Protein 8H2B (pdb70)

Nearest PDB structures (foldseek):
  8h2b-assembly1_B  TM=1.003E+00  e=2.930E-88  Zobellia galactanivorans
  8h2b-assembly1_A  TM=1.001E+00  e=1.462E-82  Zobellia galactanivorans
  8h2b-assembly1_D  TM=9.923E-01  e=1.043E-81  Zobellia galactanivorans
  8h2a-assembly1_D  TM=9.866E-01  e=3.647E-68  Formosa agariphila
  8h2a-assembly2_F  TM=9.914E-01  e=7.323E-68  Formosa agariphila

Foldseek 3Di:
DFDWKFFWKQAQPLDIDTGTKTADDAAQQKFKWFWFKFWDDVVLNVVSNPRHMALTGQFTWTFTCQHHNNDDPHGGGFTKGFALLLFPCPDPCNVVLLSNQHCAPFCPNPNVGVQATDQCRIADPRHGHHYVSSWSNRIRMTMGGNSGIATDDDPPDDGNLRRLCHFQLQLLLLCCCVPQVPAAQFAEEEAAQASNRLNVLLNCVVRHHPAYEYEECDVLSQVSSVVSHHPHYDHADPPCQLVLVVQVVQCVVVPRFAGQEYEYDHLDQRNQLSRLSRHGALHEYEYANDHDDDYDDDCCSNPDNYHYYHDGSSSDPPNPVSVVLVVCVVVPSRPSVVQAPEEDASVCVVVQSVCRVVVNGNIYMYGD/DDWKFFWKQAQQQDIDGDIKAFAAAAQQKFKWQWFKFWDDVVLSVVSNNNFIELTGQFTKTFTCHHHNNDDPHDGGFTKGFALLLFPCPDPCNVVLLSNLHCARFCVNPNCDGPQATDQVRIDDPRGRHYYVSSWSRRIRMTMGGPSGIATDDDDPDDRHLRRLCHFLQQLLLLCCCVNQVDAAQFAEEEAAQASNRLNVLLNCVVRHHPAYEYEEQDVVSQVVSVVRHHPHYDHADPPCQLSLVVQVVLCVVVPNFAGQEYEYARLDQRNQLSRLSRHGALHEYEYAHDHPDDYDDPCCSPPDNYHYYHDGSSSDPPNPVSVVLVVCVVVPSRVSVSQAQEEAASVCVVVLVVCNVVVNHNMYMHGD/DDWDFKFFWKQALPLDIDGGTKTADDAAAQKFKWFWFKFWDDPVLNVVSNPRHIALGGQFTKTFTCGHHNNDDPHDGGFTKGFALLLFPCPDPCNVVLLSNQHCQQFCPNNPVGPQATDQVRIDDPHGGHHYVSNWSRRIRMTMGGNSGIATDDDPPDDRHLRRLCRFQQQLLLLCCCVPQVPAAQFAEEEAAQASNRLNVLLNCVVRHHPAYEYEEQDVVSQVSSVVSHHPHYDHQDPVCQLSLVVLVVLCVVVVNFATQEYEYDHLDQRNQLSQLSRHHALHEYEYANDDDDDYDDPVCSNPDNYHYYHDGSSSDPPNPVSVVQVVCVVVPSRPSVSQAFEEAASVCVVVLSCCRVVVVGRMYMYGD/DDWKFFWKQAQPQDIDGDIKAFDDAAAQKFKWQWFKFWDAVVQSVVNNLRHIELGGQFTKTFTCGHHNNDDPHDGGWTKGFALLLFPCPDPCNVVLLSNQHCAAFCVNPVPSHHGPQAGDQVRIGDPNGGHHYPSNWSNRMRMTMGGPSGIATDDDPPDPRQLRRLCHFQLLLLLLCCCVVQVDAAQFEEEEEDQASNRLSVLLNCVVRHHPAYEYEYCDVVSQVVSVVSPHPHYDNQDPVCQLRLVVLVVLCVVVPRFATQEYEYDHLPQRNQLSRLSRHGALHEYEYANDHDDDYDDDCCSVPDNYHYYHDGSSSDPPNPVSVVVVVCVVVPSRPSVVQAFEEDASVCVVVLVVCNVVVNGSMYMYGD

Solvent-accessible surface area: 50690 Å² total; per-residue (Å²): 242,78,37,94,0,69,0,0,0,0,78,24,107,40,45,41,40,53,29,98,0,46,4,34,100,22,119,40,65,1,0,0,0,39,0,66,1,0,0,4,10,75,44,1,96,59,2,16,91,101,58,92,58,1,0,0,0,1,0,0,0,0,35,2,46,78,41,5,99,102,10,174,110,15,131,136,50,12,38,0,0,0,0,11,1,0,11,31,20,108,15,38,3,11,13,62,15,21,3,1,0,0,63,78,13,1,22,46,48,46,63,121,10,91,0,9,3,43,47,105,2,3,48,42,135,63,145,58,4,40,6,2,25,5,0,0,0,0,0,53,52,0,1,0,37,59,34,0,5,3,80,16,142,47,174,158,25,61,39,7,0,1,0,0,0,0,8,0,0,0,12,0,3,0,0,0,20,27,16,11,151,16,48,9,7,9,14,0,0,0,0,9,0,18,24,32,0,2,2,0,0,1,0,0,55,6,4,1,0,1,59,0,0,0,2,18,89,38,88,70,23,12,95,20,0,106,86,2,18,13,53,36,52,11,96,8,89,165,121,9,134,25,8,60,89,2,16,56,78,0,112,136,53,40,71,46,91,15,0,29,26,0,0,0,20,30,47,84,44,76,22,0,10,3,0,0,29,1,8,35,33,24,1,18,0,0,0,14,43,16,5,102,90,100,16,93,4,50,1,152,46,1,26,29,3,15,65,2,8,1,2,13,4,0,38,0,38,1,77,15,2,0,57,62,0,9,43,0,38,110,54,51,38,2,62,0,78,90,1,26,68,102,94,9,145,7,86,76,0,114,92,1,8,74,18,38,84,60,6,136,10,7,9,5,0,0,45,66,116,60,100,0,74,0,0,0,0,94,25,97,36,56,44,61,50,29,101,0,49,0,26,101,17,116,36,64,0,0,6,0,59,0,65,0,0,0,7,11,74,40,0,100,61,1,11,85,104,68,100,34,11,0,0,0,1,0,0,0,0,35,1,50,93,29,6,90,91,13,167,103,14,136,143,48,12,33,1,0,0,0,10,1,0,12,28,21,103,14,35,2,6,9,58,14,11,2,0,0,0,59,77,13,0,25,51,49,33,25,94,130,10,88,0,8,1,34,78,108,0,2,53,37,127,72,123,71,5,42,5,3,29,6,0,0,0,0,0,64,37,0,0,0,35,53,35,0,5,1,97,14,132,41,153,136,25,64,38,7,0,2,0,0,0,0,9,0,0,0,13,0,2,0,0,0,18,28,15,11,138,16,48,9,8,8,15,0,0,0,0,9,0,20,20,32,0,1,2,0,0,0,0,0,62,9,5,2,0,1,57,0,0,0,2,17,78,34,86,74,18,10,90,34,0,100,88,0,8,13,55,38,55,8,96,10,73,173,122,24,134,31,8,65,83,2,8,47,67,0,77,134,57,37,73,61,91,8,0,30,27,0,0,0,17,33,45,88,47,75,21,0,10,4,0,0,17,0,4,29,34,24,1,19,0,0,0,11,42,15,5,108,95,95,17,89,2,39,1,142,46,1,24,31,3,15,60,1,8,0,2,12,4,0,49,0,38,1,80,17,2,0,60,59,0,9,47,0,41,121,51,50,31,3,66,0,82,100,2,27,64,110,101,10,156,8,90,57,0,93,113,2,6,76,20,41,86,66,9,130,12,9,8,7,0,0,57,63,128,148,67,33,99,0,63,0,0,0,0,86,22,104,47,44,38,38,49,33,96,0,41,1,34,68,8,118,36,66,0,0,8,0,77,1,66,1,0,0,6,11,70,40,0,93,56,1,21,91,103,53,81,56,2,0,0,0,1,0,0,1,0,26,1,42,74,39,6,86,97,10,166,114,18,140,136,50,15,36,1,0,0,0,9,1,0,10,28,20,110,14,38,3,10,15,59,14,14,3,1,1,0,65,76,12,1,17,46,44,45,55,78,15,92,0,7,3,44,59,108,0,2,58,28,121,76,128,60,4,43,5,2,24,1,0,0,0,0,0,60,32,0,0,0,31,60,36,0,7,2,103,16,123,40,153,157,26,59,39,7,0,0,0,0,0,0,9,0,0,0,12,0,2,0,0,0,20,29,14,12,142,16,48,8,10,10,16,0,0,0,0,10,0,18,20,32,0,1,1,0,0,1,0,0,51,9,3,2,0,1,60,0,0,0,2,18,87,34,82,66,20,13,102,33,0,100,121,1,15,12,57,30,56,10,98,6,84,155,113,13,134,28,9,61,90,2,7,62,72,0,74,133,47,25,66,64,89,11,0,28,27,0,0,0,19,32,42,85,42,75,22,0,9,2,0,0,19,0,5,38,35,26,0,18,0,0,0,13,44,14,6,96,92,98,18,89,2,38,1,145,45,1,25,29,7,15,63,0,11,0,2,13,4,0,56,0,37,1,77,16,1,0,59,60,0,6,42,0,35,105,56,47,46,2,68,0,70,103,1,28,65,95,90,7,144,8,86,67,0,104,87,1,6,78,14,40,88,69,8,135,11,8,8,6,0,0,47,81,119,68,95,0,63,0,0,0,0,86,13,115,40,51,48,37,48,30,96,0,40,1,28,116,13,117,35,68,1,0,3,0,57,0,59,1,0,0,5,29,98,40,4,92,61,0,12,88,102,60,64,58,1,0,2,0,3,0,0,0,0,27,0,45,86,43,4,94,94,12,164,105,15,130,132,46,10,33,0,0,0,0,15,1,0,9,29,19,104,14,43,3,6,13,60,13,14,2,1,1,0,64,74,14,2,24,50,50,40,18,62,135,41,85,5,91,0,6,2,45,77,119,0,2,62,33,135,72,146,55,4,36,3,3,38,4,0,0,0,0,0,62,37,0,0,0,33,54,40,0,6,4,81,15,135,39,159,149,22,58,44,7,0,1,0,0,0,1,18,5,1,0,17,0,3,0,0,0,19,25,18,11,145,16,48,8,8,9,13,0,0,0,1,10,0,26,20,46,0,1,2,0,0,0,0,0,56,8,5,0,0,1,56,0,0,0,2,19,92,49,80,103,27,10,94,48,0,106,110,2,17,15,51,37,54,9,92,8,79,168,124,28,134,27,9,67,78,1,6,53,66,0,86,140,56,39,72,61,89,9,0,27,28,0,0,0,20,32,77,90,50,73,24,0,8,3,0,0,15,0,5,33,38,27,1,18,0,0,1,14,42,16,6,94,95,93,16,89,5,36,0,129,46,1,23,28,6,16,65,2,14,0,2,13,4,0,51,0,39,2,94,16,2,0,58,58,0,8,41,0,39,120,50,48,39,2,67,0,76,94,2,28,72,87,91,3,145,9,91,51,2,122,79,1,12,82,9,42,84,65,33,142,16,14,11,6,0,0,51,71

Radius of gyration: 33.05 Å; Cα contacts (8 Å, |Δi|>4): 4159; chains: 4; bounding box: 94×93×77 Å

B-factor: mean 33.51, std 11.76, range [7.66, 91.45]

Structure (mmCIF, N/CA/C/O backbone):
data_8H2B
#
_entry.id   8H2B
#
_cell.length_a   90.569
_cell.length_b   92.670
_cell.length_c   154.118
_cell.angle_alpha   90.000
_cell.angle_beta   90.000
_cell.angle_gamma   90.000
#
_symmetry.space_group_name_H-M   'P 21 21 21'
#
loop_
_entity.id
_entity.type
_entity.pdbx_description
1 polymer 'Alcohol dehydrogenase'
2 non-polymer NICOTINAMIDE-ADENINE-DINUCLEOTIDE
3 non-polymer 'ZINC ION'
4 non-polymer 'SODIUM ION'
5 water water
#
loop_
_atom_site.group_PDB
_atom_site.id
_atom_site.type_symbol
_atom_site.label_atom_id
_atom_site.label_alt_id
_atom_site.label_comp_id
_atom_site.label_asym_id
_atom_site.label_entity_id
_atom_site.label_seq_id
_atom_site.pdbx_PDB_ins_code
_atom_site.Cartn_x
_atom_site.Cartn_y
_atom_site.Cartn_z
_atom_site.occupancy
_atom_site.B_iso_or_equiv
_atom_site.auth_seq_id
_atom_site.auth_comp_id
_atom_site.auth_asym_id
_atom_site.auth_atom_id
_atom_site.pdbx_PDB_model_num
ATOM 1 N N . MET A 1 2 ? 64.010 -19.434 112.259 1.00 35.53 1 MET A N 1
ATOM 2 C CA . MET A 1 2 ? 63.479 -19.549 113.604 1.00 39.36 1 MET A CA 1
ATOM 3 C C . MET A 1 2 ? 61.958 -19.527 113.569 1.00 42.20 1 MET A C 1
ATOM 4 O O . MET A 1 2 ? 61.334 -19.013 112.636 1.00 43.51 1 MET A O 1
ATOM 9 N N . SER A 1 3 ? 61.365 -20.088 114.611 1.00 35.49 2 SER A N 1
ATOM 10 C CA . SER A 1 3 ? 59.921 -20.068 114.763 1.00 38.23 2 SER A CA 1
ATOM 11 C C . SER A 1 3 ? 59.500 -18.685 115.267 1.00 33.91 2 SER A C 1
ATOM 12 O O . SER A 1 3 ? 60.124 -18.126 116.176 1.00 35.43 2 SER A O 1
ATOM 15 N N . ILE A 1 4 ? 58.472 -18.106 114.648 1.00 40.10 3 ILE A N 1
ATOM 16 C CA . ILE A 1 4 ? 58.141 -16.706 114.922 1.00 40.46 3 ILE A CA 1
ATOM 17 C C . ILE A 1 4 ? 57.471 -16.597 116.285 1.00 37.56 3 ILE A C 1
ATOM 18 O O . ILE A 1 4 ? 56.445 -17.239 116.541 1.00 35.72 3 ILE A O 1
ATOM 23 N N . GLN A 1 5 ? 58.029 -15.766 117.160 1.00 38.17 4 GLN A N 1
ATOM 24 C CA . GLN A 1 5 ? 57.386 -15.435 118.431 1.00 46.16 4 GLN A CA 1
ATOM 25 C C . GLN A 1 5 ? 56.966 -13.974 118.407 1.00 38.69 4 GLN A C 1
ATOM 26 O O . GLN A 1 5 ? 57.810 -13.077 118.472 1.00 42.21 4 GLN A O 1
ATOM 32 N N . SER A 1 6 ? 55.664 -13.739 118.333 1.00 44.27 5 SER A N 1
ATOM 33 C CA . SER A 1 6 ? 55.120 -12.405 118.126 1.00 34.11 5 SER A CA 1
ATOM 34 C C . SER A 1 6 ? 54.569 -11.875 119.444 1.00 30.70 5 SER A C 1
ATOM 35 O O . SER A 1 6 ? 53.651 -12.471 120.010 1.00 32.81 5 SER A O 1
ATOM 38 N N . LYS A 1 7 ? 55.121 -10.758 119.931 1.00 36.01 6 LYS A N 1
ATOM 39 C CA . LYS A 1 7 ? 54.588 -10.155 121.149 1.00 42.90 6 LYS A CA 1
ATOM 40 C C . LYS A 1 7 ? 53.156 -9.692 120.902 1.00 43.06 6 LYS A C 1
ATOM 41 O O . LYS A 1 7 ? 52.884 -8.959 119.943 1.00 36.54 6 LYS A O 1
ATOM 47 N N . SER A 1 8 ? 52.243 -10.108 121.779 1.00 38.36 7 SER A N 1
ATOM 48 C CA . SER A 1 8 ? 50.819 -9.987 121.509 1.00 44.20 7 SER A CA 1
ATOM 49 C C . SER A 1 8 ? 50.055 -9.552 122.754 1.00 44.11 7 SER A C 1
ATOM 50 O O . SER A 1 8 ? 50.503 -9.731 123.890 1.00 40.96 7 SER A O 1
ATOM 53 N N . ALA A 1 9 ? 48.878 -8.980 122.520 1.00 33.63 8 ALA A N 1
ATOM 54 C CA . ALA A 1 9 ? 47.854 -8.886 123.545 1.00 35.50 8 ALA A CA 1
ATOM 55 C C . ALA A 1 9 ? 46.887 -10.046 123.367 1.00 35.76 8 ALA A C 1
ATOM 56 O O . ALA A 1 9 ? 46.342 -10.252 122.277 1.00 42.28 8 ALA A O 1
ATOM 58 N N . VAL A 1 10 ? 46.696 -10.815 124.429 1.00 34.76 9 VAL A N 1
ATOM 59 C CA . VAL A 1 10 ? 45.786 -11.948 124.440 1.00 33.54 9 VAL A CA 1
ATOM 60 C C . VAL A 1 10 ? 44.731 -11.694 125.504 1.00 37.87 9 VAL A C 1
ATOM 61 O O . VAL A 1 10 ? 45.065 -11.359 126.646 1.00 39.47 9 VAL A O 1
ATOM 65 N N . ALA A 1 11 ? 43.465 -11.835 125.129 1.00 38.76 10 ALA A N 1
ATOM 66 C CA . ALA A 1 11 ? 42.380 -11.882 126.101 1.00 46.23 10 ALA A CA 1
ATOM 67 C C . ALA A 1 11 ? 42.161 -13.332 126.489 1.00 42.01 10 ALA A C 1
ATOM 68 O O . ALA A 1 11 ? 42.000 -14.190 125.618 1.00 45.99 10 ALA A O 1
ATOM 70 N N . LYS A 1 12 ? 42.154 -13.605 127.793 1.00 50.71 11 LYS A N 1
ATOM 71 C CA . LYS A 1 12 ? 42.122 -14.985 128.256 1.00 52.76 11 LYS A CA 1
ATOM 72 C C . LYS A 1 12 ? 40.720 -15.576 128.306 1.00 53.61 11 LYS A C 1
ATOM 73 O O . LYS A 1 12 ? 40.583 -16.805 128.340 1.00 48.13 11 LYS A O 1
ATOM 79 N N . GLY A 1 13 ? 39.680 -14.753 128.283 1.00 52.72 12 GLY A N 1
ATOM 80 C CA . GLY A 1 13 ? 38.334 -15.279 128.379 1.00 59.16 12 GLY A CA 1
ATOM 81 C C . GLY A 1 13 ? 37.789 -15.340 129.784 1.00 60.41 12 GLY A C 1
ATOM 82 O O . GLY A 1 13 ? 36.792 -16.030 130.018 1.00 62.95 12 GLY A O 1
ATOM 83 N N . ASP A 1 14 ? 38.430 -14.659 130.731 1.00 64.62 13 ASP A N 1
ATOM 84 C CA . ASP A 1 14 ? 37.917 -14.491 132.081 1.00 66.65 13 ASP A CA 1
ATOM 85 C C . ASP A 1 14 ? 37.573 -13.044 132.388 1.00 65.76 13 ASP A C 1
ATOM 86 O O . ASP A 1 14 ? 37.118 -12.750 133.497 1.00 69.92 13 ASP A O 1
ATOM 91 N N . GLY A 1 15 ? 37.804 -12.134 131.445 1.00 56.64 14 GLY A N 1
ATOM 92 C CA . GLY A 1 15 ? 37.608 -10.713 131.643 1.00 49.05 14 GLY A CA 1
ATOM 93 C C . GLY A 1 15 ? 38.877 -9.892 131.543 1.00 48.62 14 GLY A C 1
ATOM 94 O O . GLY A 1 15 ? 38.795 -8.665 131.392 1.00 50.31 14 GLY A O 1
ATOM 95 N N . SER A 1 16 ? 40.049 -10.523 131.598 1.00 49.82 15 SER A N 1
ATOM 96 C CA . SER A 1 16 ? 41.332 -9.828 131.619 1.00 52.53 15 SER A CA 1
ATOM 97 C C . SER A 1 16 ? 42.196 -10.184 130.408 1.00 48.47 15 SER A C 1
ATOM 98 O O . SER A 1 16 ? 41.971 -11.184 129.714 1.00 47.22 15 SER A O 1
ATOM 101 N N . PHE A 1 17 ? 43.211 -9.353 130.172 1.00 46.02 16 PHE A N 1
ATOM 102 C CA . PHE A 1 17 ? 44.151 -9.563 129.083 1.00 43.40 16 PHE A CA 1
ATOM 103 C C . PHE A 1 17 ? 45.576 -9.536 129.611 1.00 44.77 16 PHE A C 1
ATOM 104 O O . PHE A 1 17 ? 45.851 -9.062 130.716 1.00 44.38 16 PHE A O 1
ATOM 112 N N . THR A 1 18 ? 46.489 -10.013 128.770 1.00 47.16 17 THR A N 1
ATOM 113 C CA . THR A 1 18 ? 47.900 -10.124 129.101 1.00 46.63 17 THR A CA 1
ATOM 114 C C . THR A 1 18 ? 48.743 -9.754 127.892 1.00 42.47 17 THR A C 1
ATOM 115 O O . THR A 1 18 ? 48.376 -10.049 126.752 1.00 42.35 17 THR A O 1
ATOM 119 N N . ILE A 1 19 ? 49.857 -9.081 128.138 1.00 40.89 18 ILE A N 1
ATOM 120 C CA . ILE A 1 19 ? 50.885 -8.953 127.115 1.00 40.23 18 ILE A CA 1
ATOM 121 C C . ILE A 1 19 ? 51.732 -10.214 127.171 1.00 47.17 18 ILE A C 1
ATOM 122 O O . ILE A 1 19 ? 52.087 -10.686 128.260 1.00 50.17 18 ILE A O 1
ATOM 127 N N . THR A 1 20 ? 52.008 -10.796 126.013 1.00 38.74 19 THR A N 1
ATOM 128 C CA . THR A 1 20 ? 52.542 -12.152 125.953 1.00 42.24 19 THR A CA 1
ATOM 129 C C . THR A 1 20 ? 53.030 -12.427 124.535 1.00 43.41 19 THR A C 1
ATOM 130 O O . THR A 1 20 ? 53.106 -11.518 123.699 1.00 42.68 19 THR A O 1
ATOM 134 N N . HIS A 1 21 ? 53.367 -13.688 124.267 1.00 39.72 20 HIS A N 1
ATOM 135 C CA . HIS A 1 21 ? 53.878 -14.116 122.972 1.00 39.31 20 HIS A CA 1
ATOM 136 C C . HIS A 1 21 ? 53.010 -15.212 122.387 1.00 40.43 20 HIS A C 1
ATOM 137 O O . HIS A 1 21 ? 52.604 -16.145 123.085 1.00 40.42 20 HIS A O 1
ATOM 144 N N . VAL A 1 22 ? 52.732 -15.084 121.097 1.00 40.11 21 VAL A N 1
ATOM 145 C CA . VAL A 1 22 ? 51.992 -16.081 120.345 1.00 40.23 21 VAL A CA 1
ATOM 146 C C . VAL A 1 22 ? 52.920 -16.609 119.267 1.00 37.72 21 VAL A C 1
ATOM 147 O O . VAL A 1 22 ? 53.669 -15.843 118.650 1.00 43.88 21 VAL A O 1
ATOM 151 N N . THR A 1 23 ? 52.882 -17.910 119.056 1.00 35.45 22 THR A N 1
ATOM 152 C CA . THR A 1 23 ? 53.649 -18.538 117.997 1.00 36.27 22 THR A CA 1
ATOM 153 C C . THR A 1 23 ? 52.825 -18.488 116.721 1.00 32.71 22 THR A C 1
ATOM 154 O O . THR A 1 23 ? 51.641 -18.835 116.740 1.00 33.57 22 THR A O 1
ATOM 158 N N . VAL A 1 24 ? 53.446 -18.046 115.627 1.00 34.90 23 VAL A N 1
ATOM 159 C CA . VAL A 1 24 ? 52.766 -17.792 114.357 1.00 37.88 23 VAL A CA 1
ATOM 160 C C . VAL A 1 24 ? 53.456 -18.594 113.259 1.00 31.39 23 VAL A C 1
ATOM 161 O O . VAL A 1 24 ? 54.677 -18.503 113.087 1.00 32.93 23 VAL A O 1
ATOM 165 N N . ALA A 1 25 ? 52.666 -19.343 112.498 1.00 32.88 24 ALA A N 1
ATOM 166 C CA . ALA A 1 25 ? 53.151 -20.177 111.408 1.00 34.50 24 ALA A CA 1
ATOM 167 C C . ALA A 1 25 ? 53.460 -19.369 110.137 1.00 38.85 24 ALA A C 1
ATOM 168 O O . ALA A 1 25 ? 53.165 -18.184 110.009 1.00 35.01 24 ALA A O 1
ATOM 170 N N . GLU A 1 26 ? 54.160 -20.054 109.237 1.00 38.91 25 GLU A N 1
ATOM 171 C CA . GLU A 1 26 ? 54.271 -19.814 107.796 1.00 38.55 25 GLU A CA 1
ATOM 172 C C . GLU A 1 26 ? 52.866 -19.852 107.174 1.00 35.57 25 GLU A C 1
ATOM 173 O O . GLU A 1 26 ? 51.997 -20.583 107.642 1.00 29.74 25 GLU A O 1
ATOM 179 N N . PRO A 1 27 ? 52.578 -19.004 106.178 1.00 30.96 26 PRO A N 1
ATOM 180 C CA . PRO A 1 27 ? 51.228 -19.024 105.583 1.00 28.34 26 PRO A CA 1
ATOM 181 C C . PRO A 1 27 ? 50.989 -20.231 104.682 1.00 29.01 26 PRO A C 1
ATOM 182 O O . PRO A 1 27 ? 51.875 -20.663 103.944 1.00 29.37 26 PRO A O 1
ATOM 186 N N . LYS A 1 28 ? 49.765 -20.759 104.742 1.00 24.91 27 LYS A N 1
ATOM 187 C CA . LYS A 1 28 ? 49.255 -21.681 103.738 1.00 35.87 27 LYS A CA 1
ATOM 188 C C . LYS A 1 28 ? 49.094 -20.948 102.406 1.00 31.52 27 LYS A C 1
ATOM 189 O O . LYS A 1 28 ? 49.385 -19.751 102.280 1.00 30.39 27 LYS A O 1
ATOM 195 N N . ALA A 1 29 ? 48.567 -21.669 101.407 1.00 27.77 28 ALA A N 1
ATOM 196 C CA . ALA A 1 29 ? 48.609 -21.174 100.033 1.00 35.60 28 ALA A CA 1
ATOM 197 C C . ALA A 1 29 ? 47.825 -19.873 99.850 1.00 32.33 28 ALA A C 1
ATOM 198 O O . ALA A 1 29 ? 48.223 -19.023 99.041 1.00 35.20 28 ALA A O 1
ATOM 200 N N . ASP A 1 30 ? 46.720 -19.689 100.578 1.00 29.26 29 ASP A N 1
ATOM 201 C CA . ASP A 1 30 ? 45.879 -18.509 100.419 1.00 31.61 29 ASP A CA 1
ATOM 202 C C . ASP A 1 30 ? 45.983 -17.555 101.608 1.00 35.24 29 ASP A C 1
ATOM 203 O O . ASP A 1 30 ? 45.051 -16.800 101.894 1.00 34.97 29 ASP A O 1
ATOM 208 N N . GLU A 1 31 ? 47.120 -17.552 102.289 1.00 34.24 30 GLU A N 1
ATOM 209 C CA . GLU A 1 31 ? 47.289 -16.762 103.490 1.00 26.17 30 GLU A CA 1
ATOM 210 C C . GLU A 1 31 ? 48.497 -15.858 103.326 1.00 25.65 30 GLU A C 1
ATOM 211 O O . GLU A 1 31 ? 49.323 -16.042 102.428 1.00 27.58 30 GLU A O 1
ATOM 217 N N . LEU A 1 32 ? 48.597 -14.882 104.231 1.00 23.78 31 LEU A N 1
ATOM 218 C CA . LEU A 1 32 ? 49.735 -13.981 104.302 1.00 27.07 31 LEU A CA 1
ATOM 219 C C . LEU A 1 32 ? 50.191 -13.838 105.737 1.00 24.36 31 LEU A C 1
ATOM 220 O O . LEU A 1 32 ? 49.400 -13.927 106.681 1.00 22.53 31 LEU A O 1
ATOM 225 N N . LEU A 1 33 ? 51.465 -13.541 105.875 1.00 24.13 32 LEU A N 1
ATOM 226 C CA . LEU A 1 33 ? 52.027 -13.094 107.130 1.00 28.38 32 LEU A CA 1
ATOM 227 C C . LEU A 1 33 ? 52.231 -11.593 107.016 1.00 29.06 32 LEU A C 1
ATOM 228 O O . LEU A 1 33 ? 52.939 -11.132 106.112 1.00 31.00 32 LEU A O 1
ATOM 233 N N . VAL A 1 34 ? 51.606 -10.830 107.908 1.00 26.90 33 VAL A N 1
ATOM 234 C CA . VAL A 1 34 ? 51.665 -9.369 107.866 1.00 28.19 33 VAL A CA 1
ATOM 235 C C . VAL A 1 34 ? 52.421 -8.863 109.085 1.00 28.48 33 VAL A C 1
ATOM 236 O O . VAL A 1 34 ? 52.086 -9.216 110.224 1.00 27.93 33 VAL A O 1
ATOM 240 N N . LYS A 1 35 ? 53.420 -8.017 108.864 1.00 28.66 34 LYS A N 1
ATOM 241 C CA . LYS A 1 35 ? 53.982 -7.315 110.000 1.00 30.05 34 LYS A CA 1
ATOM 242 C C . LYS A 1 35 ? 53.130 -6.086 110.295 1.00 26.95 34 LYS A C 1
ATOM 243 O O . LYS A 1 35 ? 53.040 -5.179 109.465 1.00 25.11 34 LYS A O 1
ATOM 249 N N . ILE A 1 36 ? 52.537 -6.052 111.488 1.00 25.75 35 ILE A N 1
ATOM 250 C CA . ILE A 1 36 ? 51.711 -4.926 111.924 1.00 30.94 35 ILE A CA 1
ATOM 251 C C . ILE A 1 36 ? 52.614 -3.767 112.313 1.00 31.36 35 ILE A C 1
ATOM 252 O O . ILE A 1 36 ? 53.508 -3.918 113.154 1.00 31.57 35 ILE A O 1
ATOM 257 N N . LYS A 1 37 ? 52.382 -2.606 111.702 1.00 33.96 36 LYS A N 1
ATOM 258 C CA . LYS A 1 37 ? 53.045 -1.370 112.106 1.00 29.03 36 LYS A CA 1
ATOM 259 C C . LYS A 1 37 ? 52.226 -0.573 113.120 1.00 33.84 36 LYS A C 1
ATOM 260 O O . LYS A 1 37 ? 52.795 0.109 113.986 1.00 29.65 36 LYS A O 1
ATOM 266 N N . ALA A 1 38 ? 50.902 -0.625 113.024 1.00 26.51 37 ALA A N 1
ATOM 267 C CA . ALA A 1 38 ? 50.047 0.097 113.952 1.00 29.17 37 ALA A CA 1
ATOM 268 C C . ALA A 1 38 ? 48.721 -0.631 114.038 1.00 28.26 37 ALA A C 1
ATOM 269 O O . ALA A 1 38 ? 48.226 -1.156 113.036 1.00 28.02 37 ALA A O 1
ATOM 271 N N . ALA A 1 39 ? 48.163 -0.671 115.242 1.00 27.27 38 ALA A N 1
ATOM 272 C CA . ALA A 1 39 ? 46.875 -1.295 115.492 1.00 28.83 38 ALA A CA 1
ATOM 273 C C . ALA A 1 39 ? 46.006 -0.279 116.214 1.00 37.57 38 ALA A C 1
ATOM 274 O O . ALA A 1 39 ? 46.409 0.260 117.251 1.00 32.44 38 ALA A O 1
ATOM 276 N N . GLY A 1 40 ? 44.832 0.009 115.651 1.00 32.62 39 GLY A N 1
ATOM 277 C CA . GLY A 1 40 ? 43.891 0.870 116.335 1.00 32.04 39 GLY A CA 1
ATOM 278 C C . GLY A 1 40 ? 43.111 0.133 117.421 1.00 33.90 39 GLY A C 1
ATOM 279 O O . GLY A 1 40 ? 43.056 -1.095 117.470 1.00 40.25 39 GLY A O 1
ATOM 280 N N . LEU A 1 41 ? 42.506 0.911 118.315 1.00 35.91 40 LEU A N 1
ATOM 281 C CA . LEU A 1 41 ? 41.657 0.393 119.378 1.00 35.21 40 LEU A CA 1
ATOM 282 C C . LEU A 1 41 ? 40.227 0.862 119.174 1.00 39.18 40 LEU A C 1
ATOM 283 O O . LEU A 1 41 ? 39.977 2.054 118.955 1.00 40.56 40 LEU A O 1
ATOM 288 N N . CYS A 1 42 ? 39.310 -0.090 119.237 1.00 35.57 41 CYS A N 1
ATOM 289 C CA . CYS A 1 42 ? 37.886 0.105 119.048 1.00 39.10 41 CYS A CA 1
ATOM 290 C C . CYS A 1 42 ? 37.198 -0.231 120.363 1.00 37.99 41 CYS A C 1
ATOM 291 O O . CYS A 1 42 ? 37.739 -0.991 121.171 1.00 41.16 41 CYS A O 1
ATOM 294 N N . HIS A 1 43 ? 36.010 0.343 120.595 1.00 36.92 42 HIS A N 1
ATOM 295 C CA . HIS A 1 43 ? 35.277 -0.012 121.810 1.00 35.96 42 HIS A CA 1
ATOM 296 C C . HIS A 1 43 ? 35.025 -1.514 121.888 1.00 41.27 42 HIS A C 1
ATOM 297 O O . HIS A 1 43 ? 34.983 -2.081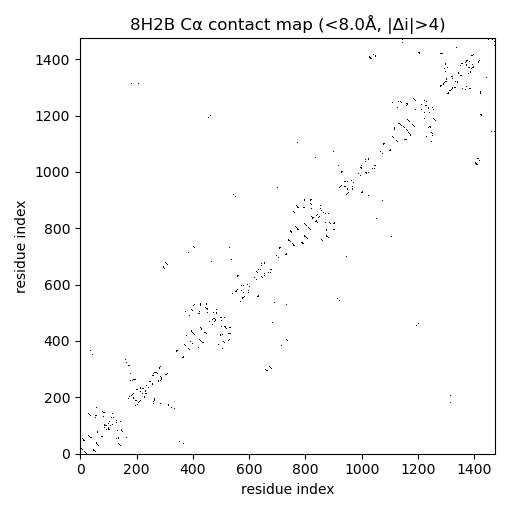 122.987 1.00 38.10 42 HIS A O 1
ATOM 304 N N . THR A 1 44 ? 34.883 -2.177 120.733 1.00 34.78 43 THR A N 1
ATOM 305 C CA . THR A 1 44 ? 34.574 -3.605 120.709 1.00 33.31 43 THR A CA 1
ATOM 306 C C . THR A 1 44 ? 35.729 -4.455 121.237 1.00 36.45 43 THR A C 1
ATOM 307 O O . THR A 1 44 ? 35.499 -5.559 121.743 1.00 35.25 43 THR A O 1
ATOM 311 N N . ASP A 1 45 ? 36.967 -3.964 121.152 1.00 37.16 44 ASP A N 1
ATOM 312 C CA . ASP A 1 45 ? 38.070 -4.693 121.773 1.00 38.78 44 ASP A CA 1
ATOM 313 C C . ASP A 1 45 ? 37.854 -4.818 123.274 1.00 40.36 44 ASP A C 1
ATOM 314 O O . ASP A 1 45 ? 38.140 -5.867 123.866 1.00 41.15 44 ASP A O 1
ATOM 319 N N . TYR A 1 46 ? 37.337 -3.757 123.902 1.00 43.67 45 TYR A N 1
ATOM 320 C CA . TYR A 1 46 ? 36.953 -3.826 125.309 1.00 47.46 45 TYR A CA 1
ATOM 321 C C . TYR A 1 46 ? 35.886 -4.890 125.524 1.00 40.11 45 TYR A C 1
ATOM 322 O O . TYR A 1 46 ? 36.023 -5.748 126.401 1.00 41.80 45 TYR A O 1
ATOM 331 N N . ASP A 1 47 ? 34.823 -4.871 124.713 1.00 37.33 46 ASP A N 1
ATOM 332 C CA . ASP A 1 47 ? 33.803 -5.909 124.852 1.00 39.68 46 ASP A CA 1
ATOM 333 C C . ASP A 1 47 ? 34.376 -7.300 124.613 1.00 39.51 46 ASP A C 1
ATOM 334 O O . ASP A 1 47 ? 33.827 -8.284 125.119 1.00 47.97 46 ASP A O 1
ATOM 339 N N . SER A 1 48 ? 35.457 -7.409 123.827 1.00 37.94 47 SER A N 1
ATOM 340 C CA . SER A 1 48 ? 36.005 -8.716 123.465 1.00 44.09 47 SER A CA 1
ATOM 341 C C . SER A 1 48 ? 36.691 -9.402 124.644 1.00 44.68 47 SER A C 1
ATOM 342 O O . SER A 1 48 ? 36.936 -10.612 124.585 1.00 43.38 47 SER A O 1
ATOM 345 N N . LEU A 1 49 ? 36.994 -8.649 125.707 1.00 44.46 48 LEU A N 1
ATOM 346 C CA . LEU A 1 49 ? 37.520 -9.228 126.936 1.00 42.62 48 LEU A CA 1
ATOM 347 C C . LEU A 1 49 ? 36.510 -10.141 127.617 1.00 48.99 48 LEU A C 1
ATOM 348 O O . LEU A 1 49 ? 36.896 -11.039 128.373 1.00 46.18 48 LEU A O 1
ATOM 353 N N . SER A 1 50 ? 35.219 -9.926 127.377 1.00 48.77 49 SER A N 1
ATOM 354 C CA . SER A 1 50 ? 34.171 -10.684 128.047 1.00 44.89 49 SER A CA 1
ATOM 355 C C . SER A 1 50 ? 33.470 -11.652 127.099 1.00 47.41 49 SER A C 1
ATOM 356 O O . SER A 1 50 ? 32.272 -11.903 127.238 1.00 54.59 49 SER A O 1
ATOM 359 N N . TRP A 1 51 ? 34.206 -12.206 126.131 1.00 48.70 50 TRP A N 1
ATOM 360 C CA . TRP A 1 51 ? 33.657 -13.206 125.221 1.00 47.10 50 TRP A CA 1
ATOM 361 C C . TRP A 1 51 ? 33.763 -14.630 125.748 1.00 43.72 50 TRP A C 1
ATOM 362 O O . TRP A 1 51 ? 33.117 -15.524 125.193 1.00 43.53 50 TRP A O 1
ATOM 373 N N . GLY A 1 52 ? 34.578 -14.871 126.771 1.00 45.19 51 GLY A N 1
ATOM 374 C CA . GLY A 1 52 ? 34.640 -16.196 127.358 1.00 49.18 51 GLY A CA 1
ATOM 375 C C . GLY A 1 52 ? 35.437 -17.217 126.580 1.00 51.39 51 GLY A C 1
ATOM 376 O O . GLY A 1 52 ? 35.203 -18.419 126.736 1.00 46.18 51 GLY A O 1
ATOM 377 N N . LYS A 1 53 ? 36.361 -16.778 125.730 1.00 48.62 52 LYS A N 1
ATOM 378 C CA . LYS A 1 53 ? 37.274 -17.660 125.020 1.00 48.17 52 LYS A CA 1
ATOM 379 C C . LYS A 1 53 ? 38.553 -16.881 124.780 1.00 45.93 52 LYS A C 1
ATOM 380 O O . LYS A 1 53 ? 38.512 -15.651 124.647 1.00 49.53 52 LYS A O 1
ATOM 386 N N . PRO A 1 54 ? 39.700 -17.547 124.765 1.00 43.87 53 PRO A N 1
ATOM 387 C CA . PRO A 1 54 ? 40.956 -16.826 124.517 1.00 46.81 53 PRO A CA 1
ATOM 388 C C . PRO A 1 54 ? 41.073 -16.403 123.057 1.00 38.17 53 PRO A C 1
ATOM 389 O O . PRO A 1 54 ? 40.746 -17.161 122.143 1.00 37.18 53 PRO A O 1
ATOM 393 N N . ILE A 1 55 ? 41.523 -15.166 122.850 1.00 37.03 54 ILE A N 1
ATOM 394 C CA . ILE A 1 55 ? 41.701 -14.607 121.513 1.00 36.79 54 ILE A CA 1
ATOM 395 C C . ILE A 1 55 ? 42.926 -13.707 121.504 1.00 35.01 54 ILE A C 1
ATOM 396 O O . ILE A 1 55 ? 43.218 -13.022 122.491 1.00 37.25 54 ILE A O 1
ATOM 401 N N . VAL A 1 56 ? 43.648 -13.711 120.383 1.00 29.13 55 VAL A N 1
ATOM 402 C CA . VAL A 1 56 ? 44.534 -12.597 120.082 1.00 26.60 55 VAL A CA 1
ATOM 403 C C . VAL A 1 56 ? 43.668 -11.384 119.785 1.00 32.30 55 VAL A C 1
ATOM 404 O O . VAL A 1 56 ? 42.794 -11.440 118.909 1.00 32.44 55 VAL A O 1
ATOM 408 N N . MET A 1 57 ? 43.906 -10.283 120.501 1.00 27.06 56 MET A N 1
ATOM 409 C CA . MET A 1 57 ? 43.043 -9.120 120.380 1.00 34.52 56 MET A CA 1
ATOM 410 C C . MET A 1 57 ? 43.446 -8.226 119.204 1.00 29.46 56 MET A C 1
ATOM 411 O O . MET A 1 57 ? 44.540 -8.321 118.635 1.00 27.30 56 MET A O 1
ATOM 416 N N . GLY A 1 58 ? 42.532 -7.332 118.856 1.00 25.69 57 GLY A N 1
ATOM 417 C CA . GLY A 1 58 ? 42.801 -6.353 117.825 1.00 28.33 57 GLY A CA 1
ATOM 418 C C . GLY A 1 58 ? 42.130 -6.693 116.513 1.00 25.52 57 GLY A C 1
ATOM 419 O O . GLY A 1 58 ? 42.245 -7.813 116.028 1.00 26.24 57 GLY A O 1
ATOM 420 N N . HIS A 1 59 ? 41.433 -5.723 115.922 1.00 29.60 58 HIS A N 1
ATOM 421 C CA . HIS A 1 59 ? 40.832 -5.908 114.609 1.00 22.11 58 HIS A CA 1
ATOM 422 C C . HIS A 1 59 ? 40.913 -4.626 113.797 1.00 24.46 58 HIS A C 1
ATOM 423 O O . HIS A 1 59 ? 40.190 -4.476 112.807 1.00 24.27 58 HIS A O 1
ATOM 430 N N . GLU A 1 60 ? 41.764 -3.696 114.205 1.00 27.36 59 GLU A N 1
ATOM 431 C CA . GLU A 1 60 ? 42.137 -2.550 113.395 1.00 31.59 59 GLU A CA 1
ATOM 432 C C . GLU A 1 60 ? 43.644 -2.613 113.201 1.00 27.62 59 GLU A C 1
ATOM 433 O O . GLU A 1 60 ? 44.382 -2.814 114.169 1.00 24.81 59 GLU A O 1
ATOM 439 N N . GLY A 1 61 ? 44.103 -2.438 111.970 1.00 22.58 60 GLY A N 1
ATOM 440 C CA . GLY A 1 61 ? 45.530 -2.555 111.757 1.00 26.86 60 GLY A CA 1
ATOM 441 C C . GLY A 1 61 ? 46.010 -2.304 110.345 1.00 27.53 60 GLY A C 1
ATOM 442 O O . GLY A 1 61 ? 45.304 -2.539 109.361 1.00 27.77 60 GLY A O 1
ATOM 443 N N . ALA A 1 62 ? 47.233 -1.809 110.254 1.00 26.98 61 ALA A N 1
ATOM 444 C CA . ALA A 1 62 ? 47.890 -1.539 108.990 1.00 30.95 61 ALA A CA 1
ATOM 445 C C . ALA A 1 62 ? 49.328 -2.013 109.108 1.00 30.35 61 ALA A C 1
ATOM 446 O O . ALA A 1 62 ? 49.901 -2.018 110.199 1.00 28.83 61 ALA A O 1
ATOM 448 N N . GLY A 1 63 ? 49.907 -2.413 107.989 1.00 29.70 62 GLY A N 1
ATOM 449 C CA . GLY A 1 63 ? 51.240 -2.972 108.046 1.00 30.75 62 GLY A CA 1
ATOM 450 C C . GLY A 1 63 ? 51.800 -3.278 106.680 1.00 30.37 62 GLY A C 1
ATOM 451 O O . GLY A 1 63 ? 51.391 -2.695 105.674 1.00 28.69 62 GLY A O 1
ATOM 452 N N . VAL A 1 64 ? 52.754 -4.211 106.669 1.00 34.94 63 VAL A N 1
ATOM 453 C CA . VAL A 1 64 ? 53.507 -4.569 105.474 1.00 28.05 63 VAL A CA 1
ATOM 454 C C . VAL A 1 64 ? 53.576 -6.080 105.389 1.00 30.26 63 VAL A C 1
ATOM 455 O O . VAL A 1 64 ? 53.729 -6.767 106.408 1.00 29.67 63 VAL A O 1
ATOM 459 N N . VAL A 1 65 ? 53.445 -6.590 104.167 1.00 26.12 64 VAL A N 1
ATOM 460 C CA . VAL A 1 65 ? 53.479 -8.023 103.936 1.00 32.87 64 VAL A CA 1
ATOM 461 C C . VAL A 1 65 ? 54.843 -8.556 104.351 1.00 32.96 64 VAL A C 1
ATOM 462 O O . VAL A 1 65 ? 55.887 -8.058 103.909 1.00 27.00 64 VAL A O 1
ATOM 466 N N . GLU A 1 66 ? 54.840 -9.537 105.249 1.00 30.73 65 GLU A N 1
ATOM 467 C CA . GLU A 1 66 ? 56.083 -10.196 105.626 1.00 36.86 65 GLU A CA 1
ATOM 468 C C . GLU A 1 66 ? 56.305 -11.423 104.765 1.00 40.07 65 GLU A C 1
ATOM 469 O O . GLU A 1 66 ? 57.408 -11.668 104.260 1.00 38.93 65 GLU A O 1
ATOM 475 N N . LYS A 1 67 ? 55.258 -12.191 104.533 1.00 36.71 66 LYS A N 1
ATOM 476 C CA . LYS A 1 67 ? 55.473 -13.334 103.667 1.00 36.18 66 LYS A CA 1
ATOM 477 C C . LYS A 1 67 ? 54.155 -13.778 103.081 1.00 31.92 66 LYS A C 1
ATOM 478 O O . LYS A 1 67 ? 53.100 -13.540 103.664 1.00 31.44 66 LYS A O 1
ATOM 484 N N . VAL A 1 68 ? 54.240 -14.288 101.868 1.00 34.48 67 VAL A N 1
ATOM 485 C CA . VAL A 1 68 ? 53.087 -14.572 101.030 1.00 33.26 67 VAL A CA 1
ATOM 486 C C . VAL A 1 68 ? 52.938 -16.072 100.864 1.00 31.34 67 VAL A C 1
ATOM 487 O O . VAL A 1 68 ? 53.929 -16.792 100.819 1.00 37.21 67 VAL A O 1
ATOM 491 N N . GLY A 1 69 ? 51.676 -16.553 100.805 1.00 32.44 68 GLY A N 1
ATOM 492 C CA . GLY A 1 69 ? 51.395 -17.949 100.511 1.00 29.40 68 GLY A CA 1
ATOM 493 C C . GLY A 1 69 ? 51.586 -18.314 99.043 1.00 35.37 68 GLY A C 1
ATOM 494 O O . GLY A 1 69 ? 51.627 -17.453 98.160 1.00 38.44 68 GLY A O 1
ATOM 495 N N . SER A 1 70 ? 51.656 -19.634 98.809 1.00 34.75 69 SER A N 1
ATOM 496 C CA . SER A 1 70 ? 52.046 -20.207 97.514 1.00 39.12 69 SER A CA 1
ATOM 497 C C . SER A 1 70 ? 51.187 -19.728 96.353 1.00 37.53 69 SER A C 1
ATOM 498 O O . SER A 1 70 ? 51.673 -19.649 95.221 1.00 36.94 69 SER A O 1
ATOM 501 N N . ASP A 1 71 ? 49.904 -19.481 96.584 1.00 38.20 70 ASP A N 1
ATOM 502 C CA . ASP A 1 71 ? 48.989 -19.141 95.504 1.00 36.13 70 ASP A CA 1
ATOM 503 C C . ASP A 1 71 ? 48.673 -17.651 95.429 1.00 39.33 70 ASP A C 1
ATOM 504 O O . ASP A 1 71 ? 47.842 -17.254 94.611 1.00 40.74 70 ASP A O 1
ATOM 509 N N . ILE A 1 72 ? 49.311 -16.814 96.237 1.00 33.70 71 ILE A N 1
ATOM 510 C CA . ILE A 1 72 ? 49.021 -15.385 96.178 1.00 38.06 71 ILE A CA 1
ATOM 511 C C . ILE A 1 72 ? 49.847 -14.757 95.065 1.00 38.89 71 ILE A C 1
ATOM 512 O O . ILE A 1 72 ? 51.072 -14.911 95.017 1.00 38.62 71 ILE A O 1
ATOM 517 N N . LYS A 1 73 ? 49.176 -14.037 94.179 1.00 41.73 72 LYS A N 1
ATOM 518 C CA . LYS A 1 73 ? 49.773 -13.371 93.029 1.00 47.91 72 LYS A CA 1
ATOM 519 C C . LYS A 1 73 ? 49.868 -11.866 93.168 1.00 46.92 72 LYS A C 1
ATOM 520 O O . LYS A 1 73 ? 50.850 -11.268 92.725 1.00 47.66 72 LYS A O 1
ATOM 526 N N . ASP A 1 74 ? 48.891 -11.252 93.807 1.00 44.15 73 ASP A N 1
ATOM 527 C CA . ASP A 1 74 ? 48.751 -9.806 93.802 1.00 50.53 73 ASP A CA 1
ATOM 528 C C . ASP A 1 74 ? 49.614 -9.108 94.847 1.00 46.59 73 ASP A C 1
ATOM 529 O O . ASP A 1 74 ? 49.652 -7.874 94.877 1.00 46.99 73 ASP A O 1
ATOM 534 N N . LEU A 1 75 ? 50.333 -9.856 95.673 1.00 41.30 74 LEU A N 1
ATOM 535 C CA . LEU A 1 75 ? 50.998 -9.307 96.840 1.00 38.60 74 LEU A CA 1
ATOM 536 C C . LEU A 1 75 ? 52.391 -9.904 96.942 1.00 40.23 74 LEU A C 1
ATOM 537 O O . LEU A 1 75 ? 52.622 -11.042 96.529 1.00 42.00 74 LEU A O 1
ATOM 542 N N . LYS A 1 76 ? 53.316 -9.136 97.507 1.00 37.80 75 LYS A N 1
ATOM 543 C CA . LYS A 1 76 ? 54.674 -9.616 97.707 1.00 37.09 75 LYS A CA 1
ATOM 544 C C . LYS A 1 76 ? 55.229 -8.977 98.968 1.00 37.71 75 LYS A C 1
ATOM 545 O O . LYS A 1 76 ? 54.682 -7.993 99.478 1.00 36.21 75 LYS A O 1
ATOM 551 N N . LYS A 1 77 ? 56.331 -9.542 99.463 1.00 29.88 76 LYS A N 1
ATOM 552 C CA . LYS A 1 77 ? 56.977 -9.007 100.658 1.00 35.27 76 LYS A CA 1
ATOM 553 C C . LYS A 1 77 ? 57.287 -7.523 100.489 1.00 31.92 76 LYS A C 1
ATOM 554 O O . LYS A 1 77 ? 57.717 -7.078 99.421 1.00 34.37 76 LYS A O 1
ATOM 560 N N . GLY A 1 78 ? 57.046 -6.746 101.544 1.00 28.92 77 GLY A N 1
ATOM 561 C CA . GLY A 1 78 ? 57.275 -5.312 101.508 1.00 34.12 77 GLY A CA 1
ATOM 562 C C . GLY A 1 78 ? 56.077 -4.477 101.104 1.00 29.36 77 GLY A C 1
ATOM 563 O O . GLY A 1 78 ? 56.092 -3.264 101.319 1.00 38.74 77 GLY A O 1
ATOM 564 N N . ASP A 1 79 ? 55.042 -5.097 100.535 1.00 29.94 78 ASP A N 1
ATOM 565 C CA . ASP A 1 79 ? 53.814 -4.401 100.152 1.00 31.44 78 ASP A CA 1
ATOM 566 C C . ASP A 1 79 ? 53.085 -3.838 101.372 1.00 35.70 78 ASP A C 1
ATOM 567 O O . ASP A 1 79 ? 52.928 -4.522 102.390 1.00 29.09 78 ASP A O 1
ATOM 572 N N . GLN A 1 80 ? 52.604 -2.594 101.245 1.00 29.72 79 GLN A N 1
ATOM 573 C CA . GLN A 1 80 ? 51.781 -1.965 102.277 1.00 30.47 79 GLN A CA 1
ATOM 574 C C . GLN A 1 80 ? 50.340 -2.470 102.210 1.00 26.57 79 GLN A C 1
ATOM 575 O O . GLN A 1 80 ? 49.764 -2.605 101.125 1.00 26.15 79 GLN A O 1
ATOM 581 N N . VAL A 1 81 ? 49.749 -2.744 103.372 1.00 23.14 80 VAL A N 1
ATOM 582 C CA . VAL A 1 81 ? 48.423 -3.359 103.420 1.00 24.84 80 VAL A CA 1
ATOM 583 C C . VAL A 1 81 ? 47.599 -2.784 104.570 1.00 25.35 80 VAL A C 1
ATOM 584 O O . VAL A 1 81 ? 48.122 -2.491 105.654 1.00 25.06 80 VAL A O 1
ATOM 588 N N . LEU A 1 82 ? 46.302 -2.607 104.304 1.00 23.65 81 LEU A N 1
ATOM 589 C CA . LEU A 1 82 ? 45.268 -2.344 105.302 1.00 25.37 81 LEU A CA 1
ATOM 590 C C . LEU A 1 82 ? 44.489 -3.627 105.555 1.00 26.79 81 LEU A C 1
ATOM 591 O O . LEU A 1 82 ? 44.243 -4.406 104.622 1.00 24.67 81 LEU A O 1
ATOM 596 N N . LEU A 1 83 ? 44.093 -3.851 106.808 1.00 23.36 82 LEU A N 1
ATOM 597 C CA . LEU A 1 83 ? 43.376 -5.070 107.174 1.00 24.54 82 LEU A CA 1
ATOM 598 C C . LEU A 1 83 ? 41.886 -4.772 107.266 1.00 23.25 82 LEU A C 1
ATOM 599 O O . LEU A 1 83 ? 41.494 -3.699 107.718 1.00 24.12 82 LEU A O 1
ATOM 604 N N . ASN A 1 84 ? 41.060 -5.716 106.825 1.00 19.79 83 ASN A N 1
ATOM 605 C CA . ASN A 1 84 ? 39.616 -5.614 106.980 1.00 20.13 83 ASN A CA 1
ATOM 606 C C . ASN A 1 84 ? 39.113 -6.891 107.628 1.00 23.98 83 ASN A C 1
ATOM 607 O O . ASN A 1 84 ? 39.720 -7.956 107.471 1.00 21.81 83 ASN A O 1
ATOM 612 N N . TRP A 1 85 ? 38.006 -6.794 108.361 1.00 20.46 84 TRP A N 1
ATOM 613 C CA . TRP A 1 85 ? 37.469 -7.981 109.016 1.00 21.72 84 TRP A CA 1
ATOM 614 C C . TRP A 1 85 ? 36.234 -8.528 108.326 1.00 24.56 84 TRP A C 1
ATOM 615 O O . TRP A 1 85 ? 35.587 -9.420 108.871 1.00 25.77 84 TRP A O 1
ATOM 626 N N . ALA A 1 86 ? 35.908 -8.046 107.129 1.00 21.93 85 ALA A N 1
ATOM 627 C CA . ALA A 1 86 ? 34.860 -8.708 106.361 1.00 24.45 85 ALA A CA 1
ATOM 628 C C . ALA A 1 86 ? 35.335 -10.068 105.854 1.00 22.10 85 ALA A C 1
ATOM 629 O O . ALA A 1 86 ? 34.576 -11.041 105.894 1.00 22.76 85 ALA A O 1
ATOM 631 N N . THR A 1 87 ? 36.613 -10.165 105.449 1.00 22.04 86 THR A N 1
ATOM 632 C CA . THR A 1 87 ? 37.229 -11.324 104.798 1.00 23.91 86 THR A CA 1
ATOM 633 C C . THR A 1 87 ? 36.219 -12.035 103.902 1.00 25.86 86 THR A C 1
ATOM 634 O O . THR A 1 87 ? 35.944 -13.218 104.109 1.00 25.11 86 THR A O 1
ATOM 638 N N . PRO A 1 88 ? 35.642 -11.353 102.900 1.00 20.75 87 PRO A N 1
ATOM 639 C CA . PRO A 1 88 ? 34.452 -11.897 102.230 1.00 24.44 87 PRO A CA 1
ATOM 640 C C . PRO A 1 88 ? 34.769 -13.030 101.247 1.00 27.76 87 PRO A C 1
ATOM 641 O O . PRO A 1 88 ? 35.853 -13.088 100.663 1.00 22.74 87 PRO A O 1
ATOM 645 N N . CYS A 1 89 ? 33.784 -13.923 101.050 1.00 25.61 88 CYS A N 1
ATOM 646 C CA . CYS A 1 89 ? 33.992 -15.112 100.212 1.00 29.41 88 CYS A CA 1
ATOM 647 C C . CYS A 1 89 ? 33.827 -14.824 98.723 1.00 26.78 88 CYS A C 1
ATOM 648 O O . CYS A 1 89 ? 34.418 -15.533 97.906 1.00 28.73 88 CYS A O 1
ATOM 651 N N . MET A 1 90 ? 33.015 -13.832 98.351 1.00 25.65 89 MET A N 1
ATOM 652 C CA . MET A 1 90 ? 32.860 -13.296 96.987 1.00 24.94 89 MET A CA 1
ATOM 653 C C . MET A 1 90 ? 31.883 -14.144 96.171 1.00 30.36 89 MET A C 1
ATOM 654 O O . MET A 1 90 ? 31.604 -13.785 95.010 1.00 26.76 89 MET A O 1
ATOM 659 N N . HIS A 1 91 ? 31.311 -15.220 96.744 1.00 27.07 90 HIS A N 1
ATOM 660 C CA . HIS A 1 91 ? 30.410 -16.108 96.005 1.00 29.73 90 HIS A CA 1
ATOM 661 C C . HIS A 1 91 ? 29.048 -16.337 96.649 1.00 28.05 90 HIS A C 1
ATOM 662 O O . HIS A 1 91 ? 28.131 -16.770 95.939 1.00 26.24 90 HIS A O 1
ATOM 669 N N . CYS A 1 92 ? 28.872 -16.063 97.943 1.00 23.37 91 CYS A N 1
ATOM 670 C CA . CYS A 1 92 ? 27.597 -16.347 98.581 1.00 24.01 91 CYS A CA 1
ATOM 671 C C . CYS A 1 92 ? 26.553 -15.324 98.135 1.00 21.27 91 CYS A C 1
ATOM 672 O O . CYS A 1 92 ? 26.857 -14.356 97.441 1.00 24.28 91 CYS A O 1
ATOM 675 N N . PHE A 1 93 ? 25.304 -15.562 98.530 1.00 20.55 92 PHE A N 1
ATOM 676 C CA . PHE A 1 93 ? 24.207 -14.673 98.158 1.00 22.61 92 PHE A CA 1
ATOM 677 C C . PHE A 1 93 ? 24.487 -13.225 98.555 1.00 21.57 92 PHE A C 1
ATOM 678 O O . PHE A 1 93 ? 24.330 -12.303 97.749 1.00 22.18 92 PHE A O 1
ATOM 686 N N . GLN A 1 94 ? 24.896 -13.009 99.802 1.00 20.34 93 GLN A N 1
ATOM 687 C CA . GLN A 1 94 ? 25.138 -11.650 100.267 1.00 24.68 93 GLN A CA 1
ATOM 688 C C . GLN A 1 94 ? 26.306 -11.000 99.523 1.00 24.54 93 GLN A C 1
ATOM 689 O O . GLN A 1 94 ? 26.197 -9.843 99.097 1.00 23.09 93 GLN A O 1
ATOM 695 N N . CYS A 1 95 ? 27.410 -11.734 99.305 1.00 19.49 94 CYS A N 1
ATOM 696 C CA . CYS A 1 95 ? 28.506 -11.171 98.509 1.00 24.25 94 CYS A CA 1
ATOM 697 C C . CYS A 1 95 ? 28.039 -10.771 97.112 1.00 24.70 94 CYS A C 1
ATOM 698 O O . CYS A 1 95 ? 28.462 -9.739 96.571 1.00 21.24 94 CYS A O 1
ATOM 701 N N . GLN A 1 96 ? 27.161 -11.568 96.506 1.00 24.77 95 GLN A N 1
ATOM 702 C CA . GLN A 1 96 ? 26.730 -11.233 95.154 1.00 27.14 95 GLN A CA 1
ATOM 703 C C . GLN A 1 96 ? 25.749 -10.074 95.128 1.00 23.72 95 GLN A C 1
ATOM 704 O O . GLN A 1 96 ? 25.571 -9.454 94.076 1.00 28.68 95 GLN A O 1
ATOM 710 N N . GLU A 1 97 ? 25.098 -9.785 96.249 1.00 23.42 96 GLU A N 1
ATOM 711 C CA . GLU A 1 97 ? 24.264 -8.599 96.392 1.00 29.42 96 GLU A CA 1
ATOM 712 C C . GLU A 1 97 ? 25.100 -7.344 96.603 1.00 28.61 96 GLU A C 1
ATOM 713 O O . GLU A 1 97 ? 24.552 -6.233 96.629 1.00 32.45 96 GLU A O 1
ATOM 719 N N . GLY A 1 98 ? 26.411 -7.497 96.737 1.00 23.09 97 GLY A N 1
ATOM 720 C CA . GLY A 1 98 ? 27.276 -6.411 97.117 1.00 26.95 97 GLY A CA 1
ATOM 721 C C . GLY A 1 98 ? 27.439 -6.252 98.611 1.00 28.94 97 GLY A C 1
ATOM 722 O O . GLY A 1 98 ? 28.089 -5.289 99.049 1.00 28.39 97 GLY A O 1
ATOM 723 N N . ASN A 1 99 ? 26.865 -7.154 99.402 1.00 24.78 98 ASN A N 1
ATOM 724 C CA . ASN A 1 99 ? 26.897 -7.060 100.863 1.00 21.28 98 ASN A CA 1
ATOM 725 C C . ASN A 1 99 ? 28.024 -7.917 101.430 1.00 20.26 98 ASN A C 1
ATOM 726 O O . ASN A 1 99 ? 27.811 -8.894 102.154 1.00 21.47 98 ASN A O 1
ATOM 731 N N . GLN A 1 100 ? 29.250 -7.547 101.051 1.00 19.10 99 GLN A N 1
ATOM 732 C CA . GLN A 1 100 ? 30.433 -8.301 101.472 1.00 18.40 99 GLN A CA 1
ATOM 733 C C . GLN A 1 100 ? 30.591 -8.306 102.987 1.00 24.81 99 GLN A C 1
ATOM 734 O O . GLN A 1 100 ? 31.190 -9.228 103.566 1.00 22.36 99 GLN A O 1
ATOM 740 N N . HIS A 1 101 ? 30.072 -7.281 103.639 1.00 21.80 100 HIS A N 1
ATOM 741 C CA . HIS A 1 101 ? 30.200 -7.096 105.074 1.00 22.76 100 HIS A CA 1
ATOM 742 C C . HIS A 1 101 ? 29.290 -8.023 105.870 1.00 19.41 100 HIS A C 1
ATOM 743 O O . HIS A 1 101 ? 29.432 -8.105 107.094 1.00 20.55 100 HIS A O 1
ATOM 750 N N . ILE A 1 102 ? 28.341 -8.698 105.225 1.00 20.04 101 ILE A N 1
ATOM 751 C CA . ILE A 1 102 ? 27.562 -9.726 105.917 1.00 20.57 101 ILE A CA 1
ATOM 752 C C . ILE A 1 102 ? 27.666 -11.054 105.162 1.00 20.28 101 ILE A C 1
ATOM 753 O O . ILE A 1 102 ? 26.680 -11.785 105.010 1.00 20.46 101 ILE A O 1
ATOM 758 N N . CYS A 1 103 ? 28.866 -11.360 104.682 1.00 17.69 102 CYS A N 1
ATOM 759 C CA . CYS A 1 103 ? 29.119 -12.589 103.951 1.00 22.22 102 CYS A CA 1
ATOM 760 C C . CYS A 1 103 ? 28.655 -13.805 104.753 1.00 20.13 102 CYS A C 1
ATOM 761 O O . CYS A 1 103 ? 29.027 -13.973 105.918 1.00 24.52 102 CYS A O 1
ATOM 764 N N . GLU A 1 104 ? 27.808 -14.636 104.139 1.00 22.50 103 GLU A N 1
ATOM 765 C CA . GLU A 1 104 ? 27.183 -15.736 104.876 1.00 23.30 103 GLU A CA 1
ATOM 766 C C . GLU A 1 104 ? 28.170 -16.832 105.257 1.00 23.60 103 GLU A C 1
ATOM 767 O O . GLU A 1 104 ? 27.856 -17.645 106.131 1.00 24.41 103 GLU A O 1
ATOM 773 N N . ASN A 1 105 ? 29.354 -16.868 104.656 1.00 19.33 104 ASN A N 1
ATOM 774 C CA . ASN A 1 105 ? 30.286 -17.959 104.931 1.00 23.67 104 ASN A CA 1
ATOM 775 C C . ASN A 1 105 ? 31.416 -17.550 105.848 1.00 23.97 104 ASN A C 1
ATOM 776 O O . ASN A 1 105 ? 31.799 -18.325 106.725 1.00 25.57 104 ASN A O 1
ATOM 781 N N . ASN A 1 106 ? 31.956 -16.345 105.651 1.00 21.19 105 ASN A N 1
ATOM 782 C CA . ASN A 1 106 ? 33.221 -15.938 106.237 1.00 21.72 105 ASN A CA 1
ATOM 783 C C . ASN A 1 106 ? 33.116 -14.833 107.286 1.00 25.30 105 ASN A C 1
ATOM 784 O O . ASN A 1 106 ? 34.107 -14.577 107.980 1.00 23.73 105 ASN A O 1
ATOM 789 N N . SER A 1 107 ? 31.998 -14.127 107.373 1.00 21.70 106 SER A N 1
ATOM 790 C CA . SER A 1 107 ? 31.910 -13.005 108.312 1.00 24.32 106 SER A CA 1
ATOM 791 C C . SER A 1 107 ? 32.136 -13.464 109.742 1.00 23.51 106 SER A C 1
ATOM 792 O O . SER A 1 107 ? 31.385 -14.319 110.231 1.00 25.04 106 SER A O 1
ATOM 795 N N . PRO A 1 108 ? 33.097 -12.892 110.463 1.00 23.70 107 PRO A N 1
ATOM 796 C CA . PRO A 1 108 ? 33.279 -13.285 111.868 1.00 23.97 107 PRO A CA 1
ATOM 797 C C . PRO A 1 108 ? 32.085 -12.919 112.724 1.00 29.50 107 PRO A C 1
ATOM 798 O O . PRO A 1 108 ? 31.916 -13.485 113.809 1.00 27.66 107 PRO A O 1
ATOM 802 N N . VAL A 1 109 ? 31.257 -11.985 112.270 1.00 29.17 108 VAL A N 1
ATOM 803 C CA . VAL A 1 109 ? 30.073 -11.572 113.014 1.00 30.22 108 VAL A CA 1
ATOM 804 C C . VAL A 1 109 ? 28.874 -12.427 112.656 1.00 28.74 108 VAL A C 1
ATOM 805 O O . VAL A 1 109 ? 28.229 -13.001 113.529 1.00 26.53 108 VAL A O 1
ATOM 809 N N . VAL A 1 110 ? 28.569 -12.524 111.364 1.00 28.16 109 VAL A N 1
ATOM 810 C CA . VAL A 1 110 ? 27.340 -13.168 110.919 1.00 29.69 109 VAL A CA 1
ATOM 811 C C . VAL A 1 110 ? 27.503 -14.677 110.728 1.00 31.14 109 VAL A C 1
ATOM 812 O O . VAL A 1 110 ? 26.525 -15.420 110.861 1.00 37.01 109 VAL A O 1
ATOM 816 N N . ALA A 1 111 ? 28.717 -15.157 110.438 1.00 27.47 110 ALA A N 1
ATOM 817 C CA . ALA A 1 111 ? 28.974 -16.595 110.336 1.00 34.89 110 ALA A CA 1
ATOM 818 C C . ALA A 1 111 ? 29.584 -17.185 111.604 1.00 36.64 110 ALA A C 1
ATOM 819 O O . ALA A 1 111 ? 29.236 -18.303 111.986 1.00 43.96 110 ALA A O 1
ATOM 821 N N . GLY A 1 112 ? 30.485 -16.458 112.264 1.00 34.52 111 GLY A N 1
ATOM 822 C CA . GLY A 1 112 ? 31.028 -16.869 113.548 1.00 44.64 111 GLY A CA 1
ATOM 823 C C . GLY A 1 112 ? 30.213 -16.366 114.731 1.00 42.82 111 GLY A C 1
ATOM 824 O O . GLY A 1 112 ? 30.517 -15.319 115.327 1.00 52.76 111 GLY A O 1
ATOM 825 N N . HIS A 1 116 ? 34.604 -19.970 114.208 1.00 58.57 115 HIS A N 1
ATOM 826 C CA . HIS A 1 116 ? 35.609 -19.328 113.363 1.00 51.51 115 HIS A CA 1
ATOM 827 C C . HIS A 1 116 ? 35.430 -19.811 111.923 1.00 52.54 115 HIS A C 1
ATOM 828 O O . HIS A 1 116 ? 35.160 -20.998 111.688 1.00 49.74 115 HIS A O 1
ATOM 835 N N . THR A 1 117 ? 35.637 -18.921 110.963 1.00 36.05 116 THR A N 1
ATOM 836 C CA . THR A 1 117 ? 35.156 -19.106 109.606 1.00 37.47 116 THR A CA 1
ATOM 837 C C . THR A 1 117 ? 36.309 -19.411 108.661 1.00 34.45 116 THR A C 1
ATOM 838 O O . THR A 1 117 ? 37.479 -19.277 109.029 1.00 34.27 116 THR A O 1
ATOM 842 N N . PRO A 1 118 ? 36.018 -19.761 107.401 1.00 29.29 117 PRO A N 1
ATOM 843 C CA . PRO A 1 118 ? 37.086 -19.795 106.384 1.00 25.68 117 PRO A CA 1
ATOM 844 C C . PRO A 1 118 ? 37.753 -18.447 106.107 1.00 32.52 117 PRO A C 1
ATOM 845 O O . PRO A 1 118 ? 38.756 -18.417 105.380 1.00 29.32 117 PRO A O 1
ATOM 849 N N . GLY A 1 119 ? 37.229 -17.329 106.623 1.00 27.92 118 GLY A N 1
ATOM 850 C CA . GLY A 1 119 ? 37.987 -16.097 106.510 1.00 24.02 118 GLY A CA 1
ATOM 851 C C . GLY A 1 119 ? 39.083 -15.943 107.538 1.00 28.87 118 GLY A C 1
ATOM 852 O O . GLY A 1 119 ? 39.826 -14.950 107.537 1.00 25.12 118 GLY A O 1
ATOM 853 N N . HIS A 1 120 ? 39.184 -16.924 108.432 1.00 29.34 119 HIS A N 1
ATOM 854 C CA . HIS A 1 120 ? 40.200 -16.994 109.468 1.00 28.33 119 HIS A CA 1
ATOM 855 C C . HIS A 1 120 ? 41.349 -17.856 108.960 1.00 29.09 119 HIS A C 1
ATOM 856 O O . HIS A 1 120 ? 41.123 -18.866 108.286 1.00 26.60 119 HIS A O 1
ATOM 863 N N . ALA A 1 121 ? 42.581 -17.449 109.263 1.00 27.17 120 ALA A N 1
ATOM 864 C CA . ALA A 1 121 ? 43.721 -18.263 108.869 1.00 28.97 120 ALA A CA 1
ATOM 865 C C . ALA A 1 121 ? 43.649 -19.622 109.563 1.00 28.88 120 ALA A C 1
ATOM 866 O O . ALA A 1 121 ? 42.876 -19.828 110.508 1.00 27.46 120 ALA A O 1
ATOM 868 N N . HIS A 1 122 ? 44.446 -20.569 109.068 1.00 27.47 121 HIS A N 1
ATOM 869 C CA . HIS A 1 122 ? 44.342 -21.930 109.581 1.00 31.64 121 HIS A CA 1
ATOM 870 C C . HIS A 1 122 ? 44.631 -21.922 111.077 1.00 23.98 121 HIS A C 1
ATOM 871 O O . HIS A 1 122 ? 45.573 -21.271 111.541 1.00 25.84 121 HIS A O 1
ATOM 878 N N . LEU A 1 123 ? 43.785 -22.627 111.825 1.00 22.56 122 LEU A N 1
ATOM 879 C CA . LEU A 1 123 ? 43.595 -22.318 113.238 1.00 35.13 122 LEU A CA 1
ATOM 880 C C . LEU A 1 123 ? 44.865 -22.623 114.033 1.00 36.87 122 LEU A C 1
ATOM 881 O O . LEU A 1 123 ? 45.187 -21.940 114.995 1.00 29.99 122 LEU A O 1
ATOM 886 N N . GLU A 1 124 ? 45.607 -23.650 113.644 1.00 33.15 123 GLU A N 1
ATOM 887 C CA . GLU A 1 124 ? 46.794 -24.130 114.353 1.00 37.08 123 GLU A CA 1
ATOM 888 C C . GLU A 1 124 ? 47.998 -23.250 114.097 1.00 34.68 123 GLU A C 1
ATOM 889 O O . GLU A 1 124 ? 49.035 -23.437 114.743 1.00 26.57 123 GLU A O 1
ATOM 895 N N . GLY A 1 125 ? 47.892 -22.352 113.110 1.00 31.82 124 GLY A N 1
ATOM 896 C CA . GLY A 1 125 ? 48.953 -21.387 112.788 1.00 30.01 124 GLY A CA 1
ATOM 897 C C . GLY A 1 125 ? 49.182 -20.337 113.840 1.00 28.20 124 GLY A C 1
ATOM 898 O O . GLY A 1 125 ? 50.209 -19.660 113.784 1.00 31.94 124 GLY A O 1
ATOM 899 N N . SER A 1 126 ? 48.263 -20.175 114.795 1.00 25.88 125 SER A N 1
ATOM 900 C CA . SER A 1 126 ? 48.438 -19.266 115.925 1.00 29.49 125 SER A CA 1
ATOM 901 C C . SER A 1 126 ? 48.251 -20.064 117.209 1.00 30.83 125 SER A C 1
ATOM 902 O O . SER A 1 126 ? 47.194 -20.669 117.410 1.00 31.93 125 SER A O 1
ATOM 905 N N . GLN A 1 127 ? 49.270 -20.024 118.076 1.00 31.92 126 GLN A N 1
ATOM 906 C CA . GLN A 1 127 ? 49.450 -20.876 119.256 1.00 35.15 126 GLN A CA 1
ATOM 907 C C . GLN A 1 127 ? 49.755 -20.001 120.468 1.00 36.16 126 GLN A C 1
ATOM 908 O O . GLN A 1 127 ? 50.687 -19.190 120.422 1.00 31.00 126 GLN A O 1
ATOM 914 N N . TRP A 1 128 ? 48.998 -20.168 121.553 1.00 39.89 127 TRP A N 1
ATOM 915 C CA . TRP A 1 128 ? 49.313 -19.496 122.820 1.00 41.42 127 TRP A CA 1
ATOM 916 C C . TRP A 1 128 ? 49.221 -20.515 123.945 1.00 42.52 127 TRP A C 1
ATOM 917 O O . TRP A 1 128 ? 48.241 -21.264 124.015 1.00 37.85 127 TRP A O 1
ATOM 928 N N . GLU A 1 129 ? 50.221 -20.533 124.827 1.00 47.89 128 GLU A N 1
ATOM 929 C CA . GLU A 1 129 ? 50.356 -21.615 125.810 1.00 49.93 128 GLU A CA 1
ATOM 930 C C . GLU A 1 129 ? 50.240 -22.977 125.127 1.00 44.94 128 GLU A C 1
ATOM 931 O O . GLU A 1 129 ? 49.530 -23.870 125.598 1.00 46.73 128 GLU A O 1
ATOM 937 N N . GLY A 1 130 ? 50.899 -23.112 123.974 1.00 49.76 129 GLY A N 1
ATOM 938 C CA . GLY A 1 130 ? 50.971 -24.390 123.279 1.00 44.75 129 GLY A CA 1
ATOM 939 C C . GLY A 1 130 ? 49.642 -24.940 122.806 1.00 48.92 129 GLY A C 1
ATOM 940 O O . GLY A 1 130 ? 49.462 -26.159 122.780 1.00 51.92 129 GLY A O 1
ATOM 941 N N . LYS A 1 131 ? 48.693 -24.076 122.454 1.00 47.14 130 LYS A N 1
ATOM 942 C CA . LYS A 1 131 ? 47.375 -24.493 121.986 1.00 45.94 130 LYS A CA 1
ATOM 943 C C . LYS A 1 131 ? 46.879 -23.452 120.991 1.00 41.02 130 LYS A C 1
ATOM 944 O O . LYS A 1 131 ? 47.202 -22.266 121.132 1.00 39.93 130 LYS A O 1
ATOM 950 N N . PRO A 1 132 ? 46.089 -23.852 119.994 1.00 41.56 131 PRO A N 1
ATOM 951 C CA . PRO A 1 132 ? 45.581 -22.876 119.018 1.00 42.79 131 PRO A CA 1
ATOM 952 C C . PRO A 1 132 ? 44.759 -21.802 119.709 1.00 39.83 131 PRO A C 1
ATOM 953 O O . PRO A 1 132 ? 44.001 -22.079 120.638 1.00 44.34 131 PRO A O 1
ATOM 957 N N . ILE A 1 133 ? 44.926 -20.566 119.258 1.00 36.84 132 ILE A N 1
ATOM 958 C CA . ILE A 1 133 ? 44.178 -19.426 119.773 1.00 33.63 132 ILE A CA 1
ATOM 959 C C . ILE A 1 133 ? 43.539 -18.683 118.603 1.00 39.73 132 ILE A C 1
ATOM 960 O O . ILE A 1 133 ? 44.162 -18.506 117.548 1.00 32.44 132 ILE A O 1
ATOM 965 N N . GLU A 1 134 ? 42.291 -18.253 118.788 1.00 39.77 133 GLU A N 1
ATOM 966 C CA . GLU A 1 134 ? 41.581 -17.560 117.729 1.00 30.99 133 GLU A CA 1
ATOM 967 C C . GLU A 1 134 ? 42.072 -16.130 117.607 1.00 31.75 133 GLU A C 1
ATOM 968 O O . GLU A 1 134 ? 42.565 -15.526 118.564 1.00 34.00 133 GLU A O 1
ATOM 974 N N . ARG A 1 135 ? 41.935 -15.594 116.406 1.00 26.84 134 ARG A N 1
ATOM 975 C CA . ARG A 1 135 ? 42.328 -14.232 116.104 1.00 28.75 134 ARG A CA 1
ATOM 976 C C . ARG A 1 135 ? 41.056 -13.397 116.035 1.00 28.34 134 ARG A C 1
ATOM 977 O O . ARG A 1 135 ? 40.131 -13.735 115.287 1.00 27.85 134 ARG A O 1
ATOM 985 N N . SER A 1 136 ? 41.002 -12.343 116.845 1.00 26.27 135 SER A N 1
ATOM 986 C CA . SER A 1 136 ? 39.824 -11.493 116.936 1.00 29.69 135 SER A CA 1
ATOM 987 C C . SER A 1 136 ? 39.412 -10.976 115.560 1.00 29.63 135 SER A C 1
ATOM 988 O O . SER A 1 136 ? 40.214 -10.360 114.848 1.00 26.29 135 SER A O 1
ATOM 991 N N . PHE A 1 137 ? 38.146 -11.209 115.201 1.00 26.44 136 PHE A N 1
ATOM 992 C CA . PHE A 1 137 ? 37.592 -10.747 113.923 1.00 28.10 136 PHE A CA 1
ATOM 993 C C . PHE A 1 137 ? 38.399 -11.253 112.725 1.00 26.74 136 PHE A C 1
ATOM 994 O O . PHE A 1 137 ? 38.500 -10.558 111.708 1.00 26.00 136 PHE A O 1
ATOM 1002 N N . ASN A 1 138 ? 38.979 -12.456 112.840 1.00 24.97 137 ASN A N 1
ATOM 1003 C CA . ASN A 1 138 ? 39.809 -13.107 111.822 1.00 24.45 137 ASN A CA 1
ATOM 1004 C C . ASN A 1 138 ? 41.134 -12.401 111.600 1.00 25.61 137 ASN A C 1
ATOM 1005 O O . ASN A 1 138 ? 41.838 -12.724 110.638 1.00 24.71 137 ASN A O 1
ATOM 1010 N N . LEU A 1 139 ? 41.500 -11.454 112.473 1.00 26.43 138 LEU A N 1
ATOM 1011 C CA . LEU A 1 139 ? 42.686 -10.624 112.283 1.00 22.00 138 LEU A CA 1
ATOM 1012 C C . LEU A 1 139 ? 43.668 -10.760 113.447 1.00 28.54 138 LEU A C 1
ATOM 1013 O O . LEU A 1 139 ? 44.772 -11.285 113.253 1.00 24.38 138 LEU A O 1
ATOM 1018 N N . GLY A 1 140 ? 43.311 -10.307 114.653 1.00 28.24 139 GLY A N 1
ATOM 1019 C CA . GLY A 1 140 ? 44.252 -10.278 115.761 1.00 24.73 139 GLY A CA 1
ATOM 1020 C C . GLY A 1 140 ? 45.407 -9.319 115.544 1.00 30.91 139 GLY A C 1
ATOM 1021 O O . GLY A 1 140 ? 46.566 -9.744 115.492 1.00 29.05 139 GLY A O 1
ATOM 1022 N N . THR A 1 141 ? 45.116 -8.019 115.438 1.00 27.03 140 THR A N 1
ATOM 1023 C CA . THR A 1 141 ? 46.120 -7.040 115.040 1.00 27.31 140 THR A CA 1
ATOM 1024 C C . THR A 1 141 ? 46.976 -6.504 116.190 1.00 29.67 140 THR A C 1
ATOM 1025 O O . THR A 1 141 ? 47.990 -5.848 115.928 1.00 26.89 140 THR A O 1
ATOM 1029 N N . LEU A 1 142 ? 46.603 -6.735 117.447 1.00 28.19 141 LEU A N 1
ATOM 1030 C CA . LEU A 1 142 ? 47.464 -6.352 118.566 1.00 30.08 141 LEU A CA 1
ATOM 1031 C C . LEU A 1 142 ? 48.533 -7.437 118.765 1.00 34.80 141 LEU A C 1
ATOM 1032 O O . LEU A 1 142 ? 48.534 -8.217 119.723 1.00 33.56 141 LEU A O 1
ATOM 1037 N N . SER A 1 143 ? 49.473 -7.461 117.823 1.00 30.85 142 SER A N 1
ATOM 1038 C CA . SER A 1 143 ? 50.453 -8.527 117.692 1.00 33.03 142 SER A CA 1
ATOM 1039 C C . SER A 1 143 ? 51.478 -8.089 116.661 1.00 32.93 142 SER A C 1
ATOM 1040 O O . SER A 1 143 ? 51.120 -7.446 115.673 1.00 28.77 142 SER A O 1
ATOM 1043 N N . GLU A 1 144 ? 52.747 -8.437 116.894 1.00 32.37 143 GLU A N 1
ATOM 1044 C CA . GLU A 1 144 ? 53.805 -8.027 115.970 1.00 27.38 143 GLU A CA 1
ATOM 1045 C C . GLU A 1 144 ? 53.587 -8.587 114.570 1.00 26.96 143 GLU A C 1
ATOM 1046 O O . GLU A 1 144 ? 53.900 -7.927 113.571 1.00 30.70 143 GLU A O 1
ATOM 1052 N N . TYR A 1 145 ? 53.087 -9.817 114.479 1.00 28.38 144 TYR A N 1
ATOM 1053 C CA . TYR A 1 145 ? 52.849 -10.489 113.212 1.00 35.20 144 TYR A CA 1
ATOM 1054 C C . TYR A 1 145 ? 51.460 -11.090 113.272 1.00 33.38 144 TYR A C 1
ATOM 1055 O O . TYR A 1 145 ? 51.089 -11.701 114.277 1.00 38.11 144 TYR A O 1
ATOM 1064 N N . ALA A 1 146 ? 50.695 -10.914 112.206 1.00 30.13 145 ALA A N 1
ATOM 1065 C CA . ALA A 1 146 ? 49.382 -11.522 112.109 1.00 27.79 145 ALA A CA 1
ATOM 1066 C C . ALA A 1 146 ? 49.361 -12.462 110.919 1.00 24.79 145 ALA A C 1
ATOM 1067 O O . ALA A 1 146 ? 49.968 -12.188 109.879 1.00 24.88 145 ALA A O 1
ATOM 1069 N N . LEU A 1 147 ? 48.686 -13.584 111.093 1.00 27.56 146 LEU A N 1
ATOM 1070 C CA . LEU A 1 147 ? 48.448 -14.532 110.018 1.00 26.26 146 LEU A CA 1
ATOM 1071 C C . LEU A 1 147 ? 47.006 -14.351 109.572 1.00 26.91 146 LEU A C 1
ATOM 1072 O O . LEU A 1 147 ? 46.085 -14.452 110.394 1.00 21.13 146 LEU A O 1
ATOM 1077 N N . VAL A 1 148 ? 46.803 -14.053 108.284 1.00 26.94 147 VAL A N 1
ATOM 1078 C CA . VAL A 1 148 ? 45.474 -13.736 107.778 1.00 27.16 147 VAL A CA 1
ATOM 1079 C C . VAL A 1 148 ? 45.283 -14.346 106.394 1.00 24.69 147 VAL A C 1
ATOM 1080 O O . VAL A 1 148 ? 46.247 -14.628 105.681 1.00 23.98 147 VAL A O 1
ATOM 1084 N N . LYS A 1 149 ? 44.012 -14.520 106.007 1.00 23.09 148 LYS A N 1
ATOM 1085 C CA . LYS A 1 149 ? 43.662 -14.913 104.641 1.00 26.14 148 LYS A CA 1
ATOM 1086 C C . LYS A 1 149 ? 43.827 -13.725 103.692 1.00 27.09 148 LYS A C 1
ATOM 1087 O O . LYS A 1 149 ? 43.824 -12.572 104.114 1.00 23.19 148 LYS A O 1
ATOM 1093 N N . GLU A 1 150 ? 43.940 -14.019 102.390 1.00 24.69 149 GLU A N 1
ATOM 1094 C CA . GLU A 1 150 ? 44.181 -12.953 101.420 1.00 26.39 149 GLU A CA 1
ATOM 1095 C C . GLU A 1 150 ? 43.041 -11.944 101.398 1.00 25.00 149 GLU A C 1
ATOM 1096 O O . GLU A 1 150 ? 43.264 -10.745 101.198 1.00 27.27 149 GLU A O 1
ATOM 1102 N N . SER A 1 151 ? 41.814 -12.412 101.591 1.00 17.73 150 SER A N 1
ATOM 1103 C CA . SER A 1 151 ? 40.665 -11.532 101.568 1.00 25.13 150 SER A CA 1
ATOM 1104 C C . SER A 1 151 ? 40.670 -10.543 102.727 1.00 28.04 150 SER A C 1
ATOM 1105 O O . SER A 1 151 ? 39.798 -9.672 102.775 1.00 22.51 150 SER A O 1
ATOM 1108 N N . ALA A 1 152 ? 41.602 -10.674 103.672 1.00 22.40 151 ALA A N 1
ATOM 1109 C CA . ALA A 1 152 ? 41.685 -9.722 104.764 1.00 21.67 151 ALA A CA 1
ATOM 1110 C C . ALA A 1 152 ? 42.492 -8.478 104.424 1.00 21.74 151 ALA A C 1
ATOM 1111 O O . ALA A 1 152 ? 42.511 -7.554 105.228 1.00 25.59 151 ALA A O 1
ATOM 1113 N N . VAL A 1 153 ? 43.165 -8.412 103.278 1.00 25.35 152 VAL A N 1
ATOM 1114 C CA . VAL A 1 153 ? 44.114 -7.331 103.053 1.00 22.23 152 VAL A CA 1
ATOM 1115 C C . VAL A 1 153 ? 43.712 -6.535 101.818 1.00 29.20 152 VAL A C 1
ATOM 1116 O O . VAL A 1 153 ? 43.155 -7.064 100.851 1.00 24.59 152 VAL A O 1
ATOM 1120 N N . VAL A 1 154 ? 43.989 -5.237 101.875 1.00 22.67 153 VAL A N 1
ATOM 1121 C CA . VAL A 1 154 ? 43.835 -4.334 100.749 1.00 21.09 153 VAL A CA 1
ATOM 1122 C C . VAL A 1 154 ? 45.187 -3.673 100.551 1.00 23.80 153 VAL A C 1
ATOM 1123 O O . VAL A 1 154 ? 45.719 -3.050 101.480 1.00 22.61 153 VAL A O 1
ATOM 1127 N N . LYS A 1 155 ? 45.767 -3.864 99.373 1.00 23.90 154 LYS A N 1
ATOM 1128 C CA . LYS A 1 155 ? 47.075 -3.300 99.074 1.00 25.90 154 LYS A CA 1
ATOM 1129 C C . LYS A 1 155 ? 46.948 -1.805 98.839 1.00 23.54 154 LYS A C 1
ATOM 1130 O O . LYS A 1 155 ? 46.037 -1.355 98.138 1.00 30.02 154 LYS A O 1
ATOM 1136 N N . ILE A 1 156 ? 47.841 -1.025 99.442 1.00 24.97 155 ILE A N 1
ATOM 1137 C CA . ILE A 1 156 ? 47.963 0.390 99.126 1.00 26.54 155 ILE A CA 1
ATOM 1138 C C . ILE A 1 156 ? 49.412 0.668 98.747 1.00 34.03 155 ILE A C 1
ATOM 1139 O O . ILE A 1 156 ? 50.281 -0.198 98.836 1.00 36.01 155 ILE A O 1
ATOM 1144 N N . GLU A 1 157 ? 49.666 1.898 98.312 1.00 34.77 156 GLU A N 1
ATOM 1145 C CA . GLU A 1 157 ? 50.982 2.223 97.771 1.00 43.07 156 GLU A CA 1
ATOM 1146 C C . GLU A 1 157 ? 51.181 3.729 97.967 1.00 47.77 156 GLU A C 1
ATOM 1147 O O . GLU A 1 157 ? 50.774 4.532 97.127 1.00 42.34 156 GLU A O 1
ATOM 1153 N N . GLU A 1 158 ? 51.776 4.089 99.106 1.00 46.30 157 GLU A N 1
ATOM 1154 C CA . GLU A 1 158 ? 51.930 5.483 99.500 1.00 46.52 157 GLU A CA 1
ATOM 1155 C C . GLU A 1 158 ? 53.320 5.711 100.074 1.00 47.81 157 GLU A C 1
ATOM 1156 O O . GLU A 1 158 ? 53.759 4.970 100.955 1.00 47.27 157 GLU A O 1
ATOM 1162 N N . GLU A 1 159 ? 54.000 6.746 99.587 1.00 53.83 158 GLU A N 1
ATOM 1163 C CA . GLU A 1 159 ? 55.285 7.138 100.148 1.00 53.63 158 GLU A CA 1
ATOM 1164 C C . GLU A 1 159 ? 55.089 7.853 101.480 1.00 49.38 158 GLU A C 1
ATOM 1165 O O . GLU A 1 159 ? 54.094 8.553 101.694 1.00 48.71 158 GLU A O 1
ATOM 1171 N N . ASN A 1 160 ? 56.054 7.663 102.377 1.00 48.80 159 ASN A N 1
ATOM 1172 C CA . ASN A 1 160 ? 56.037 8.241 103.724 1.00 51.16 159 ASN A CA 1
ATOM 1173 C C . ASN A 1 160 ? 54.663 8.091 104.379 1.00 47.28 159 ASN A C 1
ATOM 1174 O O . ASN A 1 160 ? 54.109 9.030 104.955 1.00 49.12 159 ASN A O 1
ATOM 1179 N N . LEU A 1 161 ? 54.112 6.883 104.281 1.00 47.53 160 LEU A N 1
ATOM 1180 C CA . LEU A 1 161 ? 52.798 6.590 104.849 1.00 42.87 160 LEU A CA 1
ATOM 1181 C C . LEU A 1 161 ? 52.806 6.695 106.373 1.00 43.67 160 LEU A C 1
ATOM 1182 O O . LEU A 1 161 ? 53.698 6.162 107.044 1.00 37.93 160 LEU A O 1
ATOM 1187 N N . ASN A 1 162 ? 51.788 7.364 106.922 1.00 31.38 161 ASN A N 1
ATOM 1188 C CA . ASN A 1 162 ? 51.572 7.397 108.367 1.00 32.36 161 ASN A CA 1
ATOM 1189 C C . ASN A 1 162 ? 50.742 6.163 108.717 1.00 35.29 161 ASN A C 1
ATOM 1190 O O . ASN A 1 162 ? 49.532 6.128 108.482 1.00 32.32 161 ASN A O 1
ATOM 1195 N N . PHE A 1 163 ? 51.396 5.139 109.283 1.00 32.67 162 PHE A N 1
ATOM 1196 C CA . PHE A 1 163 ? 50.717 3.864 109.517 1.00 30.93 162 PHE A CA 1
ATOM 1197 C C . PHE A 1 163 ? 49.722 3.950 110.662 1.00 28.51 162 PHE A C 1
ATOM 1198 O O . PHE A 1 163 ? 48.750 3.184 110.699 1.00 27.41 162 PHE A O 1
ATOM 1206 N N . SER A 1 164 ? 49.957 4.848 111.618 1.00 33.00 163 SER A N 1
ATOM 1207 C CA . SER A 1 164 ? 48.972 5.059 112.673 1.00 36.83 163 SER A CA 1
ATOM 1208 C C . SER A 1 164 ? 47.663 5.579 112.089 1.00 32.49 163 SER A C 1
ATOM 1209 O O . SER A 1 164 ? 46.576 5.113 112.455 1.00 32.03 163 SER A O 1
ATOM 1212 N N . ALA A 1 165 ? 47.759 6.528 111.157 1.00 32.01 164 ALA A N 1
ATOM 1213 C CA . ALA A 1 165 ? 46.578 7.021 110.452 1.00 34.85 164 ALA A CA 1
ATOM 1214 C C . ALA A 1 165 ? 45.891 5.900 109.686 1.00 37.07 164 ALA A C 1
ATOM 1215 O O . ALA A 1 165 ? 44.663 5.753 109.736 1.00 36.51 164 ALA A O 1
ATOM 1217 N N . ALA A 1 166 ? 46.680 5.095 108.970 1.00 31.29 165 ALA A N 1
ATOM 1218 C CA . ALA A 1 166 ? 46.120 4.029 108.148 1.00 32.99 165 ALA A CA 1
ATOM 1219 C C . ALA A 1 166 ? 45.464 2.946 108.986 1.00 29.53 165 ALA A C 1
ATOM 1220 O O . ALA A 1 166 ? 44.593 2.223 108.483 1.00 34.05 165 ALA A O 1
ATOM 1222 N N . SER A 1 167 ? 45.885 2.779 110.245 1.00 27.69 166 SER A N 1
ATOM 1223 C CA . SER A 1 167 ? 45.397 1.627 111.003 1.00 24.86 166 SER A CA 1
ATOM 1224 C C . SER A 1 167 ? 43.921 1.757 111.370 1.00 30.46 166 SER A C 1
ATOM 1225 O O . SER A 1 167 ? 43.228 0.739 111.498 1.00 33.84 166 SER A O 1
ATOM 1228 N N . ILE A 1 168 ? 43.417 2.983 111.558 1.00 27.57 167 ILE A N 1
ATOM 1229 C CA . ILE A 1 168 ? 42.029 3.127 112.000 1.00 30.58 167 ILE A CA 1
ATOM 1230 C C . ILE A 1 168 ? 41.033 3.008 110.856 1.00 25.66 167 ILE A C 1
ATOM 1231 O O . ILE A 1 168 ? 39.826 2.897 111.111 1.00 25.90 167 ILE A O 1
ATOM 1236 N N . ILE A 1 169 ? 41.496 3.002 109.601 1.00 23.33 168 ILE A N 1
ATOM 1237 C CA . ILE A 1 169 ? 40.578 2.748 108.492 1.00 25.21 168 ILE A CA 1
ATOM 1238 C C . ILE A 1 169 ? 39.828 1.441 108.704 1.00 28.96 168 ILE A C 1
ATOM 1239 O O . ILE A 1 169 ? 38.626 1.351 108.412 1.00 28.42 168 ILE A O 1
ATOM 1244 N N . SER A 1 170 ? 40.492 0.453 109.322 1.00 24.91 169 SER A N 1
ATOM 1245 C CA . SER A 1 170 ? 39.981 -0.915 109.436 1.00 24.06 169 SER A CA 1
ATOM 1246 C C . SER A 1 170 ? 38.623 -1.021 110.120 1.00 24.65 169 SER A C 1
ATOM 1247 O O . SER A 1 170 ? 37.891 -1.981 109.870 1.00 28.71 169 SER A O 1
ATOM 1250 N N . CYS A 1 171 ? 38.303 -0.143 111.060 1.00 25.51 170 CYS A N 1
ATOM 1251 C CA . CYS A 1 171 ? 36.987 -0.286 111.675 1.00 26.71 170 CYS A CA 1
ATOM 1252 C C . CYS A 1 171 ? 36.269 1.038 111.911 1.00 27.97 170 CYS A C 1
ATOM 1253 O O . CYS A 1 171 ? 35.213 1.281 111.317 1.00 26.34 170 CYS A O 1
ATOM 1256 N N . GLY A 1 172 ? 36.812 1.880 112.793 1.00 24.36 171 GLY A N 1
ATOM 1257 C CA . GLY A 1 172 ? 36.100 3.096 113.178 1.00 24.41 171 GLY A CA 1
ATOM 1258 C C . GLY A 1 172 ? 35.795 3.999 111.998 1.00 25.78 171 GLY A C 1
ATOM 1259 O O . GLY A 1 172 ? 34.661 4.467 111.826 1.00 25.28 171 GLY A O 1
ATOM 1260 N N . VAL A 1 173 ? 36.800 4.245 111.157 1.00 20.79 172 VAL A N 1
ATOM 1261 C CA . VAL A 1 173 ? 36.591 5.059 109.966 1.00 21.81 172 VAL A CA 1
ATOM 1262 C C . VAL A 1 173 ? 35.595 4.391 109.025 1.00 24.64 172 VAL A C 1
ATOM 1263 O O . VAL A 1 173 ? 34.581 4.989 108.646 1.00 23.41 172 VAL A O 1
ATOM 1267 N N . MET A 1 174 ? 35.883 3.147 108.613 1.00 20.68 173 MET A N 1
ATOM 1268 C CA . MET A 1 174 ? 35.026 2.480 107.636 1.00 20.86 173 MET A CA 1
ATOM 1269 C C . MET A 1 174 ? 33.584 2.401 108.128 1.00 22.17 173 MET A C 1
ATOM 1270 O O . MET A 1 174 ? 32.649 2.618 107.351 1.00 20.57 173 MET A O 1
ATOM 1275 N N . THR A 1 175 ? 33.385 2.112 109.422 1.00 19.49 174 THR A N 1
ATOM 1276 C CA . THR A 1 175 ? 32.033 1.973 109.962 1.00 19.69 174 THR A CA 1
ATOM 1277 C C . THR A 1 175 ? 31.329 3.319 110.008 1.00 22.30 174 THR A C 1
ATOM 1278 O O . THR A 1 175 ? 30.163 3.434 109.618 1.00 23.72 174 THR A O 1
ATOM 1282 N N . GLY A 1 176 ? 32.020 4.350 110.493 1.00 17.27 175 GLY A N 1
ATOM 1283 C CA . GLY A 1 176 ? 31.388 5.651 110.594 1.00 22.79 175 GLY A CA 1
ATOM 1284 C C . GLY A 1 176 ? 31.147 6.242 109.225 1.00 18.12 175 GLY A C 1
ATOM 1285 O O . GLY A 1 176 ? 30.061 6.741 108.932 1.00 19.81 175 GLY A O 1
ATOM 1286 N N . TYR A 1 177 ? 32.153 6.170 108.363 1.00 20.90 176 TYR A N 1
ATOM 1287 C CA . TYR A 1 177 ? 32.012 6.719 107.025 1.00 21.76 176 TYR A CA 1
ATOM 1288 C C . TYR A 1 177 ? 30.983 5.932 106.231 1.00 20.94 176 TYR A C 1
ATOM 1289 O O . TYR A 1 177 ? 30.129 6.519 105.564 1.00 20.09 176 TYR A O 1
ATOM 1298 N N . GLY A 1 178 ? 31.037 4.596 106.296 1.00 20.12 177 GLY A N 1
ATOM 1299 C CA . GLY A 1 178 ? 30.103 3.801 105.518 1.00 15.68 177 GLY A CA 1
ATOM 1300 C C . GLY A 1 178 ? 28.667 3.928 105.988 1.00 18.27 177 GLY A C 1
ATOM 1301 O O . GLY A 1 178 ? 27.741 3.807 105.181 1.00 17.40 177 GLY A O 1
ATOM 1302 N N . SER A 1 179 ? 28.456 4.158 107.293 1.00 17.52 178 SER A N 1
ATOM 1303 C CA . SER A 1 179 ? 27.093 4.354 107.792 1.00 21.07 178 SER A CA 1
ATOM 1304 C C . SER A 1 179 ? 26.465 5.609 107.195 1.00 20.29 178 SER A C 1
ATOM 1305 O O . SER A 1 179 ? 25.254 5.645 106.938 1.00 21.05 178 SER A O 1
ATOM 1308 N N . VAL A 1 180 ? 27.272 6.645 106.977 1.00 18.32 179 VAL A N 1
ATOM 1309 C CA . VAL A 1 180 ? 26.788 7.880 106.366 1.00 20.79 179 VAL A CA 1
ATOM 1310 C C . VAL A 1 180 ? 26.596 7.708 104.864 1.00 17.65 179 VAL A C 1
ATOM 1311 O O . VAL A 1 180 ? 25.551 8.066 104.315 1.00 18.84 179 VAL A O 1
ATOM 1315 N N . VAL A 1 181 ? 27.606 7.179 104.179 1.00 16.76 180 VAL A N 1
ATOM 1316 C CA . VAL A 1 181 ? 27.663 7.245 102.715 1.00 18.73 180 VAL A CA 1
ATOM 1317 C C . VAL A 1 181 ? 27.025 6.022 102.061 1.00 22.03 180 VAL A C 1
ATOM 1318 O O . VAL A 1 181 ? 26.350 6.141 101.032 1.00 20.39 180 VAL A O 1
ATOM 1322 N N . ASN A 1 182 ? 27.214 4.837 102.642 1.00 20.62 181 ASN A N 1
ATOM 1323 C CA . ASN A 1 182 ? 26.715 3.605 102.037 1.00 22.22 181 ASN A CA 1
ATOM 1324 C C . ASN A 1 182 ? 25.315 3.250 102.509 1.00 20.70 181 ASN A C 1
ATOM 1325 O O . ASN A 1 182 ? 24.487 2.815 101.707 1.00 20.51 181 ASN A O 1
ATOM 1330 N N A SER A 1 183 ? 25.037 3.420 103.800 0.48 20.92 182 SER A N 1
ATOM 1331 N N B SER A 1 183 ? 25.034 3.433 103.799 0.52 20.98 182 SER A N 1
ATOM 1332 C CA A SER A 1 183 ? 23.751 3.023 104.359 0.48 23.77 182 SER A CA 1
ATOM 1333 C CA B SER A 1 183 ? 23.758 3.020 104.371 0.52 23.76 182 SER A CA 1
ATOM 1334 C C A SER A 1 183 ? 22.729 4.148 104.247 0.48 24.00 182 SER A C 1
ATOM 1335 C C B SER A 1 183 ? 22.719 4.133 104.275 0.52 24.01 182 SER A C 1
ATOM 1336 O O A SER A 1 183 ? 21.714 4.009 103.556 0.48 23.21 182 SER A O 1
ATOM 1337 O O B SER A 1 183 ? 21.678 3.967 103.630 0.52 23.20 182 SER A O 1
ATOM 1342 N N . ALA A 1 184 ? 22.988 5.266 104.928 1.00 24.78 183 ALA A N 1
ATOM 1343 C CA . ALA A 1 184 ? 22.054 6.382 104.903 1.00 21.91 183 ALA A CA 1
ATOM 1344 C C . ALA A 1 184 ? 22.062 7.081 103.555 1.00 22.17 183 ALA A C 1
ATOM 1345 O O . ALA A 1 184 ? 21.071 7.723 103.199 1.00 24.82 183 ALA A O 1
ATOM 1347 N N . LYS A 1 185 ? 23.171 6.989 102.808 1.00 22.96 184 LYS A N 1
ATOM 1348 C CA . LYS A 1 185 ? 23.314 7.678 101.524 1.00 23.98 184 LYS A CA 1
ATOM 1349 C C . LYS A 1 185 ? 23.017 9.172 101.685 1.00 27.72 184 LYS A C 1
ATOM 1350 O O . LYS A 1 185 ? 22.229 9.774 100.947 1.00 24.54 184 LYS A O 1
ATOM 1356 N N . LEU A 1 186 ? 23.666 9.768 102.682 1.00 24.64 185 LEU A N 1
ATOM 1357 C CA . LEU A 1 186 ? 23.322 11.116 103.099 1.00 23.34 185 LEU A CA 1
ATOM 1358 C C . LEU A 1 186 ? 23.499 12.107 101.949 1.00 24.91 185 LEU A C 1
ATOM 1359 O O . LEU A 1 186 ? 24.541 12.134 101.285 1.00 24.41 185 LEU A O 1
ATOM 1364 N N . ALA A 1 187 ? 22.460 12.910 101.705 1.00 19.42 186 ALA A N 1
ATOM 1365 C CA . ALA A 1 187 ? 22.468 13.870 100.607 1.00 24.41 186 ALA A CA 1
ATOM 1366 C C . ALA A 1 187 ? 23.118 15.188 101.033 1.00 23.78 186 ALA A C 1
ATOM 1367 O O . ALA A 1 187 ? 22.928 15.650 102.163 1.00 22.66 186 ALA A O 1
ATOM 1369 N N . ALA A 1 188 ? 23.899 15.789 100.129 1.00 21.11 187 ALA A N 1
ATOM 1370 C CA . ALA A 1 188 ? 24.461 17.108 100.405 1.00 22.60 187 ALA A CA 1
ATOM 1371 C C . ALA A 1 188 ? 23.350 18.097 100.754 1.00 28.87 187 ALA A C 1
ATOM 1372 O O . ALA A 1 188 ? 22.224 17.991 100.260 1.00 25.73 187 ALA A O 1
ATOM 1374 N N . GLY A 1 189 ? 23.668 19.061 101.630 1.00 22.50 188 GLY A N 1
ATOM 1375 C CA . GLY A 1 189 ? 22.732 20.107 102.000 1.00 21.87 188 GLY A CA 1
ATOM 1376 C C . GLY A 1 189 ? 21.802 19.782 103.156 1.00 25.33 188 GLY A C 1
ATOM 1377 O O . GLY A 1 189 ? 21.088 20.673 103.622 1.00 27.92 188 GLY A O 1
ATOM 1378 N N . SER A 1 190 ? 21.792 18.542 103.633 1.00 22.16 189 SER A N 1
ATOM 1379 C CA . SER A 1 190 ? 20.830 18.061 104.611 1.00 20.42 189 SER A CA 1
ATOM 1380 C C . SER A 1 190 ? 21.316 18.303 106.038 1.00 21.56 189 SER A C 1
ATOM 1381 O O . SER A 1 190 ? 22.442 18.749 106.274 1.00 20.26 189 SER A O 1
ATOM 1384 N N . SER A 1 191 ? 20.460 17.990 107.010 1.00 18.13 190 SER A N 1
ATOM 1385 C CA . SER A 1 191 ? 20.801 18.115 108.420 1.00 25.56 190 SER A CA 1
ATOM 1386 C C . SER A 1 191 ? 21.021 16.733 109.020 1.00 22.44 190 SER A C 1
ATOM 1387 O O . SER A 1 191 ? 20.267 15.792 108.727 1.00 21.93 190 SER A O 1
ATOM 1390 N N . ALA A 1 192 ? 22.039 16.620 109.875 1.00 18.48 191 ALA A N 1
ATOM 1391 C CA . ALA A 1 192 ? 22.414 15.345 110.486 1.00 22.03 191 ALA A CA 1
ATOM 1392 C C . ALA A 1 192 ? 22.674 15.534 111.974 1.00 25.55 191 ALA A C 1
ATOM 1393 O O . ALA A 1 192 ? 23.305 16.512 112.384 1.00 22.87 191 ALA A O 1
ATOM 1395 N N . VAL A 1 193 ? 22.179 14.600 112.775 1.00 19.12 192 VAL A N 1
ATOM 1396 C CA . VAL A 1 193 ? 22.451 14.548 114.207 1.00 17.31 192 VAL A CA 1
ATOM 1397 C C . VAL A 1 193 ? 23.310 13.328 114.488 1.00 20.94 192 VAL A C 1
ATOM 1398 O O . VAL A 1 193 ? 22.990 12.232 114.023 1.00 22.62 192 VAL A O 1
ATOM 1402 N N . ILE A 1 194 ? 24.370 13.494 115.276 1.00 20.58 193 ILE A N 1
ATOM 1403 C CA . ILE A 1 194 ? 25.200 12.365 115.688 1.00 21.81 193 ILE A CA 1
ATOM 1404 C C . ILE A 1 194 ? 25.138 12.228 117.200 1.00 24.34 193 ILE A C 1
ATOM 1405 O O . ILE A 1 194 ? 25.471 13.173 117.934 1.00 21.89 193 ILE A O 1
ATOM 1410 N N . LEU A 1 195 ? 24.718 11.045 117.660 1.00 21.79 194 LEU A N 1
ATOM 1411 C CA . LEU A 1 195 ? 24.573 10.736 119.078 1.00 25.19 194 LEU A CA 1
ATOM 1412 C C . LEU A 1 195 ? 25.747 9.863 119.497 1.00 32.99 194 LEU A C 1
ATOM 1413 O O . LEU A 1 195 ? 25.793 8.674 119.145 1.00 26.90 194 LEU A O 1
ATOM 1418 N N . GLY A 1 196 ? 26.669 10.444 120.276 1.00 20.25 195 GLY A N 1
ATOM 1419 C CA . GLY A 1 196 ? 27.879 9.762 120.692 1.00 22.82 195 GLY A CA 1
ATOM 1420 C C . GLY A 1 196 ? 29.052 10.100 119.795 1.00 27.12 195 GLY A C 1
ATOM 1421 O O . GLY A 1 196 ? 29.112 9.638 118.654 1.00 28.79 195 GLY A O 1
ATOM 1422 N N . CYS A 1 197 ? 29.993 10.900 120.297 1.00 27.42 196 CYS A N 1
ATOM 1423 C CA . CYS A 1 197 ? 31.102 11.395 119.488 1.00 25.42 196 CYS A CA 1
ATOM 1424 C C . CYS A 1 197 ? 32.410 10.712 119.856 1.00 29.61 196 CYS A C 1
ATOM 1425 O O . CYS A 1 197 ? 33.367 11.382 120.251 1.00 26.18 196 CYS A O 1
ATOM 1428 N N . GLY A 1 198 ? 32.455 9.389 119.729 1.00 27.61 197 GLY A N 1
ATOM 1429 C CA . GLY A 1 198 ? 33.625 8.584 120.024 1.00 27.06 197 GLY A CA 1
ATOM 1430 C C . GLY A 1 198 ? 34.335 8.130 118.768 1.00 30.26 197 GLY A C 1
ATOM 1431 O O . GLY A 1 198 ? 34.350 8.835 117.752 1.00 29.16 197 GLY A O 1
ATOM 1432 N N . GLY A 1 199 ? 34.914 6.921 118.826 1.00 26.36 198 GLY A N 1
ATOM 1433 C CA . GLY A 1 199 ? 35.693 6.440 117.696 1.00 25.73 198 GLY A CA 1
ATOM 1434 C C . GLY A 1 199 ? 34.875 6.357 116.420 1.00 31.21 198 GLY A C 1
ATOM 1435 O O . GLY A 1 199 ? 35.334 6.751 115.340 1.00 34.07 198 GLY A O 1
ATOM 1436 N N . VAL A 1 200 ? 33.646 5.860 116.523 1.00 26.82 199 VAL A N 1
ATOM 1437 C CA . VAL A 1 200 ? 32.797 5.784 115.343 1.00 25.44 199 VAL A CA 1
ATOM 1438 C C . VAL A 1 200 ? 32.149 7.133 115.058 1.00 22.29 199 VAL A C 1
ATOM 1439 O O . VAL A 1 200 ? 32.174 7.622 113.922 1.00 21.91 199 VAL A O 1
ATOM 1443 N N . GLY A 1 201 ? 31.583 7.763 116.092 1.00 22.58 200 GLY A N 1
ATOM 1444 C CA . GLY A 1 201 ? 30.815 8.985 115.886 1.00 22.56 200 GLY A CA 1
ATOM 1445 C C . GLY A 1 201 ? 31.612 10.122 115.269 1.00 21.72 200 GLY A C 1
ATOM 1446 O O . GLY A 1 201 ? 31.093 10.874 114.439 1.00 19.81 200 GLY A O 1
ATOM 1447 N N . LEU A 1 202 ? 32.883 10.269 115.660 1.00 21.95 201 LEU A N 1
ATOM 1448 C CA . LEU A 1 202 ? 33.687 11.333 115.062 1.00 24.87 201 LEU A CA 1
ATOM 1449 C C . LEU A 1 202 ? 33.896 11.102 113.570 1.00 24.74 201 LEU A C 1
ATOM 1450 O O . LEU A 1 202 ? 34.078 12.058 112.809 1.00 23.01 201 LEU A O 1
ATOM 1455 N N . ASN A 1 203 ? 33.891 9.842 113.141 1.00 23.26 202 ASN A N 1
ATOM 1456 C CA . ASN A 1 203 ? 33.983 9.544 111.720 1.00 24.21 202 ASN A CA 1
ATOM 1457 C C . ASN A 1 203 ? 32.651 9.742 111.003 1.00 18.74 202 ASN A C 1
ATOM 1458 O O . ASN A 1 203 ? 32.639 10.132 109.837 1.00 23.37 202 ASN A O 1
ATOM 1463 N N . VAL A 1 204 ? 31.529 9.490 111.675 1.00 21.60 203 VAL A N 1
ATOM 1464 C CA . VAL A 1 204 ? 30.232 9.865 111.120 1.00 21.69 203 VAL A CA 1
ATOM 1465 C C . VAL A 1 204 ? 30.203 11.362 110.851 1.00 22.06 203 VAL A C 1
ATOM 1466 O O . VAL A 1 204 ? 29.784 11.823 109.780 1.00 21.04 203 VAL A O 1
ATOM 1470 N N . ILE A 1 205 ? 30.685 12.140 111.823 1.00 20.98 204 ILE A N 1
ATOM 1471 C CA . ILE A 1 205 ? 30.771 13.591 111.678 1.00 17.62 204 ILE A CA 1
ATOM 1472 C C . ILE A 1 205 ? 31.675 13.973 110.509 1.00 21.35 204 ILE A C 1
ATOM 1473 O O . ILE A 1 205 ? 31.288 14.766 109.639 1.00 23.34 204 ILE A O 1
ATOM 1478 N N . ASN A 1 206 ? 32.906 13.456 110.486 1.00 20.00 205 ASN A N 1
ATOM 1479 C CA . ASN A 1 206 ? 33.783 13.701 109.337 1.00 22.18 205 ASN A CA 1
ATOM 1480 C C . ASN A 1 206 ? 33.089 13.362 108.021 1.00 22.53 205 ASN A C 1
ATOM 1481 O O . ASN A 1 206 ? 33.166 14.122 107.046 1.00 21.67 205 ASN A O 1
ATOM 1486 N N . ALA A 1 207 ? 32.405 12.208 107.981 1.00 20.45 206 ALA A N 1
ATOM 1487 C CA . ALA A 1 207 ? 31.749 11.777 106.750 1.00 19.01 206 ALA A CA 1
ATOM 1488 C C . ALA A 1 207 ? 30.545 12.643 106.412 1.00 21.80 206 ALA A C 1
ATOM 1489 O O . ALA A 1 207 ? 30.246 12.845 105.227 1.00 22.77 206 ALA A O 1
ATOM 1491 N N . CYS A 1 208 ? 29.835 13.163 107.421 1.00 20.58 207 CYS A N 1
ATOM 1492 C CA . CYS A 1 208 ? 28.760 14.104 107.118 1.00 23.58 207 CYS A CA 1
ATOM 1493 C C . CYS A 1 208 ? 29.310 15.367 106.483 1.00 23.98 207 CYS A C 1
ATOM 1494 O O . CYS A 1 208 ? 28.677 15.942 105.590 1.00 24.80 207 CYS A O 1
ATOM 1497 N N . GLU A 1 209 ? 30.496 15.802 106.926 1.00 24.51 208 GLU A N 1
ATOM 1498 C CA . GLU A 1 209 ? 31.126 17.009 106.383 1.00 22.03 208 GLU A CA 1
ATOM 1499 C C . GLU A 1 209 ? 31.627 16.776 104.963 1.00 23.09 208 GLU A C 1
ATOM 1500 O O . GLU A 1 209 ? 31.413 17.602 104.072 1.00 22.99 208 GLU A O 1
ATOM 1506 N N . ILE A 1 210 ? 32.256 15.622 104.727 1.00 25.34 209 ILE A N 1
ATOM 1507 C CA . ILE A 1 210 ? 32.673 15.249 103.378 1.00 23.16 209 ILE A CA 1
ATOM 1508 C C . ILE A 1 210 ? 31.475 15.190 102.450 1.00 19.78 209 ILE A C 1
ATOM 1509 O O . ILE A 1 210 ? 31.553 15.590 101.287 1.00 22.06 209 ILE A O 1
ATOM 1514 N N . SER A 1 211 ? 30.355 14.663 102.943 1.00 22.49 210 SER A N 1
ATOM 1515 C CA . SER A 1 211 ? 29.165 14.477 102.120 1.00 23.35 210 SER A CA 1
ATOM 1516 C C . SER A 1 211 ? 28.428 15.779 101.864 1.00 21.88 210 SER A C 1
ATOM 1517 O O . SER A 1 211 ? 27.513 15.805 101.031 1.00 23.52 210 SER A O 1
ATOM 1520 N N . GLY A 1 212 ? 28.786 16.847 102.572 1.00 26.54 211 GLY A N 1
ATOM 1521 C CA . GLY A 1 212 ? 28.188 18.144 102.333 1.00 19.89 211 GLY A CA 1
ATOM 1522 C C . GLY A 1 212 ? 26.936 18.445 103.113 1.00 19.31 211 GLY A C 1
ATOM 1523 O O . GLY A 1 212 ? 26.150 19.291 102.676 1.00 25.97 211 GLY A O 1
ATOM 1524 N N . ALA A 1 213 ? 26.726 17.802 104.258 1.00 17.98 212 ALA A N 1
ATOM 1525 C CA . ALA A 1 213 ? 25.645 18.198 105.146 1.00 21.86 212 ALA A CA 1
ATOM 1526 C C . ALA A 1 213 ? 25.740 19.689 105.473 1.00 21.62 212 ALA A C 1
ATOM 1527 O O . ALA A 1 213 ? 26.826 20.209 105.733 1.00 23.19 212 ALA A O 1
ATOM 1529 N N . GLY A 1 214 ? 24.586 20.365 105.462 1.00 25.31 213 GLY A N 1
ATOM 1530 C CA . GLY A 1 214 ? 24.535 21.781 105.801 1.00 27.82 213 GLY A CA 1
ATOM 1531 C C . GLY A 1 214 ? 24.500 22.064 107.290 1.00 27.76 213 GLY A C 1
ATOM 1532 O O . GLY A 1 214 ? 24.999 23.099 107.730 1.00 26.11 213 GLY A O 1
ATOM 1533 N N . ARG A 1 215 ? 23.918 21.167 108.084 1.00 25.63 214 ARG A N 1
ATOM 1534 C CA . ARG A 1 215 ? 23.942 21.270 109.542 1.00 24.34 214 ARG A CA 1
ATOM 1535 C C . ARG A 1 215 ? 24.360 19.923 110.096 1.00 27.70 214 ARG A C 1
ATOM 1536 O O . ARG A 1 215 ? 23.845 18.884 109.658 1.00 25.36 214 ARG A O 1
ATOM 1544 N N . ILE A 1 216 ? 25.277 19.930 111.059 1.00 24.75 215 ILE A N 1
ATOM 1545 C CA . ILE A 1 216 ? 25.775 18.701 111.677 1.00 22.48 215 ILE A CA 1
ATOM 1546 C C . ILE A 1 216 ? 25.797 18.940 113.178 1.00 23.10 215 ILE A C 1
ATOM 1547 O O . ILE A 1 216 ? 26.637 19.699 113.679 1.00 26.42 215 ILE A O 1
ATOM 1552 N N . ILE A 1 217 ? 24.876 18.308 113.892 1.00 21.33 216 ILE A N 1
ATOM 1553 C CA . ILE A 1 217 ? 24.685 18.505 115.325 1.00 20.67 216 ILE A CA 1
ATOM 1554 C C . ILE A 1 217 ? 25.297 17.335 116.076 1.00 27.47 216 ILE A C 1
ATOM 1555 O O . ILE A 1 217 ? 24.844 16.190 115.928 1.00 23.55 216 ILE A O 1
ATOM 1560 N N . ALA A 1 218 ? 26.298 17.614 116.909 1.00 23.67 217 ALA A N 1
ATOM 1561 C CA . ALA A 1 218 ? 26.997 16.574 117.659 1.00 24.84 217 ALA A CA 1
ATOM 1562 C C . ALA A 1 218 ? 26.516 16.570 119.103 1.00 25.50 217 ALA A C 1
ATOM 1563 O O . ALA A 1 218 ? 26.433 17.624 119.742 1.00 27.14 217 ALA A O 1
ATOM 1565 N N . VAL A 1 219 ? 26.230 15.380 119.615 1.00 21.73 218 VAL A N 1
ATOM 1566 C CA . VAL A 1 219 ? 25.621 15.193 120.923 1.00 23.82 218 VAL A CA 1
ATOM 1567 C C . VAL A 1 219 ? 26.493 14.225 121.706 1.00 26.67 218 VAL A C 1
ATOM 1568 O O . VAL A 1 219 ? 26.780 13.123 121.224 1.00 24.83 218 VAL A O 1
ATOM 1572 N N . ASP A 1 220 ? 26.901 14.617 122.911 1.00 23.46 219 ASP A N 1
ATOM 1573 C CA . ASP A 1 220 ? 27.632 13.696 123.780 1.00 26.12 219 ASP A CA 1
ATOM 1574 C C . ASP A 1 220 ? 27.428 14.090 125.244 1.00 27.86 219 ASP A C 1
ATOM 1575 O O . ASP A 1 220 ? 27.065 15.226 125.562 1.00 23.69 219 ASP A O 1
ATOM 1580 N N . ILE A 1 221 ? 27.686 13.136 126.142 1.00 25.90 220 ILE A N 1
ATOM 1581 C CA . ILE A 1 221 ? 27.667 13.471 127.564 1.00 28.84 220 ILE A CA 1
ATOM 1582 C C . ILE A 1 221 ? 28.977 14.080 128.031 1.00 31.51 220 ILE A C 1
ATOM 1583 O O . ILE A 1 221 ? 29.037 14.600 129.154 1.00 30.89 220 ILE A O 1
ATOM 1588 N N . ASN A 1 222 ? 30.012 14.067 127.187 1.00 30.16 221 ASN A N 1
ATOM 1589 C CA . ASN A 1 222 ? 31.370 14.467 127.558 1.00 31.06 221 ASN A CA 1
ATOM 1590 C C . ASN A 1 222 ? 31.773 15.742 126.822 1.00 32.71 221 ASN A C 1
ATOM 1591 O O . ASN A 1 222 ? 31.845 15.740 125.580 1.00 29.12 221 ASN A O 1
ATOM 1596 N N . PRO A 1 223 ? 32.073 16.840 127.531 1.00 32.19 222 PRO A N 1
ATOM 1597 C CA . PRO A 1 223 ? 32.421 18.082 126.823 1.00 26.49 222 PRO A CA 1
ATOM 1598 C C . PRO A 1 223 ? 33.712 17.992 126.018 1.00 29.20 222 PRO A C 1
ATOM 1599 O O . PRO A 1 223 ? 33.839 18.712 125.018 1.00 27.04 222 PRO A O 1
ATOM 1603 N N . ASN A 1 224 ? 34.668 17.128 126.403 1.00 31.50 223 ASN A N 1
ATOM 1604 C CA . ASN A 1 224 ? 35.869 16.955 125.585 1.00 30.75 223 ASN A CA 1
ATOM 1605 C C . ASN A 1 224 ? 35.534 16.343 124.229 1.00 31.44 223 ASN A C 1
ATOM 1606 O O . ASN A 1 224 ? 36.190 16.647 123.226 1.00 34.86 223 ASN A O 1
ATOM 1611 N N . LYS A 1 225 ? 34.519 15.485 124.174 1.00 28.88 224 LYS A N 1
ATOM 1612 C CA . LYS A 1 225 ? 34.156 14.884 122.898 1.00 27.71 224 LYS A CA 1
ATOM 1613 C C . LYS A 1 225 ? 33.479 15.901 121.992 1.00 29.00 224 LYS A C 1
ATOM 1614 O O . LYS A 1 225 ? 33.665 15.868 120.770 1.00 30.71 224 LYS A O 1
ATOM 1620 N N . LEU A 1 226 ? 32.696 16.819 122.567 1.00 27.21 225 LEU A N 1
ATOM 1621 C CA . LEU A 1 226 ? 32.068 17.847 121.742 1.00 27.81 225 LEU A CA 1
ATOM 1622 C C . LEU A 1 226 ? 33.115 18.717 121.076 1.00 29.59 225 LEU A C 1
ATOM 1623 O O . LEU A 1 226 ? 32.948 19.126 119.920 1.00 28.60 225 LEU A O 1
ATOM 1628 N N . GLU A 1 227 ? 34.218 18.979 121.776 1.00 30.40 226 GLU A N 1
ATOM 1629 C CA . GLU A 1 227 ? 35.255 19.819 121.203 1.00 27.02 226 GLU A CA 1
ATOM 1630 C C . GLU A 1 227 ? 35.981 19.091 120.075 1.00 28.70 226 GLU A C 1
ATOM 1631 O O . GLU A 1 227 ? 36.308 19.696 119.050 1.00 28.97 226 GLU A O 1
ATOM 1637 N N . LEU A 1 228 ? 36.226 17.787 120.234 1.00 31.14 227 LEU A N 1
ATOM 1638 C CA . LEU A 1 228 ? 36.710 16.996 119.104 1.00 29.15 227 LEU A CA 1
ATOM 1639 C C . LEU A 1 228 ? 35.721 17.044 117.946 1.00 27.91 227 LEU A C 1
ATOM 1640 O O . LEU A 1 228 ? 36.109 17.262 116.792 1.00 27.79 227 LEU A O 1
ATOM 1645 N N . ALA A 1 229 ? 34.430 16.873 118.251 1.00 25.53 228 ALA A N 1
ATOM 1646 C CA . ALA A 1 229 ? 33.387 16.923 117.228 1.00 30.74 228 ALA A CA 1
ATOM 1647 C C . ALA A 1 229 ? 33.491 18.181 116.369 1.00 29.69 228 ALA A C 1
ATOM 1648 O O . ALA A 1 229 ? 33.340 18.114 115.142 1.00 26.60 228 ALA A O 1
ATOM 1650 N N . LYS A 1 230 ? 33.764 19.336 116.993 1.00 29.12 229 LYS A N 1
ATOM 1651 C CA . LYS A 1 230 ? 33.925 20.577 116.229 1.00 26.35 229 LYS A CA 1
ATOM 1652 C C . LYS A 1 230 ? 35.130 20.512 115.301 1.00 28.32 229 LYS A C 1
ATOM 1653 O O . LYS A 1 230 ? 35.090 21.051 114.189 1.00 31.64 229 LYS A O 1
ATOM 1659 N N . GLN A 1 231 ? 36.214 19.849 115.731 1.00 29.03 230 GLN A N 1
ATOM 1660 C CA . GLN A 1 231 ? 37.389 19.724 114.868 1.00 29.10 230 GLN A CA 1
ATOM 1661 C C . GLN A 1 231 ? 37.068 18.993 113.570 1.00 34.98 230 GLN A C 1
ATOM 1662 O O . GLN A 1 231 ? 37.701 19.251 112.535 1.00 31.21 230 GLN A O 1
ATOM 1668 N N . PHE A 1 232 ? 36.124 18.052 113.607 1.00 29.41 231 PHE A N 1
ATOM 1669 C CA . PHE A 1 232 ? 35.854 17.204 112.452 1.00 30.56 231 PHE A CA 1
ATOM 1670 C C . PHE A 1 232 ? 34.642 17.647 111.648 1.00 28.32 231 PHE A C 1
ATOM 1671 O O . PHE A 1 232 ? 34.271 16.962 110.689 1.00 30.54 231 PHE A O 1
ATOM 1679 N N . GLY A 1 233 ? 34.029 18.778 111.991 1.00 29.58 232 GLY A N 1
ATOM 1680 C CA . GLY A 1 233 ? 33.011 19.372 111.136 1.00 30.88 232 GLY A CA 1
ATOM 1681 C C . GLY A 1 233 ? 31.653 19.623 111.771 1.00 28.55 232 GLY A C 1
ATOM 1682 O O . GLY A 1 233 ? 30.752 20.097 111.070 1.00 28.30 232 GLY A O 1
ATOM 1683 N N . ALA A 1 234 ? 31.430 19.338 113.055 1.00 23.58 233 ALA A N 1
ATOM 1684 C CA . ALA A 1 234 ? 30.149 19.685 113.658 1.00 24.30 233 ALA A CA 1
ATOM 1685 C C . ALA A 1 234 ? 29.924 21.194 113.592 1.00 28.19 233 ALA A C 1
ATOM 1686 O O . ALA A 1 234 ? 30.817 21.977 113.924 1.00 24.17 233 ALA A O 1
ATOM 1688 N N . THR A 1 235 ? 28.730 21.598 113.143 1.00 21.17 234 THR A N 1
ATOM 1689 C CA . THR A 1 235 ? 28.329 22.998 113.155 1.00 27.22 234 THR A CA 1
ATOM 1690 C C . THR A 1 235 ? 27.638 23.399 114.449 1.00 26.97 234 THR A C 1
ATOM 1691 O O . THR A 1 235 ? 27.589 24.588 114.762 1.00 27.64 234 THR A O 1
ATOM 1695 N N . ASP A 1 236 ? 27.101 22.439 115.196 1.00 25.73 235 ASP A N 1
ATOM 1696 C CA . ASP A 1 236 ? 26.409 22.681 116.457 1.00 28.51 235 ASP A CA 1
ATOM 1697 C C . ASP A 1 236 ? 26.751 21.550 117.411 1.00 28.79 235 ASP A C 1
ATOM 1698 O O . ASP A 1 236 ? 27.063 20.433 116.982 1.00 23.61 235 ASP A O 1
ATOM 1703 N N . VAL A 1 237 ? 26.702 21.837 118.710 1.00 23.47 236 VAL A N 1
ATOM 1704 C CA . VAL A 1 237 ? 26.945 20.801 119.711 1.00 22.88 236 VAL A CA 1
ATOM 1705 C C . VAL A 1 237 ? 25.868 20.898 120.775 1.00 28.01 236 VAL A C 1
ATOM 1706 O O . VAL A 1 237 ? 25.330 21.977 121.041 1.00 36.31 236 VAL A O 1
ATOM 1710 N N . ILE A 1 238 ? 25.526 19.753 121.359 1.00 24.43 237 ILE A N 1
ATOM 1711 C CA . ILE A 1 238 ? 24.570 19.684 122.454 1.00 27.52 237 ILE A CA 1
ATOM 1712 C C . ILE A 1 238 ? 25.125 18.729 123.499 1.00 26.55 237 ILE A C 1
ATOM 1713 O O . ILE A 1 238 ? 25.368 17.551 123.203 1.00 24.58 237 ILE A O 1
ATOM 1718 N N . LEU A 1 239 ? 25.342 19.236 124.710 1.00 24.73 238 LEU A N 1
ATOM 1719 C CA . LEU A 1 239 ? 25.754 18.401 125.832 1.00 26.07 238 LEU A CA 1
ATOM 1720 C C . LEU A 1 239 ? 24.540 17.672 126.380 1.00 30.07 238 LEU A C 1
ATOM 1721 O O . LEU A 1 239 ? 23.603 18.311 126.859 1.00 33.64 238 LEU A O 1
ATOM 1726 N N . ALA A 1 240 ? 24.556 16.346 126.327 1.00 31.17 239 ALA A N 1
ATOM 1727 C CA . ALA A 1 240 ? 23.441 15.583 126.855 1.00 31.30 239 ALA A CA 1
ATOM 1728 C C . ALA A 1 240 ? 23.642 15.297 128.331 1.00 34.64 239 ALA A C 1
ATOM 1729 O O . ALA A 1 240 ? 24.764 15.329 128.850 1.00 32.68 239 ALA A O 1
ATOM 1731 N N . ASP A 1 241 ? 22.523 15.032 129.007 1.00 31.29 240 ASP A N 1
ATOM 1732 C CA . ASP A 1 241 ? 22.529 14.482 130.355 1.00 36.07 240 ASP A CA 1
ATOM 1733 C C . ASP A 1 241 ? 22.422 12.965 130.286 1.00 36.29 240 ASP A C 1
ATOM 1734 O O . ASP A 1 241 ? 21.559 12.428 129.579 1.00 32.48 240 ASP A O 1
ATOM 1739 N N . LYS A 1 242 ? 23.306 12.282 131.020 1.00 33.51 241 LYS A N 1
ATOM 1740 C CA . LYS A 1 242 ? 23.191 10.838 131.211 1.00 42.18 241 LYS A CA 1
ATOM 1741 C C . LYS A 1 242 ? 21.798 10.413 131.653 1.00 42.28 241 LYS A C 1
ATOM 1742 O O . LYS A 1 242 ? 21.335 9.331 131.273 1.00 45.49 241 LYS A O 1
ATOM 1748 N N . THR A 1 243 ? 21.090 11.272 132.385 1.00 37.16 242 THR A N 1
ATOM 1749 C CA . THR A 1 243 ? 19.741 11.000 132.889 1.00 35.43 242 THR A CA 1
ATOM 1750 C C . THR A 1 243 ? 18.610 11.319 131.887 1.00 39.42 242 THR A C 1
ATOM 1751 O O . THR A 1 243 ? 17.416 11.186 132.226 1.00 39.26 242 THR A O 1
ATOM 1755 N N . ASP A 1 244 ? 18.957 11.734 130.669 1.00 40.16 243 ASP A N 1
ATOM 1756 C CA . ASP A 1 244 ? 17.985 12.048 129.618 1.00 34.59 243 ASP A CA 1
ATOM 1757 C C . ASP A 1 244 ? 17.531 10.757 128.946 1.00 34.45 243 ASP A C 1
ATOM 1758 O O . ASP A 1 244 ? 18.183 10.252 128.027 1.00 32.63 243 ASP A O 1
ATOM 1763 N N . VAL A 1 245 ? 16.386 10.233 129.392 1.00 38.44 244 VAL A N 1
ATOM 1764 C CA . VAL A 1 245 ? 15.914 8.938 128.903 1.00 39.61 244 VAL A CA 1
ATOM 1765 C C . VAL A 1 245 ? 15.608 9.012 127.412 1.00 33.03 244 VAL A C 1
ATOM 1766 O O . VAL A 1 245 ? 14.853 9.879 126.953 1.00 30.77 244 VAL A O 1
ATOM 1770 N N . GLY A 1 246 ? 16.196 8.091 126.651 1.00 26.90 245 GLY A N 1
ATOM 1771 C CA . GLY A 1 246 ? 16.030 8.094 125.209 1.00 23.07 245 GLY A CA 1
ATOM 1772 C C . GLY A 1 246 ? 16.472 9.378 124.545 1.00 32.31 245 GLY A C 1
ATOM 1773 O O . GLY A 1 246 ? 16.088 9.629 123.397 1.00 31.38 245 GLY A O 1
ATOM 1774 N N . LEU A 1 247 ? 17.257 10.215 125.250 1.00 29.50 246 LEU A N 1
ATOM 1775 C CA . LEU A 1 247 ? 17.703 11.525 124.750 1.00 28.77 246 LEU A CA 1
ATOM 1776 C C . LEU A 1 247 ? 16.529 12.380 124.269 1.00 26.86 246 LEU A C 1
ATOM 1777 O O . LEU A 1 247 ? 16.664 13.176 123.336 1.00 29.30 246 LEU A O 1
ATOM 1782 N N . ALA A 1 248 ? 15.363 12.218 124.904 1.00 28.13 247 ALA A N 1
ATOM 1783 C CA . ALA A 1 248 ? 14.163 12.924 124.457 1.00 29.43 247 ALA A CA 1
ATOM 1784 C C . ALA A 1 248 ? 14.307 14.437 124.609 1.00 32.22 247 ALA A C 1
ATOM 1785 O O . ALA A 1 248 ? 13.821 15.206 123.763 1.00 31.56 247 ALA A O 1
ATOM 1787 N N . ASN A 1 249 ? 14.970 14.894 125.674 1.00 30.25 248 ASN A N 1
ATOM 1788 C CA . ASN A 1 249 ? 15.248 16.325 125.790 1.00 27.19 248 ASN A CA 1
ATOM 1789 C C . ASN A 1 249 ? 16.136 16.802 124.653 1.00 28.62 248 ASN A C 1
ATOM 1790 O O . ASN A 1 249 ? 15.912 17.879 124.088 1.00 28.76 248 ASN A O 1
ATOM 1795 N N . VAL A 1 250 ? 17.143 16.006 124.292 1.00 28.66 249 VAL A N 1
ATOM 1796 C CA . VAL A 1 250 ? 18.013 16.400 123.190 1.00 29.21 249 VAL A CA 1
ATOM 1797 C C . VAL A 1 250 ? 17.204 16.566 121.914 1.00 24.12 249 VAL A C 1
ATOM 1798 O O . VAL A 1 250 ? 17.430 17.504 121.137 1.00 28.20 249 VAL A O 1
ATOM 1802 N N . ALA A 1 251 ? 16.233 15.667 121.689 1.00 25.64 250 ALA A N 1
ATOM 1803 C CA . ALA A 1 251 ? 15.396 15.737 120.495 1.00 27.19 250 ALA A CA 1
ATOM 1804 C C . ALA A 1 251 ? 14.641 17.064 120.409 1.00 29.60 250 ALA A C 1
ATOM 1805 O O . ALA A 1 251 ? 14.568 17.670 119.331 1.00 28.59 250 ALA A O 1
ATOM 1807 N N . GLU A 1 252 ? 14.088 17.549 121.534 1.00 27.06 251 GLU A N 1
ATOM 1808 C CA . GLU A 1 252 ? 13.398 18.847 121.503 1.00 31.91 251 GLU A CA 1
ATOM 1809 C C . GLU A 1 252 ? 14.368 19.981 121.183 1.00 31.68 251 GLU A C 1
ATOM 1810 O O . GLU A 1 252 ? 14.024 20.914 120.448 1.00 33.08 251 GLU A O 1
ATOM 1812 N N . GLN A 1 253 ? 15.589 19.913 121.722 1.00 27.08 252 GLN A N 1
ATOM 1813 C CA . GLN A 1 253 ? 16.598 20.908 121.394 1.00 27.65 252 GLN A CA 1
ATOM 1814 C C . GLN A 1 253 ? 17.012 20.830 119.926 1.00 31.50 252 GLN A C 1
ATOM 1815 O O . GLN A 1 253 ? 17.288 21.861 119.304 1.00 30.67 252 GLN A O 1
ATOM 1821 N N . VAL A 1 254 ? 17.089 19.625 119.354 1.00 23.22 253 VAL A N 1
ATOM 1822 C CA . VAL A 1 254 ? 17.426 19.519 117.933 1.00 21.73 253 VAL A CA 1
ATOM 1823 C C . VAL A 1 254 ? 16.362 20.215 117.104 1.00 26.17 253 VAL A C 1
ATOM 1824 O O . VAL A 1 254 ? 16.664 20.996 116.193 1.00 30.50 253 VAL A O 1
ATOM 1828 N N . LYS A 1 255 ? 15.095 19.964 117.433 1.00 25.97 254 LYS A N 1
ATOM 1829 C CA . LYS A 1 255 ? 13.994 20.627 116.738 1.00 30.65 254 LYS A CA 1
ATOM 1830 C C . LYS A 1 255 ? 14.106 22.147 116.841 1.00 35.10 254 LYS A C 1
ATOM 1831 O O . LYS A 1 255 ? 13.816 22.870 115.880 1.00 35.29 254 LYS A O 1
ATOM 1837 N N . GLU A 1 256 ? 14.552 22.649 117.991 1.00 30.60 255 GLU A N 1
ATOM 1838 C CA . GLU A 1 256 ? 14.671 24.090 118.170 1.00 37.77 255 GLU A CA 1
ATOM 1839 C C . GLU A 1 256 ? 15.835 24.654 117.365 1.00 30.55 255 GLU A C 1
ATOM 1840 O O . GLU A 1 256 ? 15.690 25.692 116.709 1.00 28.84 255 GLU A O 1
ATOM 1846 N N . VAL A 1 257 ? 16.991 23.976 117.396 1.00 28.78 256 VAL A N 1
ATOM 1847 C CA . VAL A 1 257 ? 18.152 24.403 116.617 1.00 24.78 256 VAL A CA 1
ATOM 1848 C C . VAL A 1 257 ? 17.842 24.412 115.122 1.00 26.20 256 VAL A C 1
ATOM 1849 O O . VAL A 1 257 ? 18.366 25.246 114.373 1.00 32.46 256 VAL A O 1
ATOM 1853 N N . LEU A 1 258 ? 16.988 23.503 114.658 1.00 31.05 257 LEU A N 1
ATOM 1854 C CA . LEU A 1 258 ? 16.696 23.403 113.234 1.00 29.71 257 LEU A CA 1
ATOM 1855 C C . LEU A 1 258 ? 15.507 24.251 112.816 1.00 34.35 257 LEU A C 1
ATOM 1856 O O . LEU A 1 258 ? 15.144 24.238 111.637 1.00 38.42 257 LEU A O 1
ATOM 1861 N N . GLY A 1 259 ? 14.877 24.959 113.753 1.00 36.83 258 GLY A N 1
ATOM 1862 C CA . GLY A 1 259 ? 13.804 25.877 113.415 1.00 37.18 258 GLY A CA 1
ATOM 1863 C C . GLY A 1 259 ? 12.407 25.305 113.446 1.00 37.08 258 GLY A C 1
ATOM 1864 O O . GLY A 1 259 ? 11.517 25.861 112.795 1.00 40.66 258 GLY A O 1
ATOM 1865 N N . GLY A 1 260 ? 12.172 24.219 114.182 1.00 32.03 259 GLY A N 1
ATOM 1866 C CA . GLY A 1 260 ? 10.836 23.666 114.313 1.00 32.99 259 GLY A CA 1
ATOM 1867 C C . GLY A 1 260 ? 10.622 22.302 113.692 1.00 37.46 259 GLY A C 1
ATOM 1868 O O . GLY A 1 260 ? 9.524 21.746 113.833 1.00 42.01 259 GLY A O 1
ATOM 1869 N N . ARG A 1 261 ? 11.622 21.731 113.026 1.00 33.95 260 ARG A N 1
ATOM 1870 C CA . ARG A 1 261 ? 11.495 20.423 112.396 1.00 33.13 260 ARG A CA 1
ATOM 1871 C C . ARG A 1 261 ? 12.703 19.575 112.783 1.00 35.17 260 ARG A C 1
ATOM 1872 O O . ARG A 1 261 ? 13.789 20.105 113.039 1.00 32.99 260 ARG A O 1
ATOM 1880 N N . GLY A 1 262 ? 12.497 18.260 112.860 1.00 25.02 261 GLY A N 1
ATOM 1881 C CA . GLY A 1 262 ? 13.576 17.338 113.165 1.00 22.50 261 GLY A CA 1
ATOM 1882 C C . GLY A 1 262 ? 14.572 17.237 112.025 1.00 20.52 261 GLY A C 1
ATOM 1883 O O . GLY A 1 262 ? 14.354 17.742 110.921 1.00 21.67 261 GLY A O 1
ATOM 1884 N N . ALA A 1 263 ? 15.698 16.580 112.312 1.00 19.82 262 ALA A N 1
ATOM 1885 C CA . ALA A 1 263 ? 16.762 16.429 111.328 1.00 24.22 262 ALA A CA 1
ATOM 1886 C C . ALA A 1 263 ? 16.348 15.483 110.198 1.00 20.39 262 ALA A C 1
ATOM 1887 O O . ALA A 1 263 ? 15.424 14.681 110.331 1.00 19.03 262 ALA A O 1
ATOM 1889 N N . ASP A 1 264 ? 17.055 15.599 109.068 1.00 18.98 263 ASP A N 1
ATOM 1890 C CA . ASP A 1 264 ? 16.864 14.660 107.965 1.00 17.48 263 ASP A CA 1
ATOM 1891 C C . ASP A 1 264 ? 17.445 13.283 108.297 1.00 21.90 263 ASP A C 1
ATOM 1892 O O . ASP A 1 264 ? 16.887 12.252 107.893 1.00 22.62 263 ASP A O 1
ATOM 1897 N N . TYR A 1 265 ? 18.575 13.249 109.012 1.00 18.56 264 TYR A N 1
ATOM 1898 C CA . TYR A 1 265 ? 19.316 12.029 109.338 1.00 17.50 264 TYR A CA 1
ATOM 1899 C C . TYR A 1 265 ? 19.770 12.110 110.790 1.00 24.52 264 TYR A C 1
ATOM 1900 O O . TYR A 1 265 ? 20.075 13.201 111.298 1.00 22.23 264 TYR A O 1
ATOM 1909 N N . ALA A 1 266 ? 19.813 10.956 111.456 1.00 17.07 265 ALA A N 1
ATOM 1910 C CA . ALA A 1 266 ? 20.438 10.835 112.767 1.00 21.72 265 ALA A CA 1
ATOM 1911 C C . ALA A 1 266 ? 21.179 9.502 112.871 1.00 24.45 265 ALA A C 1
ATOM 1912 O O . ALA A 1 266 ? 20.766 8.487 112.292 1.00 17.62 265 ALA A O 1
ATOM 1914 N N . PHE A 1 267 ? 22.293 9.520 113.607 1.00 20.74 266 PHE A N 1
ATOM 1915 C CA . PHE A 1 267 ? 23.172 8.362 113.762 1.00 20.65 266 PHE A CA 1
ATOM 1916 C C . PHE A 1 267 ? 23.428 8.125 115.246 1.00 24.10 266 PHE A C 1
ATOM 1917 O O . PHE A 1 267 ? 23.820 9.055 115.964 1.00 26.74 266 PHE A O 1
ATOM 1925 N N . GLU A 1 268 ? 23.218 6.892 115.706 1.00 24.13 267 GLU A N 1
ATOM 1926 C CA . GLU A 1 268 ? 23.431 6.538 117.108 1.00 29.72 267 GLU A CA 1
ATOM 1927 C C . GLU A 1 268 ? 24.704 5.709 117.229 1.00 29.85 267 GLU A C 1
ATOM 1928 O O . GLU A 1 268 ? 24.839 4.672 116.569 1.00 29.87 267 GLU A O 1
ATOM 1934 N N . CYS A 1 269 ? 25.608 6.157 118.111 1.00 26.86 268 CYS A N 1
ATOM 1935 C CA . CYS A 1 269 ? 26.987 5.692 118.196 1.00 29.13 268 CYS A CA 1
ATOM 1936 C C . CYS A 1 269 ? 27.444 5.599 119.646 1.00 26.81 268 CYS A C 1
ATOM 1937 O O . CYS A 1 269 ? 28.638 5.773 119.920 1.00 25.57 268 CYS A O 1
ATOM 1940 N N . THR A 1 270 ? 26.526 5.393 120.592 1.00 27.23 269 THR A N 1
ATOM 1941 C CA . THR A 1 270 ? 26.839 5.641 122.001 1.00 29.50 269 THR A CA 1
ATOM 1942 C C . THR A 1 270 ? 27.303 4.412 122.771 1.00 32.60 269 THR A C 1
ATOM 1943 O O . THR A 1 270 ? 27.800 4.574 123.893 1.00 31.66 269 THR A O 1
ATOM 1947 N N . ALA A 1 271 ? 27.124 3.203 122.226 1.00 27.24 270 ALA A N 1
ATOM 1948 C CA . ALA A 1 271 ? 27.350 1.944 122.937 1.00 31.38 270 ALA A CA 1
ATOM 1949 C C . ALA A 1 271 ? 26.380 1.739 124.107 1.00 33.24 270 ALA A C 1
ATOM 1950 O O . ALA A 1 271 ? 26.605 0.869 124.954 1.00 30.28 270 ALA A O 1
ATOM 1952 N N . ILE A 1 272 ? 25.286 2.495 124.168 1.00 24.43 271 ILE A N 1
ATOM 1953 C CA . ILE A 1 272 ? 24.323 2.411 125.265 1.00 27.75 271 ILE A CA 1
ATOM 1954 C C . ILE A 1 272 ? 23.083 1.679 124.743 1.00 25.28 271 ILE A C 1
ATOM 1955 O O . ILE A 1 272 ? 22.310 2.278 123.978 1.00 27.74 271 ILE A O 1
ATOM 1960 N N . PRO A 1 273 ? 22.844 0.419 125.135 1.00 30.61 272 PRO A N 1
ATOM 1961 C CA . PRO A 1 273 ? 21.668 -0.299 124.608 1.00 33.34 272 PRO A CA 1
ATOM 1962 C C . PRO A 1 273 ? 20.358 0.443 124.782 1.00 32.82 272 PRO A C 1
ATOM 1963 O O . PRO A 1 273 ? 19.504 0.380 123.888 1.00 33.24 272 PRO A O 1
ATOM 1967 N N . ALA A 1 274 ? 20.168 1.143 125.911 1.00 28.65 273 ALA A N 1
ATOM 1968 C CA . ALA A 1 274 ? 18.910 1.846 126.142 1.00 29.03 273 ALA A CA 1
ATOM 1969 C C . ALA A 1 274 ? 18.670 2.962 125.139 1.00 25.80 273 ALA A C 1
ATOM 1970 O O . ALA A 1 274 ? 17.536 3.440 125.029 1.00 25.35 273 ALA A O 1
ATOM 1972 N N . LEU A 1 275 ? 19.697 3.391 124.404 1.00 30.28 274 LEU A N 1
ATOM 1973 C CA . LEU A 1 275 ? 19.565 4.513 123.477 1.00 29.77 274 LEU A CA 1
ATOM 1974 C C . LEU A 1 275 ? 19.352 4.049 122.034 1.00 28.96 274 LEU A C 1
ATOM 1975 O O . LEU A 1 275 ? 19.540 4.833 121.093 1.00 28.23 274 LEU A O 1
ATOM 1980 N N . GLY A 1 276 ? 18.925 2.803 121.846 1.00 26.51 275 GLY A N 1
ATOM 1981 C CA . GLY A 1 276 ? 18.832 2.256 120.505 1.00 30.18 275 GLY A CA 1
ATOM 1982 C C . GLY A 1 276 ? 17.803 2.935 119.630 1.00 29.66 275 GLY A C 1
ATOM 1983 O O . GLY A 1 276 ? 17.972 3.000 118.407 1.00 28.95 275 GLY A O 1
ATOM 1984 N N . ALA A 1 277 ? 16.732 3.446 120.230 1.00 26.99 276 ALA A N 1
ATOM 1985 C CA . ALA A 1 277 ? 15.682 4.137 119.491 1.00 27.20 276 ALA A CA 1
ATOM 1986 C C . ALA A 1 277 ? 15.864 5.655 119.450 1.00 32.78 276 ALA A C 1
ATOM 1987 O O . ALA A 1 277 ? 15.148 6.332 118.700 1.00 27.78 276 ALA A O 1
ATOM 1989 N N . ALA A 1 278 ? 16.833 6.194 120.191 1.00 25.01 277 ALA A N 1
ATOM 1990 C CA . ALA A 1 278 ? 17.049 7.638 120.221 1.00 28.31 277 ALA A CA 1
ATOM 1991 C C . ALA A 1 278 ? 17.173 8.305 118.849 1.00 25.85 277 ALA A C 1
ATOM 1992 O O . ALA A 1 278 ? 16.676 9.436 118.707 1.00 24.78 277 ALA A O 1
ATOM 1994 N N . PRO A 1 279 ? 17.790 7.711 117.820 1.00 28.28 278 PRO A N 1
ATOM 1995 C CA . PRO A 1 279 ? 17.883 8.446 116.551 1.00 22.06 278 PRO A CA 1
ATOM 1996 C C . PRO A 1 279 ? 16.526 8.676 115.911 1.00 23.99 278 PRO A C 1
ATOM 1997 O O . PRO A 1 279 ? 16.385 9.616 115.117 1.00 22.68 278 PRO A O 1
ATOM 2001 N N . LEU A 1 280 ? 15.510 7.876 116.259 1.00 23.01 279 LEU A N 1
ATOM 2002 C CA . LEU A 1 280 ? 14.174 8.113 115.721 1.00 21.84 279 LEU A CA 1
ATOM 2003 C C . LEU A 1 280 ? 13.572 9.383 116.305 1.00 24.76 279 LEU A C 1
ATOM 2004 O O . LEU A 1 280 ? 12.835 10.109 115.615 1.00 23.97 279 LEU A O 1
ATOM 2009 N N . ALA A 1 281 ? 13.863 9.661 117.581 1.00 21.87 280 ALA A N 1
ATOM 2010 C CA . ALA A 1 281 ? 13.371 10.895 118.192 1.00 26.50 280 ALA A CA 1
ATOM 2011 C C . ALA A 1 281 ? 13.934 12.121 117.495 1.00 18.80 280 ALA A C 1
ATOM 2012 O O . ALA A 1 281 ? 13.247 13.141 117.401 1.00 23.62 280 ALA A O 1
ATOM 2014 N N . MET A 1 282 ? 15.154 12.023 116.943 1.00 24.50 281 MET A N 1
ATOM 2015 C CA . MET A 1 282 ? 15.830 13.190 116.380 1.00 19.92 281 MET A CA 1
ATOM 2016 C C . MET A 1 282 ? 15.312 13.592 115.002 1.00 23.91 281 MET A C 1
ATOM 2017 O O . MET A 1 282 ? 15.485 14.754 114.611 1.00 20.17 281 MET A O 1
ATOM 2022 N N . VAL A 1 283 ? 14.730 12.661 114.218 1.00 17.38 282 VAL A N 1
ATOM 2023 C CA . VAL A 1 283 ? 14.444 12.980 112.820 1.00 19.95 282 VAL A CA 1
ATOM 2024 C C . VAL A 1 283 ? 12.982 13.354 112.605 1.00 18.53 282 VAL A C 1
ATOM 2025 O O . VAL A 1 283 ? 12.071 12.911 113.319 1.00 18.34 282 VAL A O 1
ATOM 2029 N N . ARG A 1 284 ? 12.761 14.182 111.586 1.00 17.74 283 ARG A N 1
ATOM 2030 C CA . ARG A 1 284 ? 11.418 14.464 111.099 1.00 22.15 283 ARG A CA 1
ATOM 2031 C C . ARG A 1 284 ? 10.766 13.181 110.574 1.00 21.65 283 ARG A C 1
ATOM 2032 O O . ARG A 1 284 ? 11.429 12.169 110.356 1.00 22.31 283 ARG A O 1
ATOM 2040 N N . ASN A 1 285 ? 9.450 13.231 110.363 1.00 18.14 284 ASN A N 1
ATOM 2041 C CA . ASN A 1 285 ? 8.789 12.165 109.619 1.00 24.36 284 ASN A CA 1
ATOM 2042 C C . ASN A 1 285 ? 9.475 11.981 108.269 1.00 24.64 284 ASN A C 1
ATOM 2043 O O . ASN A 1 285 ? 9.952 12.943 107.661 1.00 19.76 284 ASN A O 1
ATOM 2048 N N . ALA A 1 286 ? 9.534 10.726 107.819 1.00 22.73 285 ALA A N 1
ATOM 2049 C CA . ALA A 1 286 ? 10.238 10.314 106.603 1.00 24.12 285 ALA A CA 1
ATOM 2050 C C . ALA A 1 286 ? 11.744 10.582 106.660 1.00 21.75 285 ALA A C 1
ATOM 2051 O O . ALA A 1 286 ? 12.417 10.589 105.619 1.00 20.77 285 ALA A O 1
ATOM 2053 N N . GLY A 1 287 ? 12.306 10.825 107.848 1.00 23.14 286 GLY A N 1
ATOM 2054 C CA . GLY A 1 287 ? 13.748 10.944 107.979 1.00 17.92 286 GLY A CA 1
ATOM 2055 C C . GLY A 1 287 ? 14.388 9.569 108.093 1.00 21.92 286 GLY A C 1
ATOM 2056 O O . GLY A 1 287 ? 13.708 8.542 108.062 1.00 20.31 286 GLY A O 1
ATOM 2057 N N . THR A 1 288 ? 15.718 9.556 108.226 1.00 18.84 287 THR A N 1
ATOM 2058 C CA . THR A 1 288 ? 16.501 8.320 108.223 1.00 22.68 287 THR A CA 1
ATOM 2059 C C . THR A 1 288 ? 17.306 8.214 109.511 1.00 23.03 287 THR A C 1
ATOM 2060 O O . THR A 1 288 ? 18.120 9.096 109.819 1.00 18.62 287 THR A O 1
ATOM 2064 N N . ALA A 1 289 ? 17.104 7.118 110.237 1.00 18.16 288 ALA A N 1
ATOM 2065 C CA . ALA A 1 289 ? 17.707 6.899 111.544 1.00 20.38 288 ALA A CA 1
ATOM 2066 C C . ALA A 1 289 ? 18.566 5.646 111.475 1.00 22.63 288 ALA A C 1
ATOM 2067 O O . ALA A 1 289 ? 18.073 4.569 111.131 1.00 20.86 288 ALA A O 1
ATOM 2069 N N . VAL A 1 290 ? 19.849 5.805 111.777 1.00 23.55 289 VAL A N 1
ATOM 2070 C CA . VAL A 1 290 ? 20.857 4.773 111.622 1.00 20.73 289 VAL A CA 1
ATOM 2071 C C . VAL A 1 290 ? 21.454 4.498 112.988 1.00 26.63 289 VAL A C 1
ATOM 2072 O O . VAL A 1 290 ? 22.027 5.393 113.634 1.00 23.32 289 VAL A O 1
ATOM 2076 N N . GLN A 1 291 ? 21.340 3.249 113.398 1.00 19.31 290 GLN A N 1
ATOM 2077 C CA . GLN A 1 291 ? 21.712 2.756 114.719 1.00 25.35 290 GLN A CA 1
ATOM 2078 C C . GLN A 1 291 ? 23.029 2.005 114.464 1.00 23.60 290 GLN A C 1
ATOM 2079 O O . GLN A 1 291 ? 23.019 0.940 113.834 1.00 28.24 290 GLN A O 1
ATOM 2085 N N . VAL A 1 292 ? 24.167 2.572 114.872 1.00 23.25 291 VAL A N 1
ATOM 2086 C CA . VAL A 1 292 ? 25.444 1.961 114.498 1.00 19.66 291 VAL A CA 1
ATOM 2087 C C . VAL A 1 292 ? 25.984 1.021 115.574 1.00 28.81 291 VAL A C 1
ATOM 2088 O O . VAL A 1 292 ? 26.804 0.144 115.262 1.00 35.84 291 VAL A O 1
ATOM 2092 N N . SER A 1 293 ? 25.509 1.135 116.820 1.00 32.81 292 SER A N 1
ATOM 2093 C CA . SER A 1 293 ? 26.153 0.426 117.925 1.00 27.51 292 SER A CA 1
ATOM 2094 C C . SER A 1 293 ? 26.012 -1.084 117.801 1.00 30.79 292 SER A C 1
ATOM 2095 O O . SER A 1 293 ? 26.962 -1.827 118.092 1.00 30.36 292 SER A O 1
ATOM 2098 N N . GLY A 1 294 ? 24.849 -1.561 117.368 1.00 31.74 293 GLY A N 1
ATOM 2099 C CA . GLY A 1 294 ? 24.561 -2.978 117.450 1.00 26.31 293 GLY A CA 1
ATOM 2100 C C . GLY A 1 294 ? 24.199 -3.349 118.875 1.00 32.56 293 GLY A C 1
ATOM 2101 O O . GLY A 1 294 ? 25.028 -3.226 119.782 1.00 38.74 293 GLY A O 1
ATOM 2102 N N . ILE A 1 295 ? 22.958 -3.779 119.089 1.00 35.96 294 ILE A N 1
ATOM 2103 C CA . ILE A 1 295 ? 22.418 -4.037 120.419 1.00 34.88 294 ILE A CA 1
ATOM 2104 C C . ILE A 1 295 ? 21.838 -5.442 120.428 1.00 34.30 294 ILE A C 1
ATOM 2105 O O . ILE A 1 295 ? 21.055 -5.792 119.537 1.00 33.26 294 ILE A O 1
ATOM 2110 N N . GLU A 1 296 ? 22.227 -6.246 121.422 1.00 29.95 295 GLU A N 1
ATOM 2111 C CA . GLU A 1 296 ? 21.786 -7.636 121.548 1.00 39.66 295 GLU A CA 1
ATOM 2112 C C . GLU A 1 296 ? 21.036 -7.859 122.857 1.00 43.90 295 GLU A C 1
ATOM 2113 O O . GLU A 1 296 ? 21.268 -8.838 123.566 1.00 50.45 295 GLU A O 1
ATOM 2119 N N . GLU A 1 297 ? 20.143 -6.941 123.211 1.00 41.97 296 GLU A N 1
ATOM 2120 C CA . GLU A 1 297 ? 19.355 -7.054 124.429 1.00 43.67 296 GLU A CA 1
ATOM 2121 C C . GLU A 1 297 ? 17.908 -6.726 124.119 1.00 38.07 296 GLU A C 1
ATOM 2122 O O . GLU A 1 297 ? 17.600 -6.149 123.076 1.00 36.77 296 GLU A O 1
ATOM 2128 N N . ASP A 1 298 ? 17.026 -7.102 125.042 1.00 34.78 297 ASP A N 1
ATOM 2129 C CA . ASP A 1 298 ? 15.658 -6.601 125.017 1.00 39.63 297 ASP A CA 1
ATOM 2130 C C . ASP A 1 298 ? 15.651 -5.175 125.546 1.00 37.21 297 ASP A C 1
ATOM 2131 O O . ASP A 1 298 ? 16.222 -4.897 126.604 1.00 35.77 297 ASP A O 1
ATOM 2136 N N . ILE A 1 299 ? 15.037 -4.264 124.802 1.00 32.98 298 ILE A N 1
ATOM 2137 C CA . ILE A 1 299 ? 14.843 -2.898 125.262 1.00 33.64 298 ILE A CA 1
ATOM 2138 C C . ILE A 1 299 ? 13.392 -2.518 124.998 1.00 35.17 298 ILE A C 1
ATOM 2139 O O . ILE A 1 299 ? 12.742 -3.048 124.089 1.00 38.77 298 ILE A O 1
ATOM 2144 N N . THR A 1 300 ? 12.869 -1.633 125.837 1.00 27.77 299 THR A N 1
ATOM 2145 C CA . THR A 1 300 ? 11.512 -1.122 125.685 1.00 37.02 299 THR A CA 1
ATOM 2146 C C . THR A 1 300 ? 11.543 0.120 124.803 1.00 33.49 299 THR A C 1
ATOM 2147 O O . THR A 1 300 ? 12.386 1.000 124.995 1.00 35.98 299 THR A O 1
ATOM 2151 N N . ILE A 1 301 ? 10.648 0.180 123.824 1.00 36.76 300 ILE A N 1
ATOM 2152 C CA . ILE A 1 301 ? 10.626 1.267 122.852 1.00 33.90 300 ILE A CA 1
ATOM 2153 C C . ILE A 1 301 ? 9.213 1.816 122.743 1.00 37.14 300 ILE A C 1
ATOM 2154 O O . ILE A 1 301 ? 8.255 1.052 122.566 1.00 35.16 300 ILE A O 1
ATOM 2159 N N . ASP A 1 302 ? 9.086 3.136 122.838 1.00 32.52 301 ASP A N 1
ATOM 2160 C CA . ASP A 1 302 ? 7.839 3.807 122.498 1.00 31.54 301 ASP A CA 1
ATOM 2161 C C . ASP A 1 302 ? 7.657 3.726 120.988 1.00 26.62 301 ASP A C 1
ATOM 2162 O O . ASP A 1 302 ? 8.382 4.378 120.234 1.00 30.71 301 ASP A O 1
ATOM 2167 N N . MET A 1 303 ? 6.690 2.929 120.534 1.00 25.50 302 MET A N 1
ATOM 2168 C CA . MET A 1 303 ? 6.573 2.676 119.100 1.00 27.90 302 MET A CA 1
ATOM 2169 C C . MET A 1 303 ? 6.107 3.906 118.336 1.00 26.67 302 MET A C 1
ATOM 2170 O O . MET A 1 303 ? 6.220 3.939 117.099 1.00 25.45 302 MET A O 1
ATOM 2175 N N . ARG A 1 304 ? 5.569 4.906 119.045 1.00 26.40 303 ARG A N 1
ATOM 2176 C CA . ARG A 1 304 ? 5.267 6.195 118.439 1.00 25.17 303 ARG A CA 1
ATOM 2177 C C . ARG A 1 304 ? 6.489 6.782 117.744 1.00 26.89 303 ARG A C 1
ATOM 2178 O O . ARG A 1 304 ? 6.347 7.563 116.794 1.00 25.69 303 ARG A O 1
ATOM 2186 N N . LEU A 1 305 ? 7.693 6.467 118.236 1.00 19.00 304 LEU A N 1
ATOM 2187 C CA . LEU A 1 305 ? 8.908 7.000 117.625 1.00 19.02 304 LEU A CA 1
ATOM 2188 C C . LEU A 1 305 ? 9.043 6.592 116.165 1.00 23.09 304 LEU A C 1
ATOM 2189 O O . LEU A 1 305 ? 9.668 7.313 115.383 1.00 23.56 304 LEU A O 1
ATOM 2194 N N . PHE A 1 306 ? 8.487 5.439 115.779 1.00 23.78 305 PHE A N 1
ATOM 2195 C CA . PHE A 1 306 ? 8.510 5.043 114.375 1.00 25.20 305 PHE A CA 1
ATOM 2196 C C . PHE A 1 306 ? 7.508 5.812 113.525 1.00 26.74 305 PHE A C 1
ATOM 2197 O O . PHE A 1 306 ? 7.653 5.850 112.297 1.00 27.32 305 PHE A O 1
ATOM 2205 N N . GLU A 1 307 ? 6.531 6.464 114.144 1.00 25.45 306 GLU A N 1
ATOM 2206 C CA . GLU A 1 307 ? 5.411 7.033 113.399 1.00 27.37 306 GLU A CA 1
ATOM 2207 C C . GLU A 1 307 ? 5.810 8.306 112.686 1.00 30.24 306 GLU A C 1
ATOM 2208 O O . GLU A 1 307 ? 5.910 9.366 113.284 1.00 32.52 306 GLU A O 1
ATOM 2214 N N . TRP A 1 308 ? 6.352 8.073 111.504 1.00 33.99 307 TRP A N 1
ATOM 2215 C CA . TRP A 1 308 ? 5.679 8.063 110.213 1.00 26.13 307 TRP A CA 1
ATOM 2216 C C . TRP A 1 308 ? 6.760 8.180 109.163 1.00 29.23 307 TRP A C 1
ATOM 2217 O O . TRP A 1 308 ? 7.459 9.201 109.063 1.00 18.69 307 TRP A O 1
ATOM 2228 N N . ASP A 1 309 ? 6.927 7.063 108.443 1.00 21.58 308 ASP A N 1
ATOM 2229 C CA . ASP A 1 309 ? 7.747 6.918 107.256 1.00 22.23 308 ASP A CA 1
ATOM 2230 C C . ASP A 1 309 ? 9.224 7.027 107.549 1.00 20.43 308 ASP A C 1
ATOM 2231 O O . ASP A 1 309 ? 10.019 7.184 106.618 1.00 24.62 308 ASP A O 1
ATOM 2236 N N . LYS A 1 310 ? 9.621 6.959 108.808 1.00 18.36 309 LYS A N 1
ATOM 2237 C CA . LYS A 1 310 ? 11.033 7.027 109.139 1.00 20.67 309 LYS A CA 1
ATOM 2238 C C . LYS A 1 310 ? 11.701 5.709 108.789 1.00 23.83 309 LYS A C 1
ATOM 2239 O O . LYS A 1 310 ? 11.175 4.641 109.090 1.00 23.95 309 LYS A O 1
ATOM 2245 N N . ILE A 1 311 ? 12.855 5.794 108.142 1.00 25.07 310 ILE A N 1
ATOM 2246 C CA . ILE A 1 311 ? 13.646 4.627 107.797 1.00 19.50 310 ILE A CA 1
ATOM 2247 C C . ILE A 1 311 ? 14.608 4.344 108.942 1.00 23.11 310 ILE A C 1
ATOM 2248 O O . ILE A 1 311 ? 15.406 5.207 109.321 1.00 24.28 310 ILE A O 1
ATOM 2253 N N . TYR A 1 312 ? 14.545 3.136 109.490 1.00 22.27 311 TYR A N 1
ATOM 2254 C CA . TYR A 1 312 ? 15.438 2.728 110.558 1.00 19.90 311 TYR A CA 1
ATOM 2255 C C . TYR A 1 312 ? 16.281 1.545 110.096 1.00 23.23 311 TYR A C 1
ATOM 2256 O O . TYR A 1 312 ? 15.749 0.575 109.556 1.00 21.97 311 TYR A O 1
ATOM 2265 N N . ILE A 1 313 ? 17.593 1.630 110.303 1.00 20.13 312 ILE A N 1
ATOM 2266 C CA . ILE A 1 313 ? 18.519 0.594 109.872 1.00 20.53 312 ILE A CA 1
ATOM 2267 C C . ILE A 1 313 ? 19.656 0.472 110.871 1.00 21.43 312 ILE A C 1
ATOM 2268 O O . ILE A 1 313 ? 20.095 1.456 111.471 1.00 20.88 312 ILE A O 1
ATOM 2273 N N . ASN A 1 314 ? 20.122 -0.763 111.055 1.00 20.82 313 ASN A N 1
ATOM 2274 C CA . ASN A 1 314 ? 21.233 -1.099 111.942 1.00 22.22 313 ASN A CA 1
ATOM 2275 C C . ASN A 1 314 ? 22.279 -1.783 111.068 1.00 24.54 313 ASN A C 1
ATOM 2276 O O . ASN A 1 314 ? 22.294 -3.029 110.933 1.00 19.85 313 ASN A O 1
ATOM 2281 N N . PRO A 1 315 ? 23.145 -1.008 110.421 1.00 23.01 314 PRO A N 1
ATOM 2282 C CA . PRO A 1 315 ? 24.099 -1.595 109.479 1.00 24.10 314 PRO A CA 1
ATOM 2283 C C . PRO A 1 315 ? 25.357 -2.115 110.161 1.00 25.07 314 PRO A C 1
ATOM 2284 O O . PRO A 1 315 ? 25.758 -1.646 111.227 1.00 23.15 314 PRO A O 1
ATOM 2288 N N . LEU A 1 316 ? 25.970 -3.116 109.526 1.00 18.29 315 LEU A N 1
ATOM 2289 C CA . LEU A 1 316 ? 27.231 -3.693 109.970 1.00 20.34 315 LEU A CA 1
ATOM 2290 C C . LEU A 1 316 ? 28.375 -3.128 109.142 1.00 18.45 315 LEU A C 1
ATOM 2291 O O . LEU A 1 316 ? 28.304 -3.103 107.910 1.00 16.80 315 LEU A O 1
ATOM 2296 N N . TYR A 1 317 ? 29.422 -2.671 109.831 1.00 17.96 316 TYR A N 1
ATOM 22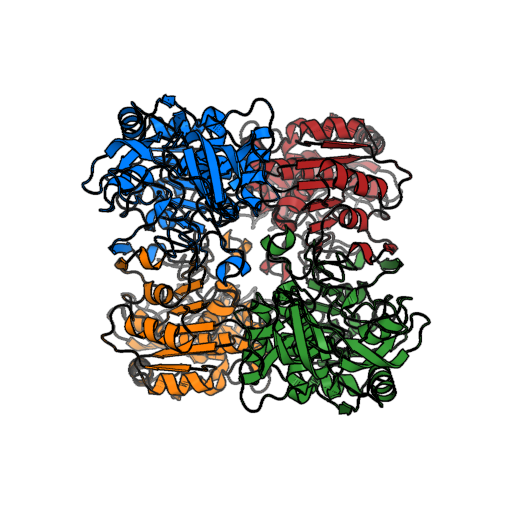97 C CA . TYR A 1 317 ? 30.707 -2.315 109.216 1.00 20.80 316 TYR A CA 1
ATOM 2298 C C . TYR A 1 317 ? 30.554 -1.315 108.069 1.00 20.83 316 TYR A C 1
ATOM 2299 O O . TYR A 1 317 ? 31.346 -1.291 107.119 1.00 23.43 316 TYR A O 1
ATOM 2308 N N . GLY A 1 318 ? 29.538 -0.453 108.160 1.00 21.64 317 GLY A N 1
ATOM 2309 C CA . GLY A 1 318 ? 29.360 0.593 107.146 1.00 19.75 317 GLY A CA 1
ATOM 2310 C C . GLY A 1 318 ? 29.131 0.060 105.750 1.00 22.69 317 GLY A C 1
ATOM 2311 O O . GLY A 1 318 ? 29.459 0.744 104.771 1.00 21.39 317 GLY A O 1
ATOM 2312 N N . LYS A 1 319 ? 28.580 -1.156 105.629 1.00 20.74 318 LYS A N 1
ATOM 2313 C CA . LYS A 1 319 ? 28.368 -1.799 104.320 1.00 23.04 318 LYS A CA 1
ATOM 2314 C C . LYS A 1 319 ? 29.675 -1.943 103.545 1.00 22.00 318 LYS A C 1
ATOM 2315 O O . LYS A 1 319 ? 29.697 -1.845 102.317 1.00 28.98 318 LYS A O 1
ATOM 2321 N N . CYS A 1 320 ? 30.768 -2.169 104.278 1.00 23.90 319 CYS A N 1
ATOM 2322 C CA . CYS A 1 320 ? 32.123 -2.235 103.731 1.00 25.69 319 CYS A CA 1
ATOM 2323 C C . CYS A 1 320 ? 32.254 -3.212 102.567 1.00 26.61 319 CYS A C 1
ATOM 2324 O O . CYS A 1 320 ? 31.973 -4.410 102.707 1.00 22.65 319 CYS A O 1
ATOM 2327 N N . ARG A 1 321 ? 32.749 -2.712 101.434 1.00 24.68 320 ARG A N 1
ATOM 2328 C CA . ARG A 1 321 ? 33.365 -3.572 100.427 1.00 26.44 320 ARG A CA 1
ATOM 2329 C C . ARG A 1 321 ? 34.844 -3.219 100.367 1.00 21.67 320 ARG A C 1
ATOM 2330 O O . ARG A 1 321 ? 35.226 -2.259 99.682 1.00 25.78 320 ARG A O 1
ATOM 2338 N N . PRO A 1 322 ? 35.705 -3.958 101.072 1.00 21.40 321 PRO A N 1
ATOM 2339 C CA . PRO A 1 322 ? 37.072 -3.468 101.338 1.00 23.15 321 PRO A CA 1
ATOM 2340 C C . PRO A 1 322 ? 37.859 -3.031 100.112 1.00 22.13 321 PRO A C 1
ATOM 2341 O O . PRO A 1 322 ? 38.465 -1.967 100.144 1.00 22.63 321 PRO A O 1
ATOM 2345 N N . GLN A 1 323 ? 37.907 -3.841 99.048 1.00 23.22 322 GLN A N 1
ATOM 2346 C CA . GLN A 1 323 ? 38.715 -3.469 97.897 1.00 26.42 322 GLN A CA 1
ATOM 2347 C C . GLN A 1 323 ? 38.143 -2.266 97.159 1.00 21.67 322 GLN A C 1
ATOM 2348 O O . GLN A 1 323 ? 38.861 -1.660 96.354 1.00 25.24 322 GLN A O 1
ATOM 2354 N N . ILE A 1 324 ? 36.873 -1.935 97.388 1.00 18.69 323 ILE A N 1
ATOM 2355 C CA . ILE A 1 324 ? 36.256 -0.746 96.801 1.00 21.60 323 ILE A CA 1
ATOM 2356 C C . ILE A 1 324 ? 36.353 0.441 97.745 1.00 24.26 323 ILE A C 1
ATOM 2357 O O . ILE A 1 324 ? 36.755 1.528 97.343 1.00 26.26 323 ILE A O 1
ATOM 2362 N N . ASP A 1 325 ? 35.972 0.259 99.012 1.00 25.32 324 ASP A N 1
ATOM 2363 C CA . ASP A 1 325 ? 35.835 1.395 99.923 1.00 25.78 324 ASP A CA 1
ATOM 2364 C C . ASP A 1 325 ? 37.184 1.869 100.457 1.00 24.04 324 ASP A C 1
ATOM 2365 O O . ASP A 1 325 ? 37.395 3.074 100.607 1.00 21.52 324 ASP A O 1
ATOM 2370 N N . PHE A 1 326 ? 38.099 0.950 100.772 1.00 20.09 325 PHE A N 1
ATOM 2371 C CA . PHE A 1 326 ? 39.355 1.375 101.384 1.00 23.26 325 PHE A CA 1
ATOM 2372 C C . PHE A 1 326 ? 40.180 2.278 100.476 1.00 22.66 325 PHE A C 1
ATOM 2373 O O . PHE A 1 326 ? 40.700 3.295 100.979 1.00 23.72 325 PHE A O 1
ATOM 2381 N N . PRO A 1 327 ? 40.346 1.993 99.172 1.00 21.32 326 PRO A N 1
ATOM 2382 C CA . PRO A 1 327 ? 41.051 2.966 98.312 1.00 22.37 326 PRO A CA 1
ATOM 2383 C C . PRO A 1 327 ? 40.328 4.291 98.177 1.00 24.41 326 PRO A C 1
ATOM 2384 O O . PRO A 1 327 ? 40.997 5.316 98.013 1.00 23.68 326 PRO A O 1
ATOM 2388 N N . LYS A 1 328 ? 38.991 4.313 98.232 1.00 22.58 327 LYS A N 1
ATOM 2389 C CA . LYS A 1 328 ? 38.293 5.597 98.182 1.00 20.90 327 LYS A CA 1
ATOM 2390 C C . LYS A 1 328 ? 38.579 6.419 99.434 1.00 20.82 327 LYS A C 1
ATOM 2391 O O . LYS A 1 328 ? 38.737 7.642 99.353 1.00 24.86 327 LYS A O 1
ATOM 2397 N N . LEU A 1 329 ? 38.657 5.762 100.594 1.00 20.48 328 LEU A N 1
ATOM 2398 C CA . LEU A 1 329 ? 39.018 6.445 101.832 1.00 19.82 328 LEU A CA 1
ATOM 2399 C C . LEU A 1 329 ? 40.447 6.946 101.768 1.00 22.31 328 LEU A C 1
ATOM 2400 O O . LEU A 1 329 ? 40.733 8.078 102.165 1.00 24.55 328 LEU A O 1
ATOM 2405 N N . MET A 1 330 ? 41.358 6.114 101.260 1.00 22.38 329 MET A N 1
ATOM 2406 C CA . MET A 1 330 ? 42.740 6.541 101.116 1.00 26.26 329 MET A CA 1
ATOM 2407 C C . MET A 1 330 ? 42.842 7.795 100.242 1.00 27.06 329 MET A C 1
ATOM 2408 O O . MET A 1 330 ? 43.608 8.716 100.550 1.00 23.77 329 MET A O 1
ATOM 2413 N N . GLN A 1 331 ? 42.061 7.862 99.164 1.00 20.92 330 GLN A N 1
ATOM 2414 C CA . GLN A 1 331 ? 42.101 9.040 98.305 1.00 22.94 330 GLN A CA 1
ATOM 2415 C C . GLN A 1 331 ? 41.572 10.286 99.033 1.00 28.47 330 GLN A C 1
ATOM 2416 O O . GLN A 1 331 ? 42.161 11.372 98.923 1.00 25.94 330 GLN A O 1
ATOM 2422 N N . LEU A 1 332 ? 40.489 10.148 99.810 1.00 20.02 331 LEU A N 1
ATOM 2423 C CA . LEU A 1 332 ? 39.983 11.276 100.597 1.00 22.93 331 LEU A CA 1
ATOM 2424 C C . LEU A 1 332 ? 40.954 11.692 101.697 1.00 28.26 331 LEU A C 1
ATOM 2425 O O . LEU A 1 332 ? 40.943 12.855 102.124 1.00 28.26 331 LEU A O 1
ATOM 2430 N N . TYR A 1 333 ? 41.774 10.761 102.194 1.00 27.64 332 TYR A N 1
ATOM 2431 C CA . TYR A 1 333 ? 42.746 11.111 103.229 1.00 29.82 332 TYR A CA 1
ATOM 2432 C C . TYR A 1 333 ? 43.866 11.931 102.625 1.00 29.58 332 TYR A C 1
ATOM 2433 O O . TYR A 1 333 ? 44.289 12.967 103.159 1.00 25.96 332 TYR A O 1
ATOM 2442 N N . LYS A 1 334 ? 44.286 11.511 101.455 1.00 25.35 333 LYS A N 1
ATOM 2443 C CA . LYS A 1 334 ? 45.387 12.161 100.781 1.00 32.27 333 LYS A CA 1
ATOM 2444 C C . LYS A 1 334 ? 45.003 13.548 100.300 1.00 34.70 333 LYS A C 1
ATOM 2445 O O . LYS A 1 334 ? 45.826 14.474 100.328 1.00 37.93 333 LYS A O 1
ATOM 2451 N N . LYS A 1 335 ? 43.777 13.665 99.800 1.00 29.52 334 LYS A N 1
ATOM 2452 C CA . LYS A 1 335 ? 43.182 14.921 99.392 1.00 32.15 334 LYS A CA 1
ATOM 2453 C C . LYS A 1 335 ? 43.067 15.894 100.552 1.00 33.23 334 LYS A C 1
ATOM 2454 O O . LYS A 1 335 ? 43.004 17.104 100.327 1.00 33.85 334 LYS A O 1
ATOM 2460 N N . GLY A 1 336 ? 43.007 15.400 101.788 1.00 33.38 335 GLY A N 1
ATOM 2461 C CA . GLY A 1 336 ? 42.862 16.264 102.941 1.00 34.46 335 GLY A CA 1
ATOM 2462 C C . GLY A 1 336 ? 41.477 16.315 103.558 1.00 35.57 335 GLY A C 1
ATOM 2463 O O . GLY A 1 336 ? 41.323 16.939 104.609 1.00 36.81 335 GLY A O 1
ATOM 2464 N N . ASP A 1 337 ? 40.466 15.671 102.954 1.00 33.96 336 ASP A N 1
ATOM 2465 C CA . ASP A 1 337 ? 39.099 15.753 103.482 1.00 32.08 336 ASP A CA 1
ATOM 2466 C C . ASP A 1 337 ? 38.876 14.826 104.670 1.00 28.94 336 ASP A C 1
ATOM 2467 O O . ASP A 1 337 ? 38.165 15.189 105.615 1.00 29.91 336 ASP A O 1
ATOM 2472 N N . LEU A 1 338 ? 39.457 13.630 104.631 1.00 30.21 337 LEU A N 1
ATOM 2473 C CA . LEU A 1 338 ? 39.322 12.631 105.690 1.00 32.55 337 LEU A CA 1
ATOM 2474 C C . LEU A 1 338 ? 40.483 12.779 106.672 1.00 32.46 337 LEU A C 1
ATOM 2475 O O . LEU A 1 338 ? 41.628 12.454 106.343 1.00 32.46 337 LEU A O 1
ATOM 2480 N N . LYS A 1 339 ? 40.185 13.230 107.887 1.00 34.77 338 LYS A N 1
ATOM 2481 C CA . LYS A 1 339 ? 41.201 13.793 108.782 1.00 31.63 338 LYS A CA 1
ATOM 2482 C C . LYS A 1 339 ? 41.792 12.729 109.721 1.00 36.43 338 LYS A C 1
ATOM 2483 O O . LYS A 1 339 ? 41.734 12.829 110.945 1.00 31.84 338 LYS A O 1
ATOM 2489 N N . LEU A 1 340 ? 42.417 11.712 109.117 1.00 30.81 339 LEU A N 1
ATOM 2490 C CA . LEU A 1 340 ? 42.921 10.581 109.896 1.00 31.90 339 LEU A CA 1
ATOM 2491 C C . LEU A 1 340 ? 44.074 10.986 110.810 1.00 30.77 339 LEU A C 1
ATOM 2492 O O . LEU A 1 340 ? 44.196 10.461 111.922 1.00 28.21 339 LEU A O 1
ATOM 2497 N N . ASP A 1 341 ? 44.953 11.880 110.346 1.00 30.72 340 ASP A N 1
ATOM 2498 C CA . ASP A 1 341 ? 46.068 12.332 111.185 1.00 36.20 340 ASP A CA 1
ATOM 2499 C C . ASP A 1 341 ? 45.561 12.943 112.492 1.00 40.11 340 ASP A C 1
ATOM 2500 O O . ASP A 1 341 ? 46.003 12.556 113.585 1.00 32.35 340 ASP A O 1
ATOM 2505 N N . GLU A 1 342 ? 44.616 13.893 112.394 1.00 35.37 341 GLU A N 1
ATOM 2506 C CA . GLU A 1 342 ? 44.070 14.557 113.581 1.00 36.95 341 GLU A CA 1
ATOM 2507 C C . GLU A 1 342 ? 43.345 13.592 114.503 1.00 31.49 341 GLU A C 1
ATOM 2508 O O . GLU A 1 342 ? 43.238 13.846 115.706 1.00 33.64 341 GLU A O 1
ATOM 2514 N N . MET A 1 343 ? 42.824 12.493 113.960 1.00 34.51 342 MET A N 1
ATOM 2515 C CA . MET A 1 343 ? 42.110 11.516 114.771 1.00 31.15 342 MET A CA 1
ATOM 2516 C C . MET A 1 343 ? 43.027 10.735 115.707 1.00 33.99 342 MET A C 1
ATOM 2517 O O . MET A 1 343 ? 42.538 10.146 116.684 1.00 35.44 342 MET A O 1
ATOM 2522 N N . ILE A 1 344 ? 44.330 10.678 115.429 1.00 28.98 343 ILE A N 1
ATOM 2523 C CA . ILE A 1 344 ? 45.221 9.891 116.288 1.00 36.49 343 ILE A CA 1
ATOM 2524 C C . ILE A 1 344 ? 45.634 10.784 117.454 1.00 32.66 343 ILE A C 1
ATOM 2525 O O . ILE A 1 344 ? 46.593 11.549 117.352 1.00 32.36 343 ILE A O 1
ATOM 2530 N N . THR A 1 345 ? 44.922 10.668 118.574 1.00 34.07 344 THR A N 1
ATOM 2531 C CA . THR A 1 345 ? 45.214 11.522 119.720 1.00 44.95 344 THR A CA 1
ATOM 2532 C C . THR A 1 345 ? 46.534 11.145 120.381 1.00 45.69 344 THR A C 1
ATOM 2533 O O . THR A 1 345 ? 47.343 12.023 120.696 1.00 43.13 344 THR A O 1
ATOM 2537 N N . LYS A 1 346 ? 46.773 9.852 120.592 1.00 41.47 345 LYS A N 1
ATOM 2538 C CA . LYS A 1 346 ? 47.993 9.396 121.246 1.00 45.08 345 LYS A CA 1
ATOM 2539 C C . LYS A 1 346 ? 48.403 8.038 120.686 1.00 47.64 345 LYS A C 1
ATOM 2540 O O . LYS A 1 346 ? 47.553 7.170 120.467 1.00 41.70 345 LYS A O 1
ATOM 2546 N N . GLU A 1 347 ? 49.706 7.861 120.463 1.00 43.26 346 GLU A N 1
ATOM 2547 C CA . GLU A 1 347 ? 50.281 6.559 120.154 1.00 40.53 346 GLU A CA 1
ATOM 2548 C C . GLU A 1 347 ? 50.830 5.924 121.427 1.00 45.36 346 GLU A C 1
ATOM 2549 O O . GLU A 1 347 ? 51.388 6.613 122.290 1.00 45.71 346 GLU A O 1
ATOM 2555 N N . TYR A 1 348 ? 50.650 4.613 121.551 1.00 37.86 347 TYR A N 1
ATOM 2556 C CA . TYR A 1 348 ? 51.094 3.881 122.721 1.00 41.32 347 TYR A CA 1
ATOM 2557 C C . TYR A 1 348 ? 51.960 2.710 122.284 1.00 48.35 347 TYR A C 1
ATOM 2558 O O . TYR A 1 348 ? 51.927 2.282 121.124 1.00 45.19 347 TYR A O 1
ATOM 2567 N N . LYS A 1 349 ? 52.728 2.182 123.228 1.00 43.07 348 LYS A N 1
ATOM 2568 C CA . LYS A 1 349 ? 53.378 0.906 122.981 1.00 47.15 348 LYS A CA 1
ATOM 2569 C C . LYS A 1 349 ? 52.549 -0.228 123.562 1.00 39.41 348 LYS A C 1
ATOM 2570 O O . LYS A 1 349 ? 51.733 -0.030 124.461 1.00 42.02 348 LYS A O 1
ATOM 2576 N N . LEU A 1 350 ? 52.759 -1.435 123.018 1.00 35.29 349 LEU A N 1
ATOM 2577 C CA . LEU A 1 350 ? 51.879 -2.549 123.346 1.00 40.85 349 LEU A CA 1
ATOM 2578 C C . LEU A 1 350 ? 51.768 -2.765 124.850 1.00 44.72 349 LEU A C 1
ATOM 2579 O O . LEU A 1 350 ? 50.701 -3.143 125.352 1.00 40.79 349 LEU A O 1
ATOM 2584 N N . ASP A 1 351 ? 52.848 -2.508 125.587 1.00 46.43 350 ASP A N 1
ATOM 2585 C CA . ASP A 1 351 ? 52.809 -2.685 127.034 1.00 50.11 350 ASP A CA 1
ATOM 2586 C C . ASP A 1 351 ? 51.839 -1.713 127.691 1.00 43.30 350 ASP A C 1
ATOM 2587 O O . ASP A 1 351 ? 51.282 -2.019 128.750 1.00 43.83 350 ASP A O 1
ATOM 2592 N N . ASP A 1 352 ? 51.604 -0.554 127.078 1.00 39.18 351 ASP A N 1
ATOM 2593 C CA . ASP A 1 352 ? 50.698 0.437 127.641 1.00 42.99 351 ASP A CA 1
ATOM 2594 C C . ASP A 1 352 ? 49.303 0.350 127.039 1.00 45.13 351 ASP A C 1
ATOM 2595 O O . ASP A 1 352 ? 48.604 1.366 126.947 1.00 50.28 351 ASP A O 1
ATOM 2600 N N . LEU A 1 353 ? 48.896 -0.848 126.615 1.00 44.20 352 LEU A N 1
ATOM 2601 C CA . LEU A 1 353 ? 47.552 -1.036 126.087 1.00 45.55 352 LEU A CA 1
ATOM 2602 C C . LEU A 1 353 ? 46.507 -0.644 127.118 1.00 47.92 352 LEU A C 1
ATOM 2603 O O . LEU A 1 353 ? 45.496 -0.013 126.781 1.00 49.46 352 LEU A O 1
ATOM 2608 N N . GLN A 1 354 ? 46.750 -0.980 128.387 1.00 42.46 353 GLN A N 1
ATOM 2609 C CA . GLN A 1 354 ? 45.798 -0.634 129.439 1.00 49.66 353 GLN A CA 1
ATOM 2610 C C . GLN A 1 354 ? 45.583 0.878 129.531 1.00 42.37 353 GLN A C 1
ATOM 2611 O O . GLN A 1 354 ? 44.441 1.347 129.601 1.00 41.46 353 GLN A O 1
ATOM 2617 N N . GLN A 1 355 ? 46.666 1.660 129.521 1.00 39.96 354 GLN A N 1
ATOM 2618 C CA . GLN A 1 355 ? 46.515 3.116 129.538 1.00 53.13 354 GLN A CA 1
ATOM 2619 C C . GLN A 1 355 ? 45.739 3.613 128.319 1.00 52.49 354 GLN A C 1
ATOM 2620 O O . GLN A 1 355 ? 44.963 4.578 128.414 1.00 47.64 354 GLN A O 1
ATOM 2626 N N . ALA A 1 356 ? 45.929 2.960 127.170 1.00 49.46 355 ALA A N 1
ATOM 2627 C CA . ALA A 1 356 ? 45.210 3.351 125.965 1.00 41.40 355 ALA A CA 1
ATOM 2628 C C . ALA A 1 356 ? 43.730 3.014 126.076 1.00 42.77 355 ALA A C 1
ATOM 2629 O O . ALA A 1 356 ? 42.875 3.804 125.657 1.00 43.01 355 ALA A O 1
ATOM 2631 N N . LEU A 1 357 ? 43.413 1.850 126.653 1.00 40.97 356 LEU A N 1
ATOM 2632 C CA . LEU A 1 357 ? 42.021 1.484 126.891 1.00 44.28 356 LEU A CA 1
ATOM 2633 C C . LEU A 1 357 ? 41.364 2.440 127.871 1.00 44.41 356 LEU A C 1
ATOM 2634 O O . LEU A 1 357 ? 40.217 2.862 127.667 1.00 44.50 356 LEU A O 1
ATOM 2639 N N . ASP A 1 358 ? 42.083 2.787 128.943 1.00 45.07 357 ASP A N 1
ATOM 2640 C CA . ASP A 1 358 ? 41.569 3.730 129.931 1.00 41.84 357 ASP A CA 1
ATOM 2641 C C . ASP A 1 358 ? 41.350 5.109 129.320 1.00 42.40 357 ASP A C 1
ATOM 2642 O O . ASP A 1 358 ? 40.337 5.760 129.595 1.00 44.18 357 ASP A O 1
ATOM 2647 N N . ASP A 1 359 ? 42.278 5.570 128.477 1.00 42.94 358 ASP A N 1
ATOM 2648 C CA . ASP A 1 359 ? 42.087 6.868 127.837 1.00 41.78 358 ASP A CA 1
ATOM 2649 C C . ASP A 1 359 ? 40.902 6.852 126.881 1.00 49.92 358 ASP A C 1
ATOM 2650 O O . ASP A 1 359 ? 40.201 7.866 126.747 1.00 50.63 358 ASP A O 1
ATOM 2655 N N . MET A 1 360 ? 40.663 5.719 126.215 1.00 43.37 359 MET A N 1
ATOM 2656 C CA . MET A 1 360 ? 39.477 5.586 125.375 1.00 49.19 359 MET A CA 1
ATOM 2657 C C . MET A 1 360 ? 38.203 5.671 126.214 1.00 47.11 359 MET A C 1
ATOM 2658 O O . MET A 1 360 ? 37.343 6.530 125.977 1.00 42.64 359 MET A O 1
ATOM 2663 N N . LEU A 1 361 ? 38.077 4.781 127.207 1.00 38.08 360 LEU A N 1
ATOM 2664 C CA . LEU A 1 361 ? 36.884 4.728 128.046 1.00 47.75 360 LEU A CA 1
ATOM 2665 C C . LEU A 1 361 ? 36.656 6.026 128.819 1.00 48.81 360 LEU A C 1
ATOM 2666 O O . LEU A 1 361 ? 35.504 6.392 129.079 1.00 48.47 360 LEU A O 1
ATOM 2671 N N . ALA A 1 362 ? 37.725 6.723 129.212 1.00 49.65 361 ALA A N 1
ATOM 2672 C CA . ALA A 1 362 ? 37.586 7.983 129.936 1.00 44.49 361 ALA A CA 1
ATOM 2673 C C . ALA A 1 362 ? 37.266 9.152 129.023 1.00 48.78 361 ALA A C 1
ATOM 2674 O O . ALA A 1 362 ? 37.068 10.265 129.519 1.00 46.34 361 ALA A O 1
ATOM 2676 N N . GLY A 1 363 ? 37.231 8.939 127.712 1.00 39.26 362 GLY A N 1
ATOM 2677 C CA . GLY A 1 363 ? 36.904 10.016 126.815 1.00 37.49 362 GLY A CA 1
ATOM 2678 C C . GLY A 1 363 ? 38.030 10.977 126.547 1.00 45.92 362 GLY A C 1
ATOM 2679 O O . GLY A 1 363 ? 37.772 12.134 126.196 1.00 44.18 362 GLY A O 1
ATOM 2680 N N . LYS A 1 364 ? 39.280 10.543 126.696 1.00 44.29 363 LYS A N 1
ATOM 2681 C CA . LYS A 1 364 ? 40.393 11.443 126.431 1.00 43.70 363 LYS A CA 1
ATOM 2682 C C . LYS A 1 364 ? 40.851 11.422 124.978 1.00 45.76 363 LYS A C 1
ATOM 2683 O O . LYS A 1 364 ? 41.568 12.336 124.563 1.00 41.62 363 LYS A O 1
ATOM 2689 N N . ASN A 1 365 ? 40.449 10.426 124.187 1.00 44.09 364 ASN A N 1
ATOM 2690 C CA . ASN A 1 365 ? 40.986 10.258 122.843 1.00 42.09 364 ASN A CA 1
ATOM 2691 C C . ASN A 1 365 ? 39.883 10.232 121.797 1.00 37.85 364 ASN A C 1
ATOM 2692 O O . ASN A 1 365 ? 38.780 9.741 122.051 1.00 38.98 364 ASN A O 1
ATOM 2697 N N . ALA A 1 366 ? 40.191 10.775 120.617 1.00 39.23 365 ALA A N 1
ATOM 2698 C CA . ALA A 1 366 ? 39.450 10.418 119.416 1.00 33.25 365 ALA A CA 1
ATOM 2699 C C . ALA A 1 366 ? 39.727 8.947 119.145 1.00 34.03 365 ALA A C 1
ATOM 2700 O O . ALA A 1 366 ? 38.849 8.096 119.320 1.00 33.46 365 ALA A O 1
ATOM 2702 N N . LYS A 1 367 ? 40.954 8.645 118.729 1.00 32.35 366 LYS A N 1
ATOM 2703 C CA . LYS A 1 367 ? 41.436 7.278 118.583 1.00 39.00 366 LYS A CA 1
ATOM 2704 C C . LYS A 1 367 ? 42.826 7.187 119.197 1.00 38.53 366 LYS A C 1
ATOM 2705 O O . LYS A 1 367 ? 43.665 8.073 118.991 1.00 36.46 366 LYS A O 1
ATOM 2711 N N . GLY A 1 368 ? 43.062 6.131 119.961 1.00 28.45 367 GLY A N 1
ATOM 2712 C CA . GLY A 1 368 ? 44.407 5.735 120.329 1.00 32.82 367 GLY A CA 1
ATOM 2713 C C . GLY A 1 368 ? 44.856 4.557 119.482 1.00 40.34 367 GLY A C 1
ATOM 2714 O O . GLY A 1 368 ? 44.046 3.723 119.074 1.00 34.40 367 GLY A O 1
ATOM 2715 N N . VAL A 1 369 ? 46.158 4.499 119.200 1.00 35.57 368 VAL A N 1
ATOM 2716 C CA . VAL A 1 369 ? 46.725 3.400 118.428 1.00 35.96 368 VAL A CA 1
ATOM 2717 C C . VAL A 1 369 ? 47.963 2.870 119.135 1.00 42.05 368 VAL A C 1
ATOM 2718 O O . VAL A 1 369 ? 48.732 3.622 119.747 1.00 38.09 368 VAL A O 1
ATOM 2722 N N . VAL A 1 370 ? 48.156 1.560 119.034 1.00 35.72 369 VAL A N 1
ATOM 2723 C CA . VAL A 1 370 ? 49.400 0.922 119.432 1.00 34.41 369 VAL A CA 1
ATOM 2724 C C . VAL A 1 370 ? 50.320 0.867 118.219 1.00 39.63 369 VAL A C 1
ATOM 2725 O O . VAL A 1 370 ? 49.900 0.454 117.130 1.00 33.60 369 VAL A O 1
ATOM 2729 N N . VAL A 1 371 ? 51.568 1.314 118.398 1.00 35.86 370 VAL A N 1
ATOM 2730 C CA . VAL A 1 371 ? 52.579 1.328 117.345 1.00 31.78 370 VAL A CA 1
ATOM 2731 C C . VAL A 1 371 ? 53.661 0.305 117.672 1.00 43.84 370 VAL A C 1
ATOM 2732 O O . VAL A 1 371 ? 54.021 0.109 118.840 1.00 43.00 370 VAL A O 1
ATOM 2736 N N . PHE A 1 372 ? 54.176 -0.352 116.635 1.00 40.32 371 PHE A N 1
ATOM 2737 C CA . PHE A 1 372 ? 55.188 -1.400 116.795 1.00 38.50 371 PHE A CA 1
ATOM 2738 C C . PHE A 1 372 ? 56.517 -0.937 116.199 1.00 50.79 371 PHE A C 1
ATOM 2739 O O . PHE A 1 372 ? 56.547 -0.370 115.100 1.00 49.09 371 PHE A O 1
ATOM 2747 N N . SER B 1 3 ? -29.942 23.782 105.193 1.00 50.78 2 SER B N 1
ATOM 2748 C CA . SER B 1 3 ? -29.433 22.809 106.152 1.00 61.99 2 SER B CA 1
ATOM 2749 C C . SER B 1 3 ? -30.168 21.486 106.033 1.00 66.70 2 SER B C 1
ATOM 2750 O O . SER B 1 3 ? -31.355 21.389 106.336 1.00 72.26 2 SER B O 1
ATOM 2753 N N . ILE B 1 4 ? -29.436 20.466 105.613 1.00 64.06 3 ILE B N 1
ATOM 2754 C CA . ILE B 1 4 ? -29.981 19.155 105.290 1.00 53.15 3 ILE B CA 1
ATOM 2755 C C . ILE B 1 4 ? -29.763 18.232 106.481 1.00 58.84 3 ILE B C 1
ATOM 2756 O O . ILE B 1 4 ? -28.835 18.426 107.273 1.00 61.16 3 ILE B O 1
ATOM 2761 N N . GLN B 1 5 ? -30.637 17.236 106.633 1.00 58.26 4 GLN B N 1
ATOM 2762 C CA . GLN B 1 5 ? -30.523 16.240 107.696 1.00 57.97 4 GLN B CA 1
ATOM 2763 C C . GLN B 1 5 ? -29.995 14.937 107.110 1.00 55.91 4 GLN B C 1
ATOM 2764 O O . GLN B 1 5 ? -30.638 14.335 106.245 1.00 57.21 4 GLN B O 1
ATOM 2770 N N . SER B 1 6 ? -28.845 14.491 107.601 1.00 54.54 5 SER B N 1
ATOM 2771 C CA . SER B 1 6 ? -28.171 13.316 107.072 1.00 48.86 5 SER B CA 1
ATOM 2772 C C . SER B 1 6 ? -28.150 12.223 108.136 1.00 50.33 5 SER B C 1
ATOM 2773 O O . SER B 1 6 ? -27.574 12.410 109.215 1.00 48.87 5 SER B O 1
ATOM 2776 N N . LYS B 1 7 ? -28.787 11.092 107.831 1.00 46.13 6 LYS B N 1
ATOM 2777 C CA . LYS B 1 7 ? -28.699 9.916 108.683 1.00 48.89 6 LYS B CA 1
ATOM 2778 C C . LYS B 1 7 ? -27.239 9.479 108.783 1.00 46.96 6 LYS B C 1
ATOM 2779 O O . LYS B 1 7 ? -26.541 9.399 107.771 1.00 44.42 6 LYS B O 1
ATOM 2785 N N . SER B 1 8 ? -26.761 9.228 110.003 1.00 45.37 7 SER B N 1
ATOM 2786 C CA . SER B 1 8 ? -25.326 9.065 110.195 1.00 40.97 7 SER B CA 1
ATOM 2787 C C . SER B 1 8 ? -25.049 8.156 111.372 1.00 44.86 7 SER B C 1
ATOM 2788 O O . SER B 1 8 ? -25.868 8.016 112.283 1.00 48.04 7 SER B O 1
ATOM 2791 N N . ALA B 1 9 ? -23.869 7.546 111.337 1.00 37.95 8 ALA B N 1
ATOM 2792 C CA . ALA B 1 9 ? -23.321 6.830 112.479 1.00 42.59 8 ALA B CA 1
ATOM 2793 C C . ALA B 1 9 ? -22.406 7.777 113.244 1.00 45.56 8 ALA B C 1
ATOM 2794 O O . ALA B 1 9 ? -21.392 8.237 112.709 1.00 44.55 8 ALA B O 1
ATOM 2796 N N . VAL B 1 10 ? -22.756 8.064 114.490 1.00 42.82 9 VAL B N 1
ATOM 2797 C CA . VAL B 1 10 ? -21.986 8.968 115.327 1.00 42.73 9 VAL B CA 1
ATOM 2798 C C . VAL B 1 10 ? -21.372 8.158 116.456 1.00 47.92 9 VAL B C 1
ATOM 2799 O O . VAL B 1 10 ? -22.086 7.496 117.221 1.00 49.76 9 VAL B O 1
ATOM 2803 N N . ALA B 1 11 ? -20.047 8.181 116.537 1.00 46.90 10 ALA B N 1
ATOM 2804 C CA . ALA B 1 11 ? -19.355 7.576 117.667 1.00 55.63 10 ALA B CA 1
ATOM 2805 C C . ALA B 1 11 ? -19.433 8.554 118.827 1.00 59.10 10 ALA B C 1
ATOM 2806 O O . ALA B 1 11 ? -18.929 9.677 118.740 1.00 55.31 10 ALA B O 1
ATOM 2808 N N . LYS B 1 12 ? -20.113 8.162 119.892 1.00 59.23 11 LYS B N 1
ATOM 2809 C CA . LYS B 1 12 ? -19.970 8.916 121.123 1.00 66.28 11 LYS B CA 1
ATOM 2810 C C . LYS B 1 12 ? -18.619 8.604 121.756 1.00 67.38 11 LYS B C 1
ATOM 2811 O O . LYS B 1 12 ? -18.029 7.549 121.516 1.00 66.00 11 LYS B O 1
ATOM 2817 N N . GLY B 1 13 ? -18.093 9.569 122.500 1.00 64.82 12 GLY B N 1
ATOM 2818 C CA . GLY B 1 13 ? -16.787 9.391 123.106 1.00 68.75 12 GLY B CA 1
ATOM 2819 C C . GLY B 1 13 ? -16.761 8.501 124.336 1.00 78.78 12 GLY B C 1
ATOM 2820 O O . GLY B 1 13 ? -16.307 8.926 125.405 1.00 83.71 12 GLY B O 1
ATOM 2821 N N . ASP B 1 14 ? -17.234 7.257 124.200 1.00 75.34 13 ASP B N 1
ATOM 2822 C CA . ASP B 1 14 ? -17.298 6.362 125.351 1.00 76.23 13 ASP B CA 1
ATOM 2823 C C . ASP B 1 14 ? -17.150 4.894 124.971 1.00 74.26 13 ASP B C 1
ATOM 2824 O O . ASP B 1 14 ? -17.337 4.032 125.840 1.00 75.37 13 ASP B O 1
ATOM 2829 N N . GLY B 1 15 ? -16.812 4.575 123.724 1.00 66.41 14 GLY B N 1
ATOM 2830 C CA . GLY B 1 15 ? -16.813 3.214 123.245 1.00 60.42 14 GLY B CA 1
ATOM 2831 C C . GLY B 1 15 ? -18.075 2.806 122.513 1.00 57.59 14 GLY B C 1
ATOM 2832 O O . GLY B 1 15 ? -18.116 1.701 121.961 1.00 63.51 14 GLY B O 1
ATOM 2833 N N . SER B 1 16 ? -19.092 3.663 122.477 1.00 55.11 15 SER B N 1
ATOM 2834 C CA . SER B 1 16 ? -20.382 3.344 121.885 1.00 54.84 15 SER B CA 1
ATOM 2835 C C . SER B 1 16 ? -20.683 4.259 120.705 1.00 53.87 15 SER B C 1
ATOM 2836 O O . SER B 1 16 ? -20.105 5.340 120.561 1.00 58.62 15 SER B O 1
ATOM 2839 N N . PHE B 1 17 ? -21.621 3.818 119.868 1.00 55.21 16 PHE B N 1
ATOM 2840 C CA . PHE B 1 17 ? -22.096 4.609 118.743 1.00 51.02 16 PHE B CA 1
ATOM 2841 C C . PHE B 1 17 ? -23.606 4.480 118.648 1.00 45.59 16 PHE B C 1
ATOM 2842 O O . PHE B 1 17 ? -24.203 3.542 119.179 1.00 45.19 16 PHE B O 1
ATOM 2850 N N . THR B 1 18 ? -24.210 5.417 117.922 1.00 46.57 17 THR B N 1
ATOM 2851 C CA . THR B 1 18 ? -25.643 5.430 117.678 1.00 43.12 17 THR B CA 1
ATOM 2852 C C . THR B 1 18 ? -25.915 5.909 116.259 1.00 50.73 17 THR B C 1
ATOM 2853 O O . THR B 1 18 ? -25.249 6.826 115.762 1.00 51.30 17 THR B O 1
ATOM 2857 N N . ILE B 1 19 ? -26.886 5.276 115.607 1.00 42.53 18 ILE B N 1
ATOM 2858 C CA . ILE B 1 19 ? -27.368 5.744 114.313 1.00 48.67 18 ILE B CA 1
ATOM 2859 C C . ILE B 1 19 ? -28.351 6.868 114.575 1.00 47.83 18 ILE B C 1
ATOM 2860 O O . ILE B 1 19 ? -29.365 6.668 115.248 1.00 54.47 18 ILE B O 1
ATOM 2865 N N . THR B 1 20 ? -28.056 8.047 114.044 1.00 49.82 19 THR B N 1
ATOM 2866 C CA . THR B 1 20 ? -28.764 9.263 114.412 1.00 45.92 19 THR B CA 1
ATOM 2867 C C . THR B 1 20 ? -28.866 10.153 113.176 1.00 49.19 19 THR B C 1
ATOM 2868 O O . THR B 1 20 ? -28.760 9.675 112.042 1.00 52.89 19 THR B O 1
ATOM 2872 N N . HIS B 1 21 ? -29.089 11.451 113.391 1.00 45.56 20 HIS B N 1
ATOM 2873 C CA . HIS B 1 21 ? -29.124 12.432 112.316 1.00 51.07 20 HIS B CA 1
ATOM 2874 C C . HIS B 1 21 ? -28.156 13.561 112.621 1.00 47.08 20 HIS B C 1
ATOM 2875 O O . HIS B 1 21 ? -28.076 14.033 113.756 1.00 52.51 20 HIS B O 1
ATOM 2882 N N . VAL B 1 22 ? -27.411 13.975 111.600 1.00 51.28 21 VAL B N 1
ATOM 2883 C CA . VAL B 1 22 ? -26.423 15.040 111.705 1.00 44.51 21 VAL B CA 1
ATOM 2884 C C . VAL B 1 22 ? -26.861 16.168 110.797 1.00 47.32 21 VAL B C 1
ATOM 2885 O O . VAL B 1 22 ? -27.310 15.931 109.672 1.00 45.97 21 VAL B O 1
ATOM 2889 N N . THR B 1 23 ? -26.717 17.391 111.293 1.00 49.44 22 THR B N 1
ATOM 2890 C CA . THR B 1 23 ? -27.208 18.578 110.618 1.00 48.51 22 THR B CA 1
ATOM 2891 C C . THR B 1 23 ? -26.059 19.099 109.762 1.00 51.63 22 THR B C 1
ATOM 2892 O O . THR B 1 23 ? -25.018 19.505 110.298 1.00 52.32 22 THR B O 1
ATOM 2896 N N . VAL B 1 24 ? -26.215 19.069 108.438 1.00 47.76 23 VAL B N 1
ATOM 2897 C CA . VAL B 1 24 ? -25.141 19.436 107.516 1.00 49.05 23 VAL B CA 1
ATOM 2898 C C . VAL B 1 24 ? -25.517 20.736 106.818 1.00 45.71 23 VAL B C 1
ATOM 2899 O O . VAL B 1 24 ? -26.646 20.886 106.337 1.00 53.89 23 VAL B O 1
ATOM 2903 N N . ALA B 1 25 ? -24.573 21.669 106.755 1.00 48.64 24 ALA B N 1
ATOM 2904 C CA . ALA B 1 25 ? -24.817 22.963 106.141 1.00 46.90 24 ALA B CA 1
ATOM 2905 C C . ALA B 1 25 ? -24.429 22.950 104.667 1.00 49.66 24 ALA B C 1
ATOM 2906 O O . ALA B 1 25 ? -23.854 21.991 104.152 1.00 52.00 24 ALA B O 1
ATOM 2908 N N . GLU B 1 26 ? -24.765 24.040 103.985 1.00 53.72 25 GLU B N 1
ATOM 2909 C CA . GLU B 1 26 ? -24.383 24.226 102.592 1.00 57.03 25 GLU B CA 1
ATOM 2910 C C . GLU B 1 26 ? -22.888 24.554 102.519 1.00 52.92 25 GLU B C 1
ATOM 2911 O O . GLU B 1 26 ? -22.322 25.095 103.472 1.00 45.89 25 GLU B O 1
ATOM 2917 N N . PRO B 1 27 ? -22.213 24.213 101.417 1.00 49.38 26 PRO B N 1
ATOM 2918 C CA . PRO B 1 27 ? -20.745 24.272 101.416 1.00 48.62 26 PRO B CA 1
ATOM 2919 C C . PRO B 1 27 ? -20.185 25.667 101.196 1.00 50.96 26 PRO B C 1
ATOM 2920 O O . PRO B 1 27 ? -20.672 26.438 100.363 1.00 41.09 26 PRO B O 1
ATOM 2924 N N . LYS B 1 28 ? -19.106 25.957 101.932 1.00 50.61 27 LYS B N 1
ATOM 2925 C CA . LYS B 1 28 ? -18.274 27.138 101.725 1.00 45.04 27 LYS B CA 1
ATOM 2926 C C . LYS B 1 28 ? -17.663 27.133 100.330 1.00 49.43 27 LYS B C 1
ATOM 2927 O O . LYS B 1 28 ? -17.866 26.188 99.562 1.00 47.53 27 LYS B O 1
ATOM 2933 N N . ALA B 1 29 ? -16.874 28.165 100.014 1.00 44.94 28 ALA B N 1
ATOM 2934 C CA . ALA B 1 29 ? -16.387 28.345 98.650 1.00 47.86 28 ALA B CA 1
ATOM 2935 C C . ALA B 1 29 ? -15.471 27.210 98.194 1.00 48.92 28 ALA B C 1
ATOM 2936 O O . ALA B 1 29 ? -15.465 26.855 97.008 1.00 46.94 28 ALA B O 1
ATOM 2938 N N . ASP B 1 30 ? -14.677 26.640 99.095 1.00 44.12 29 ASP B N 1
ATOM 2939 C CA . ASP B 1 30 ? -13.761 25.574 98.715 1.00 43.32 29 ASP B CA 1
ATOM 2940 C C . ASP B 1 30 ? -14.233 24.204 99.191 1.00 41.45 29 ASP B C 1
ATOM 2941 O O . ASP B 1 30 ? -13.419 23.281 99.323 1.00 42.29 29 ASP B O 1
ATOM 2946 N N . GLU B 1 31 ? -15.527 24.050 99.453 1.00 40.59 30 GLU B N 1
ATOM 2947 C CA . GLU B 1 31 ? -16.065 22.808 99.988 1.00 42.60 30 GLU B CA 1
ATOM 2948 C C . GLU B 1 31 ? -17.071 22.189 99.022 1.00 39.81 30 GLU B C 1
ATOM 2949 O O . GLU B 1 31 ? -17.425 22.757 97.986 1.00 40.73 30 GLU B O 1
ATOM 2955 N N . LEU B 1 32 ? -17.545 21.010 99.401 1.00 38.52 31 LEU B N 1
ATOM 2956 C CA . LEU B 1 32 ? -18.322 20.143 98.528 1.00 39.00 31 LEU B CA 1
ATOM 2957 C C . LEU B 1 32 ? -19.310 19.386 99.384 1.00 32.64 31 LEU B C 1
ATOM 2958 O O . LEU B 1 32 ? -18.979 18.988 100.502 1.00 35.49 31 LEU B O 1
ATOM 2963 N N . LEU B 1 33 ? -20.497 19.149 98.842 1.00 35.76 32 LEU B N 1
ATOM 2964 C CA . LEU B 1 33 ? -21.449 18.225 99.434 1.00 33.01 32 LEU B CA 1
ATOM 2965 C C . LEU B 1 33 ? -21.458 16.957 98.586 1.00 34.31 32 LEU B C 1
ATOM 2966 O O . LEU B 1 33 ? -21.766 17.003 97.390 1.00 36.48 32 LEU B O 1
ATOM 2971 N N . VAL B 1 34 ? -21.106 15.830 99.194 1.00 34.45 33 VAL B N 1
ATOM 2972 C CA . VAL B 1 34 ? -21.027 14.550 98.495 1.00 32.49 33 VAL B CA 1
ATOM 2973 C C . VAL B 1 34 ? -22.151 13.657 98.983 1.00 31.92 33 VAL B C 1
ATOM 2974 O O . VAL B 1 34 ? -22.348 13.499 100.195 1.00 34.39 33 VAL B O 1
ATOM 2978 N N . LYS B 1 35 ? -22.906 13.099 98.041 1.00 31.45 34 LYS B N 1
ATOM 2979 C CA . LYS B 1 35 ? -23.877 12.057 98.352 1.00 36.10 34 LYS B CA 1
ATOM 2980 C C . LYS B 1 35 ? -23.174 10.700 98.371 1.00 32.05 34 LYS B C 1
ATOM 2981 O O . LYS B 1 35 ? -22.788 10.179 97.321 1.00 28.60 34 LYS B O 1
ATOM 2987 N N . ILE B 1 36 ? -23.019 10.133 99.565 1.00 31.46 35 ILE B N 1
ATOM 2988 C CA . ILE B 1 36 ? -22.266 8.898 99.729 1.00 31.55 35 ILE B CA 1
ATOM 2989 C C . ILE B 1 36 ? -23.062 7.735 99.150 1.00 34.96 35 ILE B C 1
ATOM 2990 O O . ILE B 1 36 ? -24.222 7.513 99.520 1.00 40.17 35 ILE B O 1
ATOM 2995 N N . LYS B 1 37 ? -22.447 6.987 98.231 1.00 30.49 36 LYS B N 1
ATOM 2996 C CA . LYS B 1 37 ? -23.056 5.765 97.699 1.00 33.89 36 LYS B CA 1
ATOM 2997 C C . LYS B 1 37 ? -22.646 4.514 98.468 1.00 37.38 36 LYS B C 1
ATOM 2998 O O . LYS B 1 37 ? -23.464 3.600 98.638 1.00 31.73 36 LYS B O 1
ATOM 3004 N N . ALA B 1 38 ? -21.388 4.447 98.911 1.00 26.12 37 ALA B N 1
ATOM 3005 C CA . ALA B 1 38 ? -20.885 3.315 99.671 1.00 29.03 37 ALA B CA 1
ATOM 3006 C C . ALA B 1 38 ? -19.774 3.807 100.583 1.00 31.88 37 ALA B C 1
ATOM 3007 O O . ALA B 1 38 ? -19.013 4.709 100.223 1.00 25.98 37 ALA B O 1
ATOM 3009 N N . ALA B 1 39 ? -19.687 3.194 101.760 1.00 28.83 38 ALA B N 1
ATOM 3010 C CA . ALA B 1 39 ? -18.695 3.531 102.769 1.00 30.89 38 ALA B CA 1
ATOM 3011 C C . ALA B 1 39 ? -18.035 2.245 103.250 1.00 30.26 38 ALA B C 1
ATOM 3012 O O . ALA B 1 39 ? -18.719 1.344 103.743 1.00 35.79 38 ALA B O 1
ATOM 3014 N N . GLY B 1 40 ? -16.717 2.152 103.098 1.00 34.12 39 GLY B N 1
ATOM 3015 C CA . GLY B 1 40 ? -16.000 0.984 103.568 1.00 32.08 39 GLY B CA 1
ATOM 3016 C C . GLY B 1 40 ? -15.748 1.031 105.062 1.00 40.10 39 GLY B C 1
ATOM 3017 O O . GLY B 1 40 ? -15.798 2.092 105.681 1.00 39.13 39 GLY B O 1
ATOM 3018 N N . LEU B 1 41 ? -15.485 -0.138 105.656 1.00 35.55 40 LEU B N 1
ATOM 3019 C CA . LEU B 1 41 ? -15.188 -0.246 107.083 1.00 40.00 40 LEU B CA 1
ATOM 3020 C C . LEU B 1 41 ? -13.756 -0.713 107.301 1.00 47.39 40 LEU B C 1
ATOM 3021 O O . LEU B 1 41 ? -13.336 -1.743 106.762 1.00 48.68 40 LEU B O 1
ATOM 3026 N N . CYS B 1 42 ? -13.019 0.050 108.104 1.00 48.51 41 CYS B N 1
ATOM 3027 C CA . CYS B 1 42 ? -11.635 -0.217 108.455 1.00 39.56 41 CYS B CA 1
ATOM 3028 C C . CYS B 1 42 ? -11.593 -0.587 109.932 1.00 38.75 41 CYS B C 1
ATOM 3029 O O . CYS B 1 42 ? -12.460 -0.170 110.710 1.00 37.32 41 CYS B O 1
ATOM 3032 N N . HIS B 1 43 ? -10.605 -1.413 110.304 1.00 39.12 42 HIS B N 1
ATOM 3033 C CA . HIS B 1 43 ? -10.371 -1.697 111.720 1.00 38.83 42 HIS B CA 1
ATOM 3034 C C . HIS B 1 43 ? -10.292 -0.403 112.527 1.00 43.23 42 HIS B C 1
ATOM 3035 O O . HIS B 1 43 ? -10.822 -0.321 113.644 1.00 35.05 42 HIS B O 1
ATOM 3042 N N . THR B 1 44 ? -9.662 0.632 111.953 1.00 36.98 43 THR B N 1
ATOM 3043 C CA . THR B 1 44 ? -9.520 1.904 112.654 1.00 38.34 43 THR B CA 1
ATOM 3044 C C . THR B 1 44 ? -10.872 2.513 113.001 1.00 39.40 43 THR B C 1
ATOM 3045 O O . THR B 1 44 ? -10.981 3.235 113.997 1.00 37.76 43 THR B O 1
ATOM 3049 N N . ASP B 1 45 ? -11.917 2.230 112.210 1.00 39.54 44 ASP B N 1
ATOM 3050 C CA . ASP B 1 45 ? -13.246 2.710 112.584 1.00 43.38 44 ASP B CA 1
ATOM 3051 C C . ASP B 1 45 ? -13.673 2.123 113.923 1.00 47.95 44 ASP B C 1
ATOM 3052 O O . ASP B 1 45 ? -14.361 2.789 114.709 1.00 45.89 44 ASP B O 1
ATOM 3057 N N . TYR B 1 46 ? -13.263 0.883 114.205 1.00 43.56 45 TYR B N 1
ATOM 3058 C CA . TYR B 1 46 ? -13.537 0.297 115.513 1.00 50.22 45 TYR B CA 1
ATOM 3059 C C . TYR B 1 46 ? -12.784 1.047 116.610 1.00 47.46 45 TYR B C 1
ATOM 3060 O O . TYR B 1 46 ? -13.366 1.411 117.641 1.00 43.35 45 TYR B O 1
ATOM 3069 N N . ASP B 1 47 ? -11.490 1.309 116.387 1.00 46.21 46 ASP B N 1
ATOM 3070 C CA . ASP B 1 47 ? -10.707 2.113 117.325 1.00 45.37 46 ASP B CA 1
ATOM 3071 C C . ASP B 1 47 ? -11.364 3.466 117.587 1.00 42.55 46 ASP B C 1
ATOM 3072 O O . ASP B 1 47 ? -11.371 3.946 118.725 1.00 46.69 46 ASP B O 1
ATOM 3077 N N . SER B 1 48 ? -11.941 4.089 116.554 1.00 43.62 47 SER B N 1
ATOM 3078 C CA . SER B 1 48 ? -12.459 5.447 116.713 1.00 45.41 47 SER B CA 1
ATOM 3079 C C . SER B 1 48 ? -13.660 5.522 117.648 1.00 45.23 47 SER B C 1
ATOM 3080 O O . SER B 1 48 ? -14.069 6.629 118.012 1.00 47.47 47 SER B O 1
ATOM 3083 N N . LEU B 1 49 ? -14.243 4.384 118.025 1.00 46.36 48 LEU B N 1
ATOM 3084 C CA . LEU B 1 49 ? -15.330 4.397 118.997 1.00 50.94 48 LEU B CA 1
ATOM 3085 C C . LEU B 1 49 ? -14.848 4.879 120.359 1.00 56.95 48 LEU B C 1
ATOM 3086 O O . LEU B 1 49 ? -15.613 5.494 121.116 1.00 61.70 48 LEU B O 1
ATOM 3091 N N . SER B 1 50 ? -13.582 4.619 120.677 1.00 50.18 49 SER B N 1
ATOM 3092 C CA . SER B 1 50 ? -13.031 4.867 121.996 1.00 56.74 49 SER B CA 1
ATOM 3093 C C . SER B 1 50 ? -12.122 6.084 122.043 1.00 50.09 49 SER B C 1
ATOM 3094 O O . SER B 1 50 ? -11.490 6.331 123.074 1.00 44.60 49 SER B O 1
ATOM 3097 N N . TRP B 1 51 ? -12.011 6.833 120.954 1.00 53.87 50 TRP B N 1
ATOM 3098 C CA . TRP B 1 51 ? -11.591 8.219 121.074 1.00 54.06 50 TRP B CA 1
ATOM 3099 C C . TRP B 1 51 ? -12.706 8.957 121.802 1.00 61.98 50 TRP B C 1
ATOM 3100 O O . TRP B 1 51 ? -13.866 8.904 121.376 1.00 71.40 50 TRP B O 1
ATOM 3111 N N . GLY B 1 52 ? -12.375 9.595 122.920 1.00 59.01 51 GLY B N 1
ATOM 3112 C CA . GLY B 1 52 ? -13.387 10.185 123.778 1.00 56.90 51 GLY B CA 1
ATOM 3113 C C . GLY B 1 52 ? -13.958 11.505 123.304 1.00 58.97 51 GLY B C 1
ATOM 3114 O O . GLY B 1 52 ? -13.898 12.499 124.027 1.00 59.30 51 GLY B O 1
ATOM 3115 N N . LYS B 1 53 ? -14.531 11.523 122.098 1.00 56.60 52 LYS B N 1
ATOM 3116 C CA . LYS B 1 53 ? -15.149 12.719 121.535 1.00 56.39 52 LYS B CA 1
ATOM 3117 C C . LYS B 1 53 ? -16.191 12.283 120.513 1.00 59.04 52 LYS B C 1
ATOM 3118 O O . LYS B 1 53 ? -15.934 11.297 119.806 1.00 61.98 52 LYS B O 1
ATOM 3124 N N . PRO B 1 54 ? -17.353 12.954 120.411 1.00 54.23 53 PRO B N 1
ATOM 3125 C CA . PRO B 1 54 ? -18.304 12.580 119.364 1.00 50.51 53 PRO B CA 1
ATOM 3126 C C . PRO B 1 54 ? -17.723 12.840 117.984 1.00 54.34 53 PRO B C 1
ATOM 3127 O O . PRO B 1 54 ? -17.113 13.879 117.723 1.00 56.53 53 PRO B O 1
ATOM 3131 N N . ILE B 1 55 ? -17.911 11.866 117.081 1.00 47.54 54 ILE B N 1
ATOM 3132 C CA . ILE B 1 55 ? -17.382 11.945 115.718 1.00 46.85 54 ILE B CA 1
ATOM 3133 C C . ILE B 1 55 ? -18.415 11.371 114.764 1.00 44.94 54 ILE B C 1
ATOM 3134 O O . ILE B 1 55 ? -19.110 10.401 115.089 1.00 40.74 54 ILE B O 1
ATOM 3139 N N . VAL B 1 56 ? -18.498 11.941 113.566 1.00 40.61 55 VAL B N 1
ATOM 3140 C CA . VAL B 1 56 ? -19.200 11.284 112.464 1.00 39.02 55 VAL B CA 1
ATOM 3141 C C . VAL B 1 56 ? -18.248 10.225 111.903 1.00 37.99 55 VAL B C 1
ATOM 3142 O O . VAL B 1 56 ? -17.226 10.557 111.297 1.00 37.48 55 VAL B O 1
ATOM 3146 N N . MET B 1 57 ? -18.568 8.948 112.126 1.00 36.99 56 MET B N 1
ATOM 3147 C CA . MET B 1 57 ? -17.649 7.869 111.790 1.00 38.13 56 MET B CA 1
ATOM 3148 C C . MET B 1 57 ? -17.487 7.726 110.277 1.00 34.37 56 MET B C 1
ATOM 3149 O O . MET B 1 57 ? -18.295 8.218 109.482 1.00 28.04 56 MET B O 1
ATOM 3154 N N . GLY B 1 58 ? -16.441 7.000 109.889 1.00 33.05 57 GLY B N 1
ATOM 3155 C CA . GLY B 1 58 ? -16.259 6.624 108.501 1.00 33.36 57 GLY B CA 1
ATOM 3156 C C . GLY B 1 58 ? -15.202 7.452 107.801 1.00 30.09 57 GLY B C 1
ATOM 3157 O O . GLY B 1 58 ? -15.284 8.678 107.769 1.00 27.99 57 GLY B O 1
ATOM 3158 N N . HIS B 1 59 ? -14.198 6.796 107.231 1.00 29.89 58 HIS B N 1
ATOM 3159 C CA . HIS B 1 59 ? -13.165 7.516 106.493 1.00 32.55 58 HIS B CA 1
ATOM 3160 C C . HIS B 1 59 ? -12.856 6.859 105.155 1.00 29.53 58 HIS B C 1
ATOM 3161 O O . HIS B 1 59 ? -11.828 7.173 104.553 1.00 31.05 58 HIS B O 1
ATOM 3168 N N . GLU B 1 60 ? -13.685 5.916 104.716 1.00 31.76 59 GLU B N 1
ATOM 3169 C CA . GLU B 1 60 ? -13.598 5.278 103.408 1.00 31.48 59 GLU B CA 1
ATOM 3170 C C . GLU B 1 60 ? -14.922 5.515 102.703 1.00 35.84 59 GLU B C 1
ATOM 3171 O O . GLU B 1 60 ? -15.976 5.190 103.258 1.00 31.57 59 GLU B O 1
ATOM 3177 N N . GLY B 1 61 ? -14.889 6.059 101.491 1.00 30.04 60 GLY B N 1
ATOM 3178 C CA . GLY B 1 61 ? -16.142 6.249 100.797 1.00 28.75 60 GLY B CA 1
ATOM 3179 C C . GLY B 1 61 ? -15.980 6.631 99.346 1.00 32.93 60 GLY B C 1
ATOM 3180 O O . GLY B 1 61 ? -14.923 7.099 98.904 1.00 29.54 60 GLY B O 1
ATOM 3181 N N . ALA B 1 62 ? -17.069 6.441 98.616 1.00 26.37 61 ALA B N 1
ATOM 3182 C CA . ALA B 1 62 ? -17.215 6.910 97.249 1.00 29.15 61 ALA B CA 1
ATOM 3183 C C . ALA B 1 62 ? -18.634 7.421 97.097 1.00 27.98 61 ALA B C 1
ATOM 3184 O O . ALA B 1 62 ? -19.540 7.009 97.832 1.00 28.29 61 ALA B O 1
ATOM 3186 N N . GLY B 1 63 ? -18.829 8.302 96.129 1.00 26.25 62 GLY B N 1
ATOM 3187 C CA . GLY B 1 63 ? -20.146 8.870 95.948 1.00 28.55 62 GLY B CA 1
ATOM 3188 C C . GLY B 1 63 ? -20.218 9.807 94.766 1.00 31.76 62 GLY B C 1
ATOM 3189 O O . GLY B 1 63 ? -19.430 9.701 93.819 1.00 24.87 62 GLY B O 1
ATOM 3190 N N . VAL B 1 64 ? -21.174 10.727 94.811 1.00 29.02 63 VAL B N 1
ATOM 3191 C CA . VAL B 1 64 ? -21.452 11.624 93.697 1.00 27.52 63 VAL B CA 1
ATOM 3192 C C . VAL B 1 64 ? -21.608 13.040 94.245 1.00 32.43 63 VAL B C 1
ATOM 3193 O O . VAL B 1 64 ? -22.180 13.245 95.323 1.00 28.42 63 VAL B O 1
ATOM 3197 N N . VAL B 1 65 ? -21.059 14.012 93.518 1.00 30.06 64 VAL B N 1
ATOM 3198 C CA . VAL B 1 65 ? -21.085 15.394 93.975 1.00 37.32 64 VAL B CA 1
ATOM 3199 C C . VAL B 1 65 ? -22.525 15.895 93.960 1.00 40.61 64 VAL B C 1
ATOM 3200 O O . VAL B 1 65 ? -23.177 15.944 92.908 1.00 36.28 64 VAL B O 1
ATOM 3204 N N . GLU B 1 66 ? -23.032 16.245 95.139 1.00 36.05 65 GLU B N 1
ATOM 3205 C CA . GLU B 1 66 ? -24.358 16.822 95.307 1.00 46.76 65 GLU B CA 1
ATOM 3206 C C . GLU B 1 66 ? -24.350 18.331 95.068 1.00 49.58 65 GLU B C 1
ATOM 3207 O O . GLU B 1 66 ? -25.102 18.831 94.222 1.00 48.03 65 GLU B O 1
ATOM 3213 N N . LYS B 1 67 ? -23.488 19.060 95.785 1.00 41.15 66 LYS B N 1
ATOM 3214 C CA . LYS B 1 67 ? -23.454 20.516 95.733 1.00 47.54 66 LYS B CA 1
ATOM 3215 C C . LYS B 1 67 ? -22.023 21.023 95.866 1.00 47.92 66 LYS B C 1
ATOM 3216 O O . LYS B 1 67 ? -21.231 20.504 96.661 1.00 41.46 66 LYS B O 1
ATOM 3222 N N . VAL B 1 68 ? -21.719 22.057 95.086 1.00 47.44 67 VAL B N 1
ATOM 3223 C CA . VAL B 1 68 ? -20.381 22.600 94.902 1.00 48.41 67 VAL B CA 1
ATOM 3224 C C . VAL B 1 68 ? -20.341 24.044 95.385 1.00 56.94 67 VAL B C 1
ATOM 3225 O O . VAL B 1 68 ? -21.261 24.823 95.119 1.00 55.85 67 VAL B O 1
ATOM 3229 N N . GLY B 1 69 ? -19.261 24.404 96.087 1.00 54.79 68 GLY B N 1
ATOM 3230 C CA . GLY B 1 69 ? -19.099 25.757 96.576 1.00 48.50 68 GLY B CA 1
ATOM 3231 C C . GLY B 1 69 ? -18.566 26.735 95.529 1.00 50.17 68 GLY B C 1
ATOM 3232 O O . GLY B 1 69 ? -18.187 26.353 94.424 1.00 46.57 68 GLY B O 1
ATOM 3233 N N . SER B 1 70 ? -18.491 28.005 95.961 1.00 53.82 69 SER B N 1
ATOM 3234 C CA . SER B 1 70 ? -18.297 29.158 95.075 1.00 52.74 69 SER B CA 1
ATOM 3235 C C . SER B 1 70 ? -17.106 29.017 94.143 1.00 50.98 69 SER B C 1
ATOM 3236 O O . SER B 1 70 ? -17.192 29.331 92.951 1.00 46.28 69 SER B O 1
ATOM 3239 N N . ASP B 1 71 ? -15.966 28.580 94.680 1.00 51.91 70 ASP B N 1
ATOM 3240 C CA . ASP B 1 71 ? -14.678 28.632 93.996 1.00 52.94 70 ASP B CA 1
ATOM 3241 C C . ASP B 1 71 ? -14.275 27.305 93.364 1.00 48.68 70 ASP B C 1
ATOM 3242 O O . ASP B 1 71 ? -13.147 27.186 92.871 1.00 46.87 70 ASP B O 1
ATOM 3247 N N . ILE B 1 72 ? -15.145 26.301 93.388 1.00 49.08 71 ILE B N 1
ATOM 3248 C CA . ILE B 1 72 ? -14.811 25.003 92.807 1.00 51.60 71 ILE B CA 1
ATOM 3249 C C . ILE B 1 72 ? -15.010 25.073 91.295 1.00 47.26 71 ILE B C 1
ATOM 3250 O O . ILE B 1 72 ? -16.126 25.301 90.833 1.00 43.43 71 ILE B O 1
ATOM 3255 N N . LYS B 1 73 ? -13.943 24.815 90.523 1.00 51.20 72 LYS B N 1
ATOM 3256 C CA . LYS B 1 73 ? -13.931 24.996 89.056 1.00 49.18 72 LYS B CA 1
ATOM 3257 C C . LYS B 1 73 ? -13.946 23.707 88.244 1.00 49.16 72 LYS B C 1
ATOM 3258 O O . LYS B 1 73 ? -14.583 23.668 87.202 1.00 50.90 72 LYS B O 1
ATOM 3264 N N . ASP B 1 74 ? -13.276 22.688 88.709 1.00 51.78 73 ASP B N 1
ATOM 3265 C CA . ASP B 1 74 ? -13.231 21.385 88.070 1.00 50.01 73 ASP B CA 1
ATOM 3266 C C . ASP B 1 74 ? -14.164 20.312 88.692 1.00 47.09 73 ASP B C 1
ATOM 3267 O O . ASP B 1 74 ? -13.969 19.089 88.508 1.00 44.25 73 ASP B O 1
ATOM 3272 N N . LEU B 1 75 ? -15.195 20.662 89.474 1.00 46.32 74 LEU B N 1
ATOM 3273 C CA . LEU B 1 75 ? -16.195 19.635 89.797 1.00 45.22 74 LEU B CA 1
ATOM 3274 C C . LEU B 1 75 ? -17.609 20.198 89.632 1.00 42.63 74 LEU B C 1
ATOM 3275 O O . LEU B 1 75 ? -17.825 21.409 89.743 1.00 42.78 74 LEU B O 1
ATOM 3280 N N . LYS B 1 76 ? -18.577 19.325 89.357 1.00 34.14 75 LYS B N 1
ATOM 3281 C CA . LYS B 1 76 ? -19.961 19.761 89.257 1.00 40.58 75 LYS B CA 1
ATOM 3282 C C . LYS B 1 76 ? -20.872 18.698 89.843 1.00 42.49 75 LYS B C 1
ATOM 3283 O O . LYS B 1 76 ? -20.460 17.556 90.091 1.00 45.28 75 LYS B O 1
ATOM 3289 N N . LYS B 1 77 ? -22.123 19.101 90.073 1.00 39.63 76 LYS B N 1
ATOM 3290 C CA . LYS B 1 77 ? -23.168 18.169 90.459 1.00 34.64 76 LYS B CA 1
ATOM 3291 C C . LYS B 1 77 ? -23.144 16.956 89.546 1.00 35.62 76 LYS B C 1
ATOM 3292 O O . LYS B 1 77 ? -23.011 17.088 88.328 1.00 31.49 76 LYS B O 1
ATOM 3298 N N . GLY B 1 78 ? -23.253 15.768 90.139 1.00 33.48 77 GLY B N 1
ATOM 3299 C CA . GLY B 1 78 ? -23.303 14.545 89.364 1.00 34.79 77 GLY B CA 1
ATOM 3300 C C . GLY B 1 78 ? -21.976 13.836 89.134 1.00 36.63 77 GLY B C 1
ATOM 3301 O O . GLY B 1 78 ? -21.988 12.667 88.717 1.00 35.77 77 GLY B O 1
ATOM 3302 N N . ASP B 1 79 ? -20.838 14.482 89.406 1.00 30.31 78 ASP B N 1
ATOM 3303 C CA . ASP B 1 79 ? -19.540 13.840 89.201 1.00 31.89 78 ASP B CA 1
ATOM 3304 C C . ASP B 1 79 ? -19.288 12.737 90.230 1.00 31.27 78 ASP B C 1
ATOM 3305 O O . ASP B 1 79 ? -19.544 12.908 91.427 1.00 29.46 78 ASP B O 1
ATOM 3310 N N . GLN B 1 80 ? -18.750 11.614 89.754 1.00 31.07 79 GLN B N 1
ATOM 3311 C CA . GLN B 1 80 ? -18.320 10.512 90.616 1.00 28.94 79 GLN B CA 1
ATOM 3312 C C . GLN B 1 80 ? -16.987 10.854 91.265 1.00 29.61 79 GLN B C 1
ATOM 3313 O O . GLN B 1 80 ? -16.060 11.316 90.588 1.00 30.55 79 GLN B O 1
ATOM 3319 N N . VAL B 1 81 ? -16.877 10.625 92.574 1.00 25.49 80 VAL B N 1
ATOM 3320 C CA . VAL B 1 81 ? -15.662 10.980 93.297 1.00 28.48 80 VAL B CA 1
ATOM 3321 C C . VAL B 1 81 ? -15.322 9.887 94.294 1.00 28.14 80 VAL B C 1
ATOM 3322 O O . VAL B 1 81 ? -16.213 9.276 94.891 1.00 25.57 80 VAL B O 1
ATOM 3326 N N . LEU B 1 82 ? -14.025 9.644 94.455 1.00 23.33 81 LEU B N 1
ATOM 3327 C CA . LEU B 1 82 ? -13.457 8.872 95.544 1.00 24.79 81 LEU B CA 1
ATOM 3328 C C . LEU B 1 82 ? -12.986 9.834 96.625 1.00 24.84 81 LEU B C 1
ATOM 3329 O O . LEU B 1 82 ? -12.525 10.936 96.331 1.00 30.03 81 LEU B O 1
ATOM 3334 N N . LEU B 1 83 ? -13.090 9.413 97.876 1.00 23.54 82 LEU B N 1
ATOM 3335 C CA . LEU B 1 83 ? -12.652 10.236 98.992 1.00 24.51 82 LEU B CA 1
ATOM 3336 C C . LEU B 1 83 ? -11.283 9.783 99.472 1.00 26.10 82 LEU B C 1
ATOM 3337 O O . LEU B 1 83 ? -10.948 8.606 99.403 1.00 24.99 82 LEU B O 1
ATOM 3342 N N . ASN B 1 84 ? -10.486 10.731 99.949 1.00 27.10 83 ASN B N 1
ATOM 3343 C CA . ASN B 1 84 ? -9.221 10.417 100.590 1.00 23.29 83 ASN B CA 1
ATOM 3344 C C . ASN B 1 84 ? -9.110 11.263 101.849 1.00 29.00 83 ASN B C 1
ATOM 3345 O O . ASN B 1 84 ? -9.622 12.385 101.906 1.00 26.25 83 ASN B O 1
ATOM 3350 N N . TRP B 1 85 ? -8.422 10.734 102.852 1.00 22.36 84 TRP B N 1
ATOM 3351 C CA . TRP B 1 85 ? -8.239 11.477 104.086 1.00 24.86 84 TRP B CA 1
ATOM 3352 C C . TRP B 1 85 ? -6.862 12.105 104.200 1.00 24.48 84 TRP B C 1
ATOM 3353 O O . TRP B 1 85 ? -6.423 12.422 105.306 1.00 36.17 84 TRP B O 1
ATOM 3364 N N . ALA B 1 86 ? -6.152 12.289 103.094 1.00 26.21 85 ALA B N 1
ATOM 3365 C CA . ALA B 1 86 ? -4.917 13.045 103.244 1.00 27.94 85 ALA B CA 1
ATOM 3366 C C . ALA B 1 86 ? -5.199 14.545 103.210 1.00 29.48 85 ALA B C 1
ATOM 3367 O O . ALA B 1 86 ? -4.562 15.313 103.954 1.00 23.18 85 ALA B O 1
ATOM 3369 N N . THR B 1 87 ? -6.181 14.955 102.397 1.00 25.15 86 THR B N 1
ATOM 3370 C CA . THR B 1 87 ? -6.566 16.359 102.173 1.00 26.95 86 THR B CA 1
ATOM 3371 C C . THR B 1 87 ? -5.312 17.243 102.103 1.00 26.72 86 THR B C 1
ATOM 3372 O O . THR B 1 87 ? -5.253 18.245 102.908 1.00 31.19 86 THR B O 1
ATOM 3376 N N . PRO B 1 88 ? -4.356 16.975 101.250 1.00 27.58 87 PRO B N 1
ATOM 3377 C CA . PRO B 1 88 ? -3.042 17.635 101.366 1.00 28.20 87 PRO B CA 1
ATOM 3378 C C . PRO B 1 88 ? -3.078 19.118 101.007 1.00 24.50 87 PRO B C 1
ATOM 3379 O O . PRO B 1 88 ? -3.811 19.548 100.116 1.00 26.65 87 PRO B O 1
ATOM 3383 N N . CYS B 1 89 ? -2.212 19.891 101.670 1.00 24.59 88 CYS B N 1
ATOM 3384 C CA . CYS B 1 89 ? -2.155 21.340 101.458 1.00 28.93 88 CYS B CA 1
ATOM 3385 C C . CYS B 1 89 ? -1.364 21.725 100.218 1.00 30.04 88 CYS B C 1
ATOM 3386 O O . CYS B 1 89 ? -1.579 22.812 99.674 1.00 27.80 88 CYS B O 1
ATOM 3389 N N . MET B 1 90 ? -0.453 20.869 99.763 1.00 29.35 89 MET B N 1
ATOM 3390 C CA . MET B 1 90 ? 0.294 21.000 98.520 1.00 26.31 89 MET B CA 1
ATOM 3391 C C . MET B 1 90 ? 1.411 22.034 98.617 1.00 24.91 89 MET B C 1
ATOM 3392 O O . MET B 1 90 ? 2.077 22.272 97.604 1.00 32.18 89 MET B O 1
ATOM 3397 N N . HIS B 1 91 ? 1.653 22.649 99.777 1.00 24.86 90 HIS B N 1
ATOM 3398 C CA . HIS B 1 91 ? 2.648 23.715 99.876 1.00 24.26 90 HIS B CA 1
ATOM 3399 C C . HIS B 1 91 ? 3.651 23.535 101.006 1.00 28.50 90 HIS B C 1
ATOM 3400 O O . HIS B 1 91 ? 4.705 24.191 100.986 1.00 28.34 90 HIS B O 1
ATOM 3407 N N . CYS B 1 92 ? 3.367 22.697 101.993 1.00 21.67 91 CYS B N 1
ATOM 3408 C CA . CYS B 1 92 ? 4.308 22.527 103.083 1.00 23.47 91 CYS B CA 1
ATOM 3409 C C . CYS B 1 92 ? 5.509 21.699 102.619 1.00 19.46 91 CYS B C 1
ATOM 3410 O O . CYS B 1 92 ? 5.525 21.124 101.519 1.00 27.41 91 CYS B O 1
ATOM 3413 N N . PHE B 1 93 ? 6.520 21.630 103.489 1.00 21.46 92 PHE B N 1
ATOM 3414 C CA . PHE B 1 93 ? 7.722 20.862 103.199 1.00 19.40 92 PHE B CA 1
ATOM 3415 C C . PHE B 1 93 ? 7.381 19.436 102.755 1.00 24.63 92 PHE B C 1
ATOM 3416 O O . PHE B 1 93 ? 7.891 18.957 101.735 1.00 24.10 92 PHE B O 1
ATOM 3424 N N . GLN B 1 94 ? 6.501 18.744 103.494 1.00 25.32 93 GLN B N 1
ATOM 3425 C CA . GLN B 1 94 ? 6.276 17.319 103.203 1.00 24.99 93 GLN B CA 1
ATOM 3426 C C . GLN B 1 94 ? 5.550 17.129 101.875 1.00 21.63 93 GLN B C 1
ATOM 3427 O O . GLN B 1 94 ? 5.890 16.223 101.112 1.00 25.10 93 GLN B O 1
ATOM 3433 N N . CYS B 1 95 ? 4.560 17.986 101.574 1.00 18.55 94 CYS B N 1
ATOM 3434 C CA . CYS B 1 95 ? 3.909 17.945 100.262 1.00 23.27 94 CYS B CA 1
ATOM 3435 C C . CYS B 1 95 ? 4.906 18.183 99.128 1.00 25.60 94 CYS B C 1
ATOM 3436 O O . CYS B 1 95 ? 4.834 17.524 98.085 1.00 28.40 94 CYS B O 1
ATOM 3439 N N . GLN B 1 96 ? 5.841 19.121 99.309 1.00 28.30 95 GLN B N 1
ATOM 3440 C CA . GLN B 1 96 ? 6.811 19.426 98.257 1.00 29.55 95 GLN B CA 1
ATOM 3441 C C . GLN B 1 96 ? 7.836 18.312 98.061 1.00 28.87 95 GLN B C 1
ATOM 3442 O O . GLN B 1 96 ? 8.390 18.183 96.969 1.00 31.18 95 GLN B O 1
ATOM 3448 N N . GLU B 1 97 ? 8.132 17.554 99.113 1.00 30.46 96 GLU B N 1
ATOM 3449 C CA . GLU B 1 97 ? 8.792 16.253 99.109 1.00 33.50 96 GLU B CA 1
ATOM 3450 C C . GLU B 1 97 ? 7.959 15.159 98.442 1.00 34.06 96 GLU B C 1
ATOM 3451 O O . GLU B 1 97 ? 8.433 14.022 98.333 1.00 32.86 96 GLU B O 1
ATOM 3457 N N . GLY B 1 98 ? 6.739 15.468 97.988 1.00 25.22 97 GLY B N 1
ATOM 3458 C CA . GLY B 1 98 ? 5.830 14.437 97.537 1.00 25.36 97 GLY B CA 1
ATOM 3459 C C . GLY B 1 98 ? 5.261 13.560 98.633 1.00 28.43 97 GLY B C 1
ATOM 3460 O O . GLY B 1 98 ? 4.676 12.516 98.328 1.00 26.78 97 GLY B O 1
ATOM 3461 N N . ASN B 1 99 ? 5.420 13.934 99.902 1.00 26.55 98 ASN B N 1
ATOM 3462 C CA . ASN B 1 99 ? 4.828 13.160 100.995 1.00 22.72 98 ASN B CA 1
ATOM 3463 C C . ASN B 1 99 ? 3.503 13.783 101.429 1.00 22.56 98 ASN B C 1
ATOM 3464 O O . ASN B 1 99 ? 3.322 14.217 102.564 1.00 24.58 98 ASN B O 1
ATOM 3469 N N . GLN B 1 100 ? 2.566 13.832 100.479 1.00 24.91 99 GLN B N 1
ATOM 3470 C CA . GLN B 1 100 ? 1.258 14.419 100.745 1.00 19.31 99 GLN B CA 1
ATOM 3471 C C . GLN B 1 100 ? 0.524 13.704 101.865 1.00 24.00 99 GLN B C 1
ATOM 3472 O O . GLN B 1 100 ? -0.358 14.297 102.493 1.00 20.61 99 GLN B O 1
ATOM 3478 N N . HIS B 1 101 ? 0.861 12.439 102.124 1.00 21.43 100 HIS B N 1
ATOM 3479 C CA . HIS B 1 101 ? 0.172 11.667 103.151 1.00 20.05 100 HIS B CA 1
ATOM 3480 C C . HIS B 1 101 ? 0.541 12.088 104.568 1.00 23.41 100 HIS B C 1
ATOM 3481 O O . HIS B 1 101 ? -0.163 11.702 105.510 1.00 20.97 100 HIS B O 1
ATOM 3488 N N . ILE B 1 102 ? 1.649 12.819 104.752 1.00 19.29 101 ILE B N 1
ATOM 3489 C CA . ILE B 1 102 ? 2.038 13.312 106.071 1.00 19.67 101 ILE B CA 1
ATOM 3490 C C . ILE B 1 102 ? 2.129 14.834 106.019 1.00 24.91 101 ILE B C 1
ATOM 3491 O O . ILE B 1 102 ? 2.996 15.439 106.660 1.00 23.00 101 ILE B O 1
ATOM 3496 N N . CYS B 1 103 ? 1.236 15.454 105.243 1.00 26.90 102 CYS B N 1
ATOM 3497 C CA . CYS B 1 103 ? 1.089 16.904 105.160 1.00 21.47 102 CYS B CA 1
ATOM 3498 C C . CYS B 1 103 ? 1.118 17.550 106.539 1.00 22.75 102 CYS B C 1
ATOM 3499 O O . CYS B 1 103 ? 0.325 17.210 107.421 1.00 22.83 102 CYS B O 1
ATOM 3502 N N . GLU B 1 104 ? 2.053 18.474 106.730 1.00 23.21 103 GLU B N 1
ATOM 3503 C CA . GLU B 1 104 ? 2.260 19.091 108.033 1.00 26.22 103 GLU B CA 1
ATOM 3504 C C . GLU B 1 104 ? 1.118 20.017 108.447 1.00 27.05 103 GLU B C 1
ATOM 3505 O O . GLU B 1 104 ? 1.011 20.337 109.629 1.00 25.46 103 GLU B O 1
ATOM 3511 N N . ASN B 1 105 ? 0.268 20.458 107.519 1.00 23.08 104 ASN B N 1
ATOM 3512 C CA . ASN B 1 105 ? -0.809 21.388 107.852 1.00 25.53 104 ASN B CA 1
ATOM 3513 C C . ASN B 1 105 ? -2.174 20.726 107.931 1.00 25.08 104 ASN B C 1
ATOM 3514 O O . ASN B 1 105 ? -2.970 21.076 108.805 1.00 24.21 104 ASN B O 1
ATOM 3519 N N . ASN B 1 106 ? -2.466 19.775 107.043 1.00 25.89 105 ASN B N 1
ATOM 3520 C CA . ASN B 1 106 ? -3.829 19.290 106.854 1.00 25.07 105 ASN B CA 1
ATOM 3521 C C . ASN B 1 106 ? -4.033 17.831 107.227 1.00 28.58 105 ASN B C 1
ATOM 3522 O O . ASN B 1 106 ? -5.186 17.404 107.337 1.00 26.33 105 ASN B O 1
ATOM 3527 N N . SER B 1 107 ? -2.967 17.052 107.394 1.00 24.60 106 SER B N 1
ATOM 3528 C CA . SER B 1 107 ? -3.136 15.644 107.735 1.00 25.16 106 SER B CA 1
ATOM 3529 C C . SER B 1 107 ? -3.952 15.502 109.014 1.00 23.48 106 SER B C 1
ATOM 3530 O O . SER B 1 107 ? -3.577 16.087 110.045 1.00 28.27 106 SER B O 1
ATOM 3533 N N . PRO B 1 108 ? -5.062 14.762 108.996 1.00 22.35 107 PRO B N 1
ATOM 3534 C CA . PRO B 1 108 ? -5.836 14.572 110.238 1.00 25.06 107 PRO B CA 1
ATOM 3535 C C . PRO B 1 108 ? -5.103 13.731 111.258 1.00 27.60 107 PRO B C 1
ATOM 3536 O O . PRO B 1 108 ? -5.442 13.771 112.451 1.00 24.56 107 PRO B O 1
ATOM 3540 N N . VAL B 1 109 ? -4.098 12.984 110.825 1.00 26.34 108 VAL B N 1
ATOM 3541 C CA . VAL B 1 109 ? -3.287 12.178 111.724 1.00 24.61 108 VAL B CA 1
ATOM 3542 C C . VAL B 1 109 ? -2.105 12.963 112.256 1.00 23.27 108 VAL B C 1
ATOM 3543 O O . VAL B 1 109 ? -1.863 12.998 113.464 1.00 29.91 108 VAL B O 1
ATOM 3547 N N . VAL B 1 110 ? -1.337 13.551 111.338 1.00 19.77 109 VAL B N 1
ATOM 3548 C CA . VAL B 1 110 ? -0.101 14.247 111.669 1.00 22.89 109 VAL B CA 1
ATOM 3549 C C . VAL B 1 110 ? -0.370 15.639 112.242 1.00 29.89 109 VAL B C 1
ATOM 3550 O O . VAL B 1 110 ? 0.331 16.076 113.151 1.00 34.46 109 VAL B O 1
ATOM 3554 N N . ALA B 1 111 ? -1.335 16.380 111.691 1.00 27.10 110 ALA B N 1
ATOM 3555 C CA . ALA B 1 111 ? -1.605 17.736 112.148 1.00 30.82 110 ALA B CA 1
ATOM 3556 C C . ALA B 1 111 ? -2.856 17.837 113.016 1.00 35.47 110 ALA B C 1
ATOM 3557 O O . ALA B 1 111 ? -3.079 18.885 113.629 1.00 40.94 110 ALA B O 1
ATOM 3559 N N . GLY B 1 112 ? -3.677 16.789 113.069 1.00 38.77 111 GLY B N 1
ATOM 3560 C CA . GLY B 1 112 ? -4.855 16.783 113.921 1.00 50.37 111 GLY B CA 1
ATOM 3561 C C . GLY B 1 112 ? -4.518 16.266 115.306 1.00 46.46 111 GLY B C 1
ATOM 3562 O O . GLY B 1 112 ? -3.970 15.171 115.454 1.00 53.60 111 GLY B O 1
ATOM 3563 N N . GLY B 1 113 ? -4.849 17.060 116.317 1.00 54.97 112 GLY B N 1
ATOM 3564 C CA . GLY B 1 113 ? -4.537 16.717 117.694 1.00 60.27 112 GLY B CA 1
ATOM 3565 C C . GLY B 1 113 ? -4.204 17.932 118.536 1.00 55.43 112 GLY B C 1
ATOM 3566 O O . GLY B 1 113 ? -3.729 18.938 118.011 1.00 63.16 112 GLY B O 1
ATOM 3567 N N . HIS B 1 116 ? -9.721 19.530 113.571 1.00 53.48 115 HIS B N 1
ATOM 3568 C CA . HIS B 1 116 ? -8.631 20.503 113.637 1.00 47.98 115 HIS B CA 1
ATOM 3569 C C . HIS B 1 116 ? -8.148 21.144 112.338 1.00 40.85 115 HIS B C 1
ATOM 3570 O O . HIS B 1 116 ? -7.919 22.346 112.331 1.00 49.56 115 HIS B O 1
ATOM 3577 N N . THR B 1 117 ? -7.943 20.406 111.248 1.00 38.92 116 THR B N 1
ATOM 3578 C CA . THR B 1 117 ? -7.059 20.966 110.229 1.00 33.42 116 THR B CA 1
ATOM 3579 C C . THR B 1 117 ? -7.845 21.695 109.146 1.00 32.79 116 THR B C 1
ATOM 3580 O O . THR B 1 117 ? -9.069 21.567 109.036 1.00 32.08 116 THR B O 1
ATOM 3584 N N . PRO B 1 118 ? -7.152 22.477 108.310 1.00 31.15 117 PRO B N 1
ATOM 3585 C CA . PRO B 1 118 ? -7.794 23.048 107.116 1.00 28.92 117 PRO B CA 1
ATOM 3586 C C . PRO B 1 118 ? -8.260 22.006 106.088 1.00 34.14 117 PRO B C 1
ATOM 3587 O O . PRO B 1 118 ? -8.970 22.379 105.140 1.00 26.52 117 PRO B O 1
ATOM 3591 N N . GLY B 1 119 ? -7.867 20.735 106.220 1.00 28.87 118 GLY B N 1
ATOM 3592 C CA . GLY B 1 119 ? -8.458 19.689 105.401 1.00 28.28 118 GLY B CA 1
ATOM 3593 C C . GLY B 1 119 ? -9.855 19.284 105.829 1.00 32.95 118 GLY B C 1
ATOM 3594 O O . GLY B 1 119 ? -10.507 18.506 105.120 1.00 36.10 118 GLY B O 1
ATOM 3595 N N . HIS B 1 120 ? -10.317 19.797 106.967 1.00 31.07 119 HIS B N 1
ATOM 3596 C CA . HIS B 1 120 ? -11.655 19.548 107.485 1.00 30.90 119 HIS B CA 1
ATOM 3597 C C . HIS B 1 120 ? -12.581 20.667 107.041 1.00 36.11 119 HIS B C 1
ATOM 3598 O O . HIS B 1 120 ? -12.208 21.843 107.091 1.00 36.52 119 HIS B O 1
ATOM 3605 N N . ALA B 1 121 ? -13.784 20.304 106.595 1.00 39.98 120 ALA B N 1
ATOM 3606 C CA . ALA B 1 121 ? -14.786 21.322 106.295 1.00 38.87 120 ALA B CA 1
ATOM 3607 C C . ALA B 1 121 ? -15.016 22.200 107.526 1.00 41.65 120 ALA B C 1
ATOM 3608 O O . ALA B 1 121 ? -14.621 21.856 108.645 1.00 40.95 120 ALA B O 1
ATOM 3610 N N . HIS B 1 122 ? -15.651 23.353 107.314 1.00 42.18 121 HIS B N 1
ATOM 3611 C CA . HIS B 1 122 ? -15.851 24.285 108.419 1.00 46.18 121 HIS B CA 1
ATOM 3612 C C . HIS B 1 122 ? -16.654 23.617 109.529 1.00 46.57 121 HIS B C 1
ATOM 3613 O O . HIS B 1 122 ? -17.660 22.952 109.275 1.00 47.59 121 HIS B O 1
ATOM 3620 N N . LEU B 1 123 ? -16.176 23.769 110.766 1.00 50.16 122 LEU B N 1
ATOM 3621 C CA . LEU B 1 123 ? -16.703 22.974 111.872 1.00 55.23 122 LEU B CA 1
ATOM 3622 C C . LEU B 1 123 ? -18.187 23.220 112.111 1.00 54.32 122 LEU B C 1
ATOM 3623 O O . LEU B 1 123 ? -18.886 22.340 112.626 1.00 55.40 122 LEU B O 1
ATOM 3628 N N . GLU B 1 124 ? -18.682 24.401 111.741 1.00 55.40 123 GLU B N 1
ATOM 3629 C CA . GLU B 1 124 ? -20.098 24.726 111.872 1.00 58.03 123 GLU B CA 1
ATOM 3630 C C . GLU B 1 124 ? -20.960 23.929 110.906 1.00 54.84 123 GLU B C 1
ATOM 3631 O O . GLU B 1 124 ? -22.169 23.807 111.126 1.00 51.11 123 GLU B O 1
ATOM 3637 N N . GLY B 1 125 ? -20.364 23.403 109.837 1.00 48.23 124 GLY B N 1
ATOM 3638 C CA . GLY B 1 125 ? -21.113 22.735 108.793 1.00 51.65 124 GLY B CA 1
ATOM 3639 C C . GLY B 1 125 ? -21.701 21.404 109.188 1.00 39.40 124 GLY B C 1
ATOM 3640 O O . GLY B 1 125 ? -22.562 20.903 108.462 1.00 43.12 124 GLY B O 1
ATOM 3641 N N . SER B 1 126 ? -21.272 20.829 110.312 1.00 46.63 125 SER B N 1
ATOM 3642 C CA . SER B 1 126 ? -21.737 19.521 110.761 1.00 49.50 125 SER B CA 1
ATOM 3643 C C . SER B 1 126 ? -22.002 19.573 112.259 1.00 51.81 125 SER B C 1
ATOM 3644 O O . SER B 1 126 ? -21.072 19.799 113.043 1.00 50.10 125 SER B O 1
ATOM 3647 N N . GLN B 1 127 ? -23.262 19.350 112.659 1.00 47.00 126 GLN B N 1
ATOM 3648 C CA . GLN B 1 127 ? -23.671 19.535 114.047 1.00 49.74 126 GLN B CA 1
ATOM 3649 C C . GLN B 1 127 ? -24.587 18.412 114.518 1.00 51.90 126 GLN B C 1
ATOM 3650 O O . GLN B 1 127 ? -25.390 17.868 113.756 1.00 52.92 126 GLN B O 1
ATOM 3656 N N . TRP B 1 128 ? -24.466 18.092 115.803 1.00 53.17 127 TRP B N 1
ATOM 3657 C CA . TRP B 1 128 ? -25.258 17.053 116.445 1.00 55.54 127 TRP B CA 1
ATOM 3658 C C . TRP B 1 128 ? -25.319 17.361 117.934 1.00 58.56 127 TRP B C 1
ATOM 3659 O O . TRP B 1 128 ? -24.286 17.670 118.540 1.00 58.20 127 TRP B O 1
ATOM 3670 N N . GLU B 1 129 ? -26.520 17.266 118.516 1.00 61.22 128 GLU B N 1
ATOM 3671 C CA . GLU B 1 129 ? -26.795 17.783 119.860 1.00 64.87 128 GLU B CA 1
ATOM 3672 C C . GLU B 1 129 ? -26.477 19.276 119.943 1.00 60.27 128 GLU B C 1
ATOM 3673 O O . GLU B 1 129 ? -25.912 19.754 120.932 1.00 61.53 128 GLU B O 1
ATOM 3679 N N . GLY B 1 130 ? -26.831 20.009 118.886 1.00 61.20 129 GLY B N 1
ATOM 3680 C CA . GLY B 1 130 ? -26.638 21.445 118.849 1.00 57.17 129 GLY B CA 1
ATOM 3681 C C . GLY B 1 130 ? -25.201 21.905 118.882 1.00 59.74 129 GLY B C 1
ATOM 3682 O O . GLY B 1 130 ? -24.942 23.044 119.278 1.00 54.29 129 GLY B O 1
ATOM 3683 N N . LYS B 1 131 ? -24.248 21.033 118.557 1.00 59.68 130 LYS B N 1
ATOM 3684 C CA . LYS B 1 131 ? -22.865 21.437 118.671 1.00 56.64 130 LYS B CA 1
ATOM 3685 C C . LYS B 1 131 ? -22.134 21.046 117.402 1.00 59.71 130 LYS B C 1
ATOM 3686 O O . LYS B 1 131 ? -22.528 20.082 116.745 1.00 57.34 130 LYS B O 1
ATOM 3692 N N . PRO B 1 132 ? -21.085 21.762 117.009 1.00 59.07 131 PRO B N 1
ATOM 3693 C CA . PRO B 1 132 ? -20.253 21.212 115.938 1.00 50.05 131 PRO B CA 1
ATOM 3694 C C . PRO B 1 132 ? -19.765 19.812 116.311 1.00 52.52 131 PRO B C 1
ATOM 3695 O O . PRO B 1 132 ? -19.396 19.537 117.456 1.00 51.46 131 PRO B O 1
ATOM 3699 N N . ILE B 1 133 ? -19.780 18.918 115.330 1.00 49.36 132 ILE B N 1
ATOM 3700 C CA . ILE B 1 133 ? -19.233 17.578 115.496 1.00 45.08 132 ILE B CA 1
ATOM 3701 C C . ILE B 1 133 ? -18.200 17.357 114.405 1.00 44.71 132 ILE B C 1
ATOM 3702 O O . ILE B 1 133 ? -18.403 17.771 113.259 1.00 43.00 132 ILE B O 1
ATOM 3707 N N . GLU B 1 134 ? -17.072 16.752 114.776 1.00 47.55 133 GLU B N 1
ATOM 3708 C CA . GLU B 1 134 ? -16.009 16.508 113.819 1.00 47.22 133 GLU B CA 1
ATOM 3709 C C . GLU B 1 134 ? -16.315 15.288 112.959 1.00 46.46 133 GLU B C 1
ATOM 3710 O O . GLU B 1 134 ? -17.002 14.348 113.379 1.00 37.98 133 GLU B O 1
ATOM 3716 N N . ARG B 1 135 ? -15.786 15.312 111.740 1.00 41.50 134 ARG B N 1
ATOM 3717 C CA . ARG B 1 135 ? -15.935 14.211 110.795 1.00 40.75 134 ARG B CA 1
ATOM 3718 C C . ARG B 1 135 ? -14.666 13.370 110.824 1.00 34.49 134 ARG B C 1
ATOM 3719 O O . ARG B 1 135 ? -13.560 13.910 110.703 1.00 33.29 134 ARG B O 1
ATOM 3727 N N . SER B 1 136 ? -14.827 12.062 111.008 1.00 34.25 135 SER B N 1
ATOM 3728 C CA . SER B 1 136 ? -13.682 11.159 111.102 1.00 35.77 135 SER B CA 1
ATOM 3729 C C . SER B 1 136 ? -12.727 11.358 109.932 1.00 31.57 135 SER B C 1
ATOM 3730 O O . SER B 1 136 ? -13.139 11.340 108.765 1.00 30.17 135 SER B O 1
ATOM 3733 N N . PHE B 1 137 ? -11.449 11.586 110.261 1.00 34.04 136 PHE B N 1
ATOM 3734 C CA . PHE B 1 137 ? -10.391 11.755 109.261 1.00 32.04 136 PHE B CA 1
ATOM 3735 C C . PHE B 1 137 ? -10.737 12.834 108.234 1.00 29.25 136 PHE B C 1
ATOM 3736 O O . PHE B 1 137 ? -10.373 12.716 107.061 1.00 28.25 136 PHE B O 1
ATOM 3744 N N . ASN B 1 138 ? -11.457 13.878 108.657 1.00 28.54 137 ASN B N 1
ATOM 3745 C CA . ASN B 1 138 ? -11.891 14.998 107.813 1.00 33.64 137 ASN B CA 1
ATOM 3746 C C . ASN B 1 138 ? -12.969 14.597 106.812 1.00 32.97 137 ASN B C 1
ATOM 3747 O O . ASN B 1 138 ? -13.259 15.361 105.884 1.00 30.73 137 ASN B O 1
ATOM 3752 N N . LEU B 1 139 ? -13.567 13.417 106.967 1.00 35.89 138 LEU B N 1
ATOM 3753 C CA . LEU B 1 139 ? -14.496 12.873 105.982 1.00 27.11 138 LEU B CA 1
ATOM 3754 C C . LEU B 1 139 ? -15.858 12.581 106.591 1.00 33.32 138 LEU B C 1
ATOM 3755 O O . LEU B 1 139 ? -16.854 13.179 106.174 1.00 31.77 138 LEU B O 1
ATOM 3760 N N . GLY B 1 140 ? -15.930 11.670 107.562 1.00 32.10 139 GLY B N 1
ATOM 3761 C CA . GLY B 1 140 ? -17.206 11.210 108.079 1.00 40.76 139 GLY B CA 1
ATOM 3762 C C . GLY B 1 140 ? -18.095 10.612 107.005 1.00 35.04 139 GLY B C 1
ATOM 3763 O O . GLY B 1 140 ? -19.120 11.199 106.648 1.00 34.96 139 GLY B O 1
ATOM 3764 N N . THR B 1 141 ? -17.719 9.445 106.483 1.00 34.51 140 THR B N 1
ATOM 3765 C CA . THR B 1 141 ? -18.396 8.896 105.316 1.00 32.36 140 THR B CA 1
ATOM 3766 C C . THR B 1 141 ? -19.602 8.029 105.651 1.00 35.06 140 THR B C 1
ATOM 3767 O O . THR B 1 141 ? -20.447 7.820 104.771 1.00 32.29 140 THR B O 1
ATOM 3771 N N . LEU B 1 142 ? -19.701 7.508 106.884 1.00 33.18 141 LEU B N 1
ATOM 3772 C CA . LEU B 1 142 ? -20.846 6.692 107.278 1.00 30.39 141 LEU B CA 1
ATOM 3773 C C . LEU B 1 142 ? -22.043 7.597 107.500 1.00 38.75 141 LEU B C 1
ATOM 3774 O O . LEU B 1 142 ? -22.592 7.675 108.605 1.00 43.33 141 LEU B O 1
ATOM 3779 N N . SER B 1 143 ? -22.443 8.274 106.431 1.00 35.15 142 SER B N 1
ATOM 3780 C CA . SER B 1 143 ? -23.378 9.384 106.471 1.00 40.98 142 SER B CA 1
ATOM 3781 C C . SER B 1 143 ? -24.024 9.497 105.099 1.00 41.20 142 SER B C 1
ATOM 3782 O O . SER B 1 143 ? -23.375 9.283 104.071 1.00 37.79 142 SER B O 1
ATOM 3785 N N . GLU B 1 144 ? -25.303 9.832 105.093 1.00 39.78 143 GLU B N 1
ATOM 3786 C CA . GLU B 1 144 ? -26.021 9.984 103.835 1.00 42.16 143 GLU B CA 1
ATOM 3787 C C . GLU B 1 144 ? -25.393 11.088 102.982 1.00 45.02 143 GLU B C 1
ATOM 3788 O O . GLU B 1 144 ? -25.231 10.931 101.763 1.00 39.73 143 GLU B O 1
ATOM 3794 N N . TYR B 1 145 ? -24.983 12.189 103.617 1.00 36.78 144 TYR B N 1
ATOM 3795 C CA . TYR B 1 145 ? -24.364 13.323 102.938 1.00 40.28 144 TYR B CA 1
ATOM 3796 C C . TYR B 1 145 ? -23.139 13.776 103.718 1.00 42.02 144 TYR B C 1
ATOM 3797 O O . TYR B 1 145 ? -23.202 13.940 104.944 1.00 40.21 144 TYR B O 1
ATOM 3806 N N . ALA B 1 146 ? -22.034 13.982 103.008 1.00 36.55 145 ALA B N 1
ATOM 3807 C CA . ALA B 1 146 ? -20.787 14.423 103.617 1.00 41.30 145 ALA B CA 1
ATOM 3808 C C . ALA B 1 146 ? -20.419 15.815 103.124 1.00 33.61 145 ALA B C 1
ATOM 3809 O O . ALA B 1 146 ? -20.586 16.132 101.943 1.00 37.24 145 ALA B O 1
ATOM 3811 N N . LEU B 1 147 ? -19.917 16.639 104.041 1.00 41.20 146 LEU B N 1
ATOM 3812 C CA . LEU B 1 147 ? -19.367 17.955 103.739 1.00 35.79 146 LEU B CA 1
ATOM 3813 C C . LEU B 1 147 ? -17.848 17.865 103.848 1.00 34.65 146 LEU B C 1
ATOM 3814 O O . LEU B 1 147 ? -17.323 17.485 104.900 1.00 28.56 146 LEU B O 1
ATOM 3819 N N . VAL B 1 148 ? -17.143 18.200 102.762 1.00 30.75 147 VAL B N 1
ATOM 3820 C CA . VAL B 1 148 ? -15.702 17.981 102.674 1.00 33.78 147 VAL B CA 1
ATOM 3821 C C . VAL B 1 148 ? -15.045 19.119 101.907 1.00 34.76 147 VAL B C 1
ATOM 3822 O O . VAL B 1 148 ? -15.693 19.845 101.155 1.00 27.89 147 VAL B O 1
ATOM 3826 N N . LYS B 1 149 ? -13.725 19.226 102.068 1.00 34.45 148 LYS B N 1
ATOM 3827 C CA . LYS B 1 149 ? -12.918 20.138 101.267 1.00 31.49 148 LYS B CA 1
ATOM 3828 C C . LYS B 1 149 ? -12.615 19.518 99.901 1.00 36.91 148 LYS B C 1
ATOM 3829 O O . LYS B 1 149 ? -12.651 18.290 99.721 1.00 27.61 148 LYS B O 1
ATOM 3835 N N . GLU B 1 150 ? -12.304 20.385 98.930 1.00 27.51 149 GLU B N 1
ATOM 3836 C CA . GLU B 1 150 ? -11.996 19.886 97.593 1.00 33.80 149 GLU B CA 1
ATOM 3837 C C . GLU B 1 150 ? -10.831 18.892 97.596 1.00 29.48 149 GLU B C 1
ATOM 3838 O O . GLU B 1 150 ? -10.852 17.906 96.850 1.00 28.44 149 GLU B O 1
ATOM 3844 N N . SER B 1 151 ? -9.796 19.145 98.405 1.00 20.18 150 SER B N 1
ATOM 3845 C CA . SER B 1 151 ? -8.649 18.249 98.484 1.00 25.82 150 SER B CA 1
ATOM 3846 C C . SER B 1 151 ? -9.022 16.848 98.966 1.00 24.61 150 SER B C 1
ATOM 3847 O O . SER B 1 151 ? -8.175 15.950 98.919 1.00 25.28 150 SER B O 1
ATOM 3850 N N . ALA B 1 152 ? -10.251 16.643 99.434 1.00 24.72 151 ALA B N 1
ATOM 3851 C CA . ALA B 1 152 ? -10.689 15.333 99.891 1.00 24.32 151 ALA B CA 1
ATOM 3852 C C . ALA B 1 152 ? -11.212 14.443 98.776 1.00 21.38 151 ALA B C 1
ATOM 3853 O O . ALA B 1 152 ? -11.465 13.267 99.027 1.00 26.26 151 ALA B O 1
ATOM 3855 N N . VAL B 1 153 ? -11.389 14.948 97.560 1.00 22.07 152 VAL B N 1
ATOM 3856 C CA . VAL B 1 153 ? -12.039 14.147 96.528 1.00 26.26 152 VAL B CA 1
ATOM 3857 C C . VAL B 1 153 ? -11.104 13.938 95.346 1.00 27.65 152 VAL B C 1
ATOM 3858 O O . VAL B 1 153 ? -10.248 14.773 95.037 1.00 27.14 152 VAL B O 1
ATOM 3862 N N . VAL B 1 154 ? -11.290 12.809 94.670 1.00 27.24 153 VAL B N 1
ATOM 3863 C CA . VAL B 1 154 ? -10.630 12.527 93.402 1.00 26.25 153 VAL B CA 1
ATOM 3864 C C . VAL B 1 154 ? -11.717 12.227 92.387 1.00 28.45 153 VAL B C 1
ATOM 3865 O O . VAL B 1 154 ? -12.458 11.252 92.547 1.00 30.58 153 VAL B O 1
ATOM 3869 N N . LYS B 1 155 ? -11.828 13.065 91.358 1.00 27.82 154 LYS B N 1
ATOM 3870 C CA . LYS B 1 155 ? -12.837 12.829 90.337 1.00 28.96 154 LYS B CA 1
ATOM 3871 C C . LYS B 1 155 ? -12.463 11.610 89.511 1.00 30.16 154 LYS B C 1
ATOM 3872 O O . LYS B 1 155 ? -11.315 11.477 89.079 1.00 27.42 154 LYS B O 1
ATOM 3878 N N . ILE B 1 156 ? -13.429 10.707 89.318 1.00 30.13 155 ILE B N 1
ATOM 3879 C CA . ILE B 1 156 ? -13.330 9.622 88.354 1.00 30.00 155 ILE B CA 1
ATOM 3880 C C . ILE B 1 156 ? -14.522 9.724 87.409 1.00 32.87 155 ILE B C 1
ATOM 3881 O O . ILE B 1 156 ? -15.451 10.502 87.613 1.00 39.93 155 ILE B O 1
ATOM 3886 N N . GLU B 1 157 ? -14.476 8.923 86.363 1.00 34.08 156 GLU B N 1
ATOM 3887 C CA . GLU B 1 157 ? -15.373 9.001 85.200 1.00 36.78 156 GLU B CA 1
ATOM 3888 C C . GLU B 1 157 ? -15.560 7.583 84.680 1.00 38.06 156 GLU B C 1
ATOM 3889 O O . GLU B 1 157 ? -14.898 7.158 83.755 1.00 41.51 156 GLU B O 1
ATOM 3895 N N . GLU B 1 158 ? -16.481 6.849 85.275 1.00 34.48 157 GLU B N 1
ATOM 3896 C CA . GLU B 1 158 ? -16.644 5.410 84.936 1.00 38.31 157 GLU B CA 1
ATOM 3897 C C . GLU B 1 158 ? -18.090 5.099 84.563 1.00 37.43 157 GLU B C 1
ATOM 3898 O O . GLU B 1 158 ? -19.102 5.649 85.134 1.00 43.67 157 GLU B O 1
ATOM 3904 N N . GLU B 1 159 ? -18.151 4.152 83.662 1.00 40.44 158 GLU B N 1
ATOM 3905 C CA . GLU B 1 159 ? -19.356 3.519 83.242 1.00 43.28 158 GLU B CA 1
ATOM 3906 C C . GLU B 1 159 ? -19.826 2.351 84.141 1.00 39.50 158 GLU B C 1
ATOM 3907 O O . GLU B 1 159 ? -19.027 1.458 84.395 1.00 39.06 158 GLU B O 1
ATOM 3913 N N . ASN B 1 160 ? -21.059 2.409 84.594 1.00 35.34 159 ASN B N 1
ATOM 3914 C CA . ASN B 1 160 ? -21.621 1.347 85.406 1.00 38.39 159 ASN B CA 1
ATOM 3915 C C . ASN B 1 160 ? -20.696 1.079 86.603 1.00 38.38 159 ASN B C 1
ATOM 3916 O O . ASN B 1 160 ? -20.227 -0.056 86.825 1.00 33.95 159 ASN B O 1
ATOM 3921 N N . LEU B 1 161 ? -20.421 2.120 87.374 1.00 37.14 160 LEU B N 1
ATOM 3922 C CA . LEU B 1 161 ? -19.396 2.043 88.406 1.00 32.13 160 LEU B CA 1
ATOM 3923 C C . LEU B 1 161 ? -19.895 1.234 89.597 1.00 36.55 160 LEU B C 1
ATOM 3924 O O . LEU B 1 161 ? -21.021 1.425 90.073 1.00 38.45 160 LEU B O 1
ATOM 3929 N N . ASN B 1 162 ? -19.067 0.308 90.067 1.00 30.70 161 ASN B N 1
ATOM 3930 C CA . ASN B 1 162 ? -19.368 -0.414 91.306 1.00 31.63 161 ASN B CA 1
ATOM 3931 C C . ASN B 1 162 ? -18.883 0.455 92.463 1.00 30.57 161 ASN B C 1
ATOM 3932 O O . ASN B 1 162 ? -17.690 0.480 92.782 1.00 27.70 161 ASN B O 1
ATOM 3937 N N . PHE B 1 163 ? -19.815 1.168 93.106 1.00 27.41 162 PHE B N 1
ATOM 3938 C CA . PHE B 1 163 ? -19.418 2.090 94.165 1.00 28.66 162 PHE B CA 1
ATOM 3939 C C . PHE B 1 163 ? -18.893 1.354 95.391 1.00 28.30 162 PHE B C 1
ATOM 3940 O O . PHE B 1 163 ? -18.061 1.901 96.125 1.00 28.29 162 PHE B O 1
ATOM 3948 N N . SER B 1 164 ? -19.376 0.131 95.638 1.00 31.15 163 SER B N 1
ATOM 3949 C CA . SER B 1 164 ? -18.829 -0.677 96.723 1.00 36.46 163 SER B CA 1
ATOM 3950 C C . SER B 1 164 ? -17.342 -0.914 96.519 1.00 34.96 163 SER B C 1
ATOM 3951 O O . SER B 1 164 ? -16.533 -0.656 97.420 1.00 33.60 163 SER B O 1
ATOM 3954 N N . ALA B 1 165 ? -16.966 -1.398 95.328 1.00 32.64 164 ALA B N 1
ATOM 3955 C CA . ALA B 1 165 ? -15.553 -1.578 95.006 1.00 30.38 164 ALA B CA 1
ATOM 3956 C C . ALA B 1 165 ? -14.793 -0.267 95.128 1.00 31.46 164 ALA B C 1
ATOM 3957 O O . ALA B 1 165 ? -13.655 -0.236 95.614 1.00 29.79 164 ALA B O 1
ATOM 3959 N N . ALA B 1 166 ? -15.399 0.830 94.679 1.00 28.44 165 ALA B N 1
ATOM 3960 C CA . ALA B 1 166 ? -14.697 2.105 94.715 1.00 34.27 165 ALA B CA 1
ATOM 3961 C C . ALA B 1 166 ? -14.500 2.591 96.144 1.00 30.75 165 ALA B C 1
ATOM 3962 O O . ALA B 1 166 ? -13.523 3.288 96.431 1.00 26.46 165 ALA B O 1
ATOM 3964 N N . SER B 1 167 ? -15.406 2.222 97.050 1.00 31.79 166 SER B N 1
ATOM 3965 C CA . SER B 1 167 ? -15.391 2.827 98.374 1.00 32.05 166 SER B CA 1
ATOM 3966 C C . SER B 1 167 ? -14.169 2.401 99.169 1.00 36.41 166 SER B C 1
ATOM 3967 O O . SER B 1 167 ? -13.648 3.198 99.958 1.00 38.60 166 SER B O 1
ATOM 3970 N N . ILE B 1 168 ? -13.680 1.169 98.964 1.00 23.99 167 ILE B N 1
ATOM 3971 C CA . ILE B 1 168 ? -12.565 0.690 99.775 1.00 26.10 167 ILE B CA 1
ATOM 3972 C C . ILE B 1 168 ? -11.217 1.159 99.260 1.00 24.73 167 ILE B C 1
ATOM 3973 O O . ILE B 1 168 ? -10.196 0.913 99.909 1.00 24.93 167 ILE B O 1
ATOM 3978 N N . ILE B 1 169 ? -11.176 1.831 98.115 1.00 28.56 168 ILE B N 1
ATOM 3979 C CA . ILE B 1 169 ? -9.930 2.455 97.689 1.00 33.00 168 ILE B CA 1
ATOM 3980 C C . ILE B 1 169 ? -9.437 3.444 98.741 1.00 31.94 168 ILE B C 1
ATOM 3981 O O . ILE B 1 169 ? -8.226 3.545 98.986 1.00 30.78 168 ILE B O 1
ATOM 3986 N N . SER B 1 170 ? -10.361 4.128 99.425 1.00 26.00 169 SER B N 1
ATOM 3987 C CA . SER B 1 170 ? -10.005 5.273 100.271 1.00 26.92 169 SER B CA 1
ATOM 3988 C C . SER B 1 170 ? -9.029 4.921 101.383 1.00 28.10 169 SER B C 1
ATOM 3989 O O . SER B 1 170 ? -8.304 5.803 101.851 1.00 34.06 169 SER B O 1
ATOM 3992 N N . CYS B 1 171 ? -9.043 3.686 101.892 1.00 32.53 170 CYS B N 1
ATOM 3993 C CA . CYS B 1 171 ? -8.086 3.417 102.960 1.00 32.06 170 CYS B CA 1
ATOM 3994 C C . CYS B 1 171 ? -7.401 2.067 102.855 1.00 22.77 170 CYS B C 1
ATOM 3995 O O . CYS B 1 171 ? -6.185 2.028 102.652 1.00 23.90 170 CYS B O 1
ATOM 3998 N N . GLY B 1 172 ? -8.148 0.970 103.038 1.00 26.02 171 GLY B N 1
ATOM 3999 C CA . GLY B 1 172 ? -7.528 -0.350 103.038 1.00 22.76 171 GLY B CA 1
ATOM 4000 C C . GLY B 1 172 ? -6.714 -0.622 101.787 1.00 23.65 171 GLY B C 1
ATOM 4001 O O . GLY B 1 172 ? -5.592 -1.134 101.858 1.00 25.21 171 GLY B O 1
ATOM 4002 N N . VAL B 1 173 ? -7.263 -0.278 100.620 1.00 23.89 172 VAL B N 1
ATOM 4003 C CA . VAL B 1 173 ? -6.573 -0.576 99.372 1.00 21.05 172 VAL B CA 1
ATOM 4004 C C . VAL B 1 173 ? -5.342 0.307 99.226 1.00 22.98 172 VAL B C 1
ATOM 4005 O O . VAL B 1 173 ? -4.233 -0.177 98.990 1.00 24.75 172 VAL B O 1
ATOM 4009 N N . MET B 1 174 ? -5.516 1.615 99.378 1.00 22.64 173 MET B N 1
ATOM 4010 C CA . MET B 1 174 ? -4.384 2.526 99.255 1.00 26.89 173 MET B CA 1
ATOM 4011 C C . MET B 1 174 ? -3.277 2.168 100.238 1.00 21.23 173 MET B C 1
ATOM 4012 O O . MET B 1 174 ? -2.095 2.161 99.878 1.00 22.97 173 MET B O 1
ATOM 4017 N N . THR B 1 175 ? -3.637 1.909 101.496 1.00 18.46 174 THR B N 1
ATOM 4018 C CA . THR B 1 175 ? -2.611 1.627 102.494 1.00 17.98 174 THR B CA 1
ATOM 4019 C C . THR B 1 175 ? -1.855 0.365 102.144 1.00 21.04 174 THR B C 1
ATOM 4020 O O . THR B 1 175 ? -0.617 0.355 102.139 1.00 18.42 174 THR B O 1
ATOM 4024 N N . GLY B 1 176 ? -2.589 -0.712 101.834 1.00 18.21 175 GLY B N 1
ATOM 4025 C CA . GLY B 1 176 ? -1.934 -1.982 101.569 1.00 21.37 175 GLY B CA 1
ATOM 4026 C C . GLY B 1 176 ? -1.097 -1.928 100.308 1.00 20.27 175 GLY B C 1
ATOM 4027 O O . GLY B 1 176 ? 0.071 -2.328 100.301 1.00 18.64 175 GLY B O 1
ATOM 4028 N N . TYR B 1 177 ? -1.676 -1.394 99.232 1.00 19.50 176 TYR B N 1
ATOM 4029 C CA . TYR B 1 177 ? -0.954 -1.269 97.971 1.00 18.20 176 TYR B CA 1
ATOM 4030 C C . TYR B 1 177 ? 0.240 -0.336 98.108 1.00 19.83 176 TYR B C 1
ATOM 4031 O O . TYR B 1 177 ? 1.342 -0.644 97.636 1.00 19.45 176 TYR B O 1
ATOM 4040 N N . GLY B 1 178 ? 0.031 0.834 98.720 1.00 21.40 177 GLY B N 1
ATOM 4041 C CA . GLY B 1 178 ? 1.111 1.800 98.835 1.00 20.84 177 GLY B CA 1
ATOM 4042 C C . GLY B 1 178 ? 2.251 1.318 99.707 1.00 19.13 177 GLY B C 1
ATOM 4043 O O . GLY B 1 178 ? 3.413 1.651 99.451 1.00 21.08 177 GLY B O 1
ATOM 4044 N N . SER B 1 179 ? 1.943 0.544 100.753 1.00 17.47 178 SER B N 1
ATOM 4045 C CA . SER B 1 179 ? 3.006 0.018 101.603 1.00 20.49 178 SER B CA 1
ATOM 4046 C C . SER B 1 179 ? 3.957 -0.853 100.795 1.00 17.38 178 SER B C 1
ATOM 4047 O O . SER B 1 179 ? 5.175 -0.810 101.006 1.00 18.42 178 SER B O 1
ATOM 4050 N N . VAL B 1 180 ? 3.421 -1.619 99.843 1.00 14.99 179 VAL B N 1
ATOM 4051 C CA . VAL B 1 180 ? 4.247 -2.467 98.981 1.00 18.12 179 VAL B CA 1
ATOM 4052 C C . VAL B 1 180 ? 4.935 -1.638 97.903 1.00 18.01 179 VAL B C 1
ATOM 4053 O O . VAL B 1 180 ? 6.154 -1.728 97.702 1.00 16.82 179 VAL B O 1
ATOM 4057 N N . VAL B 1 181 ? 4.172 -0.814 97.200 1.00 15.88 180 VAL B N 1
ATOM 4058 C CA . VAL B 1 181 ? 4.654 -0.207 95.958 1.00 19.53 180 VAL B CA 1
ATOM 4059 C C . VAL B 1 181 ? 5.434 1.074 96.214 1.00 19.52 180 VAL B C 1
ATOM 4060 O O . VAL B 1 181 ? 6.506 1.270 95.644 1.00 22.84 180 VAL B O 1
ATOM 4064 N N . ASN B 1 182 ? 4.919 1.964 97.069 1.00 20.67 181 ASN B N 1
ATOM 4065 C CA . ASN B 1 182 ? 5.557 3.256 97.315 1.00 21.84 181 ASN B CA 1
ATOM 4066 C C . ASN B 1 182 ? 6.541 3.207 98.469 1.00 24.94 181 ASN B C 1
ATOM 4067 O O . ASN B 1 182 ? 7.580 3.868 98.424 1.00 23.96 181 ASN B O 1
ATOM 4072 N N . SER B 1 183 ? 6.230 2.452 99.523 1.00 21.03 182 SER B N 1
ATOM 4073 C CA . SER B 1 183 ? 7.093 2.480 100.691 1.00 17.97 182 SER B CA 1
ATOM 4074 C C . SER B 1 183 ? 8.181 1.412 100.606 1.00 25.02 182 SER B C 1
ATOM 4075 O O . SER B 1 183 ? 9.371 1.738 100.656 1.00 26.57 182 SER B O 1
ATOM 4078 N N . ALA B 1 184 ? 7.804 0.131 100.450 1.00 24.57 183 ALA B N 1
ATOM 4079 C CA . ALA B 1 184 ? 8.848 -0.885 100.339 1.00 22.92 183 ALA B CA 1
ATOM 4080 C C . ALA B 1 184 ? 9.482 -0.920 98.953 1.00 24.24 183 ALA B C 1
ATOM 4081 O O . ALA B 1 184 ? 10.599 -1.423 98.823 1.00 21.84 183 ALA B O 1
ATOM 4083 N N . LYS B 1 185 ? 8.795 -0.400 97.927 1.00 19.83 184 LYS B N 1
ATOM 4084 C CA . LYS B 1 185 ? 9.254 -0.472 96.541 1.00 21.73 184 LYS B CA 1
ATOM 4085 C C . LYS B 1 185 ? 9.609 -1.910 96.159 1.00 24.08 184 LYS B C 1
ATOM 4086 O O . LYS B 1 185 ? 10.705 -2.207 95.675 1.00 20.40 184 LYS B O 1
ATOM 4092 N N . LEU B 1 186 ? 8.681 -2.823 96.426 1.00 22.66 185 LEU B N 1
ATOM 4093 C CA . LEU B 1 186 ? 8.988 -4.244 96.272 1.00 23.00 185 LEU B CA 1
ATOM 4094 C C . LEU B 1 186 ? 9.396 -4.560 94.834 1.00 20.67 185 LEU B C 1
ATOM 4095 O O . LEU B 1 186 ? 8.712 -4.169 93.877 1.00 23.18 185 LEU B O 1
ATOM 4100 N N . ALA B 1 187 ? 10.526 -5.256 94.685 1.00 20.25 186 ALA B N 1
ATOM 4101 C CA . ALA B 1 187 ? 11.033 -5.643 93.369 1.00 21.93 186 ALA B CA 1
ATOM 4102 C C . ALA B 1 187 ? 10.403 -6.947 92.873 1.00 23.84 186 ALA B C 1
ATOM 4103 O O . ALA B 1 187 ? 10.237 -7.898 93.639 1.00 21.90 186 ALA B O 1
ATOM 4105 N N . ALA B 1 188 ? 10.068 -6.995 91.577 1.00 22.43 187 ALA B N 1
ATOM 4106 C CA . ALA B 1 188 ? 9.574 -8.229 90.973 1.00 21.10 187 ALA B CA 1
ATOM 4107 C C . ALA B 1 188 ? 10.547 -9.371 91.233 1.00 26.66 187 ALA B C 1
ATOM 4108 O O . ALA B 1 188 ? 11.759 -9.165 91.328 1.00 23.42 187 ALA B O 1
ATOM 4110 N N . GLY B 1 189 ? 10.004 -10.587 91.372 1.00 19.83 188 GLY B N 1
ATOM 4111 C CA . GLY B 1 189 ? 10.813 -11.759 91.619 1.00 21.15 188 GLY B CA 1
ATOM 4112 C C . GLY B 1 189 ? 11.193 -12.038 93.065 1.00 25.56 188 GLY B C 1
ATOM 4113 O O . GLY B 1 189 ? 11.765 -13.101 93.335 1.00 24.21 188 GLY B O 1
ATOM 4114 N N A SER B 1 190 ? 10.895 -11.138 93.997 0.53 23.00 189 SER B N 1
ATOM 4115 N N B SER B 1 190 ? 10.907 -11.129 93.999 0.47 23.01 189 SER B N 1
ATOM 4116 C CA A SER B 1 190 ? 11.321 -11.287 95.382 0.53 21.14 189 SER B CA 1
ATOM 4117 C CA B SER B 1 190 ? 11.333 -11.279 95.386 0.47 21.23 189 SER B CA 1
ATOM 4118 C C A SER B 1 190 ? 10.372 -12.196 96.169 0.53 20.42 189 SER B C 1
ATOM 4119 C C B SER B 1 190 ? 10.367 -12.173 96.174 0.47 20.44 189 SER B C 1
ATOM 4120 O O A SER B 1 190 ? 9.313 -12.612 95.694 0.53 19.74 189 SER B O 1
ATOM 4121 O O B SER B 1 190 ? 9.301 -12.570 95.698 0.47 19.72 189 SER B O 1
ATOM 4126 N N . SER B 1 191 ? 10.746 -12.466 97.412 1.00 19.56 190 SER B N 1
ATOM 4127 C CA . SER B 1 191 ? 9.902 -13.201 98.349 1.00 24.19 190 SER B CA 1
ATOM 4128 C C . SER B 1 191 ? 9.327 -12.238 99.385 1.00 24.80 190 SER B C 1
ATOM 4129 O O . SER B 1 191 ? 10.014 -11.311 99.837 1.00 18.74 190 SER B O 1
ATOM 4132 N N . ALA B 1 192 ? 8.066 -12.454 99.755 1.00 20.27 191 ALA B N 1
ATOM 4133 C CA . ALA B 1 192 ? 7.371 -11.539 100.650 1.00 20.11 191 ALA B CA 1
ATOM 4134 C C . ALA B 1 192 ? 6.535 -12.307 101.667 1.00 20.05 191 ALA B C 1
ATOM 4135 O O . ALA B 1 192 ? 5.836 -13.248 101.305 1.00 18.26 191 ALA B O 1
ATOM 4137 N N . VAL B 1 193 ? 6.572 -11.882 102.932 1.00 17.70 192 VAL B N 1
ATOM 4138 C CA . VAL B 1 193 ? 5.742 -12.471 103.987 1.00 17.86 192 VAL B CA 1
ATOM 4139 C C . VAL B 1 193 ? 4.733 -11.427 104.450 1.00 19.53 192 VAL B C 1
ATOM 4140 O O . VAL B 1 193 ? 5.105 -10.285 104.743 1.00 19.94 192 VAL B O 1
ATOM 4144 N N . ILE B 1 194 ? 3.467 -11.816 104.549 1.00 16.05 193 ILE B N 1
ATOM 4145 C CA . ILE B 1 194 ? 2.434 -10.906 105.027 1.00 19.29 193 ILE B CA 1
ATOM 4146 C C . ILE B 1 194 ? 1.837 -11.488 106.295 1.00 21.12 193 ILE B C 1
ATOM 4147 O O . ILE B 1 194 ? 1.289 -12.597 106.278 1.00 20.28 193 ILE B O 1
ATOM 4152 N N . LEU B 1 195 ? 1.957 -10.749 107.388 1.00 18.49 194 LEU B N 1
ATOM 4153 C CA . LEU B 1 195 ? 1.461 -11.179 108.692 1.00 20.63 194 LEU B CA 1
ATOM 4154 C C . LEU B 1 195 ? 0.149 -10.452 108.959 1.00 26.36 194 LEU B C 1
ATOM 4155 O O . LEU B 1 195 ? 0.140 -9.230 109.145 1.00 25.41 194 LEU B O 1
ATOM 4160 N N . GLY B 1 196 ? -0.955 -11.199 108.960 1.00 22.39 195 GLY B N 1
ATOM 4161 C CA . GLY B 1 196 ? -2.266 -10.603 109.112 1.00 21.14 195 GLY B CA 1
ATOM 4162 C C . GLY B 1 196 ? -2.950 -10.386 107.778 1.00 25.98 195 GLY B C 1
ATOM 4163 O O . GLY B 1 196 ? -2.520 -9.571 106.963 1.00 27.90 195 GLY B O 1
ATOM 4164 N N . CYS B 1 197 ? -4.028 -11.108 107.543 1.00 23.73 196 CYS B N 1
ATOM 4165 C CA . CYS B 1 197 ? -4.636 -11.116 106.225 1.00 26.19 196 CYS B CA 1
ATOM 4166 C C . CYS B 1 197 ? -6.012 -10.481 106.316 1.00 27.03 196 CYS B C 1
ATOM 4167 O O . CYS B 1 197 ? -7.014 -11.119 106.000 1.00 26.42 196 CYS B O 1
ATOM 4170 N N . GLY B 1 198 ? -6.070 -9.243 106.791 1.00 27.02 197 GLY B N 1
ATOM 4171 C CA . GLY B 1 198 ? -7.312 -8.524 106.919 1.00 24.97 197 GLY B CA 1
ATOM 4172 C C . GLY B 1 198 ? -7.534 -7.573 105.767 1.00 27.18 197 GLY B C 1
ATOM 4173 O O . GLY B 1 198 ? -7.051 -7.794 104.649 1.00 29.22 197 GLY B O 1
ATOM 4174 N N . GLY B 1 199 ? -8.258 -6.489 106.052 1.00 28.96 198 GLY B N 1
ATOM 4175 C CA . GLY B 1 199 ? -8.569 -5.522 105.018 1.00 34.38 198 GLY B CA 1
ATOM 4176 C C . GLY B 1 199 ? -7.327 -4.880 104.435 1.00 33.17 198 GLY B C 1
ATOM 4177 O O . GLY B 1 199 ? -7.264 -4.606 103.235 1.00 32.94 198 GLY B O 1
ATOM 4178 N N . VAL B 1 200 ? -6.325 -4.623 105.275 1.00 28.88 199 VAL B N 1
ATOM 4179 C CA . VAL B 1 200 ? -5.066 -4.100 104.766 1.00 26.16 199 VAL B CA 1
ATOM 4180 C C . VAL B 1 200 ? -4.218 -5.233 104.205 1.00 22.62 199 VAL B C 1
ATOM 4181 O O . VAL B 1 200 ? -3.727 -5.153 103.074 1.00 20.04 199 VAL B O 1
ATOM 4185 N N . GLY B 1 201 ? -4.096 -6.323 104.970 1.00 21.89 200 GLY B N 1
ATOM 4186 C CA . GLY B 1 201 ? -3.195 -7.407 104.600 1.00 21.68 200 GLY B CA 1
ATOM 4187 C C . GLY B 1 201 ? -3.537 -8.063 103.275 1.00 21.30 200 GLY B C 1
ATOM 4188 O O . GLY B 1 201 ? -2.644 -8.430 102.510 1.00 19.65 200 GLY B O 1
ATOM 4189 N N . LEU B 1 202 ? -4.829 -8.221 102.979 1.00 20.48 201 LEU B N 1
ATOM 4190 C CA . LEU B 1 202 ? -5.190 -8.808 101.694 1.00 21.75 201 LEU B CA 1
ATOM 4191 C C . LEU B 1 202 ? -4.832 -7.886 100.538 1.00 22.34 201 LEU B C 1
ATOM 4192 O O . LEU B 1 202 ? -4.562 -8.361 99.423 1.00 21.57 201 LEU B O 1
ATOM 4197 N N . ASN B 1 203 ? -4.835 -6.578 100.770 1.00 18.45 202 ASN B N 1
ATOM 4198 C CA . ASN B 1 203 ? -4.361 -5.660 99.745 1.00 21.11 202 ASN B CA 1
ATOM 4199 C C . ASN B 1 203 ? -2.841 -5.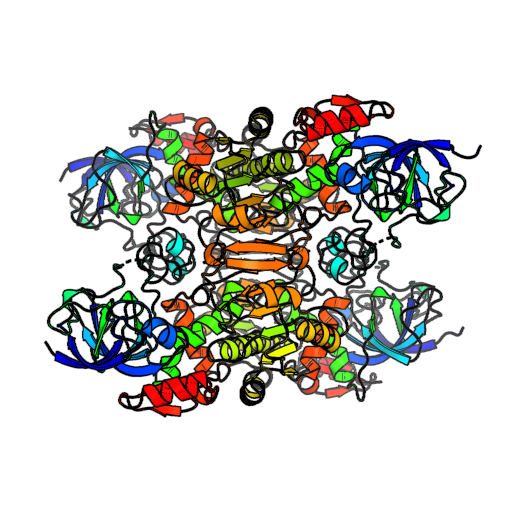621 99.651 1.00 18.18 202 ASN B C 1
ATOM 4200 O O . ASN B 1 203 ? -2.304 -5.392 98.565 1.00 24.23 202 ASN B O 1
ATOM 4205 N N . VAL B 1 204 ? -2.127 -5.853 100.747 1.00 20.00 203 VAL B N 1
ATOM 4206 C CA . VAL B 1 204 ? -0.682 -6.067 100.644 1.00 17.85 203 VAL B CA 1
ATOM 4207 C C . VAL B 1 204 ? -0.390 -7.290 99.793 1.00 19.41 203 VAL B C 1
ATOM 4208 O O . VAL B 1 204 ? 0.512 -7.277 98.943 1.00 17.36 203 VAL B O 1
ATOM 4212 N N . ILE B 1 205 ? -1.156 -8.363 100.005 1.00 19.34 204 ILE B N 1
ATOM 4213 C CA . ILE B 1 205 ? -0.979 -9.572 99.204 1.00 19.34 204 ILE B CA 1
ATOM 4214 C C . ILE B 1 205 ? -1.304 -9.290 97.741 1.00 19.42 204 ILE B C 1
ATOM 4215 O O . ILE B 1 205 ? -0.558 -9.697 96.849 1.00 21.45 204 ILE B O 1
ATOM 4220 N N . ASN B 1 206 ? -2.425 -8.601 97.474 1.00 20.31 205 ASN B N 1
ATOM 4221 C CA . ASN B 1 206 ? -2.809 -8.328 96.102 1.00 19.22 205 ASN B CA 1
ATOM 4222 C C . ASN B 1 206 ? -1.611 -7.609 95.434 1.00 21.46 205 ASN B C 1
ATOM 4223 O O . ASN B 1 206 ? -1.294 -7.761 94.233 1.00 18.90 205 ASN B O 1
ATOM 4228 N N . ALA B 1 207 ? -1.068 -6.634 96.164 1.00 21.16 206 ALA B N 1
ATOM 4229 C CA . ALA B 1 207 ? -0.072 -5.693 95.646 1.00 20.99 206 ALA B CA 1
ATOM 4230 C C . ALA B 1 207 ? 1.278 -6.357 95.457 1.00 17.76 206 ALA B C 1
ATOM 4231 O O . ALA B 1 207 ? 2.025 -5.970 94.563 1.00 17.78 206 ALA B O 1
ATOM 4233 N N . CYS B 1 208 ? 1.617 -7.327 96.309 1.00 17.70 207 CYS B N 1
ATOM 4234 C CA . CYS B 1 208 ? 2.766 -8.180 96.031 1.00 22.37 207 CYS B CA 1
ATOM 4235 C C . CYS B 1 208 ? 2.580 -8.945 94.724 1.00 18.61 207 CYS B C 1
ATOM 4236 O O . CYS B 1 208 ? 3.534 -9.114 93.962 1.00 19.76 207 CYS B O 1
ATOM 4239 N N . GLU B 1 209 ? 1.366 -9.434 94.450 1.00 18.30 208 GLU B N 1
ATOM 4240 C CA . GLU B 1 209 ? 1.136 -10.164 93.202 1.00 19.54 208 GLU B CA 1
ATOM 4241 C C . GLU B 1 209 ? 1.197 -9.224 92.000 1.00 18.25 208 GLU B C 1
ATOM 4242 O O . GLU B 1 209 ? 1.808 -9.543 90.973 1.00 20.22 208 GLU B O 1
ATOM 4248 N N . ILE B 1 210 ? 0.560 -8.061 92.110 1.00 18.62 209 ILE B N 1
ATOM 4249 C CA . ILE B 1 210 ? 0.689 -7.030 91.083 1.00 19.38 209 ILE B CA 1
ATOM 4250 C C . ILE B 1 210 ? 2.153 -6.695 90.829 1.00 21.58 209 ILE B C 1
ATOM 4251 O O . ILE B 1 210 ? 2.583 -6.581 89.675 1.00 19.42 209 ILE B O 1
ATOM 4256 N N . SER B 1 211 ? 2.954 -6.580 91.898 1.00 17.70 210 SER B N 1
ATOM 4257 C CA . SER B 1 211 ? 4.355 -6.193 91.774 1.00 17.89 210 SER B CA 1
ATOM 4258 C C . SER B 1 211 ? 5.271 -7.292 91.234 1.00 20.77 210 SER B C 1
ATOM 4259 O O . SER B 1 211 ? 6.426 -6.999 90.887 1.00 18.02 210 SER B O 1
ATOM 4262 N N . GLY B 1 212 ? 4.808 -8.536 91.136 1.00 21.56 211 GLY B N 1
ATOM 4263 C CA . GLY B 1 212 ? 5.635 -9.576 90.558 1.00 19.59 211 GLY B CA 1
ATOM 4264 C C . GLY B 1 212 ? 6.449 -10.388 91.539 1.00 22.96 211 GLY B C 1
ATOM 4265 O O . GLY B 1 212 ? 7.396 -11.063 91.116 1.00 18.11 211 GLY B O 1
ATOM 4266 N N . ALA B 1 213 ? 6.126 -10.335 92.835 1.00 18.88 212 ALA B N 1
ATOM 4267 C CA . ALA B 1 213 ? 6.822 -11.165 93.808 1.00 20.97 212 ALA B CA 1
ATOM 4268 C C . ALA B 1 213 ? 6.796 -12.633 93.375 1.00 18.94 212 ALA B C 1
ATOM 4269 O O . ALA B 1 213 ? 5.783 -13.129 92.879 1.00 19.63 212 ALA B O 1
ATOM 4271 N N . GLY B 1 214 ? 7.927 -13.323 93.549 1.00 22.45 213 GLY B N 1
ATOM 4272 C CA . GLY B 1 214 ? 7.993 -14.742 93.209 1.00 20.97 213 GLY B CA 1
ATOM 4273 C C . GLY B 1 214 ? 7.387 -15.660 94.248 1.00 28.52 213 GLY B C 1
ATOM 4274 O O . GLY B 1 214 ? 6.860 -16.724 93.905 1.00 27.39 213 GLY B O 1
ATOM 4275 N N . ARG B 1 215 ? 7.470 -15.293 95.526 1.00 23.55 214 ARG B N 1
ATOM 4276 C CA . ARG B 1 215 ? 6.870 -16.072 96.602 1.00 23.95 214 ARG B CA 1
ATOM 4277 C C . ARG B 1 215 ? 6.112 -15.109 97.493 1.00 24.91 214 ARG B C 1
ATOM 4278 O O . ARG B 1 215 ? 6.636 -14.045 97.840 1.00 20.50 214 ARG B O 1
ATOM 4286 N N . ILE B 1 216 ? 4.889 -15.471 97.858 1.00 21.86 215 ILE B N 1
ATOM 4287 C CA . ILE B 1 216 ? 4.056 -14.625 98.703 1.00 20.37 215 ILE B CA 1
ATOM 4288 C C . ILE B 1 216 ? 3.503 -15.523 99.798 1.00 25.15 215 ILE B C 1
ATOM 4289 O O . ILE B 1 216 ? 2.675 -16.404 99.530 1.00 20.64 215 ILE B O 1
ATOM 4294 N N . ILE B 1 217 ? 3.984 -15.331 101.017 1.00 18.70 216 ILE B N 1
ATOM 4295 C CA . ILE B 1 217 ? 3.656 -16.192 102.142 1.00 24.36 216 ILE B CA 1
ATOM 4296 C C . ILE B 1 217 ? 2.674 -15.453 103.041 1.00 22.44 216 ILE B C 1
ATOM 4297 O O . ILE B 1 217 ? 3.036 -14.458 103.676 1.00 22.02 216 ILE B O 1
ATOM 4302 N N . ALA B 1 218 ? 1.437 -15.942 103.122 1.00 21.10 217 ALA B N 1
ATOM 4303 C CA . ALA B 1 218 ? 0.413 -15.289 103.931 1.00 22.35 217 ALA B CA 1
ATOM 4304 C C . ALA B 1 218 ? 0.293 -15.981 105.283 1.00 22.16 217 ALA B C 1
ATOM 4305 O O . ALA B 1 218 ? 0.292 -17.217 105.360 1.00 23.32 217 ALA B O 1
ATOM 4307 N N . VAL B 1 219 ? 0.202 -15.178 106.345 1.00 18.38 218 VAL B N 1
ATOM 4308 C CA . VAL B 1 219 ? 0.207 -15.661 107.727 1.00 20.93 218 VAL B CA 1
ATOM 4309 C C . VAL B 1 219 ? -0.975 -15.056 108.472 1.00 23.48 218 VAL B C 1
ATOM 4310 O O . VAL B 1 219 ? -1.169 -13.834 108.456 1.00 24.64 218 VAL B O 1
ATOM 4314 N N . ASP B 1 220 ? -1.758 -15.909 109.129 1.00 24.41 219 ASP B N 1
ATOM 4315 C CA . ASP B 1 220 ? -2.894 -15.462 109.927 1.00 26.21 219 ASP B CA 1
ATOM 4316 C C . ASP B 1 220 ? -3.217 -16.557 110.942 1.00 26.69 219 ASP B C 1
ATOM 4317 O O . ASP B 1 220 ? -2.805 -17.706 110.790 1.00 27.82 219 ASP B O 1
ATOM 4322 N N . ILE B 1 221 ? -3.925 -16.162 112.005 1.00 27.67 220 ILE B N 1
ATOM 4323 C CA . ILE B 1 221 ? -4.430 -17.079 113.028 1.00 28.30 220 ILE B CA 1
ATOM 4324 C C . ILE B 1 221 ? -5.804 -17.622 112.676 1.00 31.03 220 ILE B C 1
ATOM 4325 O O . ILE B 1 221 ? -6.307 -18.511 113.376 1.00 33.82 220 ILE B O 1
ATOM 4330 N N . ASN B 1 222 ? -6.421 -17.118 111.614 1.00 25.23 221 ASN B N 1
ATOM 4331 C CA . ASN B 1 222 ? -7.788 -17.444 111.231 1.00 30.97 221 ASN B CA 1
ATOM 4332 C C . ASN B 1 222 ? -7.764 -18.177 109.895 1.00 34.73 221 ASN B C 1
ATOM 4333 O O . ASN B 1 222 ? -7.400 -17.572 108.870 1.00 29.11 221 ASN B O 1
ATOM 4338 N N . PRO B 1 223 ? -8.136 -19.468 109.852 1.00 33.95 222 PRO B N 1
ATOM 4339 C CA . PRO B 1 223 ? -8.016 -20.223 108.592 1.00 28.71 222 PRO B CA 1
ATOM 4340 C C . PRO B 1 223 ? -8.834 -19.650 107.455 1.00 29.83 222 PRO B C 1
ATOM 4341 O O . PRO B 1 223 ? -8.407 -19.724 106.301 1.00 34.30 222 PRO B O 1
ATOM 4345 N N . ASN B 1 224 ? -10.011 -19.097 107.742 1.00 31.45 223 ASN B N 1
ATOM 4346 C CA . ASN B 1 224 ? -10.807 -18.464 106.697 1.00 36.47 223 ASN B CA 1
ATOM 4347 C C . ASN B 1 224 ? -10.034 -17.355 105.986 1.00 39.02 223 ASN B C 1
ATOM 4348 O O . ASN B 1 224 ? -10.198 -17.163 104.773 1.00 34.40 223 ASN B O 1
ATOM 4353 N N . LYS B 1 225 ? -9.191 -16.607 106.718 1.00 30.55 224 LYS B N 1
ATOM 4354 C CA . LYS B 1 225 ? -8.443 -15.528 106.074 1.00 30.16 224 LYS B CA 1
ATOM 4355 C C . LYS B 1 225 ? -7.336 -16.070 105.177 1.00 30.08 224 LYS B C 1
ATOM 4356 O O . LYS B 1 225 ? -7.008 -15.446 104.164 1.00 26.61 224 LYS B O 1
ATOM 4362 N N . LEU B 1 226 ? -6.761 -17.228 105.521 1.00 27.52 225 LEU B N 1
ATOM 4363 C CA . LEU B 1 226 ? -5.745 -17.846 104.669 1.00 31.66 225 LEU B CA 1
ATOM 4364 C C . LEU B 1 226 ? -6.344 -18.359 103.364 1.00 35.55 225 LEU B C 1
ATOM 4365 O O . LEU B 1 226 ? -5.706 -18.279 102.305 1.00 28.04 225 LEU B O 1
ATOM 4370 N N . GLU B 1 227 ? -7.568 -18.890 103.417 1.00 32.49 226 GLU B N 1
ATOM 4371 C CA . GLU B 1 227 ? -8.246 -19.270 102.185 1.00 34.15 226 GLU B CA 1
ATOM 4372 C C . GLU B 1 227 ? -8.520 -18.049 101.312 1.00 32.22 226 GLU B C 1
ATOM 4373 O O . GLU B 1 227 ? -8.382 -18.113 100.085 1.00 34.64 226 GLU B O 1
ATOM 4379 N N . LEU B 1 228 ? -8.907 -16.922 101.920 1.00 30.09 227 LEU B N 1
ATOM 4380 C CA . LEU B 1 228 ? -9.060 -15.701 101.135 1.00 31.25 227 LEU B CA 1
ATOM 4381 C C . LEU B 1 228 ? -7.721 -15.242 100.563 1.00 29.10 227 LEU B C 1
ATOM 4382 O O . LEU B 1 228 ? -7.661 -14.769 99.422 1.00 24.47 227 LEU B O 1
ATOM 4387 N N . ALA B 1 229 ? -6.637 -15.390 101.337 1.00 21.92 228 ALA B N 1
ATOM 4388 C CA . ALA B 1 229 ? -5.316 -14.963 100.876 1.00 26.22 228 ALA B CA 1
ATOM 4389 C C . ALA B 1 229 ? -4.937 -15.656 99.574 1.00 25.95 228 ALA B C 1
ATOM 4390 O O . ALA B 1 229 ? -4.346 -15.037 98.679 1.00 23.01 228 ALA B O 1
ATOM 4392 N N . LYS B 1 230 ? -5.295 -16.937 99.439 1.00 24.61 229 LYS B N 1
ATOM 4393 C CA . LYS B 1 230 ? -4.955 -17.670 98.225 1.00 26.67 229 LYS B CA 1
ATOM 4394 C C . LYS B 1 230 ? -5.615 -17.056 96.998 1.00 25.56 229 LYS B C 1
ATOM 4395 O O . LYS B 1 230 ? -5.119 -17.233 95.887 1.00 24.93 229 LYS B O 1
ATOM 4401 N N . GLN B 1 231 ? -6.736 -16.347 97.177 1.00 22.38 230 GLN B N 1
ATOM 4402 C CA . GLN B 1 231 ? -7.402 -15.702 96.045 1.00 28.84 230 GLN B CA 1
ATOM 4403 C C . GLN B 1 231 ? -6.640 -14.491 95.552 1.00 29.49 230 GLN B C 1
ATOM 4404 O O . GLN B 1 231 ? -6.787 -14.100 94.389 1.00 38.83 230 GLN B O 1
ATOM 4410 N N . PHE B 1 232 ? -5.893 -13.834 96.433 1.00 29.79 231 PHE B N 1
ATOM 4411 C CA . PHE B 1 232 ? -5.321 -12.532 96.131 1.00 22.56 231 PHE B CA 1
ATOM 4412 C C . PHE B 1 232 ? -3.850 -12.605 95.789 1.00 26.91 231 PHE B C 1
ATOM 4413 O O . PHE B 1 232 ? -3.247 -11.571 95.502 1.00 29.19 231 PHE B O 1
ATOM 4421 N N . GLY B 1 233 ? -3.248 -13.785 95.829 1.00 23.42 232 GLY B N 1
ATOM 4422 C CA . GLY B 1 233 ? -1.884 -13.876 95.362 1.00 27.47 232 GLY B CA 1
ATOM 4423 C C . GLY B 1 233 ? -0.980 -14.768 96.178 1.00 24.80 232 GLY B C 1
ATOM 4424 O O . GLY B 1 233 ? 0.130 -15.060 95.738 1.00 25.00 232 GLY B O 1
ATOM 4425 N N . ALA B 1 234 ? -1.413 -15.214 97.356 1.00 22.84 233 ALA B N 1
ATOM 4426 C CA . ALA B 1 234 ? -0.512 -15.992 98.196 1.00 21.74 233 ALA B CA 1
ATOM 4427 C C . ALA B 1 234 ? -0.140 -17.287 97.494 1.00 21.19 233 ALA B C 1
ATOM 4428 O O . ALA B 1 234 ? -1.003 -17.960 96.931 1.00 24.54 233 ALA B O 1
ATOM 4430 N N . THR B 1 235 ? 1.157 -17.607 97.489 1.00 21.25 234 THR B N 1
ATOM 4431 C CA . THR B 1 235 ? 1.657 -18.891 97.020 1.00 25.22 234 THR B CA 1
ATOM 4432 C C . THR B 1 235 ? 1.853 -19.894 98.150 1.00 27.84 234 THR B C 1
ATOM 4433 O O . THR B 1 235 ? 2.050 -21.086 97.876 1.00 28.76 234 THR B O 1
ATOM 4437 N N . ASP B 1 236 ? 1.813 -19.444 99.403 1.00 24.74 235 ASP B N 1
ATOM 4438 C CA . ASP B 1 236 ? 2.053 -20.293 100.564 1.00 29.85 235 ASP B CA 1
ATOM 4439 C C . ASP B 1 236 ? 1.250 -19.706 101.709 1.00 34.27 235 ASP B C 1
ATOM 4440 O O . ASP B 1 236 ? 1.093 -18.484 101.797 1.00 25.43 235 ASP B O 1
ATOM 4445 N N . VAL B 1 237 ? 0.745 -20.566 102.595 1.00 29.26 236 VAL B N 1
ATOM 4446 C CA . VAL B 1 237 ? 0.013 -20.083 103.756 1.00 24.27 236 VAL B CA 1
ATOM 4447 C C . VAL B 1 237 ? 0.564 -20.747 105.009 1.00 32.35 236 VAL B C 1
ATOM 4448 O O . VAL B 1 237 ? 0.967 -21.917 104.983 1.00 25.81 236 VAL B O 1
ATOM 4452 N N . ILE B 1 238 ? 0.603 -19.981 106.098 1.00 25.74 237 ILE B N 1
ATOM 4453 C CA . ILE B 1 238 ? 1.019 -20.459 107.413 1.00 31.64 237 ILE B CA 1
ATOM 4454 C C . ILE B 1 238 ? -0.052 -20.037 108.412 1.00 29.03 237 ILE B C 1
ATOM 4455 O O . ILE B 1 238 ? -0.377 -18.847 108.503 1.00 28.06 237 ILE B O 1
ATOM 4460 N N . LEU B 1 239 ? -0.613 -21.003 109.139 1.00 27.65 238 LEU B N 1
ATOM 4461 C CA . LEU B 1 239 ? -1.541 -20.715 110.230 1.00 29.01 238 LEU B CA 1
ATOM 4462 C C . LEU B 1 239 ? -0.729 -20.472 111.495 1.00 34.26 238 LEU B C 1
ATOM 4463 O O . LEU B 1 239 ? 0.008 -21.356 111.941 1.00 33.16 238 LEU B O 1
ATOM 4468 N N . ALA B 1 240 ? -0.841 -19.275 112.055 1.00 28.17 239 ALA B N 1
ATOM 4469 C CA . ALA B 1 240 ? -0.036 -18.905 113.209 1.00 37.11 239 ALA B CA 1
ATOM 4470 C C . ALA B 1 240 ? -0.742 -19.288 114.504 1.00 37.05 239 ALA B C 1
ATOM 4471 O O . ALA B 1 240 ? -1.964 -19.446 114.550 1.00 38.98 239 ALA B O 1
ATOM 4473 N N . ASP B 1 241 ? 0.056 -19.436 115.563 1.00 46.35 240 ASP B N 1
ATOM 4474 C CA . ASP B 1 241 ? -0.464 -19.653 116.909 1.00 51.31 240 ASP B CA 1
ATOM 4475 C C . ASP B 1 241 ? -0.802 -18.299 117.519 1.00 49.85 240 ASP B C 1
ATOM 4476 O O . ASP B 1 241 ? 0.059 -17.417 117.586 1.00 43.61 240 ASP B O 1
ATOM 4481 N N . LYS B 1 242 ? -2.047 -18.144 117.983 1.00 49.44 241 LYS B N 1
ATOM 4482 C CA . LYS B 1 242 ? -2.446 -16.944 118.719 1.00 55.01 241 LYS B CA 1
ATOM 4483 C C . LYS B 1 242 ? -1.561 -16.714 119.954 1.00 54.38 241 LYS B C 1
ATOM 4484 O O . LYS B 1 242 ? -1.542 -15.602 120.497 1.00 61.23 241 LYS B O 1
ATOM 4490 N N . THR B 1 243 ? -0.834 -17.744 120.406 1.00 49.87 242 THR B N 1
ATOM 4491 C CA . THR B 1 243 ? 0.103 -17.666 121.526 1.00 49.19 242 THR B CA 1
ATOM 4492 C C . THR B 1 243 ? 1.560 -17.796 121.087 1.00 54.84 242 THR B C 1
ATOM 4493 O O . THR B 1 243 ? 2.443 -17.960 121.937 1.00 55.96 242 THR B O 1
ATOM 4497 N N . ASP B 1 244 ? 1.841 -17.755 119.789 1.00 58.64 243 ASP B N 1
ATOM 4498 C CA . ASP B 1 244 ? 3.229 -17.674 119.331 1.00 57.45 243 ASP B CA 1
ATOM 4499 C C . ASP B 1 244 ? 3.726 -16.256 119.583 1.00 58.76 243 ASP B C 1
ATOM 4500 O O . ASP B 1 244 ? 3.421 -15.332 118.823 1.00 51.06 243 ASP B O 1
ATOM 4505 N N . VAL B 1 245 ? 4.485 -16.083 120.668 1.00 63.06 244 VAL B N 1
ATOM 4506 C CA . VAL B 1 245 ? 5.036 -14.776 121.014 1.00 63.90 244 VAL B CA 1
ATOM 4507 C C . VAL B 1 245 ? 6.053 -14.359 119.957 1.00 58.03 244 VAL B C 1
ATOM 4508 O O . VAL B 1 245 ? 6.940 -15.142 119.586 1.00 47.99 244 VAL B O 1
ATOM 4512 N N . GLY B 1 246 ? 5.904 -13.127 119.443 1.00 59.46 245 GLY B N 1
ATOM 4513 C CA . GLY B 1 246 ? 6.758 -12.594 118.389 1.00 55.13 245 GLY B CA 1
ATOM 4514 C C . GLY B 1 246 ? 6.703 -13.373 117.084 1.00 51.39 245 GLY B C 1
ATOM 4515 O O . GLY B 1 246 ? 7.487 -13.123 116.158 1.00 50.22 245 GLY B O 1
ATOM 4516 N N . LEU B 1 247 ? 5.771 -14.326 117.011 1.00 52.41 246 LEU B N 1
ATOM 4517 C CA . LEU B 1 247 ? 5.627 -15.221 115.864 1.00 49.06 246 LEU B CA 1
ATOM 4518 C C . LEU B 1 247 ? 6.956 -15.893 115.502 1.00 38.94 246 LEU B C 1
ATOM 4519 O O . LEU B 1 247 ? 7.311 -16.031 114.329 1.00 40.16 246 LEU B O 1
ATOM 4524 N N . ALA B 1 248 ? 7.694 -16.341 116.519 1.00 35.63 247 ALA B N 1
ATOM 4525 C CA . ALA B 1 248 ? 8.993 -16.963 116.262 1.00 36.92 247 ALA B CA 1
ATOM 4526 C C . ALA B 1 248 ? 8.856 -18.311 115.562 1.00 41.00 247 ALA B C 1
ATOM 4527 O O . ALA B 1 248 ? 9.709 -18.688 114.747 1.00 35.77 247 ALA B O 1
ATOM 4529 N N . ASN B 1 249 ? 7.798 -19.056 115.869 1.00 42.62 248 ASN B N 1
ATOM 4530 C CA . ASN B 1 249 ? 7.559 -20.297 115.150 1.00 43.23 248 ASN B CA 1
ATOM 4531 C C . ASN B 1 249 ? 7.247 -20.033 113.684 1.00 36.76 248 ASN B C 1
ATOM 4532 O O . ASN B 1 249 ? 7.581 -20.851 112.818 1.00 31.57 248 ASN B O 1
ATOM 4537 N N . VAL B 1 250 ? 6.604 -18.903 113.384 1.00 33.70 249 VAL B N 1
ATOM 4538 C CA . VAL B 1 250 ? 6.292 -18.600 111.989 1.00 29.12 249 VAL B CA 1
ATOM 4539 C C . VAL B 1 250 ? 7.565 -18.291 111.217 1.00 30.24 249 VAL B C 1
ATOM 4540 O O . VAL B 1 250 ? 7.714 -18.695 110.052 1.00 27.18 249 VAL B O 1
ATOM 4544 N N . ALA B 1 251 ? 8.519 -17.607 111.865 1.00 30.67 250 ALA B N 1
ATOM 4545 C CA . ALA B 1 251 ? 9.801 -17.297 111.230 1.00 29.41 250 ALA B CA 1
ATOM 4546 C C . ALA B 1 251 ? 10.548 -18.562 110.828 1.00 34.72 250 ALA B C 1
ATOM 4547 O O . ALA B 1 251 ? 11.058 -18.667 109.703 1.00 35.72 250 ALA B O 1
ATOM 4549 N N . GLU B 1 252 ? 10.629 -19.542 111.732 1.00 33.43 251 GLU B N 1
ATOM 4550 C CA . GLU B 1 252 ? 11.290 -20.793 111.365 1.00 36.56 251 GLU B CA 1
ATOM 4551 C C . GLU B 1 252 ? 10.611 -21.429 110.161 1.00 32.25 251 GLU B C 1
ATOM 4552 O O . GLU B 1 252 ? 11.280 -21.911 109.240 1.00 29.85 251 GLU B O 1
ATOM 4554 N N . GLN B 1 253 ? 9.281 -21.403 110.130 1.00 28.99 252 GLN B N 1
ATOM 4555 C CA . GLN B 1 253 ? 8.567 -21.994 109.005 1.00 29.25 252 GLN B CA 1
ATOM 4556 C C . GLN B 1 253 ? 8.855 -21.242 107.710 1.00 34.65 252 GLN B C 1
ATOM 4557 O O . GLN B 1 253 ? 8.977 -21.865 106.646 1.00 31.67 252 GLN B O 1
ATOM 4563 N N . VAL B 1 254 ? 8.983 -19.905 107.780 1.00 29.29 253 VAL B N 1
ATOM 4564 C CA . VAL B 1 254 ? 9.286 -19.130 106.579 1.00 23.74 253 VAL B CA 1
ATOM 4565 C C . VAL B 1 254 ? 10.636 -19.539 106.017 1.00 25.18 253 VAL B C 1
ATOM 4566 O O . VAL B 1 254 ? 10.781 -19.797 104.811 1.00 26.88 253 VAL B O 1
ATOM 4570 N N . LYS B 1 255 ? 11.659 -19.560 106.877 1.00 29.59 254 LYS B N 1
ATOM 4571 C CA . LYS B 1 255 ? 12.990 -19.954 106.426 1.00 30.84 254 LYS B CA 1
ATOM 4572 C C . LYS B 1 255 ? 12.965 -21.350 105.828 1.00 34.14 254 LYS B C 1
ATOM 4573 O O . LYS B 1 255 ? 13.586 -21.595 104.787 1.00 39.76 254 LYS B O 1
ATOM 4579 N N . GLU B 1 256 ? 12.217 -22.268 106.455 1.00 32.01 255 GLU B N 1
ATOM 4580 C CA . GLU B 1 256 ? 12.063 -23.623 105.929 1.00 37.70 255 GLU B CA 1
ATOM 4581 C C . GLU B 1 256 ? 11.441 -23.602 104.540 1.00 31.96 255 GLU B C 1
ATOM 4582 O O . GLU B 1 256 ? 11.935 -24.249 103.613 1.00 32.60 255 GLU B O 1
ATOM 4588 N N . VAL B 1 257 ? 10.342 -22.865 104.383 1.00 35.95 256 VAL B N 1
ATOM 4589 C CA . VAL B 1 257 ? 9.641 -22.809 103.104 1.00 30.41 256 VAL B CA 1
ATOM 4590 C C . VAL B 1 257 ? 10.495 -22.188 102.003 1.00 37.37 256 VAL B C 1
ATOM 4591 O O . VAL B 1 257 ? 10.396 -22.580 100.831 1.00 36.08 256 VAL B O 1
ATOM 4595 N N . LEU B 1 258 ? 11.341 -21.218 102.348 1.00 35.18 257 LEU B N 1
ATOM 4596 C CA . LEU B 1 258 ? 12.129 -20.485 101.365 1.00 34.47 257 LEU B CA 1
ATOM 4597 C C . LEU B 1 258 ? 13.493 -21.111 101.116 1.00 39.55 257 LEU B C 1
ATOM 4598 O O . LEU B 1 258 ? 14.322 -20.504 100.431 1.00 47.43 257 LEU B O 1
ATOM 4603 N N . GLY B 1 259 ? 13.753 -22.293 101.668 1.00 36.46 258 GLY B N 1
ATOM 4604 C CA . GLY B 1 259 ? 14.991 -22.992 101.391 1.00 40.62 258 GLY B CA 1
ATOM 4605 C C . GLY B 1 259 ? 16.157 -22.644 102.290 1.00 40.79 258 GLY B C 1
ATOM 4606 O O . GLY B 1 259 ? 17.307 -22.865 101.897 1.00 39.52 258 GLY B O 1
ATOM 4607 N N . GLY B 1 260 ? 15.907 -22.107 103.481 1.00 32.49 259 GLY B N 1
ATOM 4608 C CA . GLY B 1 260 ? 16.964 -21.873 104.446 1.00 39.80 259 GLY B CA 1
ATOM 4609 C C . GLY B 1 260 ? 17.346 -20.426 104.669 1.00 39.66 259 GLY B C 1
ATOM 4610 O O . GLY B 1 260 ? 18.255 -20.161 105.467 1.00 44.58 259 GLY B O 1
ATOM 4611 N N . ARG B 1 261 ? 16.695 -19.482 104.005 1.00 35.83 260 ARG B N 1
ATOM 4612 C CA . ARG B 1 261 ? 17.015 -18.069 104.165 1.00 34.36 260 ARG B CA 1
ATOM 4613 C C . ARG B 1 261 ? 15.715 -17.310 104.374 1.00 33.02 260 ARG B C 1
ATOM 4614 O O . ARG B 1 261 ? 14.655 -17.730 103.891 1.00 32.44 260 ARG B O 1
ATOM 4622 N N . GLY B 1 262 ? 15.788 -16.218 105.130 1.00 24.81 261 GLY B N 1
ATOM 4623 C CA . GLY B 1 262 ? 14.616 -15.385 105.350 1.00 23.01 261 GLY B CA 1
ATOM 4624 C C . GLY B 1 262 ? 14.129 -14.715 104.071 1.00 24.69 261 GLY B C 1
ATOM 4625 O O . GLY B 1 262 ? 14.805 -14.687 103.039 1.00 23.64 261 GLY B O 1
ATOM 4626 N N . ALA B 1 263 ? 12.928 -14.133 104.163 1.00 20.64 262 ALA B N 1
ATOM 4627 C CA . ALA B 1 263 ? 12.304 -13.447 103.033 1.00 20.54 262 ALA B CA 1
ATOM 4628 C C . ALA B 1 263 ? 13.021 -12.140 102.692 1.00 20.43 262 ALA B C 1
ATOM 4629 O O . ALA B 1 263 ? 13.753 -11.565 103.504 1.00 17.41 262 ALA B O 1
ATOM 4631 N N . ASP B 1 264 ? 12.786 -11.659 101.463 1.00 21.93 263 ASP B N 1
ATOM 4632 C CA . ASP B 1 264 ? 13.273 -10.337 101.081 1.00 25.11 263 ASP B CA 1
ATOM 4633 C C . ASP B 1 264 ? 12.464 -9.228 101.753 1.00 23.37 263 ASP B C 1
ATOM 4634 O O . ASP B 1 264 ? 13.028 -8.202 102.156 1.00 22.48 263 ASP B O 1
ATOM 4639 N N . TYR B 1 265 ? 11.149 -9.407 101.873 1.00 18.84 264 TYR B N 1
ATOM 4640 C CA . TYR B 1 265 ? 10.244 -8.403 102.430 1.00 19.75 264 TYR B CA 1
ATOM 4641 C C . TYR B 1 265 ? 9.250 -9.071 103.381 1.00 19.10 264 TYR B C 1
ATOM 4642 O O . TYR B 1 265 ? 8.816 -10.195 103.129 1.00 20.54 264 TYR B O 1
ATOM 4651 N N . ALA B 1 266 ? 8.891 -8.378 104.471 1.00 18.75 265 ALA B N 1
ATOM 4652 C CA . ALA B 1 266 ? 7.789 -8.795 105.330 1.00 17.44 265 ALA B CA 1
ATOM 4653 C C . ALA B 1 266 ? 6.968 -7.576 105.720 1.00 19.37 265 ALA B C 1
ATOM 4654 O O . ALA B 1 266 ? 7.497 -6.483 105.904 1.00 18.64 265 ALA B O 1
ATOM 4656 N N . PHE B 1 267 ? 5.659 -7.782 105.834 1.00 21.80 266 PHE B N 1
ATOM 4657 C CA . PHE B 1 267 ? 4.699 -6.724 106.111 1.00 20.38 266 PHE B CA 1
ATOM 4658 C C . PHE B 1 267 ? 3.876 -7.162 107.310 1.00 24.14 266 PHE B C 1
ATOM 4659 O O . PHE B 1 267 ? 3.373 -8.294 107.333 1.00 18.36 266 PHE B O 1
ATOM 4667 N N . GLU B 1 268 ? 3.770 -6.300 108.314 1.00 19.14 267 GLU B N 1
ATOM 4668 C CA . GLU B 1 268 ? 2.960 -6.593 109.491 1.00 24.53 267 GLU B CA 1
ATOM 4669 C C . GLU B 1 268 ? 1.719 -5.718 109.485 1.00 26.67 267 GLU B C 1
ATOM 4670 O O . GLU B 1 268 ? 1.806 -4.491 109.359 1.00 25.70 267 GLU B O 1
ATOM 4676 N N . CYS B 1 269 ? 0.573 -6.345 109.690 1.00 25.09 268 CYS B N 1
ATOM 4677 C CA . CYS B 1 269 ? -0.685 -5.605 109.722 1.00 25.74 268 CYS B CA 1
ATOM 4678 C C . CYS B 1 269 ? -1.771 -6.428 110.405 1.00 28.64 268 CYS B C 1
ATOM 4679 O O . CYS B 1 269 ? -2.873 -6.637 109.888 1.00 33.35 268 CYS B O 1
ATOM 4682 N N . THR B 1 270 ? -1.430 -6.850 111.626 1.00 25.39 269 THR B N 1
ATOM 4683 C CA . THR B 1 270 ? -2.247 -7.632 112.532 1.00 28.93 269 THR B CA 1
ATOM 4684 C C . THR B 1 270 ? -3.062 -6.797 113.511 1.00 30.25 269 THR B C 1
ATOM 4685 O O . THR B 1 270 ? -3.963 -7.357 114.149 1.00 27.36 269 THR B O 1
ATOM 4689 N N . ALA B 1 271 ? -2.749 -5.500 113.677 1.00 27.53 270 ALA B N 1
ATOM 4690 C CA . ALA B 1 271 ? -3.350 -4.641 114.704 1.00 28.52 270 ALA B CA 1
ATOM 4691 C C . ALA B 1 271 ? -3.014 -5.103 116.130 1.00 30.96 270 ALA B C 1
ATOM 4692 O O . ALA B 1 271 ? -3.652 -4.671 117.092 1.00 29.74 270 ALA B O 1
ATOM 4694 N N . ILE B 1 272 ? -2.023 -5.978 116.291 1.00 29.62 271 ILE B N 1
ATOM 4695 C CA . ILE B 1 272 ? -1.568 -6.438 117.600 1.00 28.51 271 ILE B CA 1
ATOM 4696 C C . ILE B 1 272 ? -0.314 -5.643 117.964 1.00 28.48 271 ILE B C 1
ATOM 4697 O O . ILE B 1 272 ? 0.727 -5.816 117.305 1.00 25.81 271 ILE B O 1
ATOM 4702 N N . PRO B 1 273 ? -0.351 -4.790 118.997 1.00 28.07 272 PRO B N 1
ATOM 4703 C CA . PRO B 1 273 ? 0.849 -3.979 119.306 1.00 33.22 272 PRO B CA 1
ATOM 4704 C C . PRO B 1 273 ? 2.096 -4.810 119.576 1.00 34.28 272 PRO B C 1
ATOM 4705 O O . PRO B 1 273 ? 3.202 -4.414 119.178 1.00 28.77 272 PRO B O 1
ATOM 4709 N N . ALA B 1 274 ? 1.949 -5.964 120.231 1.00 28.53 273 ALA B N 1
ATOM 4710 C CA . ALA B 1 274 ? 3.098 -6.792 120.568 1.00 31.76 273 ALA B CA 1
ATOM 4711 C C . ALA B 1 274 ? 3.784 -7.404 119.346 1.00 32.10 273 ALA B C 1
ATOM 4712 O O . ALA B 1 274 ? 4.888 -7.932 119.483 1.00 31.60 273 ALA B 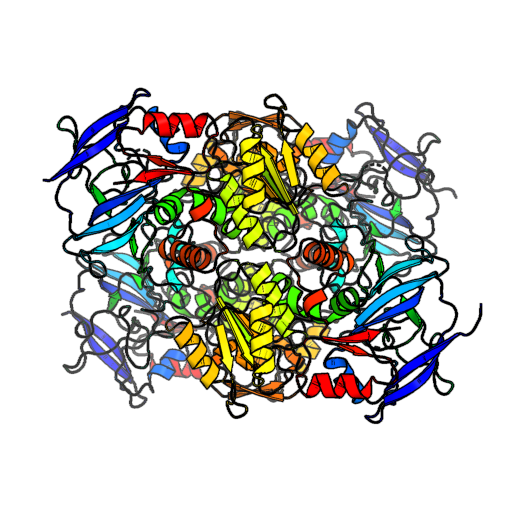O 1
ATOM 4714 N N . LEU B 1 275 ? 3.183 -7.345 118.160 1.00 27.28 274 LEU B N 1
ATOM 4715 C CA . LEU B 1 275 ? 3.792 -7.928 116.971 1.00 28.18 274 LEU B CA 1
ATOM 4716 C C . LEU B 1 275 ? 4.534 -6.907 116.115 1.00 33.52 274 LEU B C 1
ATOM 4717 O O . LEU B 1 275 ? 4.910 -7.223 114.983 1.00 29.29 274 LEU B O 1
ATOM 4722 N N . GLY B 1 276 ? 4.771 -5.701 116.635 1.00 29.72 275 GLY B N 1
ATOM 4723 C CA . GLY B 1 276 ? 5.311 -4.641 115.802 1.00 30.52 275 GLY B CA 1
ATOM 4724 C C . GLY B 1 276 ? 6.678 -4.941 115.225 1.00 31.60 275 GLY B C 1
ATOM 4725 O O . GLY B 1 276 ? 7.013 -4.465 114.132 1.00 30.58 275 GLY B O 1
ATOM 4726 N N . ALA B 1 277 ? 7.480 -5.728 115.939 1.00 26.10 276 ALA B N 1
ATOM 4727 C CA . ALA B 1 277 ? 8.806 -6.125 115.483 1.00 31.83 276 ALA B CA 1
ATOM 4728 C C . ALA B 1 277 ? 8.803 -7.417 114.672 1.00 26.63 276 ALA B C 1
ATOM 4729 O O . ALA B 1 277 ? 9.841 -7.774 114.106 1.00 27.86 276 ALA B O 1
ATOM 4731 N N . ALA B 1 278 ? 7.672 -8.118 114.611 1.00 26.71 277 ALA B N 1
ATOM 4732 C CA . ALA B 1 278 ? 7.603 -9.416 113.945 1.00 29.66 277 ALA B CA 1
ATOM 4733 C C . ALA B 1 278 ? 8.139 -9.436 112.514 1.00 23.41 277 ALA B C 1
ATOM 4734 O O . ALA B 1 278 ? 8.813 -10.419 112.157 1.00 25.06 277 ALA B O 1
ATOM 4736 N N . PRO B 1 279 ? 7.880 -8.450 111.649 1.00 23.51 278 PRO B N 1
ATOM 4737 C CA . PRO B 1 279 ? 8.393 -8.568 110.275 1.00 24.12 278 PRO B CA 1
ATOM 4738 C C . PRO B 1 279 ? 9.905 -8.641 110.202 1.00 25.32 278 PRO B C 1
ATOM 4739 O O . PRO B 1 279 ? 10.425 -9.202 109.232 1.00 29.51 278 PRO B O 1
ATOM 4743 N N . LEU B 1 280 ? 10.626 -8.158 111.216 1.00 24.55 279 LEU B N 1
ATOM 4744 C CA . LEU B 1 280 ? 12.085 -8.280 111.222 1.00 24.66 279 LEU B CA 1
ATOM 4745 C C . LEU B 1 280 ? 12.527 -9.736 111.339 1.00 27.82 279 LEU B C 1
ATOM 4746 O O . LEU B 1 280 ? 13.534 -10.135 110.732 1.00 24.55 279 LEU B O 1
ATOM 4751 N N . ALA B 1 281 ? 11.817 -10.529 112.154 1.00 20.45 280 ALA B N 1
ATOM 4752 C CA . ALA B 1 281 ? 12.143 -11.949 112.297 1.00 25.12 280 ALA B CA 1
ATOM 4753 C C . ALA B 1 281 ? 11.929 -12.715 111.001 1.00 22.36 280 ALA B C 1
ATOM 4754 O O . ALA B 1 281 ? 12.555 -13.758 110.794 1.00 22.83 280 ALA B O 1
ATOM 4756 N N . MET B 1 282 ? 11.093 -12.191 110.111 1.00 24.24 281 MET B N 1
ATOM 4757 C CA . MET B 1 282 ? 10.761 -12.872 108.871 1.00 28.33 281 MET B CA 1
ATOM 4758 C C . MET B 1 282 ? 11.795 -12.671 107.767 1.00 25.92 281 MET B C 1
ATOM 4759 O O . MET B 1 282 ? 11.837 -13.489 106.840 1.00 25.84 281 MET B O 1
ATOM 4764 N N . VAL B 1 283 ? 12.601 -11.600 107.804 1.00 21.53 282 VAL B N 1
ATOM 4765 C CA . VAL B 1 283 ? 13.439 -11.271 106.652 1.00 20.87 282 VAL B CA 1
ATOM 4766 C C . VAL B 1 283 ? 14.900 -11.622 106.918 1.00 21.04 282 VAL B C 1
ATOM 4767 O O . VAL B 1 283 ? 15.377 -11.649 108.060 1.00 20.69 282 VAL B O 1
ATOM 4771 N N . ARG B 1 284 ? 15.606 -11.912 105.830 1.00 21.19 283 ARG B N 1
ATOM 4772 C CA . ARG B 1 284 ? 17.046 -12.105 105.837 1.00 25.21 283 ARG B CA 1
ATOM 4773 C C . ARG B 1 284 ? 17.753 -10.800 106.221 1.00 22.18 283 ARG B C 1
ATOM 4774 O O . ARG B 1 284 ? 17.154 -9.721 106.246 1.00 24.00 283 ARG B O 1
ATOM 4782 N N . ASN B 1 285 ? 19.052 -10.898 106.483 1.00 21.05 284 ASN B N 1
ATOM 4783 C CA . ASN B 1 285 ? 19.848 -9.684 106.615 1.00 20.40 284 ASN B CA 1
ATOM 4784 C C . ASN B 1 285 ? 19.739 -8.880 105.326 1.00 23.51 284 ASN B C 1
ATOM 4785 O O . ASN B 1 285 ? 19.624 -9.450 104.234 1.00 20.23 284 ASN B O 1
ATOM 4790 N N . ALA B 1 286 ? 19.740 -7.550 105.465 1.00 19.87 285 ALA B N 1
ATOM 4791 C CA . ALA B 1 286 ? 19.555 -6.593 104.377 1.00 23.62 285 ALA B CA 1
ATOM 4792 C C . ALA B 1 286 ? 18.158 -6.668 103.759 1.00 21.56 285 ALA B C 1
ATOM 4793 O O . ALA B 1 286 ? 17.921 -6.051 102.702 1.00 21.03 285 ALA B O 1
ATOM 4795 N N . GLY B 1 287 ? 17.216 -7.378 104.393 1.00 17.98 286 GLY B N 1
ATOM 4796 C CA . GLY B 1 287 ? 15.830 -7.377 103.966 1.00 21.36 286 GLY B CA 1
ATOM 4797 C C . GLY B 1 287 ? 15.072 -6.131 104.429 1.00 21.83 286 GLY B C 1
ATOM 4798 O O . GLY B 1 287 ? 15.605 -5.255 105.117 1.00 19.79 286 GLY B O 1
ATOM 4799 N N . THR B 1 288 ? 13.801 -6.047 104.012 1.00 18.72 287 THR B N 1
ATOM 4800 C CA . THR B 1 288 ? 12.957 -4.873 104.264 1.00 16.68 287 THR B CA 1
ATOM 4801 C C . THR B 1 288 ? 11.730 -5.297 105.054 1.00 16.12 287 THR B C 1
ATOM 4802 O O . THR B 1 288 ? 10.960 -6.145 104.603 1.00 17.88 287 THR B O 1
ATOM 4806 N N . ALA B 1 289 ? 11.544 -4.706 106.226 1.00 16.72 288 ALA B N 1
ATOM 4807 C CA . ALA B 1 289 ? 10.415 -5.001 107.097 1.00 20.79 288 ALA B CA 1
ATOM 4808 C C . ALA B 1 289 ? 9.525 -3.764 107.191 1.00 22.74 288 ALA B C 1
ATOM 4809 O O . ALA B 1 289 ? 9.998 -2.687 107.571 1.00 22.30 288 ALA B O 1
ATOM 4811 N N . VAL B 1 290 ? 8.246 -3.922 106.866 1.00 21.06 289 VAL B N 1
ATOM 4812 C CA . VAL B 1 290 ? 7.285 -2.820 106.865 1.00 22.19 289 VAL B CA 1
ATOM 4813 C C . VAL B 1 290 ? 6.189 -3.139 107.870 1.00 22.33 289 VAL B C 1
ATOM 4814 O O . VAL B 1 290 ? 5.530 -4.184 107.780 1.00 21.40 289 VAL B O 1
ATOM 4818 N N . GLN B 1 291 ? 5.962 -2.198 108.779 1.00 23.46 290 GLN B N 1
ATOM 4819 C CA . GLN B 1 291 ? 5.070 -2.292 109.937 1.00 27.30 290 GLN B CA 1
ATOM 4820 C C . GLN B 1 291 ? 3.873 -1.418 109.541 1.00 24.11 290 GLN B C 1
ATOM 4821 O O . GLN B 1 291 ? 3.973 -0.190 109.559 1.00 25.50 290 GLN B O 1
ATOM 4827 N N . VAL B 1 292 ? 2.749 -2.020 109.160 1.00 22.39 291 VAL B N 1
ATOM 4828 C CA . VAL B 1 292 ? 1.669 -1.209 108.616 1.00 24.50 291 VAL B CA 1
ATOM 4829 C C . VAL B 1 292 ? 0.660 -0.761 109.675 1.00 29.76 291 VAL B C 1
ATOM 4830 O O . VAL B 1 292 ? 0.035 0.296 109.504 1.00 27.07 291 VAL B O 1
ATOM 4834 N N . SER B 1 293 ? 0.526 -1.499 110.779 1.00 26.17 292 SER B N 1
ATOM 4835 C CA . SER B 1 293 ? -0.534 -1.229 111.749 1.00 35.67 292 SER B CA 1
ATOM 4836 C C . SER B 1 293 ? -0.442 0.182 112.325 1.00 26.33 292 SER B C 1
ATOM 4837 O O . SER B 1 293 ? -1.432 0.925 112.336 1.00 31.20 292 SER B O 1
ATOM 4840 N N . GLY B 1 294 ? 0.742 0.579 112.789 1.00 26.77 293 GLY B N 1
ATOM 4841 C CA . GLY B 1 294 ? 0.878 1.828 113.524 1.00 31.61 293 GLY B CA 1
ATOM 4842 C C . GLY B 1 294 ? 0.630 1.576 115.001 1.00 37.56 293 GLY B C 1
ATOM 4843 O O . GLY B 1 294 ? -0.510 1.341 115.406 1.00 39.86 293 GLY B O 1
ATOM 4844 N N . ILE B 1 295 ? 1.681 1.595 115.815 1.00 37.07 294 ILE B N 1
ATOM 4845 C CA . ILE B 1 295 ? 1.594 1.233 117.224 1.00 31.58 294 ILE B CA 1
ATOM 4846 C C . ILE B 1 295 ? 1.962 2.448 118.064 1.00 37.45 294 ILE B C 1
ATOM 4847 O O . ILE B 1 295 ? 3.018 3.054 117.851 1.00 30.95 294 ILE B O 1
ATOM 4852 N N . GLU B 1 296 ? 1.097 2.799 119.023 1.00 37.14 295 GLU B N 1
ATOM 4853 C CA . GLU B 1 296 ? 1.336 3.942 119.902 1.00 39.65 295 GLU B CA 1
ATOM 4854 C C . GLU B 1 296 ? 1.732 3.530 121.312 1.00 39.32 295 GLU B C 1
ATOM 4855 O O . GLU B 1 296 ? 1.736 4.368 122.217 1.00 51.60 295 GLU B O 1
ATOM 4861 N N . GLU B 1 297 ? 2.079 2.273 121.518 1.00 40.68 296 GLU B N 1
ATOM 4862 C CA . GLU B 1 297 ? 2.386 1.751 122.838 1.00 40.31 296 GLU B CA 1
ATOM 4863 C C . GLU B 1 297 ? 3.890 1.587 122.999 1.00 36.18 296 GLU B C 1
ATOM 4864 O O . GLU B 1 297 ? 4.642 1.579 122.023 1.00 33.06 296 GLU B O 1
ATOM 4870 N N . ASP B 1 298 ? 4.317 1.433 124.249 1.00 35.14 297 ASP B N 1
ATOM 4871 C CA . ASP B 1 298 ? 5.615 0.841 124.544 1.00 35.12 297 ASP B CA 1
ATOM 4872 C C . ASP B 1 298 ? 5.548 -0.660 124.328 1.00 36.44 297 ASP B C 1
ATOM 4873 O O . ASP B 1 298 ? 4.582 -1.315 124.735 1.00 37.77 297 ASP B O 1
ATOM 4878 N N . ILE B 1 299 ? 6.583 -1.218 123.699 1.00 34.62 298 ILE B N 1
ATOM 4879 C CA . ILE B 1 299 ? 6.717 -2.668 123.601 1.00 32.63 298 ILE B CA 1
ATOM 4880 C C . ILE B 1 299 ? 8.179 -3.029 123.801 1.00 35.36 298 ILE B C 1
ATOM 4881 O O . ILE B 1 299 ? 9.080 -2.209 123.615 1.00 30.79 298 ILE B O 1
ATOM 4886 N N . THR B 1 300 ? 8.408 -4.280 124.179 1.00 29.99 299 THR B N 1
ATOM 4887 C CA . THR B 1 300 ? 9.759 -4.776 124.370 1.00 35.15 299 THR B CA 1
ATOM 4888 C C . THR B 1 300 ? 10.213 -5.446 123.081 1.00 34.17 299 THR B C 1
ATOM 4889 O O . THR B 1 300 ? 9.485 -6.260 122.510 1.00 33.03 299 THR B O 1
ATOM 4893 N N . ILE B 1 301 ? 11.403 -5.092 122.614 1.00 32.14 300 ILE B N 1
ATOM 4894 C CA . ILE B 1 301 ? 11.934 -5.622 121.364 1.00 32.68 300 ILE B CA 1
ATOM 4895 C C . ILE B 1 301 ? 13.283 -6.259 121.641 1.00 36.45 300 ILE B C 1
ATOM 4896 O O . ILE B 1 301 ? 14.140 -5.646 122.292 1.00 32.52 300 ILE B O 1
ATOM 4901 N N . ASP B 1 302 ? 13.474 -7.482 121.141 1.00 30.49 301 ASP B N 1
ATOM 4902 C CA . ASP B 1 302 ? 14.811 -8.065 121.075 1.00 29.93 301 ASP B CA 1
ATOM 4903 C C . ASP B 1 302 ? 15.579 -7.363 119.959 1.00 33.30 301 ASP B C 1
ATOM 4904 O O . ASP B 1 302 ? 15.319 -7.591 118.773 1.00 30.71 301 ASP B O 1
ATOM 4909 N N . MET B 1 303 ? 16.525 -6.498 120.330 1.00 32.40 302 MET B N 1
ATOM 4910 C CA . MET B 1 303 ? 17.179 -5.649 119.341 1.00 29.80 302 MET B CA 1
ATOM 4911 C C . MET B 1 303 ? 18.073 -6.430 118.394 1.00 26.01 302 MET B C 1
ATOM 4912 O O . MET B 1 303 ? 18.499 -5.870 117.380 1.00 29.21 302 MET B O 1
ATOM 4917 N N . ARG B 1 304 ? 18.370 -7.698 118.700 1.00 29.31 303 ARG B N 1
ATOM 4918 C CA . ARG B 1 304 ? 19.043 -8.565 117.738 1.00 29.35 303 ARG B CA 1
ATOM 4919 C C . ARG B 1 304 ? 18.248 -8.714 116.450 1.00 26.81 303 ARG B C 1
ATOM 4920 O O . ARG B 1 304 ? 18.832 -9.025 115.400 1.00 23.46 303 ARG B O 1
ATOM 4928 N N . LEU B 1 305 ? 16.929 -8.521 116.516 1.00 24.03 304 LEU B N 1
ATOM 4929 C CA . LEU B 1 305 ? 16.095 -8.623 115.324 1.00 27.19 304 LEU B CA 1
ATOM 4930 C C . LEU B 1 305 ? 16.469 -7.606 114.256 1.00 23.11 304 LEU B C 1
ATOM 4931 O O . LEU B 1 305 ? 16.209 -7.855 113.074 1.00 23.28 304 LEU B O 1
ATOM 4936 N N . PHE B 1 306 ? 17.069 -6.472 114.639 1.00 23.20 305 PHE B N 1
ATOM 4937 C CA . PHE B 1 306 ? 17.489 -5.471 113.658 1.00 24.50 305 PHE B CA 1
ATOM 4938 C C . PHE B 1 306 ? 18.822 -5.801 112.999 1.00 24.28 305 PHE B C 1
ATOM 4939 O O . PHE B 1 306 ? 19.120 -5.259 111.929 1.00 19.27 305 PHE B O 1
ATOM 4947 N N . GLU B 1 307 ? 19.630 -6.662 113.613 1.00 21.79 306 GLU B N 1
ATOM 4948 C CA . GLU B 1 307 ? 20.901 -7.082 113.024 1.00 25.38 306 GLU B CA 1
ATOM 4949 C C . GLU B 1 307 ? 20.596 -8.089 111.920 1.00 22.07 306 GLU B C 1
ATOM 4950 O O . GLU B 1 307 ? 19.887 -9.056 112.181 1.00 20.70 306 GLU B O 1
ATOM 4956 N N . TRP B 1 308 ? 21.060 -7.858 110.681 1.00 23.18 307 TRP B N 1
ATOM 4957 C CA . TRP B 1 308 ? 21.832 -6.668 110.245 1.00 20.57 307 TRP B CA 1
ATOM 4958 C C . TRP B 1 308 ? 21.314 -6.182 108.899 1.00 22.95 307 TRP B C 1
ATOM 4959 O O . TRP B 1 308 ? 20.859 -6.930 108.034 1.00 22.32 307 TRP B O 1
ATOM 4970 N N . ASP B 1 309 ? 21.466 -4.873 108.747 1.00 20.29 308 ASP B N 1
ATOM 4971 C CA . ASP B 1 309 ? 21.151 -4.036 107.583 1.00 22.25 308 ASP B CA 1
ATOM 4972 C C . ASP B 1 309 ? 19.704 -4.167 107.163 1.00 25.26 308 ASP B C 1
ATOM 4973 O O . ASP B 1 309 ? 19.375 -3.900 105.998 1.00 24.84 308 ASP B O 1
ATOM 4978 N N . LYS B 1 310 ? 18.809 -4.579 108.053 1.00 19.19 309 LYS B N 1
ATOM 4979 C CA . LYS B 1 310 ? 17.394 -4.612 107.717 1.00 22.07 309 LYS B CA 1
ATOM 4980 C C . LYS B 1 310 ? 16.816 -3.203 107.751 1.00 24.59 309 LYS B C 1
ATOM 4981 O O . LYS B 1 310 ? 17.064 -2.436 108.687 1.00 24.05 309 LYS B O 1
ATOM 4987 N N . ILE B 1 311 ? 16.045 -2.867 106.732 1.00 19.05 310 ILE B N 1
ATOM 4988 C CA . ILE B 1 311 ? 15.317 -1.609 106.696 1.00 21.45 310 ILE B CA 1
ATOM 4989 C C . ILE B 1 311 ? 13.956 -1.822 107.348 1.00 23.04 310 ILE B C 1
ATOM 4990 O O . ILE B 1 311 ? 13.198 -2.712 106.954 1.00 24.28 310 ILE B O 1
ATOM 4995 N N . TYR B 1 312 ? 13.666 -1.049 108.379 1.00 17.77 311 TYR B N 1
ATOM 4996 C CA . TYR B 1 312 ? 12.379 -1.102 109.056 1.00 19.41 311 TYR B CA 1
ATOM 4997 C C . TYR B 1 312 ? 11.679 0.239 108.876 1.00 20.35 311 TYR B C 1
ATOM 4998 O O . TYR B 1 312 ? 12.296 1.299 109.075 1.00 18.28 311 TYR B O 1
ATOM 5007 N N . ILE B 1 313 ? 10.407 0.198 108.474 1.00 20.33 312 ILE B N 1
ATOM 5008 C CA . ILE B 1 313 ? 9.652 1.417 108.198 1.00 19.59 312 ILE B CA 1
ATOM 5009 C C . ILE B 1 313 ? 8.197 1.229 108.607 1.00 21.97 312 ILE B C 1
ATOM 5010 O O . ILE B 1 313 ? 7.627 0.137 108.469 1.00 20.73 312 ILE B O 1
ATOM 5015 N N . ASN B 1 314 ? 7.608 2.305 109.133 1.00 21.47 313 ASN B N 1
ATOM 5016 C CA . ASN B 1 314 ? 6.208 2.366 109.551 1.00 21.27 313 ASN B CA 1
ATOM 5017 C C . ASN B 1 314 ? 5.526 3.451 108.724 1.00 23.68 313 ASN B C 1
ATOM 5018 O O . ASN B 1 314 ? 5.419 4.607 109.159 1.00 23.04 313 ASN B O 1
ATOM 5023 N N . PRO B 1 315 ? 5.051 3.127 107.523 1.00 22.09 314 PRO B N 1
ATOM 5024 C CA . PRO B 1 315 ? 4.485 4.158 106.649 1.00 20.65 314 PRO B CA 1
ATOM 5025 C C . PRO B 1 315 ? 3.030 4.463 106.981 1.00 23.25 314 PRO B C 1
ATOM 5026 O O . PRO B 1 315 ? 2.293 3.631 107.513 1.00 22.76 314 PRO B O 1
ATOM 5030 N N . LEU B 1 316 ? 2.624 5.685 106.628 1.00 20.89 315 LEU B N 1
ATOM 5031 C CA . LEU B 1 316 ? 1.265 6.180 106.813 1.00 20.80 315 LEU B CA 1
ATOM 5032 C C . LEU B 1 316 ? 0.555 6.205 105.461 1.00 19.21 315 LEU B C 1
ATOM 5033 O O . LEU B 1 316 ? 1.069 6.785 104.499 1.00 18.39 315 LEU B O 1
ATOM 5038 N N . TYR B 1 317 ? -0.598 5.537 105.389 1.00 16.12 316 TYR B N 1
ATOM 5039 C CA . TYR B 1 317 ? -1.538 5.633 104.264 1.00 18.13 316 TYR B CA 1
ATOM 5040 C C . TYR B 1 317 ? -0.880 5.228 102.946 1.00 20.93 316 TYR B C 1
ATOM 5041 O O . TYR B 1 317 ? -1.228 5.717 101.868 1.00 20.37 316 TYR B O 1
ATOM 5050 N N . GLY B 1 318 ? 0.054 4.280 103.031 1.00 15.99 317 GLY B N 1
ATOM 5051 C CA . GLY B 1 318 ? 0.807 3.863 101.855 1.00 19.42 317 GLY B CA 1
ATOM 5052 C C . GLY B 1 318 ? 1.456 4.984 101.050 1.00 21.84 317 GLY B C 1
ATOM 5053 O O . GLY B 1 318 ? 1.558 4.873 99.827 1.00 20.54 317 GLY B O 1
ATOM 5054 N N . LYS B 1 319 ? 1.907 6.061 101.703 1.00 22.15 318 LYS B N 1
ATOM 5055 C CA . LYS B 1 319 ? 2.506 7.211 101.001 1.00 23.40 318 LYS B CA 1
ATOM 5056 C C . LYS B 1 319 ? 1.569 7.771 99.933 1.00 25.20 318 LYS B C 1
ATOM 5057 O O . LYS B 1 319 ? 2.015 8.223 98.876 1.00 27.02 318 LYS B O 1
ATOM 5063 N N . CYS B 1 320 ? 0.269 7.711 100.203 1.00 23.10 319 CYS B N 1
ATOM 5064 C CA . CYS B 1 320 ? -0.757 8.152 99.268 1.00 22.18 319 CYS B CA 1
ATOM 5065 C C . CYS B 1 320 ? -0.506 9.561 98.743 1.00 26.18 319 CYS B C 1
ATOM 5066 O O . CYS B 1 320 ? -0.345 10.503 99.522 1.00 20.99 319 CYS B O 1
ATOM 5069 N N . ARG B 1 321 ? -0.500 9.694 97.415 1.00 24.37 320 ARG B N 1
ATOM 5070 C CA . ARG B 1 321 ? -0.731 10.964 96.724 1.00 21.58 320 ARG B CA 1
ATOM 5071 C C . ARG B 1 321 ? -2.023 10.819 95.932 1.00 21.61 320 ARG B C 1
ATOM 5072 O O . ARG B 1 321 ? -2.009 10.321 94.794 1.00 21.20 320 ARG B O 1
ATOM 5080 N N . PRO B 1 322 ? -3.152 11.260 96.481 1.00 22.58 321 PRO B N 1
ATOM 5081 C CA . PRO B 1 322 ? -4.461 10.802 95.963 1.00 22.54 321 PRO B CA 1
ATOM 5082 C C . PRO B 1 322 ? -4.697 11.080 94.485 1.00 27.87 321 PRO B C 1
ATOM 5083 O O . PRO B 1 322 ? -5.135 10.176 93.758 1.00 25.21 321 PRO B O 1
ATOM 5087 N N . GLN B 1 323 ? -4.429 12.300 94.008 1.00 20.00 322 GLN B N 1
ATOM 5088 C CA . GLN B 1 323 ? -4.690 12.573 92.599 1.00 23.26 322 GLN B CA 1
ATOM 5089 C C . GLN B 1 323 ? -3.749 11.810 91.675 1.00 22.46 322 GLN B C 1
ATOM 5090 O O . GLN B 1 323 ? -4.015 11.738 90.473 1.00 25.26 322 GLN B O 1
ATOM 5096 N N . ILE B 1 324 ? -2.653 11.266 92.198 1.00 22.09 323 ILE B N 1
ATOM 5097 C CA . ILE B 1 324 ? -1.740 10.440 91.406 1.00 24.76 323 ILE B CA 1
ATOM 5098 C C . ILE B 1 324 ? -2.062 8.962 91.563 1.00 27.47 323 ILE B C 1
ATOM 5099 O O . ILE B 1 324 ? -2.181 8.225 90.579 1.00 24.99 323 ILE B O 1
ATOM 5104 N N . ASP B 1 325 ? -2.200 8.514 92.813 1.00 25.79 324 ASP B N 1
ATOM 5105 C CA . ASP B 1 325 ? -2.322 7.087 93.090 1.00 25.79 324 ASP B CA 1
ATOM 5106 C C . ASP B 1 325 ? -3.722 6.536 92.841 1.00 22.98 324 ASP B C 1
ATOM 5107 O O . ASP B 1 325 ? -3.854 5.380 92.418 1.00 22.01 324 ASP B O 1
ATOM 5112 N N . PHE B 1 326 ? -4.771 7.316 93.104 1.00 20.96 325 PHE B N 1
ATOM 5113 C CA . PHE B 1 326 ? -6.114 6.758 92.965 1.00 22.28 325 PHE B CA 1
ATOM 5114 C C . PHE B 1 326 ? -6.437 6.432 91.503 1.00 25.66 325 PHE B C 1
ATOM 5115 O O . PHE B 1 326 ? -7.031 5.374 91.246 1.00 22.98 325 PHE B O 1
ATOM 5123 N N . PRO B 1 327 ? -6.089 7.292 90.521 1.00 21.44 326 PRO B N 1
ATOM 5124 C CA . PRO B 1 327 ? -6.280 6.888 89.115 1.00 23.03 326 PRO B CA 1
ATOM 5125 C C . PRO B 1 327 ? -5.471 5.667 88.714 1.00 25.54 326 PRO B C 1
ATOM 5126 O O . PRO B 1 327 ? -5.963 4.853 87.928 1.00 24.11 326 PRO B O 1
ATOM 5130 N N . LYS B 1 328 ? -4.249 5.505 89.232 1.00 25.27 327 LYS B N 1
ATOM 5131 C CA . LYS B 1 328 ? -3.479 4.302 88.925 1.00 24.89 327 LYS B CA 1
ATOM 5132 C C . LYS B 1 328 ? -4.161 3.057 89.479 1.00 22.05 327 LYS B C 1
ATOM 5133 O O . LYS B 1 328 ? -4.200 2.023 88.815 1.00 21.53 327 LYS B O 1
ATOM 5139 N N . LEU B 1 329 ? -4.726 3.148 90.690 1.00 22.93 328 LEU B N 1
ATOM 5140 C CA . LEU B 1 329 ? -5.485 2.042 91.259 1.00 19.39 328 LEU B CA 1
ATOM 5141 C C . LEU B 1 329 ? -6.735 1.735 90.444 1.00 23.41 328 LEU B C 1
ATOM 5142 O O . LEU B 1 329 ? -7.088 0.563 90.262 1.00 24.38 328 LEU B O 1
ATOM 5147 N N . MET B 1 330 ? -7.441 2.766 89.970 1.00 21.36 329 MET B N 1
ATOM 5148 C CA . MET B 1 330 ? -8.624 2.525 89.145 1.00 22.79 329 MET B CA 1
ATOM 5149 C C . MET B 1 330 ? -8.273 1.786 87.857 1.00 20.94 329 MET B C 1
ATOM 5150 O O . MET B 1 330 ? -8.997 0.874 87.439 1.00 25.52 329 MET B O 1
ATOM 5155 N N . GLN B 1 331 ? -7.163 2.160 87.218 1.00 22.68 330 GLN B N 1
ATOM 5156 C CA . GLN B 1 331 ? -6.725 1.454 86.015 1.00 22.04 330 GLN B CA 1
ATOM 5157 C C . GLN B 1 331 ? -6.384 -0.004 86.317 1.00 24.23 330 GLN B C 1
ATOM 5158 O O . GLN B 1 331 ? -6.673 -0.898 85.510 1.00 23.26 330 GLN B O 1
ATOM 5164 N N . LEU B 1 332 ? -5.744 -0.260 87.460 1.00 18.71 331 LEU B N 1
ATOM 5165 C CA . LEU B 1 332 ? -5.397 -1.640 87.800 1.00 26.25 331 LEU B CA 1
ATOM 5166 C C . LEU B 1 332 ? -6.652 -2.451 88.099 1.00 25.42 331 LEU B C 1
ATOM 5167 O O . LEU B 1 332 ? -6.726 -3.634 87.758 1.00 25.08 331 LEU B O 1
ATOM 5172 N N . TYR B 1 333 ? -7.659 -1.815 88.694 1.00 22.26 332 TYR B N 1
ATOM 5173 C CA . TYR B 1 333 ? -8.958 -2.448 88.865 1.00 21.88 332 TYR B CA 1
ATOM 5174 C C . TYR B 1 333 ? -9.581 -2.803 87.515 1.00 24.61 332 TYR B C 1
ATOM 5175 O O . TYR B 1 333 ? -10.011 -3.946 87.294 1.00 26.08 332 TYR B O 1
ATOM 5184 N N . LYS B 1 334 ? -9.629 -1.829 86.597 1.00 23.91 333 LYS B N 1
ATOM 5185 C CA . LYS B 1 334 ? -10.207 -2.036 85.268 1.00 25.82 333 LYS B CA 1
ATOM 5186 C C . LYS B 1 334 ? -9.458 -3.119 84.496 1.00 27.87 333 LYS B C 1
ATOM 5187 O O . LYS B 1 334 ? -10.065 -3.902 83.756 1.00 30.67 333 LYS B O 1
ATOM 5193 N N . LYS B 1 335 ? -8.137 -3.191 84.675 1.00 27.49 334 LYS B N 1
ATOM 5194 C CA . LYS B 1 335 ? -7.307 -4.155 83.967 1.00 29.44 334 LYS B CA 1
ATOM 5195 C C . LYS B 1 335 ? -7.534 -5.581 84.469 1.00 29.49 334 LYS B C 1
ATOM 5196 O O . LYS B 1 335 ? -7.249 -6.542 83.747 1.00 28.89 334 LYS B O 1
ATOM 5202 N N . GLY B 1 336 ? -8.059 -5.735 85.679 1.00 31.54 335 GLY B N 1
ATOM 5203 C CA . GLY B 1 336 ? -8.248 -7.036 86.282 1.00 28.23 335 GLY B CA 1
ATOM 5204 C C . GLY B 1 336 ? -7.173 -7.453 87.257 1.00 28.95 335 GLY B C 1
ATOM 5205 O O . GLY B 1 336 ? -7.229 -8.576 87.763 1.00 37.29 335 GLY B O 1
ATOM 5206 N N . ASP B 1 337 ? -6.204 -6.589 87.551 1.00 33.00 336 ASP B N 1
ATOM 5207 C CA . ASP B 1 337 ? -5.122 -6.967 88.458 1.00 31.19 336 ASP B CA 1
ATOM 5208 C C . ASP B 1 337 ? -5.444 -6.669 89.919 1.00 29.77 336 ASP B C 1
ATOM 5209 O O . ASP B 1 337 ? -5.082 -7.453 90.808 1.00 24.05 336 ASP B O 1
ATOM 5214 N N . LEU B 1 338 ? -6.109 -5.550 90.181 1.00 22.59 337 LEU B N 1
ATOM 5215 C CA . LEU B 1 338 ? -6.545 -5.182 91.526 1.00 28.16 337 LEU B CA 1
ATOM 5216 C C . LEU B 1 338 ? -7.937 -5.772 91.757 1.00 26.41 337 LEU B C 1
ATOM 5217 O O . LEU B 1 338 ? -8.909 -5.336 91.135 1.00 24.77 337 LEU B O 1
ATOM 5222 N N . LYS B 1 339 ? -8.044 -6.760 92.649 1.00 25.03 338 LYS B N 1
ATOM 5223 C CA . LYS B 1 339 ? -9.267 -7.575 92.745 1.00 27.94 338 LYS B CA 1
ATOM 5224 C C . LYS B 1 339 ? -10.250 -7.000 93.777 1.00 33.49 338 LYS B C 1
ATOM 5225 O O . LYS B 1 339 ? -10.580 -7.610 94.797 1.00 32.47 338 LYS B O 1
ATOM 5231 N N . LEU B 1 340 ? -10.771 -5.814 93.458 1.00 26.90 339 LEU B N 1
ATOM 5232 C CA . LEU B 1 340 ? -11.669 -5.117 94.378 1.00 32.09 339 LEU B CA 1
ATOM 5233 C C . LEU B 1 340 ? -12.989 -5.868 94.582 1.00 36.38 339 LEU B C 1
ATOM 5234 O O . LEU B 1 340 ? -13.523 -5.894 95.700 1.00 35.24 339 LEU B O 1
ATOM 5239 N N . ASP B 1 341 ? -13.534 -6.489 93.527 1.00 32.48 340 ASP B N 1
ATOM 5240 C CA . ASP B 1 341 ? -14.866 -7.082 93.644 1.00 37.90 340 ASP B CA 1
ATOM 5241 C C . ASP B 1 341 ? -14.854 -8.272 94.588 1.00 38.57 340 ASP B C 1
ATOM 5242 O O . ASP B 1 341 ? -15.802 -8.473 95.355 1.00 42.22 340 ASP B O 1
ATOM 5247 N N . GLU B 1 342 ? -13.798 -9.088 94.531 1.00 36.32 341 GLU B N 1
ATOM 5248 C CA . GLU B 1 342 ? -13.679 -10.203 95.459 1.00 37.69 341 GLU B CA 1
ATOM 5249 C C . GLU B 1 342 ? -13.472 -9.728 96.891 1.00 34.44 341 GLU B C 1
ATOM 5250 O O . GLU B 1 342 ? -13.757 -10.481 97.821 1.00 35.29 341 GLU B O 1
ATOM 5256 N N . MET B 1 343 ? -12.993 -8.496 97.091 1.00 35.37 342 MET B N 1
ATOM 5257 C CA . MET B 1 343 ? -12.746 -8.013 98.447 1.00 29.24 342 MET B CA 1
ATOM 5258 C C . MET B 1 343 ? -14.031 -7.659 99.177 1.00 28.65 342 MET B C 1
ATOM 5259 O O . MET B 1 343 ? -14.056 -7.666 100.409 1.00 32.69 342 MET B O 1
ATOM 5264 N N . ILE B 1 344 ? -15.088 -7.312 98.444 1.00 31.42 343 ILE B N 1
ATOM 5265 C CA . ILE B 1 344 ? -16.345 -6.881 99.053 1.00 37.89 343 ILE B CA 1
ATOM 5266 C C . ILE B 1 344 ? -17.085 -8.143 99.489 1.00 34.60 343 ILE B C 1
ATOM 5267 O O . ILE B 1 344 ? -17.780 -8.773 98.691 1.00 34.61 343 ILE B O 1
ATOM 5272 N N . THR B 1 345 ? -16.949 -8.512 100.763 1.00 33.82 344 THR B N 1
ATOM 5273 C CA . THR B 1 345 ? -17.551 -9.764 101.219 1.00 36.61 344 THR B CA 1
ATOM 5274 C C . THR B 1 345 ? -19.047 -9.624 101.467 1.00 32.86 344 THR B C 1
ATOM 5275 O O . THR B 1 345 ? -19.819 -10.536 101.164 1.00 30.22 344 THR B O 1
ATOM 5279 N N . LYS B 1 346 ? -19.485 -8.508 102.031 1.00 32.64 345 LYS B N 1
ATOM 5280 C CA . LYS B 1 346 ? -20.903 -8.341 102.283 1.00 28.80 345 LYS B CA 1
ATOM 5281 C C . LYS B 1 346 ? -21.218 -6.858 102.271 1.00 39.44 345 LYS B C 1
ATOM 5282 O O . LYS B 1 346 ? -20.376 -6.024 102.625 1.00 34.70 345 LYS B O 1
ATOM 5288 N N . GLU B 1 347 ? -22.431 -6.536 101.846 1.00 37.09 346 GLU B N 1
ATOM 5289 C CA . GLU B 1 347 ? -22.911 -5.165 101.814 1.00 31.69 346 GLU B CA 1
ATOM 5290 C C . GLU B 1 347 ? -24.011 -5.012 102.856 1.00 37.97 346 GLU B C 1
ATOM 5291 O O . GLU B 1 347 ? -24.905 -5.859 102.945 1.00 37.11 346 GLU B O 1
ATOM 5297 N N . TYR B 1 348 ? -23.928 -3.945 103.647 1.00 37.20 347 TYR B N 1
ATOM 5298 C CA . TYR B 1 348 ? -24.799 -3.723 104.790 1.00 39.00 347 TYR B CA 1
ATOM 5299 C C . TYR B 1 348 ? -25.539 -2.402 104.637 1.00 43.27 347 TYR B C 1
ATOM 5300 O O . TYR B 1 348 ? -25.024 -1.447 104.047 1.00 35.00 347 TYR B O 1
ATOM 5309 N N . LYS B 1 349 ? -26.752 -2.350 105.176 1.00 44.09 348 LYS B N 1
ATOM 5310 C CA . LYS B 1 349 ? -27.400 -1.062 105.345 1.00 46.22 348 LYS B CA 1
ATOM 5311 C C . LYS B 1 349 ? -26.890 -0.419 106.633 1.00 42.98 348 LYS B C 1
ATOM 5312 O O . LYS B 1 349 ? -26.395 -1.104 107.534 1.00 39.85 348 LYS B O 1
ATOM 5318 N N . LEU B 1 350 ? -26.979 0.914 106.698 1.00 41.43 349 LEU B N 1
ATOM 5319 C CA . LEU B 1 350 ? -26.322 1.646 107.785 1.00 45.50 349 LEU B CA 1
ATOM 5320 C C . LEU B 1 350 ? -26.790 1.156 109.149 1.00 47.65 349 LEU B C 1
ATOM 5321 O O . LEU B 1 350 ? -25.982 1.015 110.077 1.00 46.64 349 LEU B O 1
ATOM 5326 N N . ASP B 1 351 ? -28.081 0.838 109.275 1.00 48.10 350 ASP B N 1
ATOM 5327 C CA . ASP B 1 351 ? -28.635 0.410 110.556 1.00 53.01 350 ASP B CA 1
ATOM 5328 C C . ASP B 1 351 ? -28.014 -0.881 111.063 1.00 51.42 350 ASP B C 1
ATOM 5329 O O . ASP B 1 351 ? -28.200 -1.218 112.237 1.00 56.26 350 ASP B O 1
ATOM 5334 N N . ASP B 1 352 ? -27.284 -1.605 110.215 1.00 48.13 351 ASP B N 1
ATOM 5335 C CA . ASP B 1 352 ? -26.642 -2.858 110.583 1.00 45.77 351 ASP B CA 1
ATOM 5336 C C . ASP B 1 352 ? -25.144 -2.701 110.805 1.00 41.29 351 ASP B C 1
ATOM 5337 O O . ASP B 1 352 ? -24.389 -3.666 110.642 1.00 43.10 351 ASP B O 1
ATOM 5342 N N . LEU B 1 353 ? -24.698 -1.501 111.183 1.00 40.99 352 LEU B N 1
ATOM 5343 C CA . LEU B 1 353 ? -23.273 -1.270 111.396 1.00 42.64 352 LEU B CA 1
ATOM 5344 C C . LEU B 1 353 ? -22.691 -2.260 112.404 1.00 53.44 352 LEU B C 1
ATOM 5345 O O . LEU B 1 353 ? -21.562 -2.745 112.236 1.00 45.97 352 LEU B O 1
ATOM 5350 N N . GLN B 1 354 ? -23.477 -2.622 113.421 1.00 49.58 353 GLN B N 1
ATOM 5351 C CA . GLN B 1 354 ? -22.990 -3.485 114.491 1.00 42.53 353 GLN B CA 1
ATOM 5352 C C . GLN B 1 354 ? -22.607 -4.862 113.961 1.00 52.17 353 GLN B C 1
ATOM 5353 O O . GLN B 1 354 ? -21.499 -5.355 114.178 1.00 47.81 353 GLN B O 1
ATOM 5359 N N . GLN B 1 355 ? -23.538 -5.502 113.276 1.00 49.14 354 GLN B N 1
ATOM 5360 C CA . GLN B 1 355 ? -23.264 -6.724 112.532 1.00 47.62 354 GLN B CA 1
ATOM 5361 C C . GLN B 1 355 ? -22.081 -6.595 111.569 1.00 45.75 354 GLN B C 1
ATOM 5362 O O . GLN B 1 355 ? -21.271 -7.529 111.457 1.00 46.79 354 GLN B O 1
ATOM 5368 N N . ALA B 1 356 ? -21.935 -5.451 110.899 1.00 41.30 355 ALA B N 1
ATOM 5369 C CA . ALA B 1 356 ? -20.730 -5.256 110.092 1.00 41.81 355 ALA B CA 1
ATOM 5370 C C . ALA B 1 356 ? -19.478 -5.258 110.968 1.00 46.06 355 ALA B C 1
ATOM 5371 O O . ALA B 1 356 ? -18.477 -5.911 110.642 1.00 46.04 355 ALA B O 1
ATOM 5373 N N . LEU B 1 357 ? -19.532 -4.566 112.110 1.00 46.14 356 LEU B N 1
ATOM 5374 C CA . LEU B 1 357 ? -18.384 -4.522 113.011 1.00 43.61 356 LEU B CA 1
ATOM 5375 C C . LEU B 1 357 ? -18.099 -5.891 113.610 1.00 47.67 356 LEU B C 1
ATOM 5376 O O . LEU B 1 357 ? -16.935 -6.278 113.761 1.00 48.88 356 LEU B O 1
ATOM 5381 N N . ASP B 1 358 ? -19.151 -6.646 113.937 1.00 51.76 357 ASP B N 1
ATOM 5382 C CA . ASP B 1 358 ? -18.974 -7.992 114.473 1.00 48.32 357 ASP B CA 1
ATOM 5383 C C . ASP B 1 358 ? -18.317 -8.907 113.450 1.00 55.18 357 ASP B C 1
ATOM 5384 O O . ASP B 1 358 ? -17.368 -9.638 113.770 1.00 49.13 357 ASP B O 1
ATOM 5389 N N . ASP B 1 359 ? -18.829 -8.895 112.213 1.00 46.61 358 ASP B N 1
ATOM 5390 C CA . ASP B 1 359 ? -18.240 -9.722 111.166 1.00 49.95 358 ASP B CA 1
ATOM 5391 C C . ASP B 1 359 ? -16.801 -9.319 110.889 1.00 52.00 358 ASP B C 1
ATOM 5392 O O . ASP B 1 359 ? -15.959 -10.179 110.600 1.00 45.92 358 ASP B O 1
ATOM 5397 N N . MET B 1 360 ? -16.506 -8.019 110.968 1.00 50.26 359 MET B N 1
ATOM 5398 C CA . MET B 1 360 ? -15.123 -7.567 110.897 1.00 53.68 359 MET B CA 1
ATOM 5399 C C . MET B 1 360 ? -14.267 -8.276 111.939 1.00 59.01 359 MET B C 1
ATOM 5400 O O . MET B 1 360 ? -13.271 -8.931 111.601 1.00 53.54 359 MET B O 1
ATOM 5405 N N . LEU B 1 361 ? -14.650 -8.166 113.214 1.00 53.18 360 LEU B N 1
ATOM 5406 C CA . LEU B 1 361 ? -13.789 -8.662 114.282 1.00 58.05 360 LEU B CA 1
ATOM 5407 C C . LEU B 1 361 ? -13.828 -10.178 114.401 1.00 53.51 360 LEU B C 1
ATOM 5408 O O . LEU B 1 361 ? -12.843 -10.780 114.843 1.00 51.57 360 LEU B O 1
ATOM 5413 N N . ALA B 1 362 ? -14.941 -10.812 114.016 1.00 54.70 361 ALA B N 1
ATOM 5414 C CA . ALA B 1 362 ? -14.997 -12.268 113.973 1.00 45.41 361 ALA B CA 1
ATOM 5415 C C . ALA B 1 362 ? -14.207 -12.846 112.807 1.00 48.14 361 ALA B C 1
ATOM 5416 O O . ALA B 1 362 ? -14.057 -14.073 112.722 1.00 42.61 361 ALA B O 1
ATOM 5418 N N . GLY B 1 363 ? -13.701 -11.999 111.917 1.00 45.44 362 GLY B N 1
ATOM 5419 C CA . GLY B 1 363 ? -12.900 -12.469 110.812 1.00 40.84 362 GLY B CA 1
ATOM 5420 C C . GLY B 1 363 ? -13.705 -13.073 109.694 1.00 43.45 362 GLY B C 1
ATOM 5421 O O . GLY B 1 363 ? -13.214 -13.964 108.995 1.00 49.74 362 GLY B O 1
ATOM 5422 N N . LYS B 1 364 ? -14.938 -12.612 109.503 1.00 48.27 363 LYS B N 1
ATOM 5423 C CA . LYS B 1 364 ? -15.808 -13.149 108.469 1.00 49.68 363 LYS B CA 1
ATOM 5424 C C . LYS B 1 364 ? -15.711 -12.391 107.150 1.00 47.87 363 LYS B C 1
ATOM 5425 O O . LYS B 1 364 ? -16.160 -12.908 106.124 1.00 45.09 363 LYS B O 1
ATOM 5431 N N . ASN B 1 365 ? -15.129 -11.195 107.133 1.00 44.49 364 ASN B N 1
ATOM 5432 C CA . ASN B 1 365 ? -15.073 -10.402 105.913 1.00 41.83 364 ASN B CA 1
ATOM 5433 C C . ASN B 1 365 ? -13.640 -10.077 105.513 1.00 42.91 364 ASN B C 1
ATOM 5434 O O . ASN B 1 365 ? -12.739 -9.976 106.353 1.00 35.38 364 ASN B O 1
ATOM 5439 N N . ALA B 1 366 ? -13.432 -9.939 104.205 1.00 36.03 365 ALA B N 1
ATOM 5440 C CA . ALA B 1 366 ? -12.291 -9.168 103.743 1.00 34.71 365 ALA B CA 1
ATOM 5441 C C . ALA B 1 366 ? -12.552 -7.692 103.990 1.00 39.09 365 ALA B C 1
ATOM 5442 O O . ALA B 1 366 ? -11.869 -7.047 104.791 1.00 38.87 365 ALA B O 1
ATOM 5444 N N . LYS B 1 367 ? -13.580 -7.159 103.334 1.00 33.30 366 LYS B N 1
ATOM 5445 C CA . LYS B 1 367 ? -14.117 -5.837 103.593 1.00 35.49 366 LYS B CA 1
ATOM 5446 C C . LYS B 1 367 ? -15.632 -5.956 103.618 1.00 35.72 366 LYS B C 1
ATOM 5447 O O . LYS B 1 367 ? -16.219 -6.639 102.772 1.00 36.02 366 LYS B O 1
ATOM 5453 N N . GLY B 1 368 ? -16.257 -5.333 104.608 1.00 33.59 367 GLY B N 1
ATOM 5454 C CA . GLY B 1 368 ? -17.673 -5.029 104.559 1.00 34.32 367 GLY B CA 1
ATOM 5455 C C . GLY B 1 368 ? -17.863 -3.572 104.173 1.00 33.09 367 GLY B C 1
ATOM 5456 O O . GLY B 1 368 ? -17.049 -2.719 104.517 1.00 31.18 367 GLY B O 1
ATOM 5457 N N . VAL B 1 369 ? -18.928 -3.290 103.428 1.00 27.07 368 VAL B N 1
ATOM 5458 C CA . VAL B 1 369 ? -19.230 -1.916 103.037 1.00 33.86 368 VAL B CA 1
ATOM 5459 C C . VAL B 1 369 ? -20.667 -1.614 103.433 1.00 33.28 368 VAL B C 1
ATOM 5460 O O . VAL B 1 369 ? -21.531 -2.499 103.439 1.00 38.31 368 VAL B O 1
ATOM 5464 N N . VAL B 1 370 ? -20.917 -0.358 103.779 1.00 31.38 369 VAL B N 1
ATOM 5465 C CA . VAL B 1 370 ? -22.262 0.148 104.011 1.00 30.75 369 VAL B CA 1
ATOM 5466 C C . VAL B 1 370 ? -22.709 0.848 102.742 1.00 33.42 369 VAL B C 1
ATOM 5467 O O . VAL B 1 370 ? -21.990 1.709 102.222 1.00 35.16 369 VAL B O 1
ATOM 5471 N N . VAL B 1 371 ? -23.889 0.491 102.242 1.00 33.56 370 VAL B N 1
ATOM 5472 C CA . VAL B 1 371 ? -24.399 1.006 100.974 1.00 33.99 370 VAL B CA 1
ATOM 5473 C C . VAL B 1 371 ? -25.617 1.874 101.242 1.00 41.43 370 VAL B C 1
ATOM 5474 O O . VAL B 1 371 ? -26.438 1.561 102.110 1.00 43.74 370 VAL B O 1
ATOM 5478 N N . PHE B 1 372 ? -25.731 2.963 100.484 1.00 39.94 371 PHE B N 1
ATOM 5479 C CA . PHE B 1 372 ? -26.815 3.918 100.609 1.00 41.81 371 PHE B CA 1
ATOM 5480 C C . PHE B 1 372 ? -27.696 3.928 99.356 1.00 52.27 371 PHE B C 1
ATOM 5481 O O . PHE B 1 372 ? -27.240 4.240 98.251 1.00 48.50 371 PHE B O 1
ATOM 5489 N N . SER C 1 1 ? 39.464 -39.833 78.981 1.00 29.96 0 SER C N 1
ATOM 5490 C CA . SER C 1 1 ? 39.537 -38.819 77.915 1.00 32.48 0 SER C CA 1
ATOM 5491 C C . SER C 1 1 ? 39.358 -39.283 76.444 1.00 34.06 0 SER C C 1
ATOM 5492 O O . SER C 1 1 ? 39.910 -40.299 76.009 1.00 34.85 0 SER C O 1
ATOM 5495 N N . MET C 1 2 ? 38.589 -38.507 75.678 1.00 32.78 1 MET C N 1
ATOM 5496 C CA . MET C 1 2 ? 38.426 -38.732 74.248 1.00 35.44 1 MET C CA 1
ATOM 5497 C C . MET C 1 2 ? 38.183 -37.389 73.572 1.00 43.30 1 MET C C 1
ATOM 5498 O O . MET C 1 2 ? 38.115 -36.344 74.223 1.00 48.52 1 MET C O 1
ATOM 5503 N N . SER C 1 3 ? 38.046 -37.415 72.257 1.00 33.26 2 SER C N 1
ATOM 5504 C CA . SER C 1 3 ? 37.791 -36.201 71.499 1.00 35.24 2 SER C CA 1
ATOM 5505 C C . SER C 1 3 ? 36.405 -36.340 70.879 1.00 40.03 2 SER C C 1
ATOM 5506 O O . SER C 1 3 ? 36.192 -37.171 69.988 1.00 35.92 2 SER C O 1
ATOM 5509 N N . ILE C 1 4 ? 35.446 -35.560 71.378 1.00 30.50 3 ILE C N 1
ATOM 5510 C CA . ILE C 1 4 ? 34.086 -35.674 70.871 1.00 27.78 3 ILE C CA 1
ATOM 5511 C C . ILE C 1 4 ? 33.970 -34.886 69.575 1.00 30.99 3 ILE C C 1
ATOM 5512 O O . ILE C 1 4 ? 34.431 -33.741 69.475 1.00 27.61 3 ILE C O 1
ATOM 5517 N N . GLN C 1 5 ? 33.329 -35.487 68.588 1.00 23.61 4 GLN C N 1
ATOM 5518 C CA . GLN C 1 5 ? 33.004 -34.813 67.340 1.00 23.92 4 GLN C CA 1
ATOM 5519 C C . GLN C 1 5 ? 31.573 -34.317 67.495 1.00 29.09 4 GLN C C 1
ATOM 5520 O O . GLN C 1 5 ? 30.616 -35.086 67.374 1.00 26.02 4 GLN C O 1
ATOM 5526 N N . SER C 1 6 ? 31.436 -33.036 67.811 1.00 25.93 5 SER C N 1
ATOM 5527 C CA . SER C 1 6 ? 30.149 -32.430 68.137 1.00 28.93 5 SER C CA 1
ATOM 5528 C C . SER C 1 6 ? 29.570 -31.757 66.900 1.00 22.47 5 SER C C 1
ATOM 5529 O O . SER C 1 6 ? 30.169 -30.814 66.371 1.00 24.69 5 SER C O 1
ATOM 5532 N N . LYS C 1 7 ? 28.412 -32.243 66.440 1.00 23.37 6 LYS C N 1
ATOM 5533 C CA . LYS C 1 7 ? 27.693 -31.580 65.357 1.00 25.42 6 LYS C CA 1
ATOM 5534 C C . LYS C 1 7 ? 27.290 -30.173 65.787 1.00 25.31 6 LYS C C 1
ATOM 5535 O O . LYS C 1 7 ? 26.788 -29.971 66.897 1.00 23.56 6 LYS C O 1
ATOM 5541 N N . SER C 1 8 ? 27.540 -29.193 64.918 1.00 23.69 7 SER C N 1
ATOM 5542 C CA . SER C 1 8 ? 27.539 -27.807 65.353 1.00 22.87 7 SER C CA 1
ATOM 5543 C C . SER C 1 8 ? 27.196 -26.891 64.194 1.00 23.73 7 SER C C 1
ATOM 5544 O O . SER C 1 8 ? 27.437 -27.214 63.027 1.00 25.01 7 SER C O 1
ATOM 5547 N N . ALA C 1 9 ? 26.649 -25.730 64.534 1.00 24.36 8 ALA C N 1
ATOM 5548 C CA . ALA C 1 9 ? 26.540 -24.625 63.592 1.00 23.96 8 ALA C CA 1
ATOM 5549 C C . ALA C 1 9 ? 27.781 -23.754 63.729 1.00 21.05 8 ALA C C 1
ATOM 5550 O O . ALA C 1 9 ? 28.064 -23.234 64.815 1.00 20.12 8 ALA C O 1
ATOM 5552 N N . VAL C 1 10 ? 28.526 -23.596 62.642 1.00 20.75 9 VAL C N 1
ATOM 5553 C CA . VAL C 1 10 ? 29.738 -22.788 62.660 1.00 23.14 9 VAL C CA 1
ATOM 5554 C C . VAL C 1 10 ? 29.571 -21.641 61.687 1.00 23.00 9 VAL C C 1
ATOM 5555 O O . VAL C 1 10 ? 29.256 -21.861 60.513 1.00 21.71 9 VAL C O 1
ATOM 5559 N N . ALA C 1 11 ? 29.777 -20.425 62.171 1.00 19.39 10 ALA C N 1
ATOM 5560 C CA . ALA C 1 11 ? 29.882 -19.276 61.287 1.00 26.54 10 ALA C CA 1
ATOM 5561 C C . ALA C 1 11 ? 31.331 -19.189 60.834 1.00 25.28 10 ALA C C 1
ATOM 5562 O O . ALA C 1 11 ? 32.244 -19.238 61.661 1.00 26.94 10 ALA C O 1
ATOM 5564 N N . LYS C 1 12 ? 31.546 -19.104 59.520 1.00 27.21 11 LYS C N 1
ATOM 5565 C CA . LYS C 1 12 ? 32.896 -19.289 58.995 1.00 25.76 11 LYS C CA 1
ATOM 5566 C C . LYS C 1 12 ? 33.745 -18.033 59.082 1.00 32.33 11 LYS C C 1
ATOM 5567 O O . LYS C 1 12 ? 34.970 -18.128 59.004 1.00 30.77 11 LYS C O 1
ATOM 5573 N N . GLY C 1 13 ? 33.139 -16.866 59.267 1.00 29.52 12 GLY C N 1
ATOM 5574 C CA . GLY C 1 13 ? 33.877 -15.627 59.236 1.00 34.57 12 GLY C CA 1
ATOM 5575 C C . GLY C 1 13 ? 33.771 -14.901 57.920 1.00 38.97 12 GLY C C 1
ATOM 5576 O O . GLY C 1 13 ? 34.391 -13.843 57.758 1.00 39.85 12 GLY C O 1
ATOM 5577 N N . ASP C 1 14 ? 32.997 -15.444 56.981 1.00 38.12 13 ASP C N 1
ATOM 5578 C CA . ASP C 1 14 ? 32.798 -14.867 55.658 1.00 44.96 13 ASP C CA 1
ATOM 5579 C C . ASP C 1 14 ? 31.350 -14.460 55.424 1.00 41.64 13 ASP C C 1
ATOM 5580 O O . ASP C 1 14 ? 30.961 -14.238 54.273 1.00 39.50 13 ASP C O 1
ATOM 5585 N N . GLY C 1 15 ? 30.531 -14.413 56.473 1.00 32.53 14 GLY C N 1
ATOM 5586 C CA . GLY C 1 15 ? 29.135 -14.083 56.334 1.00 32.64 14 GLY C CA 1
ATOM 5587 C C . GLY C 1 15 ? 28.203 -15.262 56.185 1.00 32.43 14 GLY C C 1
ATOM 5588 O O . GLY C 1 15 ? 26.983 -15.060 56.169 1.00 34.92 14 GLY C O 1
ATOM 5589 N N . SER C 1 16 ? 28.725 -16.481 56.060 1.00 31.53 15 SER C N 1
ATOM 5590 C CA . SER C 1 16 ? 27.909 -17.682 55.944 1.00 32.42 15 SER C CA 1
ATOM 5591 C C . SER C 1 16 ? 28.099 -18.566 57.168 1.00 31.34 15 SER C C 1
ATOM 5592 O O . SER C 1 16 ? 29.006 -18.361 57.983 1.00 29.49 15 SER C O 1
ATOM 5595 N N . PHE C 1 17 ? 27.233 -19.574 57.290 1.00 30.95 16 PHE C N 1
ATOM 5596 C CA . PHE C 1 17 ? 27.411 -20.605 58.301 1.00 33.20 16 PHE C CA 1
ATOM 5597 C C . PHE C 1 17 ? 27.273 -21.974 57.661 1.00 29.30 16 PHE C C 1
ATOM 5598 O O . PHE C 1 17 ? 26.738 -22.127 56.558 1.00 29.35 16 PHE C O 1
ATOM 5606 N N . THR C 1 18 ? 27.772 -22.973 58.372 1.00 29.11 17 THR C N 1
ATOM 5607 C CA . THR C 1 18 ? 27.651 -24.351 57.921 1.00 29.68 17 THR C CA 1
ATOM 5608 C C . THR C 1 18 ? 27.323 -25.239 59.106 1.00 29.88 17 THR C C 1
ATOM 5609 O O . THR C 1 18 ? 27.704 -24.943 60.242 1.00 27.33 17 THR C O 1
ATOM 5613 N N . ILE C 1 19 ? 26.616 -26.334 58.829 1.00 25.53 18 ILE C N 1
ATOM 5614 C CA . ILE C 1 19 ? 26.447 -27.414 59.789 1.00 28.23 18 ILE C CA 1
ATOM 5615 C C . ILE C 1 19 ? 27.589 -28.405 59.584 1.00 29.93 18 ILE C C 1
ATOM 5616 O O . ILE C 1 19 ? 27.788 -28.919 58.479 1.00 31.81 18 ILE C O 1
ATOM 5621 N N . THR C 1 20 ? 28.336 -28.673 60.649 1.00 21.98 19 THR C N 1
ATOM 5622 C CA . THR C 1 20 ? 29.646 -29.307 60.551 1.00 30.15 19 THR C CA 1
ATOM 5623 C C . THR C 1 20 ? 29.924 -29.980 61.889 1.00 26.09 19 THR C C 1
ATOM 5624 O O . THR C 1 20 ? 29.044 -30.053 62.751 1.00 30.55 19 THR C O 1
ATOM 5628 N N . HIS C 1 21 ? 31.151 -30.451 62.085 1.00 22.51 20 HIS C N 1
ATOM 5629 C CA . HIS C 1 21 ? 31.539 -31.044 63.361 1.00 27.14 20 HIS C CA 1
ATOM 5630 C C . HIS C 1 21 ? 32.659 -30.230 63.993 1.00 27.46 20 HIS C C 1
ATOM 5631 O O . HIS C 1 21 ? 33.575 -29.768 63.309 1.00 28.99 20 HIS C O 1
ATOM 5638 N N . VAL C 1 22 ? 32.580 -30.050 65.302 1.00 24.35 21 VAL C N 1
ATOM 5639 C CA . VAL C 1 22 ? 33.628 -29.386 66.057 1.00 23.50 21 VAL C CA 1
ATOM 5640 C C . VAL C 1 22 ? 34.210 -30.383 67.045 1.00 27.02 21 VAL C C 1
ATOM 5641 O O . VAL C 1 22 ? 33.462 -31.078 67.742 1.00 21.46 21 VAL C O 1
ATOM 5645 N N . THR C 1 23 ? 35.540 -30.453 67.106 1.00 23.10 22 THR C N 1
ATOM 5646 C CA . THR C 1 23 ? 36.207 -31.338 68.059 1.00 29.45 22 THR C CA 1
ATOM 5647 C C . THR C 1 23 ? 36.258 -30.671 69.433 1.00 27.03 22 THR C C 1
ATOM 5648 O O . THR C 1 23 ? 36.856 -29.605 69.584 1.00 23.94 22 THR C O 1
ATOM 5652 N N . VAL C 1 24 ? 35.661 -31.310 70.434 1.00 27.95 23 VAL C N 1
ATOM 5653 C CA . VAL C 1 24 ? 35.658 -30.815 71.805 1.00 27.63 23 VAL C CA 1
ATOM 5654 C C . VAL C 1 24 ? 36.474 -31.764 72.681 1.00 32.81 23 VAL C C 1
ATOM 5655 O O . VAL C 1 24 ? 36.278 -32.982 72.635 1.00 26.52 23 VAL C O 1
ATOM 5659 N N . ALA C 1 25 ? 37.365 -31.206 73.497 1.00 32.05 24 ALA C N 1
ATOM 5660 C CA . ALA C 1 25 ? 38.328 -31.982 74.272 1.00 30.92 24 ALA C CA 1
ATOM 5661 C C . ALA C 1 25 ? 37.958 -31.994 75.761 1.00 35.55 24 ALA C C 1
ATOM 5662 O O . ALA C 1 25 ? 36.935 -31.442 76.178 1.00 40.02 24 ALA C O 1
ATOM 5664 N N . GLU C 1 26 ? 38.827 -32.633 76.553 1.00 34.46 25 GLU C N 1
ATOM 5665 C CA . GLU C 1 26 ? 38.623 -32.826 77.988 1.00 31.33 25 GLU C CA 1
ATOM 5666 C C . GLU C 1 26 ? 38.578 -31.485 78.730 1.00 30.47 25 GLU C C 1
ATOM 5667 O O . GLU C 1 26 ? 39.390 -30.593 78.457 1.00 34.37 25 GLU C O 1
ATOM 5673 N N . PRO C 1 27 ? 37.669 -31.312 79.689 1.00 33.83 26 PRO C N 1
ATOM 5674 C CA . PRO C 1 27 ? 37.656 -30.061 80.468 1.00 27.81 26 PRO C CA 1
ATOM 5675 C C . PRO C 1 27 ? 38.830 -29.981 81.431 1.00 29.34 26 PRO C C 1
ATOM 5676 O O . PRO C 1 27 ? 39.157 -30.949 82.124 1.00 28.75 26 PRO C O 1
ATOM 5680 N N . LYS C 1 28 ? 39.441 -28.796 81.491 1.00 33.16 27 LYS C N 1
ATOM 5681 C CA . LYS C 1 28 ? 40.410 -28.490 82.535 1.00 32.09 27 LYS C CA 1
ATOM 5682 C C . LYS C 1 28 ? 39.705 -28.377 83.884 1.00 27.67 27 LYS C C 1
ATOM 5683 O O . LYS C 1 28 ? 38.492 -28.602 84.009 1.00 22.51 27 LYS C O 1
ATOM 5689 N N . ALA C 1 29 ? 40.485 -27.991 84.904 1.00 25.73 28 ALA C N 1
ATOM 5690 C CA . ALA C 1 29 ? 40.046 -28.150 86.288 1.00 30.33 28 ALA C CA 1
ATOM 5691 C C . ALA C 1 29 ? 38.785 -27.342 86.580 1.00 29.90 28 ALA C C 1
ATOM 5692 O O . ALA C 1 29 ? 37.910 -27.804 87.324 1.00 27.30 28 ALA C O 1
ATOM 5694 N N . ASP C 1 30 ? 38.673 -26.138 86.003 1.00 25.59 29 ASP C N 1
ATOM 5695 C CA . ASP C 1 30 ? 37.569 -25.228 86.288 1.00 28.04 29 ASP C CA 1
ATOM 5696 C C . ASP C 1 30 ? 36.541 -25.188 85.155 1.00 28.27 29 ASP C C 1
ATOM 5697 O O . ASP C 1 30 ? 35.785 -24.214 85.026 1.00 31.96 29 ASP C O 1
ATOM 5702 N N . GLU C 1 31 ? 36.505 -26.222 84.330 1.00 24.28 30 GLU C N 1
ATOM 5703 C CA . GLU C 1 31 ? 35.697 -26.282 83.123 1.00 23.25 30 GLU C CA 1
ATOM 5704 C C . GLU C 1 31 ? 34.761 -27.479 83.198 1.00 28.66 30 GLU C C 1
ATOM 5705 O O . GLU C 1 31 ? 34.858 -28.332 84.083 1.00 23.48 30 GLU C O 1
ATOM 5711 N N . LEU C 1 32 ? 33.869 -27.560 82.227 1.00 23.87 31 LEU C N 1
ATOM 5712 C CA . LEU C 1 32 ? 32.937 -28.665 82.297 1.00 30.40 31 LEU C CA 1
ATOM 5713 C C . LEU C 1 32 ? 32.335 -28.810 80.913 1.00 30.94 31 LEU C C 1
ATOM 5714 O O . LEU C 1 32 ? 32.359 -27.877 80.103 1.00 25.75 31 LEU C O 1
ATOM 5719 N N . LEU C 1 33 ? 31.856 -30.000 80.628 1.00 23.35 32 LEU C N 1
ATOM 5720 C CA . LEU C 1 33 ? 31.323 -30.311 79.327 1.00 25.36 32 LEU C CA 1
ATOM 5721 C C . LEU C 1 33 ? 29.820 -30.445 79.503 1.00 25.41 32 LEU C C 1
ATOM 5722 O O . LEU C 1 33 ? 29.365 -31.087 80.458 1.00 23.37 32 LEU C O 1
ATOM 5727 N N . VAL C 1 34 ? 29.050 -29.760 78.655 1.00 21.00 33 VAL C N 1
ATOM 5728 C CA . VAL C 1 34 ? 27.597 -29.732 78.766 1.00 25.44 33 VAL C CA 1
ATOM 5729 C C . VAL C 1 34 ? 27.009 -30.380 77.523 1.00 26.65 33 VAL C C 1
ATOM 5730 O O . VAL C 1 34 ? 27.370 -30.026 76.395 1.00 24.31 33 VAL C O 1
ATOM 5734 N N . LYS C 1 35 ? 26.086 -31.303 77.730 1.00 24.71 34 LYS C N 1
ATOM 5735 C CA . LYS C 1 35 ? 25.294 -31.842 76.635 1.00 26.14 34 LYS C CA 1
ATOM 5736 C C . LYS C 1 35 ? 24.094 -30.932 76.437 1.00 24.19 34 LYS C C 1
ATOM 5737 O O . LYS C 1 35 ? 23.247 -30.825 77.332 1.00 27.65 34 LYS C O 1
ATOM 5743 N N . ILE C 1 36 ? 24.025 -30.264 75.292 1.00 20.67 35 ILE C N 1
ATOM 5744 C CA . ILE C 1 36 ? 22.963 -29.290 75.061 1.00 21.84 35 ILE C CA 1
ATOM 5745 C C . ILE C 1 36 ? 21.676 -30.038 74.730 1.00 29.02 35 ILE C C 1
ATOM 5746 O O . ILE C 1 36 ? 21.675 -30.953 73.897 1.00 26.47 35 ILE C O 1
ATOM 5751 N N . LYS C 1 37 ? 20.579 -29.662 75.398 1.00 22.31 36 LYS C N 1
ATOM 5752 C CA . LYS C 1 37 ? 19.256 -30.202 75.104 1.00 19.96 36 LYS C CA 1
ATOM 5753 C C . LYS C 1 37 ? 18.499 -29.318 74.129 1.00 26.32 36 LYS C C 1
ATOM 5754 O O . LYS C 1 37 ? 17.763 -29.821 73.272 1.00 29.17 36 LYS C O 1
ATOM 5760 N N . ALA C 1 38 ? 18.690 -28.007 74.237 1.00 21.90 37 ALA C N 1
ATOM 5761 C CA . ALA C 1 38 ? 17.964 -27.049 73.425 1.00 24.49 37 ALA C CA 1
ATOM 5762 C C . ALA C 1 38 ? 18.773 -25.764 73.371 1.00 23.48 37 ALA C C 1
ATOM 5763 O O . ALA C 1 38 ? 19.358 -25.350 74.375 1.00 22.07 37 ALA C O 1
ATOM 5765 N N . ALA C 1 39 ? 18.801 -25.137 72.201 1.00 24.24 38 ALA C N 1
ATOM 5766 C CA . ALA C 1 39 ? 19.491 -23.868 72.019 1.00 25.29 38 ALA C CA 1
ATOM 5767 C C . ALA C 1 39 ? 18.515 -22.868 71.419 1.00 28.33 38 ALA C C 1
ATOM 5768 O O . ALA C 1 39 ? 17.923 -23.125 70.365 1.00 27.96 38 ALA C O 1
ATOM 5770 N N . GLY C 1 40 ? 18.329 -21.743 72.088 1.00 28.55 39 GLY C N 1
ATOM 5771 C CA . GLY C 1 40 ? 17.489 -20.711 71.527 1.00 26.96 39 GLY C CA 1
ATOM 5772 C C . GLY C 1 40 ? 18.210 -19.936 70.445 1.00 24.98 39 GLY C C 1
ATOM 5773 O O . GLY C 1 40 ? 19.431 -20.009 70.305 1.00 31.18 39 GLY C O 1
ATOM 5774 N N . LEU C 1 41 ? 17.434 -19.198 69.666 1.00 27.62 40 LEU C N 1
ATOM 5775 C CA . LEU C 1 41 ? 17.952 -18.314 68.622 1.00 31.09 40 LEU C CA 1
ATOM 5776 C C . LEU C 1 41 ? 17.676 -16.862 68.981 1.00 27.94 40 LEU C C 1
ATOM 5777 O O . LEU C 1 41 ? 16.519 -16.481 69.197 1.00 32.25 40 LEU C O 1
ATOM 5782 N N . CYS C 1 42 ? 18.735 -16.058 69.034 1.00 31.48 41 CYS C N 1
ATOM 5783 C CA . CYS C 1 42 ? 18.651 -14.626 69.312 1.00 28.57 41 CYS C CA 1
ATOM 5784 C C . CYS C 1 42 ? 19.070 -13.861 68.060 1.00 30.78 41 CYS C C 1
ATOM 5785 O O . CYS C 1 42 ? 19.815 -14.382 67.225 1.00 31.77 41 CYS C O 1
ATOM 5788 N N . HIS C 1 43 ? 18.556 -12.635 67.905 1.00 28.76 42 HIS C N 1
ATOM 5789 C CA . HIS C 1 43 ? 18.899 -11.842 66.722 1.00 32.67 42 HIS C CA 1
ATOM 5790 C C . HIS C 1 43 ? 20.416 -11.680 66.579 1.00 32.39 42 HIS C C 1
ATOM 5791 O O . HIS C 1 43 ? 20.946 -11.692 65.459 1.00 28.03 42 HIS C O 1
ATOM 5798 N N . THR C 1 44 ? 21.122 -11.567 67.706 1.00 23.98 43 THR C N 1
ATOM 5799 C CA . THR C 1 44 ? 22.578 -11.469 67.703 1.00 30.18 43 THR C CA 1
ATOM 5800 C C . THR C 1 44 ? 23.256 -12.685 67.060 1.00 30.85 43 THR C C 1
ATOM 5801 O O . THR C 1 44 ? 24.369 -12.560 66.533 1.00 31.98 43 THR C O 1
ATOM 5805 N N . ASP C 1 45 ? 22.621 -13.864 67.084 1.00 24.37 44 ASP C N 1
ATOM 5806 C CA . ASP C 1 45 ? 23.228 -15.007 66.395 1.00 33.43 44 ASP C CA 1
ATOM 5807 C C . ASP C 1 45 ? 23.357 -14.733 64.904 1.00 32.62 44 ASP C C 1
ATOM 5808 O O . ASP C 1 45 ? 24.330 -15.153 64.267 1.00 28.59 44 ASP C O 1
ATOM 5813 N N . TYR C 1 46 ? 22.390 -14.021 64.342 1.00 27.97 45 TYR C N 1
ATOM 5814 C CA . TYR C 1 46 ? 22.488 -13.613 62.954 1.00 29.19 45 TYR C CA 1
ATOM 5815 C C . TYR C 1 46 ? 23.555 -12.535 62.776 1.00 29.73 45 TYR C C 1
ATOM 5816 O O . TYR C 1 46 ? 24.344 -12.600 61.830 1.00 32.20 45 TYR C O 1
ATOM 5825 N N . ASP C 1 47 ? 23.629 -11.559 63.695 1.00 32.54 46 ASP C N 1
ATOM 5826 C CA . ASP C 1 47 ? 24.732 -10.597 63.639 1.00 28.51 46 ASP C CA 1
ATOM 5827 C C . ASP C 1 47 ? 26.095 -11.278 63.749 1.00 28.65 46 ASP C C 1
ATOM 5828 O O . ASP C 1 47 ? 27.078 -10.765 63.211 1.00 26.80 46 ASP C O 1
ATOM 5833 N N . SER C 1 48 ? 26.186 -12.423 64.440 1.00 25.33 47 SER C N 1
ATOM 5834 C CA . SER C 1 48 ? 27.487 -13.075 64.583 1.00 26.20 47 SER C CA 1
ATOM 5835 C C . SER C 1 48 ? 27.999 -13.647 63.259 1.00 28.83 47 SER C C 1
ATOM 5836 O O . SER C 1 48 ? 29.207 -13.872 63.116 1.00 27.09 47 SER C O 1
ATOM 5839 N N . LEU C 1 49 ? 27.127 -13.840 62.270 1.00 27.53 48 LEU C N 1
ATOM 5840 C CA . LEU C 1 49 ? 27.611 -14.253 60.955 1.00 32.48 48 LEU C CA 1
ATOM 5841 C C . LEU C 1 49 ? 28.528 -13.204 60.344 1.00 33.01 48 LEU C C 1
ATOM 5842 O O . LEU C 1 49 ? 29.329 -13.529 59.468 1.00 27.34 48 LEU C O 1
ATOM 5847 N N . SER C 1 50 ? 28.440 -11.957 60.797 1.00 26.11 49 SER C N 1
ATOM 5848 C CA . SER C 1 50 ? 29.208 -10.879 60.204 1.00 31.12 49 SER C CA 1
ATOM 5849 C C . SER C 1 50 ? 30.441 -10.501 61.011 1.00 30.74 49 SER C C 1
ATOM 5850 O O . SER C 1 50 ? 31.104 -9.521 60.666 1.00 34.21 49 SER C O 1
ATOM 5853 N N . TRP C 1 51 ? 30.783 -11.248 62.065 1.00 26.62 50 TRP C N 1
ATOM 5854 C CA . TRP C 1 51 ? 31.922 -10.844 62.886 1.00 30.12 50 TRP C CA 1
ATOM 5855 C C . TRP C 1 51 ? 33.268 -11.106 62.235 1.00 32.38 50 TRP C C 1
ATOM 5856 O O . TRP C 1 51 ? 34.283 -10.637 62.762 1.00 37.86 50 TRP C O 1
ATOM 5867 N N . GLY C 1 52 ? 33.318 -11.845 61.132 1.00 27.49 51 GLY C N 1
ATOM 5868 C CA . GLY C 1 52 ? 34.576 -11.992 60.426 1.00 34.42 51 GLY C CA 1
ATOM 5869 C C . GLY C 1 52 ? 35.567 -12.968 61.020 1.00 33.67 51 GLY C C 1
ATOM 5870 O O . GLY C 1 52 ? 36.754 -12.899 60.700 1.00 33.96 51 GLY C O 1
ATOM 5871 N N . LYS C 1 53 ? 35.129 -13.886 61.868 1.00 32.36 52 LYS C N 1
ATOM 5872 C CA . LYS C 1 53 ? 36.022 -14.926 62.368 1.00 38.32 52 LYS C CA 1
ATOM 5873 C C . LYS C 1 53 ? 35.195 -16.176 62.554 1.00 27.30 52 LYS C C 1
ATOM 5874 O O . LYS C 1 53 ? 33.982 -16.075 62.775 1.00 27.86 52 LYS C O 1
ATOM 5880 N N . PRO C 1 54 ? 35.804 -17.363 62.488 1.00 29.54 53 PRO C N 1
ATOM 5881 C CA . PRO C 1 54 ? 35.032 -18.575 62.755 1.00 26.70 53 PRO C CA 1
ATOM 5882 C C . PRO C 1 54 ? 34.593 -18.600 64.214 1.00 25.75 53 PRO C C 1
ATOM 5883 O O . PRO C 1 54 ? 35.388 -18.338 65.117 1.00 29.81 53 PRO C O 1
ATOM 5887 N N . ILE C 1 55 ? 33.316 -18.905 64.441 1.00 23.79 54 ILE C N 1
ATOM 5888 C CA . ILE C 1 55 ? 32.786 -19.102 65.785 1.00 24.33 54 ILE C CA 1
ATOM 5889 C C . ILE C 1 55 ? 31.822 -20.278 65.778 1.00 22.35 54 ILE C C 1
ATOM 5890 O O . ILE C 1 55 ? 31.139 -20.546 64.781 1.00 22.32 54 ILE C O 1
ATOM 5895 N N . VAL C 1 56 ? 31.782 -20.996 66.897 1.00 22.25 55 VAL C N 1
ATOM 5896 C CA . VAL C 1 56 ? 30.673 -21.901 67.171 1.00 21.31 55 VAL C CA 1
ATOM 5897 C C . VAL C 1 56 ? 29.498 -21.039 67.590 1.00 22.84 55 VAL C C 1
ATOM 5898 O O . VAL C 1 56 ? 29.572 -20.339 68.606 1.00 25.82 55 VAL C O 1
ATOM 5902 N N . MET C 1 57 ? 28.429 -21.063 66.804 1.00 19.49 56 MET C N 1
ATOM 5903 C CA . MET C 1 57 ? 27.329 -20.146 67.052 1.00 23.29 56 MET C CA 1
ATOM 5904 C C . MET C 1 57 ? 26.504 -20.590 68.259 1.00 22.50 56 MET C C 1
ATOM 5905 O O . MET C 1 57 ? 26.610 -21.715 68.748 1.00 20.54 56 MET C O 1
ATOM 5910 N N . GLY C 1 58 ? 25.664 -19.674 68.731 1.00 20.62 57 GLY C N 1
ATOM 5911 C CA . GLY C 1 58 ? 24.739 -19.958 69.805 1.00 21.48 57 GLY C CA 1
ATOM 5912 C C . GLY C 1 58 ? 25.192 -19.436 71.149 1.00 22.80 57 GLY C C 1
ATOM 5913 O O . GLY C 1 58 ? 26.303 -19.733 71.608 1.00 20.76 57 GLY C O 1
ATOM 5914 N N . HIS C 1 59 ? 24.335 -18.650 71.802 1.00 25.43 58 HIS C N 1
ATOM 5915 C CA . HIS C 1 59 ? 24.594 -18.236 73.176 1.00 24.91 58 HIS C CA 1
ATOM 5916 C C . HIS C 1 59 ? 23.352 -18.358 74.063 1.00 23.12 58 HIS C C 1
ATOM 5917 O O . HIS C 1 59 ? 23.329 -17.779 75.154 1.00 27.24 58 HIS C O 1
ATOM 5924 N N . GLU C 1 60 ? 22.315 -19.077 73.619 1.00 28.55 59 GLU C N 1
ATOM 5925 C CA . GLU C 1 60 ? 21.185 -19.480 74.454 1.00 25.56 59 GLU C CA 1
ATOM 5926 C C . GLU C 1 60 ? 21.168 -21.000 74.517 1.00 28.24 59 GLU C C 1
ATOM 5927 O O . GLU C 1 60 ? 21.142 -21.651 73.473 1.00 24.18 59 GLU C O 1
ATOM 5933 N N . GLY C 1 61 ? 21.176 -21.566 75.725 1.00 25.19 60 GLY C N 1
ATOM 5934 C CA . GLY C 1 61 ? 21.139 -23.012 75.840 1.00 25.00 60 GLY C CA 1
ATOM 5935 C C . GLY C 1 61 ? 20.809 -23.483 77.238 1.00 27.64 60 GLY C C 1
ATOM 5936 O O . GLY C 1 61 ? 20.990 -22.759 78.227 1.00 24.78 60 GLY C O 1
ATOM 5937 N N . ALA C 1 62 ? 20.309 -24.721 77.301 1.00 24.44 61 ALA C N 1
ATOM 5938 C CA . ALA C 1 62 ? 20.091 -25.467 78.535 1.00 20.54 61 ALA C CA 1
ATOM 5939 C C . ALA C 1 62 ? 20.389 -26.931 78.253 1.00 24.63 61 ALA C C 1
ATOM 5940 O O . ALA C 1 62 ? 20.228 -27.407 77.124 1.00 22.80 61 ALA C O 1
ATOM 5942 N N . GLY C 1 63 ? 20.835 -27.637 79.272 1.00 19.06 62 GLY C N 1
ATOM 5943 C CA . GLY C 1 63 ? 21.314 -28.978 79.039 1.00 21.36 62 GLY C CA 1
ATOM 5944 C C . GLY C 1 63 ? 21.580 -29.710 80.326 1.00 23.65 62 GLY C C 1
ATOM 5945 O O . GLY C 1 63 ? 21.061 -29.355 81.384 1.00 19.86 62 GLY C O 1
ATOM 5946 N N . VAL C 1 64 ? 22.390 -30.755 80.216 1.00 22.22 63 VAL C N 1
ATOM 5947 C CA . VAL C 1 64 ? 22.773 -31.552 81.363 1.00 25.26 63 VAL C CA 1
ATOM 5948 C C . VAL C 1 64 ? 24.287 -31.614 81.365 1.00 24.95 63 VAL C C 1
ATOM 5949 O O . VAL C 1 64 ? 24.928 -31.557 80.311 1.00 22.77 63 VAL C O 1
ATOM 5953 N N . VAL C 1 65 ? 24.862 -31.722 82.557 1.00 20.09 64 VAL C N 1
ATOM 5954 C CA . VAL C 1 65 ? 26.309 -31.823 82.656 1.00 25.38 64 VAL C CA 1
ATOM 5955 C C . VAL C 1 65 ? 26.755 -33.175 82.102 1.00 26.07 64 VAL C C 1
ATOM 5956 O O . VAL C 1 65 ? 26.240 -34.228 82.495 1.00 27.77 64 VAL C O 1
ATOM 5960 N N . GLU C 1 66 ? 27.695 -33.145 81.163 1.00 26.81 65 GLU C N 1
ATOM 5961 C CA . GLU C 1 66 ? 28.293 -34.342 80.599 1.00 27.04 65 GLU C CA 1
ATOM 5962 C C . GLU C 1 66 ? 29.578 -34.739 81.318 1.00 31.34 65 GLU C C 1
ATOM 5963 O O . GLU C 1 66 ? 29.807 -35.928 81.555 1.00 29.75 65 GLU C O 1
ATOM 5969 N N . LYS C 1 67 ? 30.424 -33.777 81.678 1.00 28.63 66 LYS C N 1
ATOM 5970 C CA . LYS C 1 67 ? 31.654 -34.102 82.389 1.00 29.88 66 LYS C CA 1
ATOM 5971 C C . LYS C 1 67 ? 32.165 -32.864 83.114 1.00 28.12 66 LYS C C 1
ATOM 5972 O O . LYS C 1 67 ? 32.155 -31.762 82.570 1.00 27.13 66 LYS C O 1
ATOM 5978 N N . VAL C 1 68 ? 32.649 -33.087 84.324 1.00 26.77 67 VAL C N 1
ATOM 5979 C CA . VAL C 1 68 ? 33.106 -32.065 85.256 1.00 25.00 67 VAL C CA 1
ATOM 5980 C C . VAL C 1 68 ? 34.625 -32.069 85.388 1.00 27.22 67 VAL C C 1
ATOM 5981 O O . VAL C 1 68 ? 35.239 -33.128 85.522 1.00 27.34 67 VAL C O 1
ATOM 5985 N N . GLY C 1 69 ? 35.227 -30.879 85.413 1.00 27.93 68 GLY C N 1
ATOM 5986 C CA . GLY C 1 69 ? 36.652 -30.779 85.645 1.00 28.31 68 GLY C CA 1
ATOM 5987 C C . GLY C 1 69 ? 37.062 -31.121 87.073 1.00 33.64 68 GLY C C 1
ATOM 5988 O O . GLY C 1 69 ? 36.241 -31.270 87.984 1.00 33.15 68 GLY C O 1
ATOM 5989 N N . SER C 1 70 ? 38.390 -31.196 87.253 1.00 33.25 69 SER C N 1
ATOM 5990 C CA . SER C 1 70 ? 39.009 -31.679 88.492 1.00 38.58 69 SER C CA 1
ATOM 5991 C C . SER C 1 70 ? 38.533 -30.937 89.733 1.00 40.22 69 SER C C 1
ATOM 5992 O O . SER C 1 70 ? 38.365 -31.543 90.797 1.00 39.31 69 SER C O 1
ATOM 5995 N N . ASP C 1 71 ? 38.394 -29.617 89.642 1.00 32.86 70 ASP C N 1
ATOM 5996 C CA . ASP C 1 71 ? 38.119 -28.795 90.811 1.00 34.77 70 ASP C CA 1
ATOM 5997 C C . ASP C 1 71 ? 36.647 -28.456 90.979 1.00 36.01 70 ASP C C 1
ATOM 5998 O O . ASP C 1 71 ? 36.290 -27.814 91.964 1.00 34.25 70 ASP C O 1
ATOM 6003 N N . ILE C 1 72 ? 35.778 -28.871 90.067 1.00 35.36 71 ILE C N 1
ATOM 6004 C CA . ILE C 1 72 ? 34.366 -28.554 90.218 1.00 38.04 71 ILE C CA 1
ATOM 6005 C C . ILE C 1 72 ? 33.785 -29.468 91.285 1.00 37.97 71 ILE C C 1
ATOM 6006 O O . ILE C 1 72 ? 33.844 -30.693 91.161 1.00 36.91 71 ILE C O 1
ATOM 6011 N N . LYS C 1 73 ? 33.189 -28.885 92.320 1.00 39.55 72 LYS C N 1
ATOM 6012 C CA . LYS C 1 73 ? 32.562 -29.687 93.366 1.00 43.87 72 LYS C CA 1
ATOM 6013 C C . LYS C 1 73 ? 31.074 -29.478 93.546 1.00 44.44 72 LYS C C 1
ATOM 6014 O O . LYS C 1 73 ? 30.463 -30.236 94.301 1.00 43.55 72 LYS C O 1
ATOM 6020 N N . ASP C 1 74 ? 30.480 -28.481 92.911 1.00 41.91 73 ASP C N 1
ATOM 6021 C CA . ASP C 1 74 ? 29.069 -28.193 93.088 1.00 46.16 73 ASP C CA 1
ATOM 6022 C C . ASP C 1 74 ? 28.209 -28.757 91.964 1.00 47.16 73 ASP C C 1
ATOM 6023 O O . ASP C 1 74 ? 26.983 -28.607 92.001 1.00 48.08 73 ASP C O 1
ATOM 6028 N N . LEU C 1 75 ? 28.819 -29.400 90.972 1.00 38.07 74 LEU C N 1
ATOM 6029 C CA . LEU C 1 75 ? 28.106 -30.007 89.857 1.00 37.44 74 LEU C CA 1
ATOM 6030 C C . LEU C 1 75 ? 28.600 -31.424 89.649 1.00 33.53 74 LEU C C 1
ATOM 6031 O O . LEU C 1 75 ? 29.775 -31.717 89.862 1.00 27.70 74 LEU C O 1
ATOM 6036 N N . LYS C 1 76 ? 27.708 -32.281 89.165 1.00 31.28 75 LYS C N 1
ATOM 6037 C CA . LYS C 1 76 ? 28.078 -33.637 88.797 1.00 34.61 75 LYS C CA 1
ATOM 6038 C C . LYS C 1 76 ? 27.422 -33.971 87.464 1.00 33.44 75 LYS C C 1
ATOM 6039 O O . LYS C 1 76 ? 26.505 -33.273 87.012 1.00 28.69 75 LYS C O 1
ATOM 6045 N N . LYS C 1 77 ? 27.923 -35.034 86.827 1.00 26.92 76 LYS C N 1
ATOM 6046 C CA . LYS C 1 77 ? 27.318 -35.537 85.602 1.00 28.10 76 LYS C CA 1
ATOM 6047 C C . LYS C 1 77 ? 25.838 -35.790 85.837 1.00 26.80 76 LYS C C 1
ATOM 6048 O O . LYS C 1 77 ? 25.463 -36.370 86.850 1.00 31.66 76 LYS C O 1
ATOM 6054 N N . GLY C 1 78 ? 24.995 -35.331 84.909 1.00 27.20 77 GLY C N 1
ATOM 6055 C CA . GLY C 1 78 ? 23.559 -35.501 85.005 1.00 27.76 77 GLY C CA 1
ATOM 6056 C C . GLY C 1 78 ? 22.797 -34.281 85.495 1.00 30.54 77 GLY C C 1
ATOM 6057 O O . GLY C 1 78 ? 21.581 -34.206 85.278 1.00 31.77 77 GLY C O 1
ATOM 6058 N N . ASP C 1 79 ? 23.474 -33.333 86.150 1.00 29.86 78 ASP C N 1
ATOM 6059 C CA . ASP C 1 79 ? 22.817 -32.134 86.669 1.00 26.15 78 ASP C CA 1
ATOM 6060 C C . ASP C 1 79 ? 22.271 -31.264 85.537 1.00 27.21 78 ASP C C 1
ATOM 6061 O O . ASP C 1 79 ? 22.902 -31.104 84.487 1.00 19.47 78 ASP C O 1
ATOM 6066 N N . GLN C 1 80 ? 21.082 -30.702 85.764 1.00 18.06 79 GLN C N 1
ATOM 6067 C CA . GLN C 1 80 ? 20.474 -29.780 84.812 1.00 24.23 79 GLN C CA 1
ATOM 6068 C C . GLN C 1 80 ? 21.101 -28.393 84.961 1.00 21.57 79 GLN C C 1
ATOM 6069 O O . GLN C 1 80 ? 21.315 -27.916 86.077 1.00 26.46 79 GLN C O 1
ATOM 6075 N N . VAL C 1 81 ? 21.420 -27.740 83.846 1.00 21.01 80 VAL C N 1
ATOM 6076 C CA . VAL C 1 81 ? 22.095 -26.447 83.927 1.00 22.02 80 VAL C CA 1
ATOM 6077 C C . VAL C 1 81 ? 21.532 -25.513 82.868 1.00 27.59 80 VAL C C 1
ATOM 6078 O O . VAL C 1 81 ? 21.256 -25.929 81.735 1.00 22.51 80 VAL C O 1
ATOM 6082 N N . LEU C 1 82 ? 21.351 -24.251 83.262 1.00 22.16 81 LEU C N 1
ATOM 6083 C CA . LEU C 1 82 ? 21.135 -23.126 82.361 1.00 23.84 81 LEU C CA 1
ATOM 6084 C C . LEU C 1 82 ? 22.480 -22.474 82.081 1.00 25.88 81 LEU C C 1
ATOM 6085 O O . LEU C 1 82 ? 23.331 -22.390 82.973 1.00 27.67 81 LEU C O 1
ATOM 6090 N N . LEU C 1 83 ? 22.671 -22.008 80.850 1.00 17.41 82 LEU C N 1
ATOM 6091 C CA . LEU C 1 83 ? 23.914 -21.345 80.484 1.00 17.22 82 LEU C CA 1
ATOM 6092 C C . LEU C 1 83 ? 23.711 -19.841 80.507 1.00 19.78 82 LEU C C 1
ATOM 6093 O O . LEU C 1 83 ? 22.625 -19.343 80.196 1.00 21.89 82 LEU C O 1
ATOM 6098 N N . ASN C 1 84 ? 24.764 -19.120 80.893 1.00 20.44 83 ASN C N 1
ATOM 6099 C CA . ASN C 1 84 ? 24.763 -17.660 80.906 1.00 17.54 83 ASN C CA 1
ATOM 6100 C C . ASN C 1 84 ? 26.047 -17.160 80.266 1.00 18.30 83 ASN C C 1
ATOM 6101 O O . ASN C 1 84 ? 27.116 -17.780 80.394 1.00 16.89 83 ASN C O 1
ATOM 6106 N N . TRP C 1 85 ? 25.954 -16.044 79.559 1.00 17.43 84 TRP C N 1
ATOM 6107 C CA . TRP C 1 85 ? 27.149 -15.564 78.888 1.00 20.95 84 TRP C CA 1
ATOM 6108 C C . TRP C 1 85 ? 27.845 -14.438 79.631 1.00 24.02 84 TRP C C 1
ATOM 6109 O O . TRP C 1 85 ? 28.707 -13.778 79.042 1.00 26.10 84 TRP C O 1
ATOM 6120 N N . ALA C 1 86 ? 27.527 -14.216 80.912 1.00 19.85 85 ALA C N 1
ATOM 6121 C CA . ALA C 1 86 ? 28.292 -13.214 81.654 1.00 19.55 85 ALA C CA 1
ATOM 6122 C C . ALA C 1 86 ? 29.626 -13.771 82.118 1.00 20.28 85 ALA C C 1
ATOM 6123 O O . ALA C 1 86 ? 30.615 -13.032 82.160 1.00 18.12 85 ALA C O 1
ATOM 6125 N N . THR C 1 87 ? 29.670 -15.077 82.437 1.00 20.72 86 THR C N 1
ATOM 6126 C CA . THR C 1 87 ? 30.837 -15.796 82.950 1.00 19.31 86 THR C CA 1
ATOM 6127 C C . THR C 1 87 ? 31.677 -14.938 83.905 1.00 21.30 86 THR C C 1
ATOM 6128 O O . THR C 1 87 ? 32.894 -14.822 83.727 1.00 26.21 86 THR C O 1
ATOM 6132 N N . PRO C 1 88 ? 31.080 -14.364 84.955 1.00 23.03 87 PRO C N 1
ATOM 6133 C CA . PRO C 1 88 ? 31.760 -13.289 85.705 1.00 21.49 87 PRO C CA 1
ATOM 6134 C C . PRO C 1 88 ? 32.948 -13.783 86.521 1.00 23.57 87 PRO C C 1
ATOM 6135 O O . PRO C 1 88 ? 32.946 -14.887 87.058 1.00 22.58 87 PRO C O 1
ATOM 6139 N N . CYS C 1 89 ? 33.960 -12.923 86.641 1.00 23.51 88 CYS C N 1
ATOM 6140 C CA . CYS C 1 89 ? 35.134 -13.271 87.428 1.00 23.27 88 CYS C CA 1
ATOM 6141 C C . CYS C 1 89 ? 34.897 -13.148 88.933 1.00 28.33 88 CYS C C 1
ATOM 6142 O O . CYS C 1 89 ? 35.587 -13.821 89.706 1.00 22.52 88 CYS C O 1
ATOM 6145 N N . MET C 1 90 ? 33.936 -12.324 89.371 1.00 21.89 89 MET C N 1
ATOM 6146 C CA . MET C 1 90 ? 33.565 -12.155 90.778 1.00 24.81 89 MET C CA 1
ATOM 6147 C C . MET C 1 90 ? 34.575 -11.351 91.592 1.00 23.92 89 MET C C 1
ATOM 6148 O O . MET C 1 90 ? 34.372 -11.184 92.801 1.00 26.77 89 MET C O 1
ATOM 6153 N N . HIS C 1 91 ? 35.648 -10.838 90.988 1.00 23.57 90 HIS C N 1
ATOM 6154 C CA . HIS C 1 91 ? 36.638 -10.093 91.763 1.00 26.47 90 HIS C CA 1
ATOM 6155 C C . HIS C 1 91 ? 36.963 -8.715 91.213 1.00 24.67 90 HIS C C 1
ATOM 6156 O O . HIS C 1 91 ? 37.560 -7.914 91.950 1.00 25.81 90 HIS C O 1
ATOM 6163 N N . CYS C 1 92 ? 36.591 -8.403 89.968 1.00 19.76 91 CYS C N 1
ATOM 6164 C CA . CYS C 1 92 ? 36.919 -7.115 89.382 1.00 22.44 91 CYS C CA 1
ATOM 6165 C C . CYS C 1 92 ? 36.014 -6.021 89.952 1.00 23.47 91 CYS C C 1
ATOM 6166 O O . CYS C 1 92 ? 35.111 -6.265 90.760 1.00 19.20 91 CYS C O 1
ATOM 6169 N N . PHE C 1 93 ? 36.280 -4.782 89.532 1.00 23.53 92 PHE C N 1
ATOM 6170 C CA . PHE C 1 93 ? 35.515 -3.654 90.053 1.00 20.01 92 PHE C CA 1
ATOM 6171 C C . PHE C 1 93 ? 34.035 -3.800 89.722 1.00 19.55 92 PHE C C 1
ATOM 6172 O O . PHE C 1 93 ? 33.174 -3.633 90.591 1.00 17.75 92 PHE C O 1
ATOM 6180 N N . GLN C 1 94 ? 33.711 -4.146 88.476 1.00 17.57 93 GLN C N 1
ATOM 6181 C CA . GLN C 1 94 ? 32.295 -4.243 88.120 1.00 16.79 93 GLN C CA 1
ATOM 6182 C C . GLN C 1 94 ? 31.596 -5.374 88.870 1.00 20.12 93 GLN C C 1
ATOM 6183 O O . GLN C 1 94 ? 30.496 -5.179 89.407 1.00 22.53 93 GLN C O 1
ATOM 6189 N N . CYS C 1 95 ? 32.217 -6.565 88.937 1.00 20.80 94 CYS C N 1
ATOM 6190 C CA . CYS C 1 95 ? 31.605 -7.665 89.681 1.00 19.02 94 CYS C CA 1
ATOM 6191 C C . CYS C 1 95 ? 31.313 -7.253 91.129 1.00 20.26 94 CYS C C 1
ATOM 6192 O O . CYS C 1 95 ? 30.230 -7.523 91.653 1.00 21.19 94 CYS C O 1
ATOM 6195 N N . GLN C 1 96 ? 32.245 -6.540 91.767 1.00 20.46 95 GLN C N 1
ATOM 6196 C CA . GLN C 1 96 ? 32.052 -6.134 93.158 1.00 22.03 95 GLN C CA 1
ATOM 6197 C C . GLN C 1 96 ? 31.026 -5.019 93.304 1.00 27.35 95 GLN C C 1
ATOM 6198 O O . GLN C 1 96 ? 30.499 -4.823 94.402 1.00 26.09 95 GLN C O 1
ATOM 6204 N N . GLU C 1 97 ? 30.738 -4.280 92.232 1.00 23.59 96 GLU C N 1
ATOM 6205 C CA . GLU C 1 97 ? 29.581 -3.391 92.203 1.00 22.07 96 GLU C CA 1
ATOM 6206 C C . GLU C 1 97 ? 28.272 -4.153 91.998 1.00 27.07 96 GLU C C 1
ATOM 6207 O O . GLU C 1 97 ? 27.196 -3.541 92.017 1.00 23.48 96 GLU C O 1
ATOM 6213 N N . GLY C 1 98 ? 28.325 -5.467 91.816 1.00 22.27 97 GLY C N 1
ATOM 6214 C CA . GLY C 1 98 ? 27.130 -6.181 91.422 1.00 18.85 97 GLY C CA 1
ATOM 6215 C C . GLY C 1 98 ? 26.862 -6.170 89.933 1.00 21.56 97 GLY C C 1
ATOM 6216 O O . GLY C 1 98 ? 25.814 -6.665 89.506 1.00 26.76 97 GLY C O 1
ATOM 6217 N N . ASN C 1 99 ? 27.766 -5.621 89.130 1.00 19.59 98 ASN C N 1
ATOM 6218 C CA . ASN C 1 99 ? 27.591 -5.577 87.674 1.00 21.01 98 ASN C CA 1
ATOM 6219 C C . ASN C 1 99 ? 28.363 -6.716 87.007 1.00 20.50 98 ASN C C 1
ATOM 6220 O O . ASN C 1 99 ? 29.248 -6.492 86.172 1.00 18.93 98 ASN C O 1
ATOM 6225 N N . GLN C 1 100 ? 28.001 -7.955 87.366 1.00 17.09 99 GLN C N 1
ATOM 6226 C CA . GLN C 1 100 ? 28.669 -9.120 86.790 1.00 17.44 99 GLN C CA 1
ATOM 6227 C C . GLN C 1 100 ? 28.487 -9.188 85.281 1.00 19.91 99 GLN C C 1
ATOM 6228 O O . GLN C 1 100 ? 29.260 -9.869 84.596 1.00 21.09 99 GLN C O 1
ATOM 6234 N N . HIS C 1 101 ? 27.490 -8.482 84.755 1.00 18.59 100 HIS C N 1
ATOM 6235 C CA . HIS C 1 101 ? 27.164 -8.506 83.344 1.00 16.62 100 HIS C CA 1
ATOM 6236 C C . HIS C 1 101 ? 28.127 -7.685 82.498 1.00 19.72 100 HIS C C 1
ATOM 6237 O O . HIS C 1 101 ? 28.096 -7.815 81.267 1.00 22.15 100 HIS C O 1
ATOM 6244 N N . ILE C 1 102 ? 28.946 -6.823 83.117 1.00 21.22 101 ILE C N 1
ATOM 6245 C CA . ILE C 1 102 ? 29.952 -6.033 82.404 1.00 21.67 101 ILE C CA 1
ATOM 6246 C C . ILE C 1 102 ? 31.301 -6.279 83.061 1.00 20.01 101 ILE C C 1
ATOM 6247 O O . ILE C 1 102 ? 32.114 -5.358 83.195 1.00 22.30 101 ILE C O 1
ATOM 6252 N N . CYS C 1 103 ? 31.525 -7.529 83.492 1.00 20.91 102 CYS C N 1
ATOM 6253 C CA . CYS C 1 103 ? 32.792 -7.960 84.080 1.00 20.61 102 CYS C CA 1
ATOM 6254 C C . CYS C 1 103 ? 33.979 -7.500 83.247 1.00 20.75 102 CYS C C 1
ATOM 6255 O O . CYS C 1 103 ? 34.044 -7.761 82.044 1.00 17.70 102 CYS C O 1
ATOM 6258 N N . GLU C 1 104 ? 34.928 -6.818 83.898 1.00 20.86 103 GLU C N 1
ATOM 6259 C CA . GLU C 1 104 ? 36.069 -6.248 83.179 1.00 23.19 103 GLU C CA 1
ATOM 6260 C C . GLU C 1 104 ? 37.083 -7.304 82.742 1.00 21.41 103 GLU C C 1
ATOM 6261 O O . GLU C 1 104 ? 37.889 -7.033 81.849 1.00 16.45 103 GLU C O 1
ATOM 6267 N N . ASN C 1 105 ? 37.072 -8.484 83.361 1.00 20.23 104 ASN C N 1
ATOM 6268 C CA . ASN C 1 105 ? 38.013 -9.549 83.027 1.00 22.34 104 ASN C CA 1
ATOM 6269 C C . ASN C 1 105 ? 37.445 -10.545 82.024 1.00 24.32 104 ASN C C 1
ATOM 6270 O O . ASN C 1 105 ? 38.139 -10.917 81.067 1.00 23.73 104 ASN C O 1
ATOM 6275 N N . ASN C 1 106 ? 36.183 -10.963 82.218 1.00 18.37 105 ASN C N 1
ATOM 6276 C CA . ASN C 1 106 ? 35.637 -12.148 81.572 1.00 21.79 105 ASN C CA 1
ATOM 6277 C C . ASN C 1 106 ? 34.520 -11.899 80.583 1.00 23.59 105 ASN C C 1
ATOM 6278 O O . ASN C 1 106 ? 34.150 -12.837 79.875 1.00 19.68 105 ASN C O 1
ATOM 6283 N N . SER C 1 107 ? 33.914 -10.716 80.562 1.00 23.16 106 SER C N 1
ATOM 6284 C CA . SER C 1 107 ? 32.791 -10.504 79.662 1.00 22.57 106 SER C CA 1
ATOM 6285 C C . SER C 1 107 ? 33.224 -10.715 78.215 1.00 25.26 106 SER C C 1
ATOM 6286 O O . SER C 1 107 ? 34.223 -10.126 77.782 1.00 22.78 106 SER C O 1
ATOM 6289 N N . PRO C 1 108 ? 32.484 -11.509 77.430 1.00 23.63 107 PRO C N 1
ATOM 6290 C CA . PRO C 1 108 ? 32.805 -11.630 76.002 1.00 24.37 107 PRO C CA 1
ATOM 6291 C C . PRO C 1 108 ? 32.409 -10.407 75.207 1.00 21.51 107 PRO C C 1
ATOM 6292 O O . PRO C 1 108 ? 32.831 -10.267 74.050 1.00 20.13 107 PRO C O 1
ATOM 6296 N N . VAL C 1 109 ? 31.564 -9.547 75.765 1.00 20.64 108 VAL C N 1
ATOM 6297 C CA . VAL C 1 109 ? 31.257 -8.277 75.125 1.00 25.54 108 VAL C CA 1
ATOM 6298 C C . VAL C 1 109 ? 32.259 -7.199 75.529 1.00 23.70 108 VAL C C 1
ATOM 6299 O O . VAL C 1 109 ? 32.879 -6.558 74.675 1.00 25.48 108 VAL C O 1
ATOM 6303 N N . VAL C 1 110 ? 32.447 -6.958 76.833 1.00 18.58 109 VAL C N 1
ATOM 6304 C CA . VAL C 1 110 ? 33.155 -5.740 77.228 1.00 24.31 109 VAL C CA 1
ATOM 6305 C C . VAL C 1 110 ? 34.635 -5.988 77.452 1.00 27.70 109 VAL C C 1
ATOM 6306 O O . VAL C 1 110 ? 35.398 -5.022 77.581 1.00 35.68 109 VAL C O 1
ATOM 6310 N N . ALA C 1 111 ? 35.067 -7.240 77.497 1.00 27.20 110 ALA C N 1
ATOM 6311 C CA . ALA C 1 111 ? 36.478 -7.570 77.601 1.00 33.27 110 ALA C CA 1
ATOM 6312 C C . ALA C 1 111 ? 37.021 -8.239 76.345 1.00 39.16 110 ALA C C 1
ATOM 6313 O O . ALA C 1 111 ? 38.148 -7.947 75.943 1.00 43.74 110 ALA C O 1
ATOM 6315 N N . GLY C 1 112 ? 36.236 -9.101 75.688 1.00 33.87 111 GLY C N 1
ATOM 6316 C CA . GLY C 1 112 ? 36.679 -9.773 74.473 1.00 42.64 111 GLY C CA 1
ATOM 6317 C C . GLY C 1 112 ? 36.498 -9.028 73.157 1.00 49.98 111 GLY C C 1
ATOM 6318 O O . GLY C 1 112 ? 35.623 -8.158 73.010 1.00 56.86 111 GLY C O 1
ATOM 6319 N N . HIS C 1 116 ? 40.797 -15.776 73.972 1.00 54.19 115 HIS C N 1
ATOM 6320 C CA . HIS C 1 116 ? 39.707 -14.857 74.267 1.00 51.61 115 HIS C CA 1
ATOM 6321 C C . HIS C 1 116 ? 39.808 -14.550 75.785 1.00 46.75 115 HIS C C 1
ATOM 6322 O O . HIS C 1 116 ? 40.922 -14.506 76.311 1.00 47.74 115 HIS C O 1
ATOM 6329 N N . THR C 1 117 ? 38.707 -14.365 76.511 1.00 38.54 116 THR C N 1
ATOM 6330 C CA . THR C 1 117 ? 38.815 -14.013 77.925 1.00 27.32 116 THR C CA 1
ATOM 6331 C C . THR C 1 117 ? 38.929 -15.265 78.789 1.00 32.59 116 THR C C 1
ATOM 6332 O O . THR C 1 117 ? 38.701 -16.393 78.333 1.00 28.56 116 THR C O 1
ATOM 6336 N N . PRO C 1 118 ? 39.280 -15.105 80.070 1.00 27.20 117 PRO C N 1
ATOM 6337 C CA . PRO C 1 118 ? 39.193 -16.240 81.005 1.00 23.96 117 PRO C CA 1
ATOM 6338 C C . PRO C 1 118 ? 37.772 -16.687 81.288 1.00 25.39 117 PRO C C 1
ATOM 6339 O O . PRO C 1 118 ? 37.594 -17.681 82.004 1.00 28.69 117 PRO C O 1
ATOM 6343 N N . GLY C 1 119 ? 36.754 -15.983 80.775 1.00 24.38 118 GLY C N 1
ATOM 6344 C CA . GLY C 1 119 ? 35.403 -16.527 80.788 1.00 21.26 118 GLY C CA 1
ATOM 6345 C C . GLY C 1 119 ? 35.145 -17.621 79.763 1.00 22.72 118 GLY C C 1
ATOM 6346 O O . GLY C 1 119 ? 34.108 -18.284 79.822 1.00 22.59 118 GLY C O 1
ATOM 6347 N N . HIS C 1 120 ? 36.055 -17.790 78.818 1.00 21.57 119 HIS C N 1
ATOM 6348 C CA . HIS C 1 120 ? 35.977 -18.759 77.736 1.00 25.10 119 HIS C CA 1
ATOM 6349 C C . HIS C 1 120 ? 36.770 -19.992 78.148 1.00 23.36 119 HIS C C 1
ATOM 6350 O O . HIS C 1 120 ? 37.815 -19.866 78.787 1.00 22.02 119 HIS C O 1
ATOM 6357 N N . ALA C 1 121 ? 36.273 -21.182 77.802 1.00 21.85 120 ALA C N 1
ATOM 6358 C CA . ALA C 1 121 ? 37.056 -22.387 78.076 1.00 26.04 120 ALA C CA 1
ATOM 6359 C C . ALA C 1 121 ? 38.376 -22.335 77.302 1.00 24.85 120 ALA C C 1
ATOM 6360 O O . ALA C 1 121 ? 38.529 -21.560 76.345 1.00 25.05 120 ALA C O 1
ATOM 6362 N N . HIS C 1 122 ? 39.350 -23.144 77.740 1.00 24.34 121 HIS C N 1
ATOM 6363 C CA . HIS C 1 122 ? 40.683 -23.072 77.134 1.00 31.37 121 HIS C CA 1
ATOM 6364 C C . HIS C 1 122 ? 40.579 -23.286 75.632 1.00 29.07 121 HIS C C 1
ATOM 6365 O O . HIS C 1 122 ? 39.825 -24.145 75.170 1.00 24.61 121 HIS C O 1
ATOM 6372 N N . LEU C 1 123 ? 41.303 -22.454 74.877 1.00 27.17 122 LEU C N 1
ATOM 6373 C CA . LEU C 1 123 ? 40.997 -22.268 73.461 1.00 32.22 122 LEU C CA 1
ATOM 6374 C C . LEU C 1 123 ? 41.229 -23.529 72.650 1.00 36.52 122 LEU C C 1
ATOM 6375 O O . LEU C 1 123 ? 40.547 -23.744 71.642 1.00 35.91 122 LEU C O 1
ATOM 6380 N N . GLU C 1 124 ? 42.174 -24.371 73.071 1.00 31.14 123 GLU C N 1
ATOM 6381 C CA . GLU C 1 124 ? 42.467 -25.598 72.357 1.00 35.24 123 GLU C CA 1
ATOM 6382 C C . GLU C 1 124 ? 41.403 -26.650 72.592 1.00 37.10 123 GLU C C 1
ATOM 6383 O O . GLU C 1 124 ? 41.446 -27.694 71.942 1.00 32.00 123 GLU C O 1
ATOM 6389 N N . GLY C 1 125 ? 40.466 -26.401 73.510 1.00 30.87 124 GLY C N 1
ATOM 6390 C CA . GLY C 1 125 ? 39.434 -27.371 73.804 1.00 28.31 124 GLY C CA 1
ATOM 6391 C C . GLY C 1 125 ? 38.350 -27.457 72.758 1.00 26.18 124 GLY C C 1
ATOM 6392 O O . GLY C 1 125 ? 37.555 -28.398 72.788 1.00 29.66 124 GLY C O 1
ATOM 6393 N N . SER C 1 126 ? 38.270 -26.487 71.848 1.00 27.83 125 SER C N 1
ATOM 6394 C CA . SER C 1 126 ? 37.287 -26.522 70.770 1.00 29.98 125 SER C CA 1
ATOM 6395 C C . SER C 1 126 ? 38.010 -26.237 69.466 1.00 32.89 125 SER C C 1
ATOM 6396 O O . SER C 1 126 ? 38.668 -25.196 69.336 1.00 26.93 125 SER C O 1
ATOM 6399 N N . GLN C 1 127 ? 37.897 -27.163 68.506 1.00 24.00 126 GLN C N 1
ATOM 6400 C CA . GLN C 1 127 ? 38.676 -27.056 67.282 1.00 28.36 126 GLN C CA 1
ATOM 6401 C C . GLN C 1 127 ? 37.843 -27.343 66.044 1.00 22.32 126 GLN C C 1
ATOM 6402 O O . GLN C 1 127 ? 36.947 -28.189 66.058 1.00 22.76 126 GLN C O 1
ATOM 6408 N N . TRP C 1 128 ? 38.154 -26.606 64.979 1.00 26.14 127 TRP C N 1
ATOM 6409 C CA . TRP C 1 128 ? 37.494 -26.720 63.686 1.00 32.35 127 TRP C CA 1
ATOM 6410 C C . TRP C 1 128 ? 38.521 -26.367 62.620 1.00 28.14 127 TRP C C 1
ATOM 6411 O O . TRP C 1 128 ? 39.255 -25.385 62.774 1.00 28.88 127 TRP C O 1
ATOM 6422 N N . GLU C 1 129 ? 38.568 -27.163 61.552 1.00 29.48 128 GLU C N 1
ATOM 6423 C CA . GLU C 1 129 ? 39.576 -27.012 60.495 1.00 31.50 128 GLU C CA 1
ATOM 6424 C C . GLU C 1 129 ? 40.984 -26.931 61.085 1.00 31.40 128 GLU C C 1
ATOM 6425 O O . GLU C 1 129 ? 41.805 -26.104 60.684 1.00 32.65 128 GLU C O 1
ATOM 6431 N N . GLY C 1 130 ? 41.246 -27.776 62.080 1.00 26.07 129 GLY C N 1
ATOM 6432 C CA . GLY C 1 130 ? 42.564 -27.944 62.659 1.00 26.42 129 GLY C CA 1
ATOM 6433 C C . GLY C 1 130 ? 43.017 -26.847 63.592 1.00 35.80 129 GLY C C 1
ATOM 6434 O O . GLY C 1 130 ? 44.217 -26.802 63.923 1.00 31.06 129 GLY C O 1
ATOM 6435 N N . LYS C 1 131 ? 42.134 -25.949 64.032 1.00 32.53 130 LYS C N 1
ATOM 6436 C CA . LYS C 1 131 ? 42.708 -24.840 64.780 1.00 34.40 130 LYS C CA 1
ATOM 6437 C C . LYS C 1 131 ? 41.651 -24.338 65.780 1.00 34.96 130 LYS C C 1
ATOM 6438 O O . LYS C 1 131 ? 40.453 -24.662 65.655 1.00 32.74 130 LYS C O 1
ATOM 6444 N N . PRO C 1 132 ? 42.076 -23.684 66.863 1.00 35.59 131 PRO C N 1
ATOM 6445 C CA . PRO C 1 132 ? 41.108 -23.290 67.900 1.00 31.81 131 PRO C CA 1
ATOM 6446 C C . PRO C 1 132 ? 39.971 -22.474 67.310 1.00 28.56 131 PRO C C 1
ATOM 6447 O O . PRO C 1 132 ? 40.184 -21.647 66.424 1.00 24.59 131 PRO C O 1
ATOM 6451 N N . ILE C 1 133 ? 38.758 -22.702 67.807 1.00 22.22 132 ILE C N 1
ATOM 6452 C CA . ILE C 1 133 ? 37.603 -21.949 67.335 1.00 26.60 132 ILE C CA 1
ATOM 6453 C C . ILE C 1 133 ? 36.882 -21.324 68.522 1.00 26.05 132 ILE C C 1
ATOM 6454 O O . ILE C 1 133 ? 36.579 -22.008 69.506 1.00 27.61 132 ILE C O 1
ATOM 6459 N N . GLU C 1 134 ? 36.603 -20.025 68.425 1.00 28.93 133 GLU C N 1
ATOM 6460 C CA . GLU C 1 134 ? 35.931 -19.334 69.515 1.00 29.58 133 GLU C CA 1
ATOM 6461 C C . GLU C 1 134 ? 34.476 -19.777 69.605 1.00 26.25 133 GLU C C 1
ATOM 6462 O O . GLU C 1 134 ? 33.834 -20.098 68.602 1.00 23.65 133 GLU C O 1
ATOM 6468 N N . ARG C 1 135 ? 33.969 -19.823 70.829 1.00 24.16 134 ARG C N 1
ATOM 6469 C CA . ARG C 1 135 ? 32.583 -20.172 71.095 1.00 21.29 134 ARG C CA 1
ATOM 6470 C C . ARG C 1 135 ? 31.813 -18.877 71.344 1.00 25.02 134 ARG C C 1
ATOM 6471 O O . ARG C 1 135 ? 32.227 -18.047 72.164 1.00 19.99 134 ARG C O 1
ATOM 6479 N N . SER C 1 136 ? 30.716 -18.693 70.619 1.00 19.61 135 SER C N 1
ATOM 6480 C CA . SER C 1 136 ? 29.986 -17.430 70.670 1.00 20.37 135 SER C CA 1
ATOM 6481 C C . SER C 1 136 ? 29.584 -17.080 72.100 1.00 21.69 135 SER C C 1
ATOM 6482 O O . SER C 1 136 ? 29.006 -17.905 72.817 1.00 17.72 135 SER C O 1
ATOM 6485 N N . PHE C 1 137 ? 29.932 -15.857 72.522 1.00 18.29 136 PHE C N 1
ATOM 6486 C CA . PHE C 1 137 ? 29.641 -15.366 73.876 1.00 22.09 136 PHE C CA 1
ATOM 6487 C C . PHE C 1 137 ? 30.154 -16.308 74.958 1.00 21.22 136 PHE C C 1
ATOM 6488 O O . PHE C 1 137 ? 29.519 -16.464 76.002 1.00 23.68 136 PHE C O 1
ATOM 6496 N N . ASN C 1 138 ? 31.286 -16.964 74.700 1.00 18.66 137 ASN C N 1
ATOM 6497 C CA . ASN C 1 138 ? 31.926 -17.910 75.610 1.00 19.23 137 ASN C CA 1
ATOM 6498 C C . ASN C 1 138 ? 31.118 -19.198 75.793 1.00 21.10 137 ASN C C 1
ATOM 6499 O O . ASN C 1 138 ? 31.420 -19.980 76.710 1.00 21.99 137 ASN C O 1
ATOM 6504 N N . LEU C 1 139 ? 30.112 -19.456 74.951 1.00 18.34 138 LEU C N 1
ATOM 6505 C CA . LEU C 1 139 ? 29.247 -20.630 75.104 1.00 17.66 138 LEU C CA 1
ATOM 6506 C C . LEU C 1 139 ? 29.245 -21.531 73.873 1.00 20.40 138 LEU C C 1
ATOM 6507 O O . LEU C 1 139 ? 29.644 -22.704 73.973 1.00 21.76 138 LEU C O 1
ATOM 6512 N N . GLY C 1 140 ? 28.779 -21.038 72.722 1.00 21.13 139 GLY C N 1
ATOM 6513 C CA . GLY C 1 140 ? 28.599 -21.862 71.535 1.00 20.80 139 GLY C CA 1
ATOM 6514 C C . GLY C 1 140 ? 27.574 -22.968 71.724 1.00 25.06 139 GLY C C 1
ATOM 6515 O O . GLY C 1 140 ? 27.907 -24.160 71.690 1.00 21.48 139 GLY C O 1
ATOM 6516 N N . THR C 1 141 ? 26.307 -22.592 71.882 1.00 19.84 140 THR C N 1
ATOM 6517 C CA . THR C 1 141 ? 25.282 -23.541 72.305 1.00 20.97 140 THR C CA 1
ATOM 6518 C C . THR C 1 141 ? 24.673 -24.330 71.151 1.00 26.35 140 THR C C 1
ATOM 6519 O O . THR C 1 141 ? 24.049 -25.373 71.395 1.00 23.54 140 THR C O 1
ATOM 6523 N N . LEU C 1 142 ? 24.806 -23.852 69.910 1.00 21.33 141 LEU C N 1
ATOM 6524 C CA . LEU C 1 142 ? 24.237 -24.568 68.764 1.00 22.77 141 LEU C CA 1
ATOM 6525 C C . LEU C 1 142 ? 25.175 -25.717 68.398 1.00 24.97 141 LEU C C 1
ATOM 6526 O O . LEU C 1 142 ? 25.810 -25.743 67.344 1.00 24.42 141 LEU C O 1
ATOM 6531 N N . SER C 1 143 ? 25.244 -26.685 69.311 1.00 23.50 142 SER C N 1
ATOM 6532 C CA . SER C 1 143 ? 26.235 -27.751 69.257 1.00 25.67 142 SER C CA 1
ATOM 6533 C C . SER C 1 143 ? 25.764 -28.844 70.202 1.00 28.63 142 SER C C 1
ATOM 6534 O O . SER C 1 143 ? 25.109 -28.556 71.206 1.00 29.32 142 SER C O 1
ATOM 6537 N N . GLU C 1 144 ? 26.085 -30.099 69.879 1.00 26.54 143 GLU C N 1
ATOM 6538 C CA . GLU C 1 144 ? 25.652 -31.189 70.753 1.00 26.11 143 GLU C CA 1
ATOM 6539 C C . GLU C 1 144 ? 26.312 -31.098 72.128 1.00 28.47 143 GLU C C 1
ATOM 6540 O O . GLU C 1 144 ? 25.692 -31.420 73.150 1.00 24.86 143 GLU C O 1
ATOM 6546 N N . TYR C 1 145 ? 27.580 -30.690 72.171 1.00 23.09 144 TYR C N 1
ATOM 6547 C CA . TYR C 1 145 ? 28.318 -30.606 73.421 1.00 23.11 144 TYR C CA 1
ATOM 6548 C C . TYR C 1 145 ? 29.047 -29.278 73.446 1.00 29.73 144 TYR C C 1
ATOM 6549 O O . TYR C 1 145 ? 29.647 -28.875 72.443 1.00 25.91 144 TYR C O 1
ATOM 6558 N N . ALA C 1 146 ? 28.983 -28.598 74.579 1.00 23.71 145 ALA C N 1
ATOM 6559 C CA . ALA C 1 146 ? 29.678 -27.340 74.754 1.00 23.33 145 ALA C CA 1
ATOM 6560 C C . ALA C 1 146 ? 30.710 -27.481 75.867 1.00 25.68 145 ALA C C 1
ATOM 6561 O O . ALA C 1 146 ? 30.444 -28.100 76.897 1.00 24.27 145 ALA C O 1
ATOM 6563 N N . LEU C 1 147 ? 31.894 -26.922 75.641 1.00 23.08 146 LEU C N 1
ATOM 6564 C CA . LEU C 1 147 ? 32.925 -26.791 76.664 1.00 24.08 146 LEU C CA 1
ATOM 6565 C C . LEU C 1 147 ? 32.883 -25.362 77.200 1.00 21.72 146 LEU C C 1
ATOM 6566 O O . LEU C 1 147 ? 33.050 -24.415 76.426 1.00 22.01 146 LEU C O 1
ATOM 6571 N N . VAL C 1 148 ? 32.635 -25.202 78.504 1.00 20.52 147 VAL C N 1
ATOM 6572 C CA . VAL C 1 148 ? 32.452 -23.886 79.124 1.00 24.83 147 VAL C CA 1
ATOM 6573 C C . VAL C 1 148 ? 33.165 -23.851 80.472 1.00 24.03 147 VAL C C 1
ATOM 6574 O O . VAL C 1 148 ? 33.533 -24.884 81.037 1.00 22.13 147 VAL C O 1
ATOM 6578 N N . LYS C 1 149 ? 33.332 -22.634 80.998 1.00 20.93 148 LYS C N 1
ATOM 6579 C CA . LYS C 1 149 ? 33.832 -22.440 82.352 1.00 20.97 148 LYS C CA 1
ATOM 6580 C C . LYS C 1 149 ? 32.702 -22.630 83.351 1.00 25.84 148 LYS C C 1
ATOM 6581 O O . LYS C 1 149 ? 31.517 -22.529 83.015 1.00 23.22 148 LYS C O 1
ATOM 6587 N N . GLU C 1 150 ? 33.084 -22.922 84.598 1.00 30.23 149 GLU C N 1
ATOM 6588 C CA . GLU C 1 150 ? 32.077 -23.137 85.633 1.00 29.64 149 GLU C CA 1
ATOM 6589 C C . GLU C 1 150 ? 31.192 -21.908 85.830 1.00 27.49 149 GLU C C 1
ATOM 6590 O O . GLU C 1 150 ? 29.996 -22.046 86.128 1.00 23.92 149 GLU C O 1
ATOM 6596 N N . SER C 1 151 ? 31.746 -20.706 85.643 1.00 20.92 150 SER C N 1
ATOM 6597 C CA . SER C 1 151 ? 30.964 -19.481 85.763 1.00 24.32 150 SER C CA 1
ATOM 6598 C C . SER C 1 151 ? 29.844 -19.389 84.731 1.00 26.98 150 SER C C 1
ATOM 6599 O O . SER C 1 151 ? 28.961 -18.529 84.870 1.00 22.88 150 SER C O 1
ATOM 6602 N N . ALA C 1 152 ? 29.852 -20.233 83.701 1.00 20.51 151 ALA C N 1
ATOM 6603 C CA . ALA C 1 152 ? 28.819 -20.142 82.675 1.00 19.79 151 ALA C CA 1
ATOM 6604 C C . ALA C 1 152 ? 27.550 -20.922 83.006 1.00 21.41 151 ALA C C 1
ATOM 6605 O O . ALA C 1 152 ? 26.598 -20.854 82.230 1.00 22.39 151 ALA C O 1
ATOM 6607 N N . VAL C 1 153 ? 27.478 -21.668 84.108 1.00 24.83 152 VAL C N 1
ATOM 6608 C CA . VAL C 1 153 ? 26.339 -22.560 84.319 1.00 22.26 152 VAL C CA 1
ATOM 6609 C C . VAL C 1 153 ? 25.627 -22.232 85.629 1.00 22.07 152 VAL C C 1
ATOM 6610 O O . VAL C 1 153 ? 26.247 -21.833 86.618 1.00 20.62 152 VAL C O 1
ATOM 6614 N N . VAL C 1 154 ? 24.314 -22.390 85.618 1.00 18.66 153 VAL C N 1
ATOM 6615 C CA . VAL C 1 154 ? 23.479 -22.240 86.795 1.00 20.36 153 VAL C CA 1
ATOM 6616 C C . VAL C 1 154 ? 22.748 -23.556 86.971 1.00 24.44 153 VAL C C 1
ATOM 6617 O O . VAL C 1 154 ? 21.925 -23.922 86.126 1.00 23.42 153 VAL C O 1
ATOM 6621 N N . LYS C 1 155 ? 23.039 -24.265 88.060 1.00 22.97 154 LYS C N 1
ATOM 6622 C CA . LYS C 1 155 ? 22.388 -25.545 88.298 1.00 26.39 154 LYS C CA 1
ATOM 6623 C C . LYS C 1 155 ? 20.934 -25.329 88.680 1.00 27.27 154 LYS C C 1
ATOM 6624 O O . LYS C 1 155 ? 20.600 -24.449 89.477 1.00 27.11 154 LYS C O 1
ATOM 6630 N N . ILE C 1 156 ? 20.052 -26.127 88.103 1.00 27.39 155 ILE C N 1
ATOM 6631 C CA . ILE C 1 156 ? 18.662 -26.079 88.518 1.00 31.57 155 ILE C CA 1
ATOM 6632 C C . ILE C 1 156 ? 18.220 -27.491 88.868 1.00 30.54 155 ILE C C 1
ATOM 6633 O O . ILE C 1 156 ? 18.876 -28.466 88.520 1.00 31.65 155 ILE C O 1
ATOM 6638 N N . GLU C 1 157 ? 17.082 -27.636 89.523 1.00 32.72 156 GLU C N 1
ATOM 6639 C CA . GLU C 1 157 ? 16.566 -28.998 89.607 1.00 40.46 156 GLU C CA 1
ATOM 6640 C C . GLU C 1 157 ? 15.043 -28.948 89.508 1.00 38.01 156 GLU C C 1
ATOM 6641 O O . GLU C 1 157 ? 14.371 -28.453 90.416 1.00 44.49 156 GLU C O 1
ATOM 6647 N N . GLU C 1 158 ? 14.516 -29.614 88.483 1.00 35.60 157 GLU C N 1
ATOM 6648 C CA . GLU C 1 158 ? 13.099 -29.564 88.112 1.00 44.98 157 GLU C CA 1
ATOM 6649 C C . GLU C 1 158 ? 12.742 -30.846 87.362 1.00 44.27 157 GLU C C 1
ATOM 6650 O O . GLU C 1 158 ? 13.385 -31.188 86.361 1.00 47.88 157 GLU C O 1
ATOM 6656 N N . GLU C 1 159 ? 11.752 -31.565 87.866 1.00 50.82 158 GLU C N 1
ATOM 6657 C CA . GLU C 1 159 ? 11.247 -32.739 87.176 1.00 53.73 158 GLU C CA 1
ATOM 6658 C C . GLU C 1 159 ? 10.369 -32.316 86.005 1.00 53.26 158 GLU C C 1
ATOM 6659 O O . GLU C 1 159 ? 9.669 -31.295 86.052 1.00 53.35 158 GLU C O 1
ATOM 6665 N N . ASN C 1 160 ? 10.412 -33.118 84.949 1.00 50.88 159 ASN C N 1
ATOM 6666 C CA . ASN C 1 160 ? 9.665 -32.825 83.727 1.00 57.05 159 ASN C CA 1
ATOM 6667 C C . ASN C 1 160 ? 9.951 -31.406 83.227 1.00 49.50 159 ASN C C 1
ATOM 6668 O O . ASN C 1 160 ? 9.058 -30.683 82.774 1.00 48.67 159 ASN C O 1
ATOM 6673 N N . LEU C 1 161 ? 11.208 -30.989 83.339 1.00 45.53 160 LEU C N 1
ATOM 6674 C CA . LEU C 1 161 ? 11.612 -29.691 82.816 1.00 37.97 160 LEU C CA 1
ATOM 6675 C C . LEU C 1 161 ? 11.445 -29.658 81.301 1.00 38.99 160 LEU C C 1
ATOM 6676 O O . LEU C 1 161 ? 11.771 -30.623 80.603 1.00 33.78 160 LEU C O 1
ATOM 6681 N N . ASN C 1 162 ? 10.913 -28.549 80.796 1.00 31.55 161 ASN C N 1
ATOM 6682 C CA . ASN C 1 162 ? 10.867 -28.281 79.356 1.00 31.52 161 ASN C CA 1
ATOM 6683 C C . ASN C 1 162 ? 12.151 -27.543 78.986 1.00 30.55 161 ASN C C 1
ATOM 6684 O O . ASN C 1 162 ? 12.278 -26.341 79.229 1.00 26.20 161 ASN C O 1
ATOM 6689 N N . PHE C 1 163 ? 13.114 -28.263 78.398 1.00 24.24 162 PHE C N 1
ATOM 6690 C CA . PHE C 1 163 ? 14.412 -27.655 78.097 1.00 24.82 162 PHE C CA 1
ATOM 6691 C C . PHE C 1 163 ? 14.301 -26.553 77.052 1.00 24.85 162 PHE C C 1
ATOM 6692 O O . PHE C 1 163 ? 15.116 -25.628 77.051 1.00 22.04 162 PHE C O 1
ATOM 6700 N N . SER C 1 164 ? 13.339 -26.646 76.132 1.00 22.28 163 SER C N 1
ATOM 6701 C CA . SER C 1 164 ? 13.154 -25.574 75.157 1.00 26.17 163 SER C CA 1
ATOM 6702 C C . SER C 1 164 ? 12.788 -24.264 75.860 1.00 28.66 163 SER C C 1
ATOM 6703 O O . SER C 1 164 ? 13.351 -23.202 75.568 1.00 25.27 163 SER C O 1
ATOM 6706 N N . ALA C 1 165 ? 11.857 -24.330 76.808 1.00 25.82 164 ALA C N 1
ATOM 6707 C CA . ALA C 1 165 ? 11.524 -23.144 77.584 1.00 27.76 164 ALA C CA 1
ATOM 6708 C C . ALA C 1 165 ? 12.719 -22.676 78.402 1.00 30.31 164 ALA C C 1
ATOM 6709 O O . ALA C 1 165 ? 12.971 -21.472 78.517 1.00 29.04 164 ALA C O 1
ATOM 6711 N N . ALA C 1 166 ? 13.478 -23.617 78.966 1.00 24.55 165 ALA C N 1
ATOM 6712 C CA . ALA C 1 166 ? 14.607 -23.226 79.797 1.00 22.54 165 ALA C CA 1
ATOM 6713 C C . ALA C 1 166 ? 15.738 -22.617 78.980 1.00 23.49 165 ALA C C 1
ATOM 6714 O O . ALA C 1 166 ? 16.492 -21.785 79.498 1.00 24.70 165 ALA C O 1
ATOM 6716 N N . SER C 1 167 ? 15.878 -23.013 77.712 1.00 24.49 166 SER C N 1
ATOM 6717 C CA . SER C 1 167 ? 17.025 -22.568 76.931 1.00 22.07 166 SER C CA 1
ATOM 6718 C C . SER C 1 167 ? 17.005 -21.059 76.705 1.00 26.96 166 SER C C 1
ATOM 6719 O O . SER C 1 167 ? 18.070 -20.426 76.688 1.00 29.04 166 SER C O 1
ATOM 6722 N N . ILE C 1 168 ? 15.814 -20.450 76.614 1.00 22.15 167 ILE C N 1
ATOM 6723 C CA . ILE C 1 168 ? 15.730 -19.031 76.254 1.00 22.65 167 ILE C CA 1
ATOM 6724 C C . ILE C 1 168 ? 15.928 -18.078 77.425 1.00 26.33 167 ILE C C 1
ATOM 6725 O O . ILE C 1 168 ? 16.081 -16.866 77.208 1.00 20.52 167 ILE C O 1
ATOM 6730 N N . ILE C 1 169 ? 15.942 -18.585 78.658 1.00 21.72 168 ILE C N 1
ATOM 6731 C CA . ILE C 1 169 ? 16.341 -17.773 79.807 1.00 22.53 168 ILE C CA 1
ATOM 6732 C C . ILE C 1 169 ? 17.706 -17.143 79.568 1.00 24.30 168 ILE C C 1
ATOM 6733 O O . ILE C 1 169 ? 17.954 -15.981 79.937 1.00 23.90 168 ILE C O 1
ATOM 6738 N N . SER C 1 170 ? 18.591 -17.891 78.904 1.00 21.26 169 SER C N 1
ATOM 6739 C CA . SER C 1 170 ? 19.995 -17.528 78.724 1.00 23.34 169 SER C CA 1
ATOM 6740 C C . SER C 1 170 ? 20.206 -16.150 78.116 1.00 23.93 169 SER C C 1
ATOM 6741 O O . SER C 1 170 ? 21.248 -15.532 78.362 1.00 29.94 169 SER C O 1
ATOM 6744 N N . CYS C 1 171 ? 19.310 -15.686 77.243 1.00 23.31 170 CYS C N 1
ATOM 6745 C CA . CYS C 1 171 ? 19.529 -14.344 76.699 1.00 27.87 170 CYS C CA 1
ATOM 6746 C C . CYS C 1 171 ? 18.256 -13.529 76.537 1.00 28.63 170 CYS C C 1
ATOM 6747 O O . CYS C 1 171 ? 18.119 -12.464 77.151 1.00 26.05 170 CYS C O 1
ATOM 6750 N N . GLY C 1 172 ? 17.342 -14.010 75.685 1.00 26.26 171 GLY C N 1
ATOM 6751 C CA . GLY C 1 172 ? 16.134 -13.251 75.397 1.00 23.93 171 GLY C CA 1
ATOM 6752 C C . GLY C 1 172 ? 15.333 -12.919 76.642 1.00 22.97 171 GLY C C 1
ATOM 6753 O O . GLY C 1 172 ? 14.925 -11.775 76.841 1.00 23.75 171 GLY C O 1
ATOM 6754 N N . VAL C 1 173 ? 15.100 -13.911 77.500 1.00 18.49 172 VAL C N 1
ATOM 6755 C CA . VAL C 1 173 ? 14.308 -13.669 78.705 1.00 19.13 172 VAL C CA 1
ATOM 6756 C C . VAL C 1 173 ? 15.057 -12.760 79.670 1.00 20.55 172 VAL C C 1
ATOM 6757 O O . VAL C 1 173 ? 14.520 -11.758 80.156 1.00 22.86 172 VAL C O 1
ATOM 6761 N N . MET C 1 174 ? 16.309 -13.090 79.964 1.00 21.74 173 MET C N 1
ATOM 6762 C CA . MET C 1 174 ? 17.055 -12.325 80.955 1.00 16.71 173 MET C CA 1
ATOM 6763 C C . MET C 1 174 ? 17.227 -10.869 80.522 1.00 19.29 173 MET C C 1
ATOM 6764 O O . MET C 1 174 ? 17.146 -9.949 81.346 1.00 15.73 173 MET C O 1
ATOM 6769 N N . THR C 1 175 ? 17.454 -10.640 79.228 1.00 18.23 174 THR C N 1
ATOM 6770 C CA . THR C 1 175 ? 17.675 -9.281 78.759 1.00 21.70 174 THR C CA 1
ATOM 6771 C C . THR C 1 175 ? 16.384 -8.475 78.829 1.00 22.21 174 THR C C 1
ATOM 6772 O O . THR C 1 175 ? 16.370 -7.347 79.332 1.00 22.80 174 THR C O 1
ATOM 6776 N N . GLY C 1 176 ? 15.286 -9.043 78.329 1.00 17.71 175 GLY C N 1
ATOM 6777 C CA . GLY C 1 176 ? 14.012 -8.339 78.400 1.00 19.06 175 GLY C CA 1
ATOM 6778 C C . GLY C 1 176 ? 13.552 -8.120 79.830 1.00 18.40 175 GLY C C 1
ATOM 6779 O O . GLY C 1 176 ? 13.200 -7.003 80.218 1.00 19.50 175 GLY C O 1
ATOM 6780 N N . TYR C 1 177 ? 13.528 -9.191 80.628 1.00 15.74 176 TYR C N 1
ATOM 6781 C CA . TYR C 1 177 ? 13.121 -9.085 82.025 1.00 17.10 176 TYR C CA 1
ATOM 6782 C C . TYR C 1 177 ? 14.016 -8.134 82.791 1.00 18.61 176 TYR C C 1
ATOM 6783 O O . TYR C 1 177 ? 13.539 -7.264 83.536 1.00 18.31 176 TYR C O 1
ATOM 6792 N N . GLY C 1 178 ? 15.323 -8.330 82.675 1.00 19.53 177 GLY C N 1
ATOM 6793 C CA . GLY C 1 178 ? 16.240 -7.515 83.442 1.00 18.10 177 GLY C CA 1
ATOM 6794 C C . GLY C 1 178 ? 16.227 -6.065 83.023 1.00 17.43 177 GLY C C 1
ATOM 6795 O O . GLY C 1 178 ? 16.414 -5.177 83.862 1.00 15.78 177 GLY C O 1
ATOM 6796 N N . SER C 1 179 ? 15.972 -5.791 81.736 1.00 18.92 178 SER C N 1
ATOM 6797 C CA . SER C 1 179 ? 15.891 -4.392 81.317 1.00 18.54 178 SER C CA 1
ATOM 6798 C C . SER C 1 179 ? 14.725 -3.682 82.003 1.00 18.77 178 SER C C 1
ATOM 6799 O O . SER C 1 179 ? 14.806 -2.486 82.289 1.00 18.05 178 SER C O 1
ATOM 6802 N N . VAL C 1 180 ? 13.641 -4.406 82.280 1.00 20.38 179 VAL C N 1
ATOM 6803 C CA . VAL C 1 180 ? 12.490 -3.815 82.954 1.00 19.30 179 VAL C CA 1
ATOM 6804 C C . VAL C 1 180 ? 12.735 -3.704 84.456 1.00 17.72 179 VAL C C 1
ATOM 6805 O O . VAL C 1 180 ? 12.560 -2.635 85.053 1.00 23.56 179 VAL C O 1
ATOM 6809 N N . VAL C 1 181 ? 13.209 -4.780 85.066 1.00 17.72 180 VAL C N 1
ATOM 6810 C CA . VAL C 1 181 ? 13.212 -4.930 86.517 1.00 15.55 180 VAL C CA 1
ATOM 6811 C C . VAL C 1 181 ? 14.524 -4.465 87.135 1.00 20.43 180 VAL C C 1
ATOM 6812 O O . VAL C 1 181 ? 14.517 -3.819 88.184 1.00 20.98 180 VAL C O 1
ATOM 6816 N N . ASN C 1 182 ? 15.669 -4.778 86.506 1.00 18.73 181 ASN C N 1
ATOM 6817 C CA . ASN C 1 182 ? 16.963 -4.360 87.042 1.00 17.66 181 ASN C CA 1
ATOM 6818 C C . ASN C 1 182 ? 17.399 -2.990 86.534 1.00 21.73 181 ASN C C 1
ATOM 6819 O O . ASN C 1 182 ? 18.010 -2.221 87.284 1.00 22.69 181 ASN C O 1
ATOM 6824 N N . SER C 1 183 ? 17.128 -2.664 85.273 1.00 18.57 182 SER C N 1
ATOM 6825 C CA . SER C 1 183 ? 17.624 -1.405 84.724 1.00 18.51 182 SER C CA 1
ATOM 6826 C C . SER C 1 183 ? 16.619 -0.275 84.950 1.00 22.75 182 SER C C 1
ATOM 6827 O O . SER C 1 183 ? 16.908 0.694 85.652 1.00 21.03 182 SER C O 1
ATOM 6830 N N . ALA C 1 184 ? 15.439 -0.387 84.340 1.00 21.20 183 ALA C N 1
ATOM 6831 C CA . ALA C 1 184 ? 14.398 0.623 84.514 1.00 17.85 183 ALA C CA 1
ATOM 6832 C C . ALA C 1 184 ? 13.853 0.655 85.935 1.00 23.84 183 ALA C C 1
ATOM 6833 O O . ALA C 1 184 ? 13.386 1.704 86.393 1.00 19.47 183 ALA C O 1
ATOM 6835 N N . LYS C 1 185 ? 13.838 -0.488 86.624 1.00 20.99 184 LYS C N 1
ATOM 6836 C CA . LYS C 1 185 ? 13.194 -0.572 87.922 1.00 22.45 184 LYS C CA 1
ATOM 6837 C C . LYS C 1 185 ? 11.744 -0.125 87.796 1.00 21.54 184 LYS C C 1
ATOM 6838 O O . LYS C 1 185 ? 11.278 0.765 88.507 1.00 27.25 184 LYS C O 1
ATOM 6844 N N . LEU C 1 186 ? 11.034 -0.734 86.845 1.00 25.60 185 LEU C N 1
ATOM 6845 C CA . LEU C 1 186 ? 9.685 -0.276 86.523 1.00 23.19 185 LEU C CA 1
ATOM 6846 C C . LEU C 1 186 ? 8.774 -0.457 87.727 1.00 21.16 185 LEU C C 1
ATOM 6847 O O . LEU C 1 186 ? 8.715 -1.540 88.323 1.00 21.52 185 LEU C O 1
ATOM 6852 N N . ALA C 1 187 ? 8.052 0.604 88.070 1.00 19.41 186 ALA C N 1
ATOM 6853 C CA . ALA C 1 187 ? 7.177 0.600 89.229 1.00 23.87 186 ALA C CA 1
ATOM 6854 C C . ALA C 1 187 ? 5.759 0.203 88.837 1.00 24.84 186 ALA C C 1
ATOM 6855 O O . ALA C 1 187 ? 5.241 0.641 87.803 1.00 22.76 186 ALA C O 1
ATOM 6857 N N . ALA C 1 188 ? 5.135 -0.631 89.678 1.00 19.93 187 ALA C N 1
ATOM 6858 C CA . ALA C 1 188 ? 3.748 -1.028 89.465 1.00 20.41 187 ALA C CA 1
ATOM 6859 C C . ALA C 1 188 ? 2.848 0.185 89.224 1.00 23.85 187 ALA C C 1
ATOM 6860 O O . ALA C 1 188 ? 3.021 1.249 89.830 1.00 21.31 187 ALA C O 1
ATOM 6862 N N . GLY C 1 189 ? 1.872 0.013 88.334 1.00 22.80 188 GLY C N 1
ATOM 6863 C CA . GLY C 1 189 ? 0.905 1.052 88.056 1.00 23.54 188 GLY C CA 1
ATOM 6864 C C . GLY C 1 189 ? 1.288 2.033 86.959 1.00 24.11 188 GLY C C 1
ATOM 6865 O O . GLY C 1 189 ? 0.435 2.828 86.535 1.00 23.15 188 GLY C O 1
ATOM 6866 N N A SER C 1 190 ? 2.528 1.998 86.485 0.50 21.49 189 SER C N 1
ATOM 6867 N N B SER C 1 190 ? 2.528 1.987 86.480 0.50 21.54 189 SER C N 1
ATOM 6868 C CA A SER C 1 190 ? 3.031 2.949 85.508 0.50 21.08 189 SER C CA 1
ATOM 6869 C CA B SER C 1 190 ? 3.055 2.927 85.503 0.50 21.09 189 SER C CA 1
ATOM 6870 C C A SER C 1 190 ? 2.630 2.546 84.087 0.50 23.40 189 SER C C 1
ATOM 6871 C C B SER C 1 190 ? 2.622 2.547 84.085 0.50 23.46 189 SER C C 1
ATOM 6872 O O A SER C 1 190 ? 2.113 1.451 83.840 0.50 20.16 189 SER C O 1
ATOM 6873 O O B SER C 1 190 ? 2.072 1.468 83.839 0.50 20.22 189 SER C O 1
ATOM 6878 N N . SER C 1 191 ? 2.898 3.446 83.139 1.00 18.99 190 SER C N 1
ATOM 6879 C CA . SER C 1 191 ? 2.667 3.190 81.720 1.00 21.60 190 SER C CA 1
ATOM 6880 C C . SER C 1 191 ? 3.993 2.901 81.030 1.00 23.48 190 SER C C 1
ATOM 6881 O O . SER C 1 191 ? 5.004 3.558 81.316 1.00 23.09 190 SER C O 1
ATOM 6884 N N . ALA C 1 192 ? 3.974 1.932 80.104 1.00 21.79 191 ALA C N 1
ATOM 6885 C CA . ALA C 1 192 ? 5.168 1.450 79.410 1.00 21.18 191 ALA C CA 1
ATOM 6886 C C . ALA C 1 192 ? 4.888 1.247 77.924 1.00 18.83 191 ALA C C 1
ATOM 6887 O O . ALA C 1 192 ? 3.808 0.783 77.552 1.00 20.19 191 ALA C O 1
ATOM 6889 N N . VAL C 1 193 ? 5.867 1.594 77.075 1.00 18.89 192 VAL C N 1
ATOM 6890 C CA . VAL C 1 193 ? 5.792 1.391 75.630 1.00 16.71 192 VAL C CA 1
ATOM 6891 C C . VAL C 1 193 ? 6.958 0.516 75.207 1.00 17.90 192 VAL C C 1
ATOM 6892 O O . VAL C 1 193 ? 8.098 0.744 75.624 1.00 19.97 192 VAL C O 1
ATOM 6896 N N . ILE C 1 194 ? 6.679 -0.481 74.373 1.00 18.93 193 ILE C N 1
ATOM 6897 C CA . ILE C 1 194 ? 7.698 -1.405 73.897 1.00 18.66 193 ILE C CA 1
ATOM 6898 C C . ILE C 1 194 ? 7.746 -1.319 72.378 1.00 18.65 193 ILE C C 1
ATOM 6899 O O . ILE C 1 194 ? 6.771 -1.661 71.695 1.00 20.86 193 ILE C O 1
ATOM 6904 N N . LEU C 1 195 ? 8.889 -0.896 71.857 1.00 19.47 194 LEU C N 1
ATOM 6905 C CA . LEU C 1 195 ? 9.133 -0.786 70.420 1.00 22.69 194 LEU C CA 1
ATOM 6906 C C . LEU C 1 195 ? 9.859 -2.029 69.916 1.00 19.05 194 LEU C C 1
ATOM 6907 O O . LEU C 1 195 ? 11.067 -2.183 70.136 1.00 20.00 194 LEU C O 1
ATOM 6912 N N . GLY C 1 196 ? 9.139 -2.868 69.180 1.00 24.54 195 GLY C N 1
ATOM 6913 C CA . GLY C 1 196 ? 9.696 -4.096 68.651 1.00 25.53 195 GLY C CA 1
ATOM 6914 C C . GLY C 1 196 ? 9.313 -5.246 69.556 1.00 27.12 195 GLY C C 1
ATOM 6915 O O . GLY C 1 196 ? 9.777 -5.309 70.700 1.00 27.71 195 GLY C O 1
ATOM 6916 N N . CYS C 1 197 ? 8.460 -6.137 69.063 1.00 24.85 196 CYS C N 1
ATOM 6917 C CA . CYS C 1 197 ? 7.924 -7.258 69.839 1.00 26.97 196 CYS C CA 1
ATOM 6918 C C . CYS C 1 197 ? 8.542 -8.584 69.400 1.00 27.68 196 CYS C C 1
ATOM 6919 O O . CYS C 1 197 ? 7.834 -9.501 68.960 1.00 27.37 196 CYS C O 1
ATOM 6922 N N . GLY C 1 198 ? 9.867 -8.697 69.523 1.00 25.99 197 GLY C N 1
ATOM 6923 C CA . GLY C 1 198 ? 10.531 -9.931 69.114 1.00 25.50 197 GLY C CA 1
ATOM 6924 C C . GLY C 1 198 ? 10.986 -10.762 70.296 1.00 23.63 197 GLY C C 1
ATOM 6925 O O . GLY C 1 198 ? 10.390 -10.678 71.372 1.00 27.20 197 GLY C O 1
ATOM 6926 N N . GLY C 1 199 ? 12.056 -11.539 70.126 1.00 26.07 198 GLY C N 1
ATOM 6927 C CA . GLY C 1 199 ? 12.548 -12.356 71.228 1.00 23.30 198 GLY C CA 1
ATOM 6928 C C . GLY C 1 199 ? 12.749 -11.565 72.510 1.00 29.09 198 GLY C C 1
ATOM 6929 O O . GLY C 1 199 ? 12.374 -12.015 73.593 1.00 32.65 198 GLY C O 1
ATOM 6930 N N . VAL C 1 200 ? 13.318 -10.363 72.402 1.00 23.84 199 VAL C N 1
ATOM 6931 C CA . VAL C 1 200 ? 13.530 -9.508 73.567 1.00 23.57 199 VAL C CA 1
ATOM 6932 C C . VAL C 1 200 ? 12.260 -8.737 73.924 1.00 23.62 199 VAL C C 1
ATOM 6933 O O . VAL C 1 200 ? 11.834 -8.713 75.089 1.00 21.88 199 VAL C O 1
ATOM 6937 N N . GLY C 1 201 ? 11.642 -8.082 72.933 1.00 18.59 200 GLY C N 1
ATOM 6938 C CA . GLY C 1 201 ? 10.483 -7.244 73.218 1.00 21.32 200 GLY C CA 1
ATOM 6939 C C . GLY C 1 201 ? 9.317 -7.992 73.855 1.00 21.91 200 GLY C C 1
ATOM 6940 O O . GLY C 1 201 ? 8.621 -7.454 74.726 1.00 17.72 200 GLY C O 1
ATOM 6941 N N . LEU C 1 202 ? 9.072 -9.228 73.425 1.00 19.08 201 LEU C N 1
ATOM 6942 C CA . LEU C 1 202 ? 7.984 -9.989 74.047 1.00 21.42 201 LEU C CA 1
ATOM 6943 C C . LEU C 1 202 ? 8.275 -10.291 75.518 1.00 22.43 201 LEU C C 1
ATOM 6944 O O . LEU C 1 202 ? 7.347 -10.411 76.326 1.00 19.24 201 LEU C O 1
ATOM 6949 N N . ASN C 1 203 ? 9.552 -10.415 75.880 1.00 21.87 202 ASN C N 1
ATOM 6950 C CA . ASN C 1 203 ? 9.915 -10.625 77.272 1.00 19.30 202 ASN C CA 1
ATOM 6951 C C . ASN C 1 203 ? 9.905 -9.330 78.055 1.00 20.93 202 ASN C C 1
ATOM 6952 O O . ASN C 1 203 ? 9.630 -9.347 79.261 1.00 21.26 202 ASN C O 1
ATOM 6957 N N . VAL C 1 204 ? 10.209 -8.209 77.394 1.00 15.50 203 VAL C N 1
ATOM 6958 C CA . VAL C 1 204 ? 9.966 -6.908 78.002 1.00 16.66 203 VAL C CA 1
ATOM 6959 C C . VAL C 1 204 ? 8.491 -6.760 78.347 1.00 20.09 203 VAL C C 1
ATOM 6960 O O . VAL C 1 204 ? 8.132 -6.328 79.453 1.00 20.90 203 VAL C O 1
ATOM 6964 N N . ILE C 1 205 ? 7.612 -7.101 77.395 1.00 17.34 204 ILE C N 1
ATOM 6965 C CA . ILE C 1 205 ? 6.169 -7.016 77.636 1.00 23.74 204 ILE C CA 1
ATOM 6966 C C . ILE C 1 205 ? 5.764 -7.911 78.807 1.00 22.42 204 ILE C C 1
ATOM 6967 O O . ILE C 1 205 ? 5.041 -7.479 79.715 1.00 21.13 204 ILE C O 1
ATOM 6972 N N . ASN C 1 206 ? 6.227 -9.165 78.807 1.00 17.99 205 ASN C N 1
ATOM 6973 C CA . ASN C 1 206 ? 5.923 -10.074 79.916 1.00 21.31 205 ASN C CA 1
ATOM 6974 C C . ASN C 1 206 ? 6.365 -9.475 81.242 1.00 19.31 205 ASN C C 1
ATOM 6975 O O . ASN C 1 206 ? 5.630 -9.523 82.231 1.00 20.42 205 ASN C O 1
ATOM 6980 N N . ALA C 1 207 ? 7.585 -8.927 81.278 1.00 17.88 206 ALA C N 1
ATOM 6981 C CA . ALA C 1 207 ? 8.124 -8.389 82.522 1.00 17.82 206 ALA C CA 1
ATOM 6982 C C . ALA C 1 207 ? 7.412 -7.107 82.963 1.00 21.45 206 ALA C C 1
ATOM 6983 O O . ALA C 1 207 ? 7.362 -6.819 84.168 1.00 19.84 206 ALA C O 1
ATOM 6985 N N . CYS C 1 208 ? 6.870 -6.315 82.024 1.00 19.16 207 CYS C N 1
ATOM 6986 C CA . CYS C 1 208 ? 6.051 -5.179 82.453 1.00 19.19 207 CYS C CA 1
ATOM 6987 C C . CYS C 1 208 ? 4.742 -5.661 83.079 1.00 21.27 207 CYS C C 1
ATOM 6988 O O . CYS C 1 208 ? 4.241 -5.061 84.042 1.00 19.73 207 CYS C O 1
ATOM 6991 N N . GLU C 1 209 ? 4.179 -6.743 82.538 1.00 21.67 208 GLU C N 1
ATOM 6992 C CA . GLU C 1 209 ? 2.995 -7.354 83.132 1.00 26.83 208 GLU C CA 1
ATOM 6993 C C . GLU C 1 209 ? 3.320 -7.944 84.497 1.00 23.13 208 GLU C C 1
ATOM 6994 O O . GLU C 1 209 ? 2.593 -7.723 85.477 1.00 21.12 208 GLU C O 1
ATOM 7000 N N . ILE C 1 210 ? 4.420 -8.687 84.579 1.00 21.85 209 ILE C N 1
ATOM 7001 C CA . ILE C 1 210 ? 4.854 -9.244 85.856 1.00 22.82 209 ILE C CA 1
ATOM 7002 C C . ILE C 1 210 ? 5.046 -8.132 86.884 1.00 23.08 209 ILE C C 1
ATOM 7003 O O . ILE C 1 210 ? 4.658 -8.268 88.051 1.00 23.14 209 ILE C O 1
ATOM 7008 N N . SER C 1 211 ? 5.616 -7.006 86.454 1.00 17.72 210 SER C N 1
ATOM 7009 C CA . SER C 1 211 ? 5.938 -5.888 87.333 1.00 18.37 210 SER C CA 1
ATOM 7010 C C . SER C 1 211 ? 4.733 -5.025 87.705 1.00 17.33 210 SER C C 1
ATOM 7011 O O . SER C 1 211 ? 4.862 -4.184 88.600 1.00 18.75 210 SER C O 1
ATOM 7014 N N . GLY C 1 212 ? 3.585 -5.199 87.061 1.00 15.48 211 GLY C N 1
ATOM 7015 C CA . GLY C 1 212 ? 2.377 -4.492 87.453 1.00 15.46 211 GLY C CA 1
ATOM 7016 C C . GLY C 1 212 ? 2.081 -3.205 86.708 1.00 18.96 211 GLY C C 1
ATOM 7017 O O . GLY C 1 212 ? 1.278 -2.400 87.200 1.00 17.76 211 GLY C O 1
ATOM 7018 N N . ALA C 1 213 ? 2.709 -2.974 85.557 1.00 17.00 212 ALA C N 1
ATOM 7019 C CA . ALA C 1 213 ? 2.374 -1.803 84.760 1.00 22.74 212 ALA C CA 1
ATOM 7020 C C . ALA C 1 213 ? 0.868 -1.769 84.496 1.00 26.58 212 ALA C C 1
ATOM 7021 O O . ALA C 1 213 ? 0.241 -2.806 84.249 1.00 22.99 212 ALA C O 1
ATOM 7023 N N . GLY C 1 214 ? 0.277 -0.572 84.603 1.00 21.24 213 GLY C N 1
ATOM 7024 C CA . GLY C 1 214 ? -1.138 -0.429 84.310 1.00 20.01 213 GLY C CA 1
ATOM 7025 C C . GLY C 1 214 ? -1.452 -0.330 82.830 1.00 18.18 213 GLY C C 1
ATOM 7026 O O . GLY C 1 214 ? -2.549 -0.690 82.405 1.00 21.86 213 GLY C O 1
ATOM 7027 N N . ARG C 1 215 ? -0.519 0.162 82.027 1.00 19.69 214 ARG C N 1
ATOM 7028 C CA . ARG C 1 215 ? -0.701 0.257 80.582 1.00 22.12 214 ARG C CA 1
ATOM 7029 C C . ARG C 1 215 ? 0.567 -0.238 79.920 1.00 22.47 214 ARG C C 1
ATOM 7030 O O . ARG C 1 215 ? 1.663 0.199 80.281 1.00 19.32 214 ARG C O 1
ATOM 7038 N N . ILE C 1 216 ? 0.416 -1.118 78.934 1.00 17.84 215 ILE C N 1
ATOM 7039 C CA . ILE C 1 216 ? 1.536 -1.724 78.239 1.00 18.97 215 ILE C CA 1
ATOM 7040 C C . ILE C 1 216 ? 1.234 -1.637 76.751 1.00 25.08 215 ILE C C 1
ATOM 7041 O O . ILE C 1 216 ? 0.358 -2.353 76.249 1.00 21.50 215 ILE C O 1
ATOM 7046 N N . ILE C 1 217 ? 1.940 -0.758 76.047 1.00 18.30 216 ILE C N 1
ATOM 7047 C CA . ILE C 1 217 ? 1.653 -0.454 74.650 1.00 17.18 216 ILE C CA 1
ATOM 7048 C C . ILE C 1 217 ? 2.718 -1.130 73.802 1.00 16.92 216 ILE C C 1
ATOM 7049 O O . ILE C 1 217 ? 3.881 -0.719 73.825 1.00 20.52 216 ILE C O 1
ATOM 7054 N N . ALA C 1 218 ? 2.328 -2.146 73.035 1.00 15.35 217 ALA C N 1
ATOM 7055 C CA . ALA C 1 218 ? 3.246 -2.833 72.129 1.00 19.88 217 ALA C CA 1
ATOM 7056 C C . ALA C 1 218 ? 3.216 -2.208 70.740 1.00 20.99 217 ALA C C 1
ATOM 7057 O O . ALA C 1 218 ? 2.146 -1.892 70.215 1.00 21.24 217 ALA C O 1
ATOM 7059 N N . VAL C 1 219 ? 4.395 -2.066 70.134 1.00 21.08 218 VAL C N 1
ATOM 7060 C CA . VAL C 1 219 ? 4.549 -1.447 68.823 1.00 22.52 218 VAL C CA 1
ATOM 7061 C C . VAL C 1 219 ? 5.375 -2.374 67.936 1.00 26.92 218 VAL C C 1
ATOM 7062 O O . VAL C 1 219 ? 6.440 -2.857 68.348 1.00 26.03 218 VAL C O 1
ATOM 7066 N N . ASP C 1 220 ? 4.896 -2.612 66.719 1.00 23.15 219 ASP C N 1
ATOM 7067 C CA . ASP C 1 220 ? 5.646 -3.436 65.774 1.00 28.63 219 ASP C CA 1
ATOM 7068 C C . ASP C 1 220 ? 5.168 -3.126 64.370 1.00 32.28 219 ASP C C 1
ATOM 7069 O O . ASP C 1 220 ? 4.074 -2.587 64.167 1.00 32.12 219 ASP C O 1
ATOM 7074 N N . ILE C 1 221 ? 6.021 -3.450 63.399 1.00 26.59 220 ILE C N 1
ATOM 7075 C CA . ILE C 1 221 ? 5.614 -3.330 62.002 1.00 31.46 220 ILE C CA 1
ATOM 7076 C C . ILE C 1 221 ? 4.919 -4.589 61.527 1.00 30.53 220 ILE C C 1
ATOM 7077 O O . ILE C 1 221 ? 4.293 -4.579 60.459 1.00 31.73 220 ILE C O 1
ATOM 7082 N N . ASN C 1 222 ? 4.982 -5.665 62.301 1.00 28.79 221 ASN C N 1
ATOM 7083 C CA . ASN C 1 222 ? 4.456 -6.949 61.906 1.00 29.29 221 ASN C CA 1
ATOM 7084 C C . ASN C 1 222 ? 3.185 -7.249 62.683 1.00 28.15 221 ASN C C 1
ATOM 7085 O O . ASN C 1 222 ? 3.249 -7.448 63.906 1.00 31.89 221 ASN C O 1
ATOM 7090 N N . PRO C 1 223 ? 2.030 -7.349 62.023 1.00 27.59 222 PRO C N 1
ATOM 7091 C CA . PRO C 1 223 ? 0.786 -7.663 62.755 1.00 32.48 222 PRO C CA 1
ATOM 7092 C C . PRO C 1 223 ? 0.807 -8.986 63.530 1.00 33.61 222 PRO C C 1
ATOM 7093 O O . PRO C 1 223 ? 0.139 -9.096 64.569 1.00 30.50 222 PRO C O 1
ATOM 7097 N N . ASN C 1 224 ? 1.549 -9.994 63.066 1.00 32.57 223 ASN C N 1
ATOM 7098 C CA . ASN C 1 224 ? 1.650 -11.239 63.828 1.00 33.05 223 ASN C CA 1
ATOM 7099 C C . ASN C 1 224 ? 2.276 -11.013 65.201 1.00 28.82 223 ASN C C 1
ATOM 7100 O O . ASN C 1 224 ? 1.929 -11.706 66.163 1.00 29.55 223 ASN C O 1
ATOM 7105 N N . LYS C 1 225 ? 3.204 -10.057 65.312 1.00 29.75 224 LYS C N 1
ATOM 7106 C CA . LYS C 1 225 ? 3.851 -9.800 66.594 1.00 30.38 224 LYS C CA 1
ATOM 7107 C C . LYS C 1 225 ? 2.919 -9.085 67.569 1.00 30.82 224 LYS C C 1
ATOM 7108 O O . LYS C 1 225 ? 2.999 -9.315 68.783 1.00 31.77 224 LYS C O 1
ATOM 7114 N N . LEU C 1 226 ? 2.020 -8.238 67.060 1.00 29.73 225 LEU C N 1
ATOM 7115 C CA . LEU C 1 226 ? 1.036 -7.592 67.922 1.00 27.69 225 LEU C CA 1
ATOM 7116 C C . LEU C 1 226 ? 0.052 -8.599 68.501 1.00 31.49 225 LEU C C 1
ATOM 7117 O O . LEU C 1 226 ? -0.375 -8.461 69.657 1.00 28.90 225 LEU C O 1
ATOM 7122 N N . GLU C 1 227 ? -0.317 -9.624 67.722 1.00 31.53 226 GLU C N 1
ATOM 7123 C CA . GLU C 1 227 ? -1.169 -10.679 68.274 1.00 32.90 226 GLU C CA 1
ATOM 7124 C C . GLU C 1 227 ? -0.446 -11.427 69.386 1.00 28.01 226 GLU C C 1
ATOM 7125 O O . GLU C 1 227 ? -1.021 -11.678 70.455 1.00 29.64 226 GLU C O 1
ATOM 7131 N N . LEU C 1 228 ? 0.830 -11.754 69.166 1.00 20.95 227 LEU C N 1
ATOM 7132 C CA . LEU C 1 228 ? 1.640 -12.337 70.229 1.00 22.50 227 LEU C CA 1
ATOM 7133 C C . LEU C 1 228 ? 1.742 -11.402 71.432 1.00 25.18 227 LEU C C 1
ATOM 7134 O O . LEU C 1 228 ? 1.610 -11.840 72.581 1.00 27.65 227 LEU C O 1
ATOM 7139 N N . ALA C 1 229 ? 1.984 -10.112 71.191 1.00 19.78 228 ALA C N 1
ATOM 7140 C CA . ALA C 1 229 ? 2.176 -9.181 72.304 1.00 19.48 228 ALA C CA 1
ATOM 7141 C C . ALA C 1 229 ? 0.984 -9.196 73.263 1.00 22.05 228 ALA C C 1
ATOM 7142 O O . ALA C 1 229 ? 1.162 -9.115 74.488 1.00 19.97 228 ALA C O 1
ATOM 7144 N N . LYS C 1 230 ? -0.239 -9.303 72.720 1.00 20.46 229 LYS C N 1
ATOM 7145 C CA . LYS C 1 230 ? -1.443 -9.414 73.541 1.00 27.44 229 LYS C CA 1
ATOM 7146 C C . LYS C 1 230 ? -1.421 -10.656 74.422 1.00 32.08 229 LYS C C 1
ATOM 7147 O O . LYS C 1 230 ? -2.018 -10.663 75.508 1.00 31.45 229 LYS C O 1
ATOM 7153 N N . GLN C 1 231 ? -0.775 -11.727 73.955 1.00 26.27 230 GLN C N 1
ATOM 7154 C CA . GLN C 1 231 ? -0.692 -12.944 74.745 1.00 31.57 230 GLN C CA 1
ATOM 7155 C C . GLN C 1 231 ? 0.215 -12.736 75.942 1.00 35.13 230 GLN C C 1
ATOM 7156 O O . GLN C 1 231 ? -0.006 -13.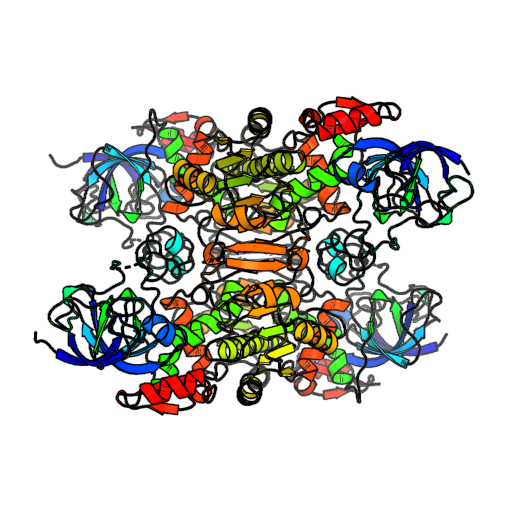332 76.997 1.00 35.40 230 GLN C O 1
ATOM 7162 N N . PHE C 1 232 ? 1.225 -11.883 75.804 1.00 24.26 231 PHE C N 1
ATOM 7163 C CA . PHE C 1 232 ? 2.193 -11.690 76.871 1.00 28.65 231 PHE C CA 1
ATOM 7164 C C . PHE C 1 232 ? 1.880 -10.483 77.745 1.00 31.37 231 PHE C C 1
ATOM 7165 O O . PHE C 1 232 ? 2.612 -10.232 78.703 1.00 26.36 231 PHE C O 1
ATOM 7173 N N . GLY C 1 233 ? 0.807 -9.741 77.456 1.00 24.24 232 GLY C N 1
ATOM 7174 C CA . GLY C 1 233 ? 0.304 -8.796 78.435 1.00 30.51 232 GLY C CA 1
ATOM 7175 C C . GLY C 1 233 ? 0.071 -7.383 77.938 1.00 24.02 232 GLY C C 1
ATOM 7176 O O . GLY C 1 233 ? -0.279 -6.500 78.728 1.00 25.31 232 GLY C O 1
ATOM 7177 N N . ALA C 1 234 ? 0.263 -7.149 76.640 1.00 20.93 233 ALA C N 1
ATOM 7178 C CA . ALA C 1 234 ? 0.046 -5.821 76.082 1.00 19.72 233 ALA C CA 1
ATOM 7179 C C . ALA C 1 234 ? -1.424 -5.433 76.208 1.00 25.08 233 ALA C C 1
ATOM 7180 O O . ALA C 1 234 ? -2.309 -6.174 75.777 1.00 20.24 233 ALA C O 1
ATOM 7182 N N . THR C 1 235 ? -1.685 -4.274 76.810 1.00 19.13 234 THR C N 1
ATOM 7183 C CA . THR C 1 235 ? -3.046 -3.763 76.915 1.00 21.42 234 THR C CA 1
ATOM 7184 C C . THR C 1 235 ? -3.456 -2.954 75.687 1.00 21.30 234 THR C C 1
ATOM 7185 O O . THR C 1 235 ? -4.653 -2.709 75.492 1.00 20.25 234 THR C O 1
ATOM 7189 N N . ASP C 1 236 ? -2.485 -2.575 74.859 1.00 23.53 235 ASP C N 1
ATOM 7190 C CA . ASP C 1 236 ? -2.625 -1.619 73.767 1.00 27.84 235 ASP C CA 1
ATOM 7191 C C . ASP C 1 236 ? -1.639 -2.055 72.692 1.00 25.96 235 ASP C C 1
ATOM 7192 O O . ASP C 1 236 ? -0.507 -2.428 73.022 1.00 23.82 235 ASP C O 1
ATOM 7197 N N . VAL C 1 237 ? -2.046 -2.011 71.422 1.00 20.15 236 VAL C N 1
ATOM 7198 C CA . VAL C 1 237 ? -1.144 -2.340 70.326 1.00 24.44 236 VAL C CA 1
ATOM 7199 C C . VAL C 1 237 ? -1.243 -1.267 69.257 1.00 22.50 236 VAL C C 1
ATOM 7200 O O . VAL C 1 237 ? -2.310 -0.695 69.019 1.00 25.18 236 VAL C O 1
ATOM 7204 N N . ILE C 1 238 ? -0.117 -1.019 68.594 1.00 21.55 237 ILE C N 1
ATOM 7205 C CA . ILE C 1 238 ? 0.000 -0.016 67.541 1.00 24.58 237 ILE C CA 1
ATOM 7206 C C . ILE C 1 238 ? 0.842 -0.623 66.426 1.00 32.24 237 ILE C C 1
ATOM 7207 O O . ILE C 1 238 ? 1.990 -1.017 66.661 1.00 22.01 237 ILE C O 1
ATOM 7212 N N . LEU C 1 239 ? 0.286 -0.681 65.216 1.00 32.58 238 LEU C N 1
ATOM 7213 C CA . LEU C 1 239 ? 1.034 -1.090 64.028 1.00 26.06 238 LEU C CA 1
ATOM 7214 C C . LEU C 1 239 ? 1.801 0.107 63.472 1.00 31.49 238 LEU C C 1
ATOM 7215 O O . LEU C 1 239 ? 1.197 1.050 62.955 1.00 35.59 238 LEU C O 1
ATOM 7220 N N . ALA C 1 240 ? 3.127 0.077 63.563 1.00 29.29 239 ALA C N 1
ATOM 7221 C CA . ALA C 1 240 ? 3.948 1.165 63.037 1.00 33.27 239 ALA C CA 1
ATOM 7222 C C . ALA C 1 240 ? 4.163 1.007 61.529 1.00 41.17 239 ALA C C 1
ATOM 7223 O O . ALA C 1 240 ? 4.079 -0.092 60.975 1.00 34.95 239 ALA C O 1
ATOM 7225 N N . ASP C 1 241 ? 4.431 2.130 60.864 1.00 46.25 240 ASP C N 1
ATOM 7226 C CA . ASP C 1 241 ? 4.814 2.131 59.454 1.00 44.63 240 ASP C CA 1
ATOM 7227 C C . ASP C 1 241 ? 6.330 2.099 59.342 1.00 45.23 240 ASP C C 1
ATOM 7228 O O . ASP C 1 241 ? 7.035 2.730 60.137 1.00 44.81 240 ASP C O 1
ATOM 7233 N N . LYS C 1 242 ? 6.830 1.387 58.333 1.00 50.39 241 LYS C N 1
ATOM 7234 C CA . LYS C 1 242 ? 8.265 1.378 58.084 1.00 48.31 241 LYS C CA 1
ATOM 7235 C C . LYS C 1 242 ? 8.789 2.733 57.641 1.00 56.65 241 LYS C C 1
ATOM 7236 O O . LYS C 1 242 ? 10.008 2.934 57.635 1.00 60.70 241 LYS C O 1
ATOM 7242 N N . THR C 1 243 ? 7.906 3.668 57.296 1.00 55.18 242 THR C N 1
ATOM 7243 C CA . THR C 1 243 ? 8.291 4.993 56.833 1.00 56.07 242 THR C CA 1
ATOM 7244 C C . THR C 1 243 ? 8.474 5.992 57.972 1.00 59.03 242 THR C C 1
ATOM 7245 O O . THR C 1 243 ? 9.019 7.080 57.747 1.00 57.08 242 THR C O 1
ATOM 7249 N N . ASP C 1 244 ? 8.045 5.643 59.182 1.00 55.72 243 ASP C N 1
ATOM 7250 C CA . ASP C 1 244 ? 7.952 6.577 60.305 1.00 54.55 243 ASP C CA 1
ATOM 7251 C C . ASP C 1 244 ? 9.341 6.774 60.900 1.00 57.81 243 ASP C C 1
ATOM 7252 O O . ASP C 1 244 ? 9.770 6.053 61.807 1.00 56.79 243 ASP C O 1
ATOM 7257 N N . VAL C 1 245 ? 10.050 7.772 60.369 1.00 53.19 244 VAL C N 1
ATOM 7258 C CA . VAL C 1 245 ? 11.364 8.125 60.885 1.00 56.73 244 VAL C CA 1
ATOM 7259 C C . VAL C 1 245 ? 11.241 8.528 62.345 1.00 49.94 244 VAL C C 1
ATOM 7260 O O . VAL C 1 245 ? 10.374 9.331 62.714 1.00 51.64 244 VAL C O 1
ATOM 7264 N N . GLY C 1 246 ? 12.113 7.967 63.183 1.00 49.31 245 GLY C N 1
ATOM 7265 C CA . GLY C 1 246 ? 12.066 8.165 64.618 1.00 49.91 245 GLY C CA 1
ATOM 7266 C C . GLY C 1 246 ? 10.852 7.580 65.304 1.00 43.41 245 GLY C C 1
ATOM 7267 O O . GLY C 1 246 ? 10.704 7.763 66.520 1.00 42.85 245 GLY C O 1
ATOM 7268 N N . LEU C 1 247 ? 9.997 6.863 64.567 1.00 40.32 246 LEU C N 1
ATOM 7269 C CA . LEU C 1 247 ? 8.658 6.478 65.019 1.00 47.54 246 LEU C CA 1
ATOM 7270 C C . LEU C 1 247 ? 7.912 7.692 65.579 1.00 40.45 246 LEU C C 1
ATOM 7271 O O . LEU C 1 247 ? 7.344 7.663 66.672 1.00 41.37 246 LEU C O 1
ATOM 7276 N N . ALA C 1 248 ? 7.910 8.774 64.798 1.00 37.48 247 ALA C N 1
ATOM 7277 C CA . ALA C 1 248 ? 7.330 10.030 65.267 1.00 37.17 247 ALA C CA 1
ATOM 7278 C C . ALA C 1 248 ? 5.805 9.980 65.284 1.00 32.03 247 ALA C C 1
ATOM 7279 O O . ALA C 1 248 ? 5.173 10.502 66.211 1.00 33.43 247 ALA C O 1
ATOM 7281 N N . ASN C 1 249 ? 5.197 9.369 64.270 1.00 31.60 248 ASN C N 1
ATOM 7282 C CA . ASN C 1 249 ? 3.747 9.186 64.286 1.00 38.66 248 ASN C CA 1
ATOM 7283 C C . ASN C 1 249 ? 3.319 8.211 65.379 1.00 35.58 248 ASN C C 1
ATOM 7284 O O . ASN C 1 249 ? 2.282 8.416 66.025 1.00 31.75 248 ASN C O 1
ATOM 7289 N N . VAL C 1 250 ? 4.085 7.134 65.586 1.00 27.73 249 VAL C N 1
ATOM 7290 C CA . VAL C 1 250 ? 3.801 6.239 66.707 1.00 30.96 249 VAL C CA 1
ATOM 7291 C C . VAL C 1 250 ? 3.776 7.026 68.013 1.00 25.57 249 VAL C C 1
ATOM 7292 O O . VAL C 1 250 ? 2.886 6.844 68.853 1.00 25.15 249 VAL C O 1
ATOM 7296 N N . ALA C 1 251 ? 4.742 7.933 68.191 1.00 26.20 250 ALA C N 1
ATOM 7297 C CA . ALA C 1 251 ? 4.801 8.722 69.417 1.00 27.93 250 ALA C CA 1
ATOM 7298 C C . ALA C 1 251 ? 3.525 9.525 69.614 1.00 26.20 250 ALA C C 1
ATOM 7299 O O . ALA C 1 251 ? 3.021 9.638 70.737 1.00 26.04 250 ALA C O 1
ATOM 7301 N N . GLU C 1 252 ? 2.990 10.098 68.532 1.00 29.09 251 GLU C N 1
ATOM 7302 C CA . GLU C 1 252 ? 1.748 10.855 68.644 1.00 31.01 251 GLU C CA 1
ATOM 7303 C C . GLU C 1 252 ? 0.591 9.944 69.045 1.00 26.73 251 GLU C C 1
ATOM 7304 O O . GLU C 1 252 ? -0.255 10.328 69.861 1.00 29.40 251 GLU C O 1
ATOM 7306 N N . GLN C 1 253 ? 0.567 8.716 68.520 1.00 26.20 252 GLN C N 1
ATOM 7307 C CA . GLN C 1 253 ? -0.480 7.757 68.880 1.00 31.63 252 GLN C CA 1
ATOM 7308 C C . GLN C 1 253 ? -0.331 7.230 70.304 1.00 29.69 252 GLN C C 1
ATOM 7309 O O . GLN C 1 253 ? -1.340 6.930 70.954 1.00 27.88 252 GLN C O 1
ATOM 7315 N N . VAL C 1 254 ? 0.902 7.079 70.796 1.00 32.58 253 VAL C N 1
ATOM 7316 C CA . VAL C 1 254 ? 1.088 6.704 72.198 1.00 28.85 253 VAL C CA 1
ATOM 7317 C C . VAL C 1 254 ? 0.437 7.745 73.100 1.00 32.31 253 VAL C C 1
ATOM 7318 O O . VAL C 1 254 ? -0.339 7.413 74.012 1.00 30.97 253 VAL C O 1
ATOM 7322 N N . LYS C 1 255 ? 0.713 9.028 72.827 1.00 30.66 254 LYS C N 1
ATOM 7323 C CA . LYS C 1 255 ? 0.123 10.113 73.608 1.00 31.41 254 LYS C CA 1
ATOM 7324 C C . LYS C 1 255 ? -1.395 10.131 73.478 1.00 32.05 254 LYS C C 1
ATOM 7325 O O . LYS C 1 255 ? -2.107 10.318 74.469 1.00 31.53 254 LYS C O 1
ATOM 7331 N N . GLU C 1 256 ? -1.903 9.971 72.256 1.00 30.59 255 GLU C N 1
ATOM 7332 C CA . GLU C 1 256 ? -3.340 9.822 72.046 1.00 38.12 255 GLU C CA 1
ATOM 7333 C C . GLU C 1 256 ? -3.925 8.753 72.961 1.00 34.73 255 GLU C C 1
ATOM 7334 O O . GLU C 1 256 ? -4.923 8.977 73.654 1.00 34.63 255 GLU C O 1
ATOM 7340 N N . VAL C 1 257 ? -3.294 7.582 72.971 1.00 31.93 256 VAL C N 1
ATOM 7341 C CA . VAL C 1 257 ? -3.775 6.440 73.737 1.00 33.74 256 VAL C CA 1
ATOM 7342 C C . VAL C 1 257 ? -3.696 6.688 75.238 1.00 30.67 256 VAL C C 1
ATOM 7343 O O . VAL C 1 257 ? -4.546 6.213 75.993 1.00 30.72 256 VAL C O 1
ATOM 7347 N N . LEU C 1 258 ? -2.695 7.434 75.701 1.00 29.69 257 LEU C N 1
ATOM 7348 C CA . LEU C 1 258 ? -2.537 7.717 77.121 1.00 29.97 257 LEU C CA 1
ATOM 7349 C C . LEU C 1 258 ? -3.175 9.045 77.528 1.00 35.63 257 LEU C C 1
ATOM 7350 O O . LEU C 1 258 ? -2.801 9.612 78.561 1.00 39.78 257 LEU C O 1
ATOM 7355 N N . GLY C 1 259 ? -4.104 9.565 76.732 1.00 35.02 258 GLY C N 1
ATOM 7356 C CA . GLY C 1 259 ? -4.808 10.776 77.119 1.00 39.94 258 GLY C CA 1
ATOM 7357 C C . GLY C 1 259 ? -3.998 12.052 77.039 1.00 41.41 258 GLY C C 1
ATOM 7358 O O . GLY C 1 259 ? -4.118 12.917 77.920 1.00 39.70 258 GLY C O 1
ATOM 7359 N N . GLY C 1 260 ? -3.173 12.193 76.004 1.00 41.12 259 GLY C N 1
ATOM 7360 C CA . GLY C 1 260 ? -2.411 13.399 75.783 1.00 31.51 259 GLY C CA 1
ATOM 7361 C C . GLY C 1 260 ? -1.035 13.411 76.403 1.00 38.55 259 GLY C C 1
ATOM 7362 O O . GLY C 1 260 ? -0.330 14.418 76.276 1.00 41.38 259 GLY C O 1
ATOM 7363 N N . ARG C 1 261 ? -0.620 12.327 77.049 1.00 33.34 260 ARG C N 1
ATOM 7364 C CA . ARG C 1 261 ? 0.602 12.310 77.839 1.00 37.95 260 ARG C CA 1
ATOM 7365 C C . ARG C 1 261 ? 1.580 11.259 77.315 1.00 31.95 260 ARG C C 1
ATOM 7366 O O . ARG C 1 261 ? 1.170 10.223 76.783 1.00 27.73 260 ARG C O 1
ATOM 7374 N N . GLY C 1 262 ? 2.880 11.545 77.440 1.00 22.91 261 GLY C N 1
ATOM 7375 C CA . GLY C 1 262 ? 3.873 10.532 77.170 1.00 23.43 261 GLY C CA 1
ATOM 7376 C C . GLY C 1 262 ? 3.878 9.454 78.246 1.00 25.48 261 GLY C C 1
ATOM 7377 O O . GLY C 1 262 ? 3.390 9.650 79.354 1.00 22.32 261 GLY C O 1
ATOM 7378 N N . ALA C 1 263 ? 4.466 8.304 77.922 1.00 20.57 262 ALA C N 1
ATOM 7379 C CA . ALA C 1 263 ? 4.533 7.181 78.863 1.00 18.95 262 ALA C CA 1
ATOM 7380 C C . ALA C 1 263 ? 5.588 7.407 79.954 1.00 20.92 262 ALA C C 1
ATOM 7381 O O . ALA C 1 263 ? 6.497 8.234 79.823 1.00 20.30 262 ALA C O 1
ATOM 7383 N N . ASP C 1 264 ? 5.465 6.648 81.054 1.00 19.40 263 ASP C N 1
ATOM 7384 C CA . ASP C 1 264 ? 6.494 6.706 82.097 1.00 18.71 263 ASP C CA 1
ATOM 7385 C C . ASP C 1 264 ? 7.781 5.996 81.680 1.00 19.68 263 ASP C C 1
ATOM 7386 O O . ASP C 1 264 ? 8.878 6.419 82.075 1.00 22.18 263 ASP C O 1
ATOM 7391 N N . TYR C 1 265 ? 7.671 4.924 80.895 1.00 16.51 264 TYR C N 1
ATOM 7392 C CA . TYR C 1 265 ? 8.792 4.088 80.494 1.00 16.19 264 TYR C CA 1
ATOM 7393 C C . TYR C 1 265 ? 8.658 3.755 79.016 1.00 20.10 264 TYR C C 1
ATOM 7394 O O . TYR C 1 265 ? 7.546 3.505 78.538 1.00 19.54 264 TYR C O 1
ATOM 7403 N N . ALA C 1 266 ? 9.791 3.685 78.311 1.00 16.23 265 ALA C N 1
ATOM 7404 C CA . ALA C 1 266 ? 9.804 3.123 76.969 1.00 21.56 265 ALA C CA 1
ATOM 7405 C C . ALA C 1 266 ? 11.049 2.266 76.776 1.00 15.99 265 ALA C C 1
ATOM 7406 O O . ALA C 1 266 ? 12.129 2.599 77.272 1.00 19.42 265 ALA C O 1
ATOM 7408 N N . PHE C 1 267 ? 10.887 1.178 76.031 1.00 15.84 266 PHE C N 1
ATOM 7409 C CA . PHE C 1 267 ? 11.950 0.228 75.728 1.00 18.52 266 PHE C CA 1
ATOM 7410 C C . PHE C 1 267 ? 12.030 0.053 74.216 1.00 23.12 266 PHE C C 1
ATOM 7411 O O . PHE C 1 267 ? 11.009 -0.202 73.571 1.00 24.32 266 PHE C O 1
ATOM 7419 N N . GLU C 1 268 ? 13.227 0.191 73.647 1.00 20.01 267 GLU C N 1
ATOM 7420 C CA . GLU C 1 268 ? 13.438 0.008 72.215 1.00 22.19 267 GLU C CA 1
ATOM 7421 C C . GLU C 1 268 ? 14.147 -1.318 71.992 1.00 24.84 267 GLU C C 1
ATOM 7422 O O . GLU C 1 268 ? 15.243 -1.524 72.526 1.00 25.16 267 GLU C O 1
ATOM 7428 N N . CYS C 1 269 ? 13.549 -2.179 71.151 1.00 21.39 268 CYS C N 1
ATOM 7429 C CA . CYS C 1 269 ? 13.998 -3.553 70.943 1.00 25.85 268 CYS C CA 1
ATOM 7430 C C . CYS C 1 269 ? 13.988 -3.934 69.464 1.00 23.92 268 CYS C C 1
ATOM 7431 O O . CYS C 1 269 ? 13.682 -5.088 69.137 1.00 28.14 268 CYS C O 1
ATOM 7434 N N . THR C 1 270 ? 14.234 -2.985 68.555 1.00 21.62 269 THR C N 1
ATOM 7435 C CA . THR C 1 270 ? 13.902 -3.190 67.142 1.00 25.30 269 THR C CA 1
ATOM 7436 C C . THR C 1 270 ? 15.029 -3.791 66.317 1.00 30.53 269 THR C C 1
ATOM 7437 O O . THR C 1 270 ? 14.764 -4.323 65.228 1.00 28.64 269 THR C O 1
ATOM 7441 N N . ALA C 1 271 ? 16.269 -3.697 66.790 1.00 25.69 270 ALA C N 1
ATOM 7442 C CA . ALA C 1 271 ? 17.470 -3.984 66.014 1.00 29.39 270 ALA C CA 1
ATOM 7443 C C . ALA C 1 271 ? 17.670 -3.003 64.851 1.00 33.70 270 ALA C C 1
ATOM 7444 O O . ALA C 1 271 ? 18.438 -3.302 63.933 1.00 32.59 270 ALA C O 1
ATOM 7446 N N . ILE C 1 272 ? 17.031 -1.828 64.874 1.00 30.64 271 ILE C N 1
ATOM 7447 C CA . ILE C 1 272 ? 17.163 -0.812 63.831 1.00 26.90 271 ILE C CA 1
ATOM 7448 C C . ILE C 1 272 ? 18.003 0.341 64.384 1.00 30.85 271 ILE C C 1
ATOM 7449 O O . ILE C 1 272 ? 17.512 1.113 65.224 1.00 26.69 271 ILE C O 1
ATOM 7454 N N . PRO C 1 273 ? 19.242 0.533 63.911 1.00 29.18 272 PRO C N 1
ATOM 7455 C CA . PRO C 1 273 ? 20.080 1.625 64.445 1.00 29.09 272 PRO C CA 1
ATOM 7456 C C . PRO C 1 273 ? 19.442 2.999 64.361 1.00 28.23 272 PRO C C 1
ATOM 7457 O O . PRO C 1 273 ? 19.627 3.809 65.274 1.00 30.11 272 PRO C O 1
ATOM 7461 N N . ALA C 1 274 ? 18.674 3.287 63.313 1.00 28.17 273 ALA C N 1
ATOM 7462 C CA . ALA C 1 274 ? 18.063 4.603 63.206 1.00 33.60 273 ALA C CA 1
ATOM 7463 C C . ALA C 1 274 ? 17.035 4.853 64.306 1.00 30.74 273 ALA C C 1
ATOM 7464 O O . ALA C 1 274 ? 16.708 6.014 64.576 1.00 29.63 273 ALA C O 1
ATOM 7466 N N . LEU C 1 275 ? 16.548 3.809 64.973 1.00 23.70 274 LEU C N 1
ATOM 7467 C CA . LEU C 1 275 ? 15.514 3.964 65.987 1.00 24.72 274 LEU C CA 1
ATOM 7468 C C . LEU C 1 275 ? 16.067 4.066 67.409 1.00 26.76 274 LEU C C 1
ATOM 7469 O O . LEU C 1 275 ? 15.301 3.948 68.369 1.00 29.09 274 LEU C O 1
ATOM 7474 N N . GLY C 1 276 ? 17.366 4.325 67.569 1.00 34.23 275 GLY C N 1
ATOM 7475 C CA . GLY C 1 276 ? 17.966 4.303 68.895 1.00 28.32 275 GLY C CA 1
ATOM 7476 C C . GLY C 1 276 ? 17.483 5.397 69.836 1.00 32.71 275 GLY C C 1
ATOM 7477 O O . GLY C 1 276 ? 17.504 5.214 71.060 1.00 27.08 275 GLY C O 1
ATOM 7478 N N . ALA C 1 277 ? 17.074 6.548 69.297 1.00 23.79 276 ALA C N 1
ATOM 7479 C CA . ALA C 1 277 ? 16.519 7.633 70.100 1.00 27.79 276 ALA C CA 1
ATOM 7480 C C . ALA C 1 277 ? 15.009 7.550 70.242 1.00 25.19 276 ALA C C 1
ATOM 7481 O O . ALA C 1 277 ? 14.436 8.332 71.004 1.00 26.74 276 ALA C O 1
ATOM 7483 N N . ALA C 1 278 ? 14.361 6.656 69.499 1.00 23.86 277 ALA C N 1
ATOM 7484 C CA . ALA C 1 278 ? 12.904 6.571 69.512 1.00 27.18 277 ALA C CA 1
ATOM 7485 C C . ALA C 1 278 ? 12.292 6.469 70.907 1.00 30.01 277 ALA C C 1
ATOM 7486 O O . ALA C 1 278 ? 11.235 7.081 71.123 1.00 23.22 277 ALA C O 1
ATOM 7488 N N . PRO C 1 279 ? 12.845 5.723 71.871 1.00 27.66 278 PRO C N 1
ATOM 7489 C CA . PRO C 1 279 ? 12.159 5.639 73.170 1.00 28.82 278 PRO C CA 1
ATOM 7490 C C . PRO C 1 279 ? 12.058 6.979 73.872 1.00 24.83 278 PRO C C 1
ATOM 7491 O O . PRO C 1 279 ? 11.163 7.157 74.704 1.00 27.11 278 PRO C O 1
ATOM 7495 N N . LEU C 1 280 ? 12.924 7.944 73.549 1.00 24.65 279 LEU C N 1
ATOM 7496 C CA . LEU C 1 280 ? 12.821 9.261 74.185 1.00 24.18 279 LEU C CA 1
ATOM 7497 C C . LEU C 1 280 ? 11.549 9.997 73.771 1.00 24.67 279 LEU C C 1
ATOM 7498 O O . LEU C 1 280 ? 10.951 10.729 74.578 1.00 26.38 279 LEU C O 1
ATOM 7503 N N . ALA C 1 281 ? 11.116 9.823 72.520 1.00 25.27 280 ALA C N 1
ATOM 7504 C CA . ALA C 1 281 ? 9.915 10.512 72.059 1.00 29.39 280 ALA C CA 1
ATOM 7505 C C . ALA C 1 281 ? 8.645 9.891 72.623 1.00 30.61 280 ALA C C 1
ATOM 7506 O O . ALA C 1 281 ? 7.586 10.526 72.573 1.00 31.15 280 ALA C O 1
ATOM 7508 N N . MET C 1 282 ? 8.729 8.667 73.150 1.00 26.64 281 MET C N 1
ATOM 7509 C CA . MET C 1 282 ? 7.576 7.961 73.704 1.00 28.24 281 MET C CA 1
ATOM 7510 C C . MET C 1 282 ? 7.233 8.413 75.113 1.00 22.77 281 MET C C 1
ATOM 7511 O O . MET C 1 282 ? 6.099 8.196 75.558 1.00 26.43 281 MET C O 1
ATOM 7516 N N . VAL C 1 283 ? 8.191 8.981 75.839 1.00 21.96 282 VAL C N 1
ATOM 7517 C CA . VAL C 1 283 ? 8.053 9.175 77.278 1.00 22.65 282 VAL C CA 1
ATOM 7518 C C . VAL C 1 283 ? 7.851 10.647 77.579 1.00 24.69 282 VAL C C 1
ATOM 7519 O O . VAL C 1 283 ? 8.328 11.523 76.858 1.00 20.43 282 VAL C O 1
ATOM 7523 N N . ARG C 1 284 ? 7.113 10.902 78.657 1.00 18.96 283 ARG C N 1
ATOM 7524 C CA . ARG C 1 284 ? 7.010 12.213 79.253 1.00 24.24 283 ARG C CA 1
ATOM 7525 C C . ARG C 1 284 ? 8.367 12.700 79.779 1.00 23.37 283 ARG C C 1
ATOM 7526 O O . ARG C 1 284 ? 9.330 11.935 79.954 1.00 21.71 283 ARG C O 1
ATOM 7534 N N . ASN C 1 285 ? 8.412 13.994 80.072 1.00 21.06 284 ASN C N 1
ATOM 7535 C CA . ASN C 1 285 ? 9.539 14.557 80.799 1.00 22.47 284 ASN C CA 1
ATOM 7536 C C . ASN C 1 285 ? 9.709 13.805 82.114 1.00 18.24 284 ASN C C 1
ATOM 7537 O O . ASN C 1 285 ? 8.729 13.363 82.717 1.00 18.81 284 ASN C O 1
ATOM 7542 N N . ALA C 1 286 ? 10.964 13.632 82.539 1.00 20.78 285 ALA C N 1
ATOM 7543 C CA . ALA C 1 286 ? 11.345 12.780 83.677 1.00 19.90 285 ALA C CA 1
ATOM 7544 C C . ALA C 1 286 ? 10.920 11.315 83.484 1.00 20.67 285 ALA C C 1
ATOM 7545 O O . ALA C 1 286 ? 10.813 10.552 84.456 1.00 18.96 285 ALA C O 1
ATOM 7547 N N . GLY C 1 287 ? 10.661 10.902 82.249 1.00 20.01 286 GLY C N 1
ATOM 7548 C CA . GLY C 1 287 ? 10.423 9.503 81.966 1.00 22.74 286 GLY C CA 1
ATOM 7549 C C . GLY C 1 287 ? 11.734 8.744 81.831 1.00 20.24 286 GLY C C 1
ATOM 7550 O O . GLY C 1 287 ? 12.827 9.315 81.883 1.00 18.65 286 GLY C O 1
ATOM 7551 N N . THR C 1 288 ? 11.619 7.425 81.649 1.00 20.66 287 THR C N 1
ATOM 7552 C CA . THR C 1 288 ? 12.789 6.563 81.496 1.00 18.67 287 THR C CA 1
ATOM 7553 C C . THR C 1 288 ? 12.755 5.838 80.159 1.00 23.28 287 THR C C 1
ATOM 7554 O O . THR C 1 288 ? 11.804 5.103 79.857 1.00 22.36 287 THR C O 1
ATOM 7558 N N . ALA C 1 289 ? 13.807 6.024 79.373 1.00 19.77 288 ALA C N 1
ATOM 7559 C CA . ALA C 1 289 ? 13.925 5.430 78.050 1.00 21.07 288 ALA C CA 1
ATOM 7560 C C . ALA C 1 289 ? 15.062 4.418 78.057 1.00 18.45 288 ALA C C 1
ATOM 7561 O O . ALA C 1 289 ? 16.205 4.764 78.378 1.00 18.79 288 ALA C O 1
ATOM 7563 N N . VAL C 1 290 ? 14.754 3.176 77.685 1.00 20.17 289 VAL C N 1
ATOM 7564 C CA . VAL C 1 290 ? 15.731 2.089 77.692 1.00 18.89 289 VAL C CA 1
ATOM 7565 C C . VAL C 1 290 ? 15.913 1.590 76.270 1.00 21.29 289 VAL C C 1
ATOM 7566 O O . VAL C 1 290 ? 14.976 1.072 75.642 1.00 22.34 289 VAL C O 1
ATOM 7570 N N . GLN C 1 291 ? 17.134 1.734 75.783 1.00 21.74 290 GLN C N 1
ATOM 7571 C CA . GLN C 1 291 ? 17.576 1.339 74.446 1.00 26.28 290 GLN C CA 1
ATOM 7572 C C . GLN C 1 291 ? 18.168 -0.070 74.624 1.00 24.70 290 GLN C C 1
ATOM 7573 O O . GLN C 1 291 ? 19.269 -0.205 75.165 1.00 24.99 290 GLN C O 1
ATOM 7579 N N . VAL C 1 292 ? 17.473 -1.127 74.198 1.00 21.15 291 VAL C N 1
ATOM 7580 C CA . VAL C 1 292 ? 17.996 -2.461 74.502 1.00 23.77 291 VAL C CA 1
ATOM 7581 C C . VAL C 1 292 ? 18.878 -3.047 73.393 1.00 28.56 291 VAL C C 1
ATOM 7582 O O . VAL C 1 292 ? 19.729 -3.906 73.677 1.00 24.60 291 VAL C O 1
ATOM 7586 N N . SER C 1 293 ? 18.732 -2.589 72.150 1.00 23.92 292 SER C N 1
ATOM 7587 C CA . SER C 1 293 ? 19.373 -3.280 71.031 1.00 26.12 292 SER C CA 1
ATOM 7588 C C . SER C 1 293 ? 20.895 -3.211 71.096 1.00 25.77 292 SER C C 1
ATOM 7589 O O . SER C 1 293 ? 21.578 -4.203 70.812 1.00 25.98 292 SER C O 1
ATOM 7592 N N . GLY C 1 294 ? 21.451 -2.072 71.493 1.00 28.30 293 GLY C N 1
ATOM 7593 C CA . GLY C 1 294 ? 22.882 -1.884 71.342 1.00 27.35 293 GLY C CA 1
ATOM 7594 C C . GLY C 1 294 ? 23.186 -1.453 69.918 1.00 33.83 293 GLY C C 1
ATOM 7595 O O . GLY C 1 294 ? 22.972 -2.212 68.968 1.00 35.55 293 GLY C O 1
ATOM 7596 N N . ILE C 1 295 ? 23.649 -0.226 69.730 1.00 26.99 294 ILE C N 1
ATOM 7597 C CA . ILE C 1 295 ? 23.933 0.270 68.394 1.00 28.16 294 ILE C CA 1
ATOM 7598 C C . ILE C 1 295 ? 25.392 0.685 68.343 1.00 30.00 294 ILE C C 1
ATOM 7599 O O . ILE C 1 295 ? 25.879 1.367 69.249 1.00 30.68 294 ILE C O 1
ATOM 7604 N N . GLU C 1 296 ? 26.101 0.204 67.325 1.00 35.08 295 GLU C N 1
ATOM 7605 C CA . GLU C 1 296 ? 27.507 0.537 67.139 1.00 39.96 295 GLU C CA 1
ATOM 7606 C C . GLU C 1 296 ? 27.691 1.275 65.822 1.00 36.51 295 GLU C C 1
ATOM 7607 O O . GLU C 1 296 ? 28.425 0.819 64.941 1.00 51.94 295 GLU C O 1
ATOM 7613 N N . GLU C 1 297 ? 27.020 2.413 65.685 1.00 35.59 296 GLU C N 1
ATOM 7614 C CA . GLU C 1 297 ? 27.015 3.194 64.456 1.00 37.95 296 GLU C CA 1
ATOM 7615 C C . GLU C 1 297 ? 26.748 4.641 64.820 1.00 36.41 296 GLU C C 1
ATOM 7616 O O . GLU C 1 297 ? 26.158 4.928 65.866 1.00 29.77 296 GLU C O 1
ATOM 7622 N N . ASP C 1 298 ? 27.181 5.547 63.937 1.00 30.17 297 ASP C N 1
ATOM 7623 C CA . ASP C 1 298 ? 26.776 6.942 64.028 1.00 33.24 297 ASP C CA 1
ATOM 7624 C C . ASP C 1 298 ? 25.325 7.077 63.582 1.00 35.53 297 ASP C C 1
ATOM 7625 O O . ASP C 1 298 ? 24.935 6.548 62.535 1.00 35.67 297 ASP C O 1
ATOM 7630 N N . ILE C 1 299 ? 24.517 7.763 64.385 1.00 26.84 298 ILE C N 1
ATOM 7631 C CA . ILE C 1 299 ? 23.160 8.111 63.995 1.00 30.07 298 ILE C CA 1
ATOM 7632 C C . ILE C 1 299 ? 22.946 9.583 64.330 1.00 33.56 298 ILE C C 1
ATOM 7633 O O . ILE C 1 299 ? 23.726 10.198 65.060 1.00 32.53 298 ILE C O 1
ATOM 7638 N N . THR C 1 300 ? 21.895 10.153 63.755 1.00 30.59 299 THR C N 1
ATOM 7639 C CA . THR C 1 300 ? 21.558 11.553 63.955 1.00 33.45 299 THR C CA 1
ATOM 7640 C C . THR C 1 300 ? 20.395 11.639 64.928 1.00 28.03 299 THR C C 1
ATOM 7641 O O . THR C 1 300 ? 19.368 10.992 64.721 1.00 35.84 299 THR C O 1
ATOM 7645 N N . ILE C 1 301 ? 20.569 12.403 65.999 1.00 26.05 300 ILE C N 1
ATOM 7646 C CA . ILE C 1 301 ? 19.573 12.522 67.061 1.00 32.09 300 ILE C CA 1
ATOM 7647 C C . ILE C 1 301 ? 19.157 13.982 67.183 1.00 29.16 300 ILE C C 1
ATOM 7648 O O . ILE C 1 301 ? 20.010 14.859 67.355 1.00 26.71 300 ILE C O 1
ATOM 7653 N N . ASP C 1 302 ? 17.852 14.235 67.090 1.00 29.45 301 ASP C N 1
ATOM 7654 C CA . ASP C 1 302 ? 17.279 15.521 67.475 1.00 31.67 301 ASP C CA 1
ATOM 7655 C C . ASP C 1 302 ? 17.396 15.664 68.989 1.00 33.18 301 ASP C C 1
ATOM 7656 O O . ASP C 1 302 ? 16.681 14.988 69.742 1.00 25.16 301 ASP C O 1
ATOM 7661 N N . MET C 1 303 ? 18.300 16.543 69.439 1.00 26.15 302 MET C N 1
ATOM 7662 C CA . MET C 1 303 ? 18.628 16.587 70.856 1.00 27.10 302 MET C CA 1
ATOM 7663 C C . MET C 1 303 ? 17.508 17.154 71.717 1.00 25.95 302 MET C C 1
ATOM 7664 O O . MET C 1 303 ? 17.626 17.118 72.954 1.00 22.47 302 MET C O 1
ATOM 7669 N N . ARG C 1 304 ? 16.436 17.685 71.116 1.00 23.48 303 ARG C N 1
ATOM 7670 C CA . ARG C 1 304 ? 15.280 18.047 71.930 1.00 26.47 303 ARG C CA 1
ATOM 7671 C C . ARG C 1 304 ? 14.610 16.816 72.538 1.00 26.50 303 ARG C C 1
ATOM 7672 O O . ARG C 1 304 ? 13.899 16.941 73.541 1.00 21.58 303 ARG C O 1
ATOM 7680 N N . LEU C 1 305 ? 14.816 15.632 71.953 1.00 23.54 304 LEU C N 1
ATOM 7681 C CA . LEU C 1 305 ? 14.231 14.422 72.535 1.00 28.03 304 LEU C CA 1
ATOM 7682 C C . LEU C 1 305 ? 14.700 14.203 73.962 1.00 22.35 304 LEU C C 1
ATOM 7683 O O . LEU C 1 305 ? 13.940 13.683 74.780 1.00 25.87 304 LEU C O 1
ATOM 7688 N N . PHE C 1 306 ? 15.930 14.615 74.285 1.00 19.62 305 PHE C N 1
ATOM 7689 C CA . PHE C 1 306 ? 16.425 14.473 75.647 1.00 21.69 305 PHE C CA 1
ATOM 7690 C C . PHE C 1 306 ? 15.812 15.493 76.583 1.00 25.72 305 PHE C C 1
ATOM 7691 O O . PHE C 1 306 ? 15.879 15.326 77.808 1.00 23.38 305 PHE C O 1
ATOM 7699 N N . GLU C 1 307 ? 15.192 16.528 76.034 1.00 23.15 306 GLU C N 1
ATOM 7700 C CA . GLU C 1 307 ? 14.766 17.641 76.861 1.00 29.25 306 GLU C CA 1
ATOM 7701 C C . GLU C 1 307 ? 13.539 17.279 77.676 1.00 30.62 306 GLU C C 1
ATOM 7702 O O . GLU C 1 307 ? 12.445 17.121 77.130 1.00 26.08 306 GLU C O 1
ATOM 7708 N N . TRP C 1 308 ? 13.878 16.749 78.841 1.00 28.70 307 TRP C N 1
ATOM 7709 C CA . TRP C 1 308 ? 13.934 17.362 80.163 1.00 25.99 307 TRP C CA 1
ATOM 7710 C C . TRP C 1 308 ? 13.803 16.225 81.171 1.00 25.78 307 TRP C C 1
ATOM 7711 O O . TRP C 1 308 ? 12.761 15.565 81.275 1.00 23.65 307 TRP C O 1
ATOM 7722 N N . ASP C 1 309 ? 14.915 15.970 81.863 1.00 22.68 308 ASP C N 1
ATOM 7723 C CA . ASP C 1 309 ? 15.050 15.005 82.952 1.00 24.86 308 ASP C CA 1
ATOM 7724 C C . ASP C 1 309 ? 14.778 13.564 82.528 1.00 20.78 308 ASP C C 1
ATOM 7725 O O . ASP C 1 309 ? 14.569 12.703 83.384 1.00 26.81 308 ASP C O 1
ATOM 7730 N N . LYS C 1 310 ? 14.750 13.265 81.236 1.00 22.89 309 LYS C N 1
ATOM 7731 C CA . LYS C 1 310 ? 14.558 11.888 80.806 1.00 23.59 309 LYS C CA 1
ATOM 7732 C C . LYS C 1 310 ? 15.818 11.074 81.071 1.00 19.92 309 LYS C C 1
ATOM 7733 O O . LYS C 1 310 ? 16.905 11.431 80.631 1.00 25.87 309 LYS C O 1
ATOM 7739 N N . ILE C 1 311 ? 15.679 9.974 81.775 1.00 20.76 310 ILE C N 1
ATOM 7740 C CA . ILE C 1 311 ? 16.801 9.061 81.927 1.00 23.53 310 ILE C CA 1
ATOM 7741 C C . ILE C 1 311 ? 16.883 8.186 80.685 1.00 21.33 310 ILE C C 1
ATOM 7742 O O . ILE C 1 311 ? 15.891 7.573 80.279 1.00 25.17 310 ILE C O 1
ATOM 7747 N N . TYR C 1 312 ? 18.056 8.144 80.064 1.00 18.49 311 TYR C N 1
ATOM 7748 C CA . TYR C 1 312 ? 18.305 7.283 78.915 1.00 18.03 311 TYR C CA 1
ATOM 7749 C C . TYR C 1 312 ? 19.409 6.297 79.274 1.00 19.52 311 TYR C C 1
ATOM 7750 O O . TYR C 1 312 ? 20.433 6.683 79.850 1.00 23.20 311 TYR C O 1
ATOM 7759 N N . ILE C 1 313 ? 19.215 5.030 78.951 1.00 17.61 312 ILE C N 1
ATOM 7760 C CA . ILE C 1 313 ? 20.208 4.039 79.350 1.00 19.74 312 ILE C CA 1
ATOM 7761 C C . ILE C 1 313 ? 20.202 2.903 78.344 1.00 21.95 312 ILE C C 1
ATOM 7762 O O . ILE C 1 313 ? 19.157 2.550 77.786 1.00 21.59 312 ILE C O 1
ATOM 7767 N N . ASN C 1 314 ? 21.386 2.331 78.116 1.00 22.68 313 ASN C N 1
ATOM 7768 C CA . ASN C 1 314 ? 21.595 1.254 77.151 1.00 23.62 313 ASN C CA 1
ATOM 7769 C C . ASN C 1 314 ? 22.191 0.090 77.938 1.00 25.11 313 ASN C C 1
ATOM 7770 O O . ASN C 1 314 ? 23.422 -0.060 78.027 1.00 24.76 313 ASN C O 1
ATOM 7775 N N . PRO C 1 315 ? 21.354 -0.734 78.562 1.00 23.32 314 PRO C N 1
ATOM 7776 C CA . PRO C 1 315 ? 21.862 -1.807 79.425 1.00 22.61 314 PRO C CA 1
ATOM 7777 C C . PRO C 1 315 ? 22.281 -3.052 78.659 1.00 23.13 314 PRO C C 1
ATOM 7778 O O . PRO C 1 315 ? 21.753 -3.363 77.592 1.00 19.16 314 PRO C O 1
ATOM 7782 N N . LEU C 1 316 ? 23.249 -3.766 79.232 1.00 21.61 315 LEU C N 1
ATOM 7783 C CA . LEU C 1 316 ? 23.733 -5.027 78.693 1.00 17.77 315 LEU C CA 1
ATOM 7784 C C . LEU C 1 316 ? 23.128 -6.177 79.483 1.00 20.44 315 LEU C C 1
ATOM 7785 O O . LEU C 1 316 ? 23.261 -6.228 80.716 1.00 18.29 315 LEU C O 1
ATOM 7790 N N . TYR C 1 317 ? 22.448 -7.087 78.779 1.00 20.83 316 TYR C N 1
ATOM 7791 C CA . TYR C 1 317 ? 22.075 -8.395 79.339 1.00 16.57 316 TYR C CA 1
ATOM 7792 C C . TYR C 1 317 ? 21.180 -8.262 80.573 1.00 17.49 316 TYR C C 1
ATOM 7793 O O . TYR C 1 317 ? 21.229 -9.079 81.495 1.00 22.75 316 TYR C O 1
ATOM 7802 N N . GLY C 1 318 ? 20.342 -7.233 80.584 1.00 16.48 317 GLY C N 1
ATOM 7803 C CA . GLY C 1 318 ? 19.439 -6.982 81.697 1.00 19.87 317 GLY C CA 1
ATOM 7804 C C . GLY C 1 318 ? 20.082 -6.882 83.065 1.00 18.08 317 GLY C C 1
ATOM 7805 O O . GLY C 1 318 ? 19.409 -7.139 84.056 1.00 18.04 317 GLY C O 1
ATOM 7806 N N . LYS C 1 319 ? 21.368 -6.513 83.136 1.00 19.55 318 LYS C N 1
ATOM 7807 C CA . LYS C 1 319 ? 22.115 -6.427 84.399 1.00 22.39 318 LYS C CA 1
ATOM 7808 C C . LYS C 1 319 ? 22.188 -7.777 85.109 1.00 23.57 318 LYS C C 1
ATOM 7809 O O . LYS C 1 319 ? 22.203 -7.858 86.337 1.00 29.87 318 LYS C O 1
ATOM 7815 N N . CYS C 1 320 ? 22.230 -8.837 84.321 1.00 24.50 319 CYS C N 1
ATOM 7816 C CA . CYS C 1 320 ? 22.267 -10.204 84.806 1.00 17.56 319 CYS C CA 1
ATOM 7817 C C . CYS C 1 320 ? 23.355 -10.448 85.850 1.00 22.45 319 CYS C C 1
ATOM 7818 O O . CYS C 1 320 ? 24.545 -10.239 85.583 1.00 23.96 319 CYS C O 1
ATOM 7821 N N . ARG C 1 321 ? 22.940 -10.897 87.038 1.00 21.77 320 ARG C N 1
ATOM 7822 C CA . ARG C 1 321 ? 23.786 -11.677 87.944 1.00 25.15 320 ARG C CA 1
ATOM 7823 C C . ARG C 1 321 ? 23.267 -13.112 87.905 1.00 22.34 320 ARG C C 1
ATOM 7824 O O . ARG C 1 321 ? 22.287 -13.437 88.597 1.00 22.33 320 ARG C O 1
ATOM 7832 N N . PRO C 1 322 ? 23.881 -13.999 87.121 1.00 21.43 321 PRO C N 1
ATOM 7833 C CA . PRO C 1 322 ? 23.181 -15.247 86.734 1.00 20.32 321 PRO C CA 1
ATOM 7834 C C . PRO C 1 322 ? 22.808 -16.141 87.910 1.00 20.09 321 PRO C C 1
ATOM 7835 O O . PRO C 1 322 ? 21.712 -16.700 87.909 1.00 20.25 321 PRO C O 1
ATOM 7839 N N . GLN C 1 323 ? 23.648 -16.257 88.941 1.00 20.75 322 GLN C N 1
ATOM 7840 C CA . GLN C 1 323 ? 23.274 -17.129 90.058 1.00 25.65 322 GLN C CA 1
ATOM 7841 C C . GLN C 1 323 ? 22.123 -16.560 90.880 1.00 24.76 322 GLN C C 1
ATOM 7842 O O . GLN C 1 323 ? 21.464 -17.327 91.592 1.00 24.04 322 GLN C O 1
ATOM 7848 N N . ILE C 1 324 ? 21.895 -15.245 90.820 1.00 19.96 323 ILE C N 1
ATOM 7849 C CA . ILE C 1 324 ? 20.777 -14.585 91.503 1.00 23.94 323 ILE C CA 1
ATOM 7850 C C . ILE C 1 324 ? 19.544 -14.513 90.606 1.00 22.66 323 ILE C C 1
ATOM 7851 O O . ILE C 1 324 ? 18.439 -14.876 91.009 1.00 25.42 323 ILE C O 1
ATOM 7856 N N . ASP C 1 325 ? 19.710 -14.030 89.378 1.00 22.76 324 ASP C N 1
ATOM 7857 C CA . ASP C 1 325 ? 18.557 -13.751 88.523 1.00 24.49 324 ASP C CA 1
ATOM 7858 C C . ASP C 1 325 ? 17.919 -15.027 87.976 1.00 24.10 324 ASP C C 1
ATOM 7859 O O . ASP C 1 325 ? 16.683 -15.136 87.911 1.00 22.82 324 ASP C O 1
ATOM 7864 N N . PHE C 1 326 ? 18.735 -15.992 87.555 1.00 21.37 325 PHE C N 1
ATOM 7865 C CA . PHE C 1 326 ? 18.182 -17.182 86.907 1.00 25.57 325 PHE C CA 1
ATOM 7866 C C . PHE C 1 326 ? 17.283 -17.983 87.839 1.00 21.71 325 PHE C C 1
ATOM 7867 O O . PHE C 1 326 ? 16.197 -18.403 87.392 1.00 19.97 325 PHE C O 1
ATOM 7875 N N . PRO C 1 327 ? 17.632 -18.206 89.112 1.00 22.65 326 PRO C N 1
ATOM 7876 C CA . PRO C 1 327 ? 16.658 -18.854 90.002 1.00 24.74 326 PRO C CA 1
ATOM 7877 C C . PRO C 1 327 ? 15.391 -18.042 90.175 1.00 24.14 326 PRO C C 1
ATOM 7878 O O . PRO C 1 327 ? 14.315 -18.634 90.279 1.00 24.09 326 PRO C O 1
ATOM 7882 N N . LYS C 1 328 ? 15.475 -16.702 90.203 1.00 25.01 327 LYS C N 1
ATOM 7883 C CA . LYS C 1 328 ? 14.249 -15.908 90.313 1.00 23.94 327 LYS C CA 1
ATOM 7884 C C . LYS C 1 328 ? 13.366 -16.096 89.088 1.00 22.69 327 LYS C C 1
ATOM 7885 O O . LYS C 1 328 ? 12.139 -16.172 89.209 1.00 23.52 327 LYS C O 1
ATOM 7891 N N . LEU C 1 329 ? 13.979 -16.174 87.899 1.00 24.25 328 LEU C N 1
ATOM 7892 C CA . LEU C 1 329 ? 13.231 -16.427 86.673 1.00 23.49 328 LEU C CA 1
ATOM 7893 C C . LEU C 1 329 ? 12.623 -17.825 86.673 1.00 21.14 328 LEU C C 1
ATOM 7894 O O . LEU C 1 329 ? 11.480 -18.009 86.246 1.00 22.60 328 LEU C O 1
ATOM 7899 N N . MET C 1 330 ? 13.371 -18.819 87.152 1.00 23.38 329 MET C N 1
ATOM 7900 C CA . MET C 1 330 ? 12.842 -20.177 87.228 1.00 26.30 329 MET C CA 1
ATOM 7901 C C . MET C 1 330 ? 11.592 -20.238 88.102 1.00 29.32 329 MET C C 1
ATOM 7902 O O . MET C 1 330 ? 10.615 -20.916 87.759 1.00 24.11 329 MET C O 1
ATOM 7907 N N . GLN C 1 331 ? 11.611 -19.529 89.235 1.00 26.25 330 GLN C N 1
ATOM 7908 C CA . GLN C 1 331 ? 10.454 -19.477 90.123 1.00 29.04 330 GLN C CA 1
ATOM 7909 C C . GLN C 1 331 ? 9.282 -18.753 89.459 1.00 25.33 330 GLN C C 1
ATOM 7910 O O . GLN C 1 331 ? 8.142 -19.229 89.509 1.00 25.95 330 GLN C O 1
ATOM 7916 N N . LEU C 1 332 ? 9.533 -17.606 88.816 1.00 21.64 331 LEU C N 1
ATOM 7917 C CA . LEU C 1 332 ? 8.439 -16.952 88.096 1.00 25.99 331 LEU C CA 1
ATOM 7918 C C . LEU C 1 332 ? 7.857 -17.852 87.016 1.00 25.80 331 LEU C C 1
ATOM 7919 O O . LEU C 1 332 ? 6.652 -17.806 86.745 1.00 25.72 331 LEU C O 1
ATOM 7924 N N . TYR C 1 333 ? 8.700 -18.640 86.355 1.00 18.25 332 TYR C N 1
ATOM 7925 C CA . TYR C 1 333 ? 8.193 -19.592 85.363 1.00 20.31 332 TYR C CA 1
ATOM 7926 C C . TYR C 1 333 ? 7.290 -20.647 85.991 1.00 26.80 332 TYR C C 1
ATOM 7927 O O . TYR C 1 333 ? 6.220 -20.935 85.494 1.00 24.87 332 TYR C O 1
ATOM 7936 N N . LYS C 1 334 ? 7.733 -21.250 87.061 1.00 22.32 333 LYS C N 1
ATOM 7937 C CA . LYS C 1 334 ? 7.006 -22.317 87.744 1.00 30.48 333 LYS C CA 1
ATOM 7938 C C . LYS C 1 334 ? 5.670 -21.850 88.292 1.00 31.92 333 LYS C C 1
ATOM 7939 O O . LYS C 1 334 ? 4.700 -22.612 88.260 1.00 30.22 333 LYS C O 1
ATOM 7945 N N . LYS C 1 335 ? 5.579 -20.605 88.740 1.00 26.05 334 LYS C N 1
ATOM 7946 C CA . LYS C 1 335 ? 4.312 -20.152 89.270 1.00 28.96 334 LYS C CA 1
ATOM 7947 C C . LYS C 1 335 ? 3.392 -19.670 88.168 1.00 33.90 334 LYS C C 1
ATOM 7948 O O . LYS C 1 335 ? 2.230 -19.378 88.451 1.00 36.23 334 LYS C O 1
ATOM 7954 N N . GLY C 1 336 ? 3.864 -19.603 86.920 1.00 33.73 335 GLY C N 1
ATOM 7955 C CA . GLY C 1 336 ? 2.994 -19.335 85.795 1.00 31.63 335 GLY C CA 1
ATOM 7956 C C . GLY C 1 336 ? 2.974 -17.898 85.309 1.00 34.50 335 GLY C C 1
ATOM 7957 O O . GLY C 1 336 ? 2.259 -17.596 84.342 1.00 37.96 335 GLY C O 1
ATOM 7958 N N . ASP C 1 337 ? 3.755 -17.014 85.929 1.00 32.83 336 ASP C N 1
ATOM 7959 C CA . ASP C 1 337 ? 3.773 -15.599 85.565 1.00 29.27 336 ASP C CA 1
ATOM 7960 C C . ASP C 1 337 ? 4.661 -15.347 84.354 1.00 28.43 336 ASP C C 1
ATOM 7961 O O . ASP C 1 337 ? 4.325 -14.531 83.491 1.00 27.64 336 ASP C O 1
ATOM 7966 N N . LEU C 1 338 ? 5.794 -16.035 84.278 1.00 21.01 337 LEU C N 1
ATOM 7967 C CA . LEU C 1 338 ? 6.718 -15.897 83.159 1.00 27.56 337 LEU C CA 1
ATOM 7968 C C . LEU C 1 338 ? 6.379 -16.976 82.134 1.00 30.32 337 LEU C C 1
ATOM 7969 O O . LEU C 1 338 ? 6.520 -18.172 82.410 1.00 26.05 337 LEU C O 1
ATOM 7974 N N . LYS C 1 339 ? 5.936 -16.562 80.954 1.00 23.32 338 LYS C N 1
ATOM 7975 C CA . LYS C 1 339 ? 5.238 -17.482 80.054 1.00 31.08 338 LYS C CA 1
ATOM 7976 C C . LYS C 1 339 ? 6.200 -18.113 79.040 1.00 29.61 338 LYS C C 1
ATOM 7977 O O . LYS C 1 339 ? 6.031 -18.013 77.824 1.00 29.69 338 LYS C O 1
ATOM 7983 N N . LEU C 1 340 ? 7.205 -18.815 79.570 1.00 31.70 339 LEU C N 1
ATOM 7984 C CA . LEU C 1 340 ? 8.259 -19.355 78.714 1.00 32.78 339 LEU C CA 1
ATOM 7985 C C . LEU C 1 340 ? 7.707 -20.348 77.696 1.00 28.11 339 LEU C C 1
ATOM 7986 O O . LEU C 1 340 ? 8.036 -20.268 76.509 1.00 27.68 339 LEU C O 1
ATOM 7991 N N . ASP C 1 341 ? 6.864 -21.288 78.139 1.00 30.77 340 ASP C N 1
ATOM 7992 C CA . ASP C 1 341 ? 6.351 -22.320 77.234 1.00 36.01 340 ASP C CA 1
ATOM 7993 C C . ASP C 1 341 ? 5.700 -21.690 76.011 1.00 36.87 340 ASP C C 1
ATOM 7994 O O . ASP C 1 341 ? 5.919 -22.120 74.871 1.00 30.65 340 ASP C O 1
ATOM 7999 N N . GLU C 1 342 ? 4.908 -20.645 76.244 1.00 33.99 341 GLU C N 1
ATOM 8000 C CA . GLU C 1 342 ? 4.206 -19.953 75.179 1.00 29.96 341 GLU C CA 1
ATOM 8001 C C . GLU C 1 342 ? 5.151 -19.205 74.251 1.00 31.62 341 GLU C C 1
ATOM 8002 O O . GLU C 1 342 ? 4.753 -18.845 73.138 1.00 32.39 341 GLU C O 1
ATOM 8008 N N . MET C 1 343 ? 6.396 -18.963 74.664 1.00 35.06 342 MET C N 1
ATOM 8009 C CA . MET C 1 343 ? 7.331 -18.270 73.777 1.00 29.57 342 MET C CA 1
ATOM 8010 C C . MET C 1 343 ? 7.932 -19.179 72.715 1.00 31.68 342 MET C C 1
ATOM 8011 O O . MET C 1 343 ? 8.474 -18.680 71.721 1.00 27.21 342 MET C O 1
ATOM 8016 N N . ILE C 1 344 ? 7.872 -20.489 72.917 1.00 29.84 343 ILE C N 1
ATOM 8017 C CA . ILE C 1 344 ? 8.485 -21.435 72.000 1.00 29.12 343 ILE C CA 1
ATOM 8018 C C . ILE C 1 344 ? 7.527 -21.650 70.841 1.00 28.09 343 ILE C C 1
ATOM 8019 O O . ILE C 1 344 ? 6.649 -22.509 70.898 1.00 29.06 343 ILE C O 1
ATOM 8024 N N . THR C 1 345 ? 7.691 -20.856 69.782 1.00 29.41 344 THR C N 1
ATOM 8025 C CA . THR C 1 345 ? 6.795 -20.955 68.636 1.00 29.83 344 THR C CA 1
ATOM 8026 C C . THR C 1 345 ? 7.040 -22.234 67.840 1.00 32.33 344 THR C C 1
ATOM 8027 O O . THR C 1 345 ? 6.084 -22.878 67.397 1.00 31.71 344 THR C O 1
ATOM 8031 N N . LYS C 1 346 ? 8.308 -22.614 67.647 1.00 29.28 345 LYS C N 1
ATOM 8032 C CA . LYS C 1 346 ? 8.662 -23.779 66.847 1.00 30.24 345 LYS C CA 1
ATOM 8033 C C . LYS C 1 346 ? 10.003 -24.345 67.297 1.00 30.53 345 LYS C C 1
ATOM 8034 O O . LYS C 1 346 ? 10.912 -23.601 67.677 1.00 29.34 345 LYS C O 1
ATOM 8040 N N . GLU C 1 347 ? 10.121 -25.668 67.226 1.00 28.68 346 GLU C N 1
ATOM 8041 C CA . GLU C 1 347 ? 11.355 -26.382 67.521 1.00 29.11 346 GLU C CA 1
ATOM 8042 C C . GLU C 1 347 ? 11.948 -26.934 66.232 1.00 31.76 346 GLU C C 1
ATOM 8043 O O . GLU C 1 347 ? 11.221 -27.311 65.308 1.00 35.49 346 GLU C O 1
ATOM 8049 N N . TYR C 1 348 ? 13.273 -26.945 66.157 1.00 28.27 347 TYR C N 1
ATOM 8050 C CA . TYR C 1 348 ? 13.961 -27.287 64.924 1.00 29.54 347 TYR C CA 1
ATOM 8051 C C . TYR C 1 348 ? 15.080 -28.285 65.180 1.00 34.12 347 TYR C C 1
ATOM 8052 O O . TYR C 1 348 ? 15.732 -28.250 66.230 1.00 32.77 347 TYR C O 1
ATOM 8061 N N . LYS C 1 349 ? 15.289 -29.171 64.208 1.00 26.80 348 LYS C N 1
ATOM 8062 C CA . LYS C 1 349 ? 16.531 -29.921 64.110 1.00 28.17 348 LYS C CA 1
ATOM 8063 C C . LYS C 1 349 ? 17.664 -28.956 63.792 1.00 29.46 348 LYS C C 1
ATOM 8064 O O . LYS C 1 349 ? 17.466 -27.941 63.117 1.00 31.49 348 LYS C O 1
ATOM 8070 N N . LEU C 1 350 ? 18.869 -29.295 64.245 1.00 27.71 349 LEU C N 1
ATOM 8071 C CA . LEU C 1 350 ? 20.026 -28.460 63.927 1.00 31.65 349 LEU C CA 1
ATOM 8072 C C . LEU C 1 350 ? 20.202 -28.276 62.417 1.00 36.35 349 LEU C C 1
ATOM 8073 O O . LEU C 1 350 ? 20.593 -27.194 61.960 1.00 33.31 349 LEU C O 1
ATOM 8078 N N . ASP C 1 351 ? 19.912 -29.315 61.624 1.00 34.00 350 ASP C N 1
ATOM 8079 C CA . ASP C 1 351 ? 20.070 -29.228 60.174 1.00 35.33 350 ASP C CA 1
ATOM 8080 C C . ASP C 1 351 ? 19.111 -28.232 59.534 1.00 39.35 350 ASP C C 1
ATOM 8081 O O . ASP C 1 351 ? 19.354 -27.793 58.403 1.00 35.52 350 ASP C O 1
ATOM 8086 N N . ASP C 1 352 ? 18.020 -27.886 60.217 1.00 33.09 351 ASP C N 1
ATOM 8087 C CA . ASP C 1 352 ? 17.073 -26.898 59.729 1.00 36.44 351 ASP C CA 1
ATOM 8088 C C . ASP C 1 352 ? 17.327 -25.509 60.317 1.00 38.91 351 ASP C C 1
ATOM 8089 O O . ASP C 1 352 ? 16.406 -24.684 60.352 1.00 36.27 351 ASP C O 1
ATOM 8094 N N . LEU C 1 353 ? 18.556 -25.240 60.780 1.00 36.75 352 LEU C N 1
ATOM 8095 C CA . LEU C 1 353 ? 18.878 -23.935 61.359 1.00 31.11 352 LEU C CA 1
ATOM 8096 C C . LEU C 1 353 ? 18.634 -22.802 60.369 1.00 40.42 352 LEU C C 1
ATOM 8097 O O . LEU C 1 353 ? 18.246 -21.693 60.768 1.00 29.52 352 LEU C O 1
ATOM 8102 N N . GLN C 1 354 ? 18.846 -23.061 59.078 1.00 34.61 353 GLN C N 1
ATOM 8103 C CA . GLN C 1 354 ? 18.557 -22.042 58.078 1.00 38.91 353 GLN C CA 1
ATOM 8104 C C . GLN C 1 354 ? 17.089 -21.633 58.129 1.00 38.73 353 GLN C C 1
ATOM 8105 O O . GLN C 1 354 ? 16.768 -20.444 58.025 1.00 35.39 353 GLN C O 1
ATOM 8111 N N . GLN C 1 355 ? 16.184 -22.598 58.324 1.00 31.83 354 GLN C N 1
ATOM 8112 C CA . GLN C 1 355 ? 14.770 -22.245 58.358 1.00 37.78 354 GLN C CA 1
ATOM 8113 C C . GLN C 1 355 ? 14.441 -21.438 59.600 1.00 37.44 354 GLN C C 1
ATOM 8114 O O . GLN C 1 355 ? 13.611 -20.527 59.556 1.00 39.32 354 GLN C O 1
ATOM 8120 N N . ALA C 1 356 ? 15.056 -21.778 60.725 1.00 35.50 355 ALA C N 1
ATOM 8121 C CA . ALA C 1 356 ? 14.742 -21.053 61.944 1.00 37.52 355 ALA C CA 1
ATOM 8122 C C . ALA C 1 356 ? 15.215 -19.608 61.862 1.00 35.92 355 ALA C C 1
ATOM 8123 O O . ALA C 1 356 ? 14.564 -18.717 62.418 1.00 32.87 355 ALA C O 1
ATOM 8125 N N . LEU C 1 357 ? 16.317 -19.357 61.145 1.00 37.48 356 LEU C N 1
ATOM 8126 C CA . LEU C 1 357 ? 16.818 -17.997 60.979 1.00 34.55 356 LEU C CA 1
ATOM 8127 C C . LEU C 1 357 ? 15.931 -17.180 60.044 1.00 43.70 356 LEU C C 1
ATOM 8128 O O . LEU C 1 357 ? 15.681 -15.998 60.304 1.00 43.17 356 LEU C O 1
ATOM 8133 N N . ASP C 1 358 ? 15.445 -17.781 58.950 1.00 42.03 357 ASP C N 1
ATOM 8134 C CA . ASP C 1 358 ? 14.470 -17.076 58.116 1.00 42.18 357 ASP C CA 1
ATOM 8135 C C . ASP C 1 358 ? 13.168 -16.834 58.868 1.00 40.63 357 ASP C C 1
ATOM 8136 O O . ASP C 1 358 ? 12.575 -15.756 58.752 1.00 40.02 357 ASP C O 1
ATOM 8141 N N . ASP C 1 359 ? 12.692 -17.832 59.623 1.00 39.57 358 ASP C N 1
ATOM 8142 C CA . ASP C 1 359 ? 11.477 -17.639 60.413 1.00 39.53 358 ASP C CA 1
ATOM 8143 C C . ASP C 1 359 ? 11.647 -16.505 61.425 1.00 43.53 358 ASP C C 1
ATOM 8144 O O . ASP C 1 359 ? 10.711 -15.738 61.671 1.00 40.46 358 ASP C O 1
ATOM 8149 N N . MET C 1 360 ? 12.831 -16.392 62.032 1.00 38.78 359 MET C N 1
ATOM 8150 C CA . MET C 1 360 ? 13.107 -15.262 62.913 1.00 42.73 359 MET C CA 1
ATOM 8151 C C . MET C 1 360 ? 12.989 -13.951 62.144 1.00 43.97 359 MET C C 1
ATOM 8152 O O . MET C 1 360 ? 12.161 -13.092 62.471 1.00 42.63 359 MET C O 1
ATOM 8157 N N . LEU C 1 361 ? 13.788 -13.807 61.087 1.00 39.32 360 LEU C N 1
ATOM 8158 C CA . LEU C 1 361 ? 13.858 -12.551 60.353 1.00 44.08 360 LEU C CA 1
ATOM 8159 C C . LEU C 1 361 ? 12.554 -12.226 59.636 1.00 45.36 360 LEU C C 1
ATOM 8160 O O . LEU C 1 361 ? 12.256 -11.048 59.407 1.00 46.04 360 LEU C O 1
ATOM 8165 N N . ALA C 1 362 ? 11.772 -13.241 59.265 1.00 41.30 361 ALA C N 1
ATOM 8166 C CA . ALA C 1 362 ? 10.468 -12.991 58.665 1.00 42.02 361 ALA C CA 1
ATOM 8167 C C . ALA C 1 362 ? 9.411 -12.602 59.692 1.00 44.82 361 ALA C C 1
ATOM 8168 O O . ALA C 1 362 ? 8.343 -12.119 59.301 1.00 48.93 361 ALA C O 1
ATOM 8170 N N . GLY C 1 363 ? 9.676 -12.804 60.981 1.00 40.61 362 GLY C N 1
ATOM 8171 C CA . GLY C 1 363 ? 8.711 -12.468 62.006 1.00 34.80 362 GLY C CA 1
ATOM 8172 C C . GLY C 1 363 ? 7.619 -13.489 62.230 1.00 38.80 362 GLY C C 1
ATOM 8173 O O . GLY C 1 363 ? 6.511 -13.118 62.636 1.00 40.25 362 GLY C O 1
ATOM 8174 N N . LYS C 1 364 ? 7.891 -14.776 61.993 1.00 38.59 363 LYS C N 1
ATOM 8175 C CA . LYS C 1 364 ? 6.862 -15.790 62.196 1.00 38.32 363 LYS C CA 1
ATOM 8176 C C . LYS C 1 364 ? 6.862 -16.318 63.622 1.00 44.01 363 LYS C C 1
ATOM 8177 O O . LYS C 1 364 ? 5.856 -16.892 64.047 1.00 42.33 363 LYS C O 1
ATOM 8183 N N . ASN C 1 365 ? 7.982 -16.187 64.344 1.00 42.78 364 ASN C N 1
ATOM 8184 C CA . ASN C 1 365 ? 8.143 -16.760 65.673 1.00 36.61 364 ASN C CA 1
ATOM 8185 C C . ASN C 1 365 ? 8.192 -15.696 66.762 1.00 38.25 364 ASN C C 1
ATOM 8186 O O . ASN C 1 365 ? 8.588 -14.552 66.530 1.00 36.93 364 ASN C O 1
ATOM 8191 N N . ALA C 1 366 ? 7.816 -16.117 67.970 1.00 34.09 365 ALA C N 1
ATOM 8192 C CA . ALA C 1 366 ? 8.248 -15.468 69.198 1.00 31.43 365 ALA C CA 1
ATOM 8193 C C . ALA C 1 366 ? 9.708 -15.843 69.457 1.00 34.83 365 ALA C C 1
ATOM 8194 O O . ALA C 1 366 ? 10.610 -14.999 69.379 1.00 34.68 365 ALA C O 1
ATOM 8196 N N . LYS C 1 367 ? 9.944 -17.111 69.765 1.00 27.79 366 LYS C N 1
ATOM 8197 C CA . LYS C 1 367 ? 11.281 -17.687 69.809 1.00 33.26 366 LYS C CA 1
ATOM 8198 C C . LYS C 1 367 ? 11.285 -18.989 69.014 1.00 31.74 366 LYS C C 1
ATOM 8199 O O . LYS C 1 367 ? 10.317 -19.752 69.064 1.00 29.90 366 LYS C O 1
ATOM 8205 N N . GLY C 1 368 ? 12.358 -19.231 68.270 1.00 29.71 367 GLY C N 1
ATOM 8206 C CA . GLY C 1 368 ? 12.657 -20.549 67.722 1.00 32.67 367 GLY C CA 1
ATOM 8207 C C . GLY C 1 368 ? 13.789 -21.178 68.517 1.00 34.09 367 GLY C C 1
ATOM 8208 O O . GLY C 1 368 ? 14.714 -20.476 68.939 1.00 29.92 367 GLY C O 1
ATOM 8209 N N . VAL C 1 369 ? 13.696 -22.491 68.766 1.00 24.71 368 VAL C N 1
ATOM 8210 C CA . VAL C 1 369 ? 14.772 -23.197 69.456 1.00 28.26 368 VAL C CA 1
ATOM 8211 C C . VAL C 1 369 ? 15.162 -24.429 68.644 1.00 30.86 368 VAL C C 1
ATOM 8212 O O . VAL C 1 369 ? 14.335 -25.048 67.968 1.00 30.12 368 VAL C O 1
ATOM 8216 N N . VAL C 1 370 ? 16.439 -24.773 68.714 1.00 27.96 369 VAL C N 1
ATOM 8217 C CA . VAL C 1 370 ? 16.962 -26.013 68.154 1.00 25.45 369 VAL C CA 1
ATOM 8218 C C . VAL C 1 370 ? 16.983 -27.055 69.260 1.00 31.17 369 VAL C C 1
ATOM 8219 O O . VAL C 1 370 ? 17.468 -26.783 70.362 1.00 26.63 369 VAL C O 1
ATOM 8223 N N . VAL C 1 371 ? 16.448 -28.244 68.988 1.00 24.13 370 VAL C N 1
ATOM 8224 C CA . VAL C 1 371 ? 16.402 -29.283 70.003 1.00 24.34 370 VAL C CA 1
ATOM 8225 C C . VAL C 1 371 ? 17.346 -30.413 69.604 1.00 29.29 370 VAL C C 1
ATOM 8226 O O . VAL C 1 371 ? 17.553 -30.705 68.418 1.00 29.05 370 VAL C O 1
ATOM 8230 N N . PHE C 1 372 ? 17.939 -31.030 70.611 1.00 26.80 371 PHE C N 1
ATOM 8231 C CA . PHE C 1 372 ? 18.845 -32.146 70.402 1.00 33.60 371 PHE C CA 1
ATOM 8232 C C . PHE C 1 372 ? 18.261 -33.399 71.060 1.00 38.27 371 PHE C C 1
ATOM 8233 O O . PHE C 1 372 ? 17.756 -33.341 72.185 1.00 37.92 371 PHE C O 1
ATOM 8241 N N . SER D 1 3 ? 0.934 53.359 90.106 1.00 47.61 2 SER D N 1
ATOM 8242 C CA . SER D 1 3 ? 1.798 53.122 88.953 1.00 46.87 2 SER D CA 1
ATOM 8243 C C . SER D 1 3 ? 3.170 53.733 89.190 1.00 55.14 2 SER D C 1
ATOM 8244 O O . SER D 1 3 ? 3.332 54.946 89.069 1.00 55.91 2 SER D O 1
ATOM 8247 N N . ILE D 1 4 ? 4.156 52.911 89.494 1.00 52.16 3 ILE D N 1
ATOM 8248 C CA . ILE D 1 4 ? 5.463 53.409 89.894 1.00 46.48 3 ILE D CA 1
ATOM 8249 C C . ILE D 1 4 ? 6.365 53.291 88.668 1.00 46.68 3 ILE D C 1
ATOM 8250 O O . ILE D 1 4 ? 6.135 52.459 87.779 1.00 45.46 3 ILE D O 1
ATOM 8255 N N . GLN D 1 5 ? 7.374 54.154 88.568 1.00 43.77 4 GLN D N 1
ATOM 8256 C CA . GLN D 1 5 ? 8.250 54.189 87.401 1.00 40.84 4 GLN D CA 1
ATOM 8257 C C . GLN D 1 5 ? 9.583 53.544 87.770 1.00 41.70 4 GLN D C 1
ATOM 8258 O O . GLN D 1 5 ? 10.227 53.955 88.741 1.00 43.26 4 GLN D O 1
ATOM 8264 N N . SER D 1 6 ? 10.002 52.553 86.990 1.00 37.95 5 SER D N 1
ATOM 8265 C CA . SER D 1 6 ? 11.136 51.704 87.347 1.00 45.46 5 SER D CA 1
ATOM 8266 C C . SER D 1 6 ? 12.161 51.733 86.226 1.00 34.11 5 SER D C 1
ATOM 8267 O O . SER D 1 6 ? 11.854 51.353 85.094 1.00 37.25 5 SER D O 1
ATOM 8270 N N . LYS D 1 7 ? 13.374 52.182 86.536 1.00 36.49 6 LYS D N 1
ATOM 8271 C CA . LYS D 1 7 ? 14.441 52.143 85.545 1.00 39.80 6 LYS D CA 1
ATOM 8272 C C . LYS D 1 7 ? 14.787 50.694 85.220 1.00 40.43 6 LYS D C 1
ATOM 8273 O O . LYS D 1 7 ? 15.030 49.883 86.122 1.00 36.01 6 LYS D O 1
ATOM 8279 N N . SER D 1 8 ? 14.817 50.370 83.930 1.00 32.18 7 SER D N 1
ATOM 8280 C CA . SER D 1 8 ? 14.857 48.989 83.498 1.00 33.48 7 SER D CA 1
ATOM 8281 C C . SER D 1 8 ? 15.690 48.874 82.238 1.00 38.16 7 SER D C 1
ATOM 8282 O O . SER D 1 8 ? 15.876 49.838 81.492 1.00 35.52 7 SER D O 1
ATOM 8285 N N . ALA D 1 9 ? 16.156 47.664 81.994 1.00 33.38 8 ALA D N 1
ATOM 8286 C CA . ALA D 1 9 ? 16.826 47.324 80.751 1.00 35.12 8 ALA D CA 1
ATOM 8287 C C . ALA D 1 9 ? 15.817 46.595 79.877 1.00 38.65 8 ALA D C 1
ATOM 8288 O O . ALA D 1 9 ? 15.398 45.479 80.201 1.00 35.35 8 ALA D O 1
ATOM 8290 N N . VAL D 1 10 ? 15.400 47.237 78.789 1.00 38.96 9 VAL D N 1
ATOM 8291 C CA . VAL D 1 10 ? 14.415 46.674 77.874 1.00 33.18 9 VAL D CA 1
ATOM 8292 C C . VAL D 1 10 ? 15.132 46.262 76.603 1.00 36.14 9 VAL D C 1
ATOM 8293 O O . VAL D 1 10 ? 15.752 47.098 75.935 1.00 40.53 9 VAL D O 1
ATOM 8297 N N . ALA D 1 11 ? 15.059 44.975 76.278 1.00 39.00 10 ALA D N 1
ATOM 8298 C CA . ALA D 1 11 ? 15.435 44.509 74.951 1.00 43.92 10 ALA D CA 1
ATOM 8299 C C . ALA D 1 11 ? 14.336 44.883 73.970 1.00 47.09 10 ALA D C 1
ATOM 8300 O O . ALA D 1 11 ? 13.155 44.628 74.221 1.00 42.14 10 ALA D O 1
ATOM 8302 N N . LYS D 1 12 ? 14.720 45.493 72.855 1.00 46.73 11 LYS D N 1
ATOM 8303 C CA . LYS D 1 12 ? 13.733 45.986 71.908 1.00 50.73 11 LYS D CA 1
ATOM 8304 C C . LYS D 1 12 ? 13.267 44.916 70.930 1.00 50.31 11 LYS D C 1
ATOM 8305 O O . LYS D 1 12 ? 12.269 45.127 70.236 1.00 56.35 11 LYS D O 1
ATOM 8311 N N . GLY D 1 13 ? 13.937 43.770 70.878 1.00 50.31 12 GLY D N 1
ATOM 8312 C CA . GLY D 1 13 ? 13.640 42.751 69.905 1.00 54.72 12 GLY D CA 1
ATOM 8313 C C . GLY D 1 13 ? 14.507 42.821 68.667 1.00 64.17 12 GLY D C 1
ATOM 8314 O O . GLY D 1 13 ? 14.852 41.776 68.099 1.00 65.38 12 GLY D O 1
ATOM 8315 N N . ASP D 1 14 ? 14.895 44.033 68.255 1.00 60.08 13 ASP D N 1
ATOM 8316 C CA . ASP D 1 14 ? 15.717 44.233 67.066 1.00 61.64 13 ASP D CA 1
ATOM 8317 C C . ASP D 1 14 ? 17.176 43.852 67.272 1.00 55.81 13 ASP D C 1
ATOM 8318 O O . ASP D 1 14 ? 17.970 44.024 66.344 1.00 62.48 13 ASP D O 1
ATOM 8323 N N . GLY D 1 15 ? 17.544 43.333 68.438 1.00 51.14 14 GLY D N 1
ATOM 8324 C CA . GLY D 1 15 ? 18.921 43.014 68.759 1.00 46.24 14 GLY D CA 1
ATOM 8325 C C . GLY D 1 15 ? 19.562 44.002 69.701 1.00 43.81 14 GLY D C 1
ATOM 8326 O O . GLY D 1 15 ? 20.648 43.728 70.226 1.00 45.92 14 GLY D O 1
ATOM 8327 N N . SER D 1 16 ? 18.928 45.138 69.933 1.00 46.64 15 SER D N 1
ATOM 8328 C CA . SER D 1 16 ? 19.451 46.147 70.832 1.00 43.83 15 SER D CA 1
ATOM 8329 C C . SER D 1 16 ? 18.645 46.155 72.120 1.00 43.12 15 SER D C 1
ATOM 8330 O O . SER D 1 16 ? 17.583 45.533 72.233 1.00 44.02 15 SER D O 1
ATOM 8333 N N . PHE D 1 17 ? 19.165 46.885 73.096 1.00 36.93 16 PHE D N 1
ATOM 8334 C CA . PHE D 1 17 ? 18.448 47.141 74.327 1.00 37.97 16 PHE D CA 1
ATOM 8335 C C . PHE D 1 17 ? 18.635 48.599 74.685 1.00 38.42 16 PHE D C 1
ATOM 8336 O O . PHE D 1 17 ? 19.496 49.292 74.142 1.00 39.48 16 PHE D O 1
ATOM 8344 N N . THR D 1 18 ? 17.843 49.054 75.641 1.00 38.56 17 THR D N 1
ATOM 8345 C CA . THR D 1 18 ? 17.984 50.419 76.102 1.00 42.96 17 THR D CA 1
ATOM 8346 C C . THR D 1 18 ? 17.707 50.451 77.591 1.00 40.11 17 THR D C 1
ATOM 8347 O O . THR D 1 18 ? 16.907 49.665 78.103 1.00 42.11 17 THR D O 1
ATOM 8351 N N . ILE D 1 19 ? 18.387 51.351 78.282 1.00 39.53 18 ILE D N 1
ATOM 8352 C CA . ILE D 1 19 ? 18.012 51.677 79.648 1.00 37.87 18 ILE D CA 1
ATOM 8353 C C . ILE D 1 19 ? 16.887 52.701 79.588 1.00 46.74 18 ILE D C 1
ATOM 8354 O O . ILE D 1 19 ? 17.006 53.737 78.925 1.00 47.84 18 ILE D O 1
ATOM 8359 N N . THR D 1 20 ? 15.779 52.395 80.253 1.00 38.87 19 THR D N 1
ATOM 8360 C CA . THR D 1 20 ? 14.545 53.136 80.098 1.00 37.28 19 THR D CA 1
ATOM 8361 C C . THR D 1 20 ? 13.797 53.071 81.422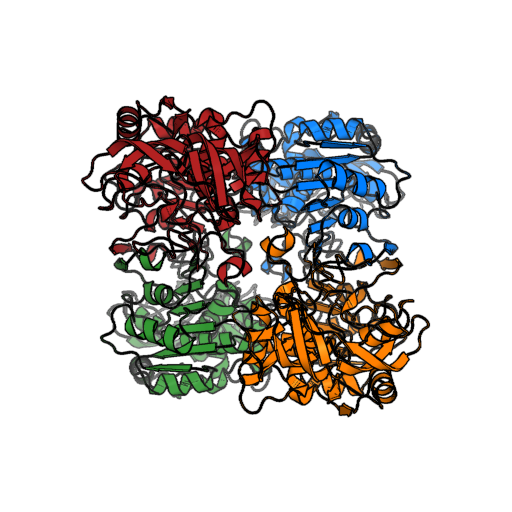 1.00 42.32 19 THR D C 1
ATOM 8362 O O . THR D 1 20 ? 14.336 52.615 82.435 1.00 39.79 19 THR D O 1
ATOM 8366 N N . HIS D 1 21 ? 12.567 53.573 81.430 1.00 33.41 20 HIS D N 1
ATOM 8367 C CA . HIS D 1 21 ? 11.694 53.459 82.585 1.00 36.17 20 HIS D CA 1
ATOM 8368 C C . HIS D 1 21 ? 10.479 52.647 82.170 1.00 40.48 20 HIS D C 1
ATOM 8369 O O . HIS D 1 21 ? 10.032 52.727 81.022 1.00 41.55 20 HIS D O 1
ATOM 8376 N N . VAL D 1 22 ? 9.989 51.814 83.079 1.00 43.23 21 VAL D N 1
ATOM 8377 C CA . VAL D 1 22 ? 8.885 50.908 82.788 1.00 32.19 21 VAL D CA 1
ATOM 8378 C C . VAL D 1 22 ? 7.821 51.147 83.839 1.00 35.06 21 VAL D C 1
ATOM 8379 O O . VAL D 1 22 ? 8.130 51.215 85.034 1.00 39.00 21 VAL D O 1
ATOM 8383 N N . THR D 1 23 ? 6.577 51.292 83.400 1.00 38.37 22 THR D N 1
ATOM 8384 C CA . THR D 1 23 ? 5.490 51.564 84.330 1.00 40.23 22 THR D CA 1
ATOM 8385 C C . THR D 1 23 ? 5.018 50.254 84.947 1.00 37.46 22 THR D C 1
ATOM 8386 O O . THR D 1 23 ? 4.650 49.318 84.228 1.00 38.86 22 THR D O 1
ATOM 8390 N N . VAL D 1 24 ? 5.020 50.193 86.273 1.00 39.17 23 VAL D N 1
ATOM 8391 C CA . VAL D 1 24 ? 4.693 48.976 86.997 1.00 42.11 23 VAL D CA 1
ATOM 8392 C C . VAL D 1 24 ? 3.498 49.280 87.883 1.00 44.84 23 VAL D C 1
ATOM 8393 O O . VAL D 1 24 ? 3.549 50.195 88.717 1.00 41.65 23 VAL D O 1
ATOM 8397 N N . ALA D 1 25 ? 2.421 48.530 87.687 1.00 41.10 24 ALA D N 1
ATOM 8398 C CA . ALA D 1 25 ? 1.239 48.672 88.522 1.00 38.93 24 ALA D CA 1
ATOM 8399 C C . ALA D 1 25 ? 1.486 48.112 89.927 1.00 39.20 24 ALA D C 1
ATOM 8400 O O . ALA D 1 25 ? 2.462 47.398 90.163 1.00 43.97 24 ALA D O 1
ATOM 8402 N N . GLU D 1 26 ? 0.616 48.477 90.886 1.00 44.87 25 GLU D N 1
ATOM 8403 C CA . GLU D 1 26 ? 0.410 47.623 92.036 1.00 49.14 25 GLU D CA 1
ATOM 8404 C C . GLU D 1 26 ? 0.017 46.200 91.801 1.00 47.48 25 GLU D C 1
ATOM 8405 O O . GLU D 1 26 ? -0.724 45.887 90.866 1.00 50.94 25 GLU D O 1
ATOM 8411 N N . PRO D 1 27 ? 0.473 45.341 92.717 1.00 44.55 26 PRO D N 1
ATOM 8412 C CA . PRO D 1 27 ? 0.276 43.900 92.581 1.00 43.69 26 PRO D CA 1
ATOM 8413 C C . PRO D 1 27 ? -1.161 43.483 92.822 1.00 42.21 26 PRO D C 1
ATOM 8414 O O . PRO D 1 27 ? -1.788 43.880 93.808 1.00 40.45 26 PRO D O 1
ATOM 8418 N N . LYS D 1 28 ? -1.667 42.645 91.919 1.00 43.68 27 LYS D N 1
ATOM 8419 C CA . LYS D 1 28 ? -2.883 41.885 92.162 1.00 47.85 27 LYS D CA 1
ATOM 8420 C C . LYS D 1 28 ? -2.689 40.965 93.364 1.00 42.94 27 LYS D C 1
ATOM 8421 O O . LYS D 1 28 ? -1.615 40.944 93.979 1.00 45.04 27 LYS D O 1
ATOM 8427 N N . ALA D 1 29 ? -3.716 40.184 93.703 1.00 48.45 28 ALA D N 1
ATOM 8428 C CA . ALA D 1 29 ? -3.752 39.553 95.019 1.00 50.06 28 ALA D CA 1
ATOM 8429 C C . ALA D 1 29 ? -2.642 38.524 95.218 1.00 49.51 28 ALA D C 1
ATOM 8430 O O . ALA D 1 29 ? -2.147 38.372 96.341 1.00 47.69 28 ALA D O 1
ATOM 8432 N N . ASP D 1 30 ? -2.246 37.804 94.164 1.00 43.38 29 ASP D N 1
ATOM 8433 C CA . ASP D 1 30 ? -1.221 36.766 94.257 1.00 47.47 29 ASP D CA 1
ATOM 8434 C C . ASP D 1 30 ? 0.152 37.265 93.824 1.00 50.72 29 ASP D C 1
ATOM 8435 O O . ASP D 1 30 ? 1.044 36.454 93.538 1.00 39.53 29 ASP D O 1
ATOM 8440 N N . GLU D 1 31 ? 0.328 38.580 93.748 1.00 46.63 30 GLU D N 1
ATOM 8441 C CA . GLU D 1 31 ? 1.520 39.183 93.187 1.00 40.05 30 GLU D CA 1
ATOM 8442 C C . GLU D 1 31 ? 2.223 39.992 94.259 1.00 42.19 30 GLU D C 1
ATOM 8443 O O . GLU D 1 31 ? 1.736 40.144 95.382 1.00 44.76 30 GLU D O 1
ATOM 8449 N N . LEU D 1 32 ? 3.389 40.511 93.902 1.00 40.47 31 LEU D N 1
ATOM 8450 C CA . LEU D 1 32 ? 4.101 41.377 94.819 1.00 41.12 31 LEU D CA 1
ATOM 8451 C C . LEU D 1 32 ? 5.186 42.111 94.053 1.00 37.96 31 LEU D C 1
ATOM 8452 O O . LEU D 1 32 ? 5.627 41.673 92.981 1.00 33.60 31 LEU D O 1
ATOM 8457 N N . LEU D 1 33 ? 5.553 43.267 94.589 1.00 38.40 32 LEU D N 1
ATOM 8458 C CA . LEU D 1 33 ? 6.566 44.133 94.019 1.00 38.50 32 LEU D CA 1
ATOM 8459 C C . LEU D 1 33 ? 7.854 43.971 94.812 1.00 34.20 32 LEU D C 1
ATOM 8460 O O . LEU D 1 33 ? 7.848 44.086 96.043 1.00 32.85 32 LEU D O 1
ATOM 8465 N N . VAL D 1 34 ? 8.954 43.699 94.108 1.00 31.84 33 VAL D N 1
ATOM 8466 C CA . VAL D 1 34 ? 10.253 43.490 94.737 1.00 31.54 33 VAL D CA 1
ATOM 8467 C C . VAL D 1 34 ? 11.204 44.589 94.279 1.00 29.60 33 VAL D C 1
ATOM 8468 O O . VAL D 1 34 ? 11.304 44.874 93.080 1.00 28.43 33 VAL D O 1
ATOM 8472 N N . LYS D 1 35 ? 11.902 45.200 95.231 1.00 30.82 34 LYS D N 1
ATOM 8473 C CA . LYS D 1 35 ? 12.973 46.140 94.918 1.00 36.40 34 LYS D CA 1
ATOM 8474 C C . LYS D 1 35 ? 14.247 45.330 94.716 1.00 30.82 34 LYS D C 1
ATOM 8475 O O . LYS D 1 35 ? 14.825 44.828 95.689 1.00 30.59 34 LYS D O 1
ATOM 8481 N N . ILE D 1 36 ? 14.672 45.191 93.455 1.00 32.34 35 ILE D N 1
ATOM 8482 C CA . ILE D 1 36 ? 15.852 44.394 93.127 1.00 29.79 35 ILE D CA 1
ATOM 8483 C C . ILE D 1 36 ? 17.091 45.050 93.721 1.00 34.34 35 ILE D C 1
ATOM 8484 O O . ILE D 1 36 ? 17.348 46.240 93.500 1.00 30.50 35 ILE D O 1
ATOM 8489 N N . LYS D 1 37 ? 17.874 44.273 94.470 1.00 27.05 36 LYS D N 1
ATOM 8490 C CA . LYS D 1 37 ? 19.170 44.750 94.938 1.00 31.82 36 LYS D CA 1
ATOM 8491 C C . LYS D 1 37 ? 20.300 44.366 93.987 1.00 30.44 36 LYS D C 1
ATOM 8492 O O . LYS D 1 37 ? 21.238 45.148 93.781 1.00 31.14 36 LYS D O 1
ATOM 8498 N N . ALA D 1 38 ? 20.235 43.179 93.395 1.00 30.78 37 ALA D N 1
ATOM 8499 C CA . ALA D 1 38 ? 21.284 42.743 92.485 1.00 28.18 37 ALA D CA 1
ATOM 8500 C C . ALA D 1 38 ? 20.705 41.758 91.489 1.00 27.11 37 ALA D C 1
ATOM 8501 O O . ALA D 1 38 ? 19.756 41.026 91.796 1.00 30.03 37 ALA D O 1
ATOM 8503 N N . ALA D 1 39 ? 21.288 41.744 90.292 1.00 24.19 38 ALA D N 1
ATOM 8504 C CA . ALA D 1 39 ? 20.849 40.841 89.241 1.00 28.35 38 ALA D CA 1
ATOM 8505 C C . ALA D 1 39 ? 22.067 40.223 88.578 1.00 30.46 38 ALA D C 1
ATOM 8506 O O . ALA D 1 39 ? 22.964 40.940 88.128 1.00 24.72 38 ALA D O 1
ATOM 8508 N N . GLY D 1 40 ? 22.099 38.892 88.527 1.00 27.34 39 GLY D N 1
ATOM 8509 C CA . GLY D 1 40 ? 23.158 38.210 87.812 1.00 23.27 39 GLY D CA 1
ATOM 8510 C C . GLY D 1 40 ? 22.933 38.218 86.309 1.00 28.80 39 GLY D C 1
ATOM 8511 O O . GLY D 1 40 ? 21.821 38.382 85.806 1.00 34.29 39 GLY D O 1
ATOM 8512 N N . LEU D 1 41 ? 24.020 38.048 85.571 1.00 30.33 40 LEU D N 1
ATOM 8513 C CA . LEU D 1 41 ? 23.994 38.065 84.117 1.00 36.09 40 LEU D CA 1
ATOM 8514 C C . LEU D 1 41 ? 24.521 36.743 83.591 1.00 31.57 40 LEU D C 1
ATOM 8515 O O . LEU D 1 41 ? 25.521 36.235 84.104 1.00 29.40 40 LEU D O 1
ATOM 8520 N N . CYS D 1 42 ? 23.862 36.186 82.568 1.00 30.09 41 CYS D N 1
ATOM 8521 C CA . CYS D 1 42 ? 24.436 35.051 81.851 1.00 32.26 41 CYS D CA 1
ATOM 8522 C C . CYS D 1 42 ? 24.048 35.146 80.381 1.00 34.58 41 CYS D C 1
ATOM 8523 O O . CYS D 1 42 ? 23.375 36.087 79.949 1.00 31.26 41 CYS D O 1
ATOM 8526 N N . HIS D 1 43 ? 24.478 34.145 79.612 1.00 35.37 42 HIS D N 1
ATOM 8527 C CA . HIS D 1 43 ? 24.312 34.187 78.164 1.00 41.37 42 HIS D CA 1
ATOM 8528 C C . HIS D 1 43 ? 22.847 34.272 77.743 1.00 39.19 42 HIS D C 1
ATOM 8529 O O . HIS D 1 43 ? 22.543 34.800 76.669 1.00 35.94 42 HIS D O 1
ATOM 8536 N N . THR D 1 44 ? 21.929 33.755 78.563 1.00 33.95 43 THR D N 1
ATOM 8537 C CA . THR D 1 44 ? 20.519 33.796 78.193 1.00 33.15 43 THR D CA 1
ATOM 8538 C C . THR D 1 44 ? 20.026 35.225 78.027 1.00 35.76 43 THR D C 1
ATOM 8539 O O . THR D 1 44 ? 19.172 35.500 77.173 1.00 37.66 43 THR D O 1
ATOM 8543 N N . ASP D 1 45 ? 20.558 36.149 78.822 1.00 33.84 44 ASP D N 1
ATOM 8544 C CA . ASP D 1 45 ? 20.146 37.540 78.702 1.00 37.13 44 ASP D CA 1
ATOM 8545 C C . ASP D 1 45 ? 20.598 38.139 77.372 1.00 39.22 44 ASP D C 1
ATOM 8546 O O . ASP D 1 45 ? 19.864 38.929 76.767 1.00 40.23 44 ASP D O 1
ATOM 8551 N N . TYR D 1 46 ? 21.792 37.765 76.894 1.00 37.63 45 TYR D N 1
ATOM 8552 C CA . TYR D 1 46 ? 22.190 38.136 75.538 1.00 43.53 45 TYR D CA 1
ATOM 8553 C C . TYR D 1 46 ? 21.216 37.564 74.513 1.00 47.22 45 TYR D C 1
ATOM 8554 O O . TYR D 1 46 ? 20.821 38.260 73.569 1.00 39.27 45 TYR D O 1
ATOM 8563 N N . ASP D 1 47 ? 20.796 36.304 74.702 1.00 40.31 46 ASP D N 1
ATOM 8564 C CA . ASP D 1 47 ? 19.833 35.687 73.792 1.00 42.62 46 ASP D CA 1
ATOM 8565 C C . ASP D 1 47 ? 18.479 36.381 73.817 1.00 41.00 46 ASP D C 1
ATOM 8566 O O . ASP D 1 47 ? 17.799 36.434 72.785 1.00 46.43 46 ASP D O 1
ATOM 8571 N N . SER D 1 48 ? 18.070 36.919 74.967 1.00 40.64 47 SER D N 1
ATOM 8572 C CA . SER D 1 48 ? 16.797 37.631 75.037 1.00 42.66 47 SER D CA 1
ATOM 8573 C C . SER D 1 48 ? 16.797 38.942 74.251 1.00 46.17 47 SER D C 1
ATOM 8574 O O . SER D 1 48 ? 15.770 39.632 74.229 1.00 37.84 47 SER D O 1
ATOM 8577 N N . LEU D 1 49 ? 17.916 39.319 73.630 1.00 43.81 48 LEU D N 1
ATOM 8578 C CA . LEU D 1 49 ? 17.922 40.488 72.762 1.00 50.68 48 LEU D CA 1
ATOM 8579 C C . LEU D 1 49 ? 17.353 40.167 71.390 1.00 47.90 48 LEU D C 1
ATOM 8580 O O . LEU D 1 49 ? 16.930 41.079 70.670 1.00 51.07 48 LEU D O 1
ATOM 8585 N N . SER D 1 50 ? 17.316 38.888 71.031 1.00 46.76 49 SER D N 1
ATOM 8586 C CA . SER D 1 50 ? 16.950 38.445 69.697 1.00 51.45 49 SER D CA 1
ATOM 8587 C C . SER D 1 50 ? 15.644 37.666 69.696 1.00 53.26 49 SER D C 1
ATOM 8588 O O . SER D 1 50 ? 15.362 36.937 68.740 1.00 60.94 49 SER D O 1
ATOM 8591 N N . TRP D 1 51 ? 14.846 37.792 70.751 1.00 55.63 50 TRP D N 1
ATOM 8592 C CA . TRP D 1 51 ? 13.578 37.083 70.798 1.00 54.37 50 TRP D CA 1
ATOM 8593 C C . TRP D 1 51 ? 12.508 37.741 69.936 1.00 55.37 50 TRP D C 1
ATOM 8594 O O . TRP D 1 51 ? 11.452 37.141 69.720 1.00 58.21 50 TRP D O 1
ATOM 8605 N N . GLY D 1 52 ? 12.760 38.942 69.420 1.00 58.16 51 GLY D N 1
ATOM 8606 C CA . GLY D 1 52 ? 11.848 39.544 68.471 1.00 55.08 51 GLY D CA 1
ATOM 8607 C C . GLY D 1 52 ? 10.615 40.162 69.079 1.00 60.21 51 GLY D C 1
ATOM 8608 O O . GLY D 1 52 ? 9.603 40.318 68.389 1.00 65.14 51 GLY D O 1
ATOM 8609 N N . LYS D 1 53 ? 10.666 40.514 70.358 1.00 56.99 52 LYS D N 1
ATOM 8610 C CA . LYS D 1 53 ? 9.598 41.213 71.050 1.00 53.31 52 LYS D CA 1
ATOM 8611 C C . LYS D 1 53 ? 10.236 42.001 72.184 1.00 44.48 52 LYS D C 1
ATOM 8612 O O . LYS D 1 53 ? 11.317 41.635 72.655 1.00 47.52 52 LYS D O 1
ATOM 8618 N N . PRO D 1 54 ? 9.636 43.107 72.603 1.00 40.82 53 PRO D N 1
ATOM 8619 C CA . PRO D 1 54 ? 10.216 43.876 73.716 1.00 48.62 53 PRO D CA 1
ATOM 8620 C C . PRO D 1 54 ? 10.070 43.140 75.044 1.00 49.52 53 PRO D C 1
ATOM 8621 O O . PRO D 1 54 ? 8.976 42.712 75.418 1.00 51.14 53 PRO D O 1
ATOM 8625 N N . ILE D 1 55 ? 11.193 43.015 75.761 1.00 44.31 54 ILE D N 1
ATOM 8626 C CA . ILE D 1 55 ? 11.308 42.241 76.998 1.00 43.87 54 ILE D CA 1
ATOM 8627 C C . ILE D 1 55 ? 11.931 43.105 78.086 1.00 39.83 54 ILE D C 1
ATOM 8628 O O . ILE D 1 55 ? 12.908 43.815 77.833 1.00 41.30 54 ILE D O 1
ATOM 8633 N N . VAL D 1 56 ? 11.394 43.022 79.305 1.00 31.37 55 VAL D N 1
ATOM 8634 C CA . VAL D 1 56 ? 12.178 43.409 80.473 1.00 26.43 55 VAL D CA 1
ATOM 8635 C C . VAL D 1 56 ? 13.212 42.319 80.733 1.00 35.44 55 VAL D C 1
ATOM 8636 O O . VAL D 1 56 ? 12.869 41.141 80.890 1.00 30.80 55 VAL D O 1
ATOM 8640 N N . MET D 1 57 ? 14.485 42.697 80.771 1.00 33.64 56 MET D N 1
ATOM 8641 C CA . MET D 1 57 ? 15.537 41.688 80.790 1.00 34.47 56 MET D CA 1
ATOM 8642 C C . MET D 1 57 ? 15.857 41.232 82.214 1.00 25.95 56 MET D C 1
ATOM 8643 O O . MET D 1 57 ? 15.490 41.869 83.203 1.00 26.47 56 MET D O 1
ATOM 8648 N N . GLY D 1 58 ? 16.576 40.119 82.303 1.00 29.09 57 GLY D N 1
ATOM 8649 C CA . GLY D 1 58 ? 17.023 39.626 83.592 1.00 29.75 57 GLY D CA 1
ATOM 8650 C C . GLY D 1 58 ? 16.174 38.498 84.141 1.00 27.19 57 GLY D C 1
ATOM 8651 O O . GLY D 1 58 ? 14.950 38.631 84.250 1.00 23.17 57 GLY D O 1
ATOM 8652 N N . HIS D 1 59 ? 16.827 37.383 84.505 1.00 27.60 58 HIS D N 1
ATOM 8653 C CA . HIS D 1 59 ? 16.156 36.221 85.077 1.00 29.24 58 HIS D CA 1
ATOM 8654 C C . HIS D 1 59 ? 16.869 35.703 86.326 1.00 30.71 58 HIS D C 1
ATOM 8655 O O . HIS D 1 59 ? 16.569 34.603 86.785 1.00 26.88 58 HIS D O 1
ATOM 8662 N N . GLU D 1 60 ? 17.793 36.478 86.886 1.00 26.68 59 GLU D N 1
ATOM 8663 C CA . GLU D 1 60 ? 18.505 36.153 88.115 1.00 27.67 59 GLU D CA 1
ATOM 8664 C C . GLU D 1 60 ? 18.439 37.379 89.007 1.00 30.09 59 GLU D C 1
ATOM 8665 O O . GLU D 1 60 ? 18.709 38.492 88.540 1.00 27.96 59 GLU D O 1
ATOM 8671 N N . GLY D 1 61 ? 18.118 37.203 90.277 1.00 31.11 60 GLY D N 1
ATOM 8672 C CA . GLY D 1 61 ? 18.022 38.377 91.121 1.00 31.01 60 GLY D CA 1
ATOM 8673 C C . GLY D 1 61 ? 17.735 38.051 92.570 1.00 31.88 60 GLY D C 1
ATOM 8674 O O . GLY D 1 61 ? 17.252 36.964 92.917 1.00 26.35 60 GLY D O 1
ATOM 8675 N N . ALA D 1 62 ? 18.067 39.021 93.413 1.00 24.02 61 ALA D N 1
ATOM 8676 C CA . ALA D 1 62 ? 17.734 39.021 94.825 1.00 26.90 61 ALA D CA 1
ATOM 8677 C C . ALA D 1 62 ? 17.346 40.441 95.195 1.00 36.87 61 ALA D C 1
ATOM 8678 O O . ALA D 1 62 ? 17.816 41.407 94.577 1.00 28.26 61 ALA D O 1
ATOM 8680 N N . GLY D 1 63 ? 16.489 40.560 96.202 1.00 30.80 62 GLY D N 1
ATOM 8681 C CA . GLY D 1 63 ? 16.023 41.870 96.594 1.00 32.80 62 GLY D CA 1
ATOM 8682 C C . GLY D 1 63 ? 15.198 41.880 97.861 1.00 34.47 62 GLY D C 1
ATOM 8683 O O . GLY D 1 63 ? 15.330 41.013 98.733 1.00 27.07 62 GLY D O 1
ATOM 8684 N N . VAL D 1 64 ? 14.330 42.876 97.955 1.00 31.03 63 VAL D N 1
ATOM 8685 C CA . VAL D 1 64 ? 13.535 43.141 99.144 1.00 33.40 63 VAL D CA 1
ATOM 8686 C C . VAL D 1 64 ? 12.114 43.424 98.692 1.00 32.40 63 VAL D C 1
ATOM 8687 O O . VAL D 1 64 ? 11.903 44.135 97.701 1.00 29.88 63 VAL D O 1
ATOM 8691 N N . VAL D 1 65 ? 11.139 42.851 99.405 1.00 30.49 64 VAL D N 1
ATOM 8692 C CA . VAL D 1 65 ? 9.739 43.091 99.075 1.00 38.00 64 VAL D CA 1
ATOM 8693 C C . VAL D 1 65 ? 9.414 44.568 99.269 1.00 40.37 64 VAL D C 1
ATOM 8694 O O . VAL D 1 65 ? 9.656 45.138 100.338 1.00 34.15 64 VAL D O 1
ATOM 8698 N N . GLU D 1 66 ? 8.871 45.196 98.228 1.00 40.59 65 GLU D N 1
ATOM 8699 C CA . GLU D 1 66 ? 8.363 46.555 98.363 1.00 43.51 65 GLU D CA 1
ATOM 8700 C C . GLU D 1 66 ? 6.869 46.582 98.695 1.00 48.67 65 GLU D C 1
ATOM 8701 O O . GLU D 1 66 ? 6.459 47.251 99.649 1.00 46.83 65 GLU D O 1
ATOM 8707 N N . LYS D 1 67 ? 6.047 45.849 97.942 1.00 46.52 66 LYS D N 1
ATOM 8708 C CA . LYS D 1 67 ? 4.603 45.896 98.135 1.00 47.26 66 LYS D CA 1
ATOM 8709 C C . LYS D 1 67 ? 3.993 44.522 97.869 1.00 47.51 66 LYS D C 1
ATOM 8710 O O . LYS D 1 67 ? 4.329 43.869 96.881 1.00 44.60 66 LYS D O 1
ATOM 8716 N N . VAL D 1 68 ? 3.071 44.111 98.741 1.00 44.76 67 VAL D N 1
ATOM 8717 C CA . VAL D 1 68 ? 2.481 42.775 98.754 1.00 47.02 67 VAL D CA 1
ATOM 8718 C C . VAL D 1 68 ? 1.016 42.834 98.331 1.00 48.83 67 VAL D C 1
ATOM 8719 O O . VAL D 1 68 ? 0.286 43.750 98.724 1.00 46.58 67 VAL D O 1
ATOM 8723 N N . GLY D 1 69 ? 0.588 41.850 97.528 1.00 42.01 68 GLY D N 1
ATOM 8724 C CA . GLY D 1 69 ? -0.806 41.742 97.131 1.00 47.09 68 GLY D CA 1
ATOM 8725 C C . GLY D 1 69 ? -1.719 41.292 98.268 1.00 53.20 68 GLY D C 1
ATOM 8726 O O . GLY D 1 69 ? -1.282 40.816 99.320 1.00 48.35 68 GLY D O 1
ATOM 8727 N N . SER D 1 70 ? -3.032 41.423 98.032 1.00 47.63 69 SER D N 1
ATOM 8728 C CA . SER D 1 70 ? -3.995 41.292 99.128 1.00 54.63 69 SER D CA 1
ATOM 8729 C C . SER D 1 70 ? -4.081 39.868 99.682 1.00 56.64 69 SER D C 1
ATOM 8730 O O . SER D 1 70 ? -4.441 39.692 100.852 1.00 61.31 69 SER D O 1
ATOM 8733 N N . ASP D 1 71 ? -3.752 38.843 98.882 1.00 58.93 70 ASP D N 1
ATOM 8734 C CA . ASP D 1 71 ? -3.804 37.465 99.365 1.00 54.62 70 ASP D CA 1
ATOM 8735 C C . ASP D 1 71 ? -2.504 36.970 99.996 1.00 59.96 70 ASP D C 1
ATOM 8736 O O . ASP D 1 71 ? -2.529 35.946 100.690 1.00 66.04 70 ASP D O 1
ATOM 8741 N N . ILE D 1 72 ? -1.373 37.638 99.772 1.00 54.45 71 ILE D N 1
ATOM 8742 C CA . ILE D 1 72 ? -0.096 37.110 100.250 1.00 58.91 71 ILE D CA 1
ATOM 8743 C C . ILE D 1 72 ? -0.038 37.183 101.770 1.00 62.91 71 ILE D C 1
ATOM 8744 O O . ILE D 1 72 ? -0.222 38.254 102.365 1.00 64.28 71 ILE D O 1
ATOM 8749 N N . LYS D 1 73 ? 0.260 36.046 102.407 1.00 64.05 72 LYS D N 1
ATOM 8750 C CA . LYS D 1 73 ? 0.377 35.977 103.857 1.00 66.58 72 LYS D CA 1
ATOM 8751 C C . LYS D 1 73 ? 1.790 35.707 104.353 1.00 67.54 72 LYS D C 1
ATOM 8752 O O . LYS D 1 73 ? 2.093 36.040 105.502 1.00 68.77 72 LYS D O 1
ATOM 8758 N N . ASP D 1 74 ? 2.655 35.116 103.526 1.00 68.57 73 ASP D N 1
ATOM 8759 C CA . ASP D 1 74 ? 3.985 34.707 103.967 1.00 64.93 73 ASP D CA 1
ATOM 8760 C C . ASP D 1 74 ? 4.978 35.856 104.032 1.00 64.21 73 ASP D C 1
ATOM 8761 O O . ASP D 1 74 ? 6.032 35.712 104.663 1.00 67.51 73 ASP D O 1
ATOM 8766 N N . LEU D 1 75 ? 4.684 36.974 103.378 1.00 61.33 74 LEU D N 1
ATOM 8767 C CA . LEU D 1 75 ? 5.690 37.978 103.074 1.00 57.48 74 LEU D CA 1
ATOM 8768 C C . LEU D 1 75 ? 5.156 39.354 103.417 1.00 52.82 74 LEU D C 1
ATOM 8769 O O . LEU D 1 75 ? 3.948 39.589 103.389 1.00 56.45 74 LEU D O 1
ATOM 8774 N N . LYS D 1 76 ? 6.075 40.262 103.725 1.00 51.16 75 LYS D N 1
ATOM 8775 C CA . LYS D 1 76 ? 5.728 41.630 104.070 1.00 52.66 75 LYS D CA 1
ATOM 8776 C C . LYS D 1 76 ? 6.853 42.544 103.611 1.00 47.11 75 LYS D C 1
ATOM 8777 O O . LYS D 1 76 ? 7.978 42.098 103.372 1.00 44.58 75 LYS D O 1
ATOM 8783 N N . LYS D 1 77 ? 6.529 43.830 103.480 1.00 46.48 76 LYS D N 1
ATOM 8784 C CA . LYS D 1 77 ? 7.509 44.823 103.057 1.00 41.03 76 LYS D CA 1
ATOM 8785 C C . LYS D 1 77 ? 8.761 44.718 103.915 1.00 41.34 76 LYS D C 1
ATOM 8786 O O . LYS D 1 77 ? 8.681 44.584 105.140 1.00 42.65 76 LYS D O 1
ATOM 8792 N N . GLY D 1 78 ? 9.919 44.734 103.258 1.00 42.44 77 GLY D N 1
ATOM 8793 C CA . GLY D 1 78 ? 11.192 44.606 103.931 1.00 40.47 77 GLY D CA 1
ATOM 8794 C C . GLY D 1 78 ? 11.763 43.203 103.947 1.00 44.70 77 GLY D C 1
ATOM 8795 O O . GLY D 1 78 ? 12.920 43.033 104.345 1.00 42.21 77 GLY D O 1
ATOM 8796 N N . ASP D 1 79 ? 10.994 42.197 103.528 1.00 41.23 78 ASP D N 1
ATOM 8797 C CA . ASP D 1 79 ? 11.496 40.828 103.504 1.00 43.22 78 ASP D CA 1
ATOM 8798 C C . ASP D 1 79 ? 12.528 40.653 102.390 1.00 29.70 78 ASP D C 1
ATOM 8799 O O . ASP D 1 79 ? 12.296 41.064 101.250 1.00 35.67 78 ASP D O 1
ATOM 8804 N N . GLN D 1 80 ? 13.674 40.060 102.728 1.00 28.72 79 GLN D N 1
ATOM 8805 C CA . GLN D 1 80 ? 14.678 39.684 101.732 1.00 35.68 79 GLN D CA 1
ATOM 8806 C C . GLN D 1 80 ? 14.199 38.469 100.941 1.00 31.90 79 GLN D C 1
ATOM 8807 O O . GLN D 1 80 ? 13.712 37.503 101.526 1.00 29.75 79 GLN D O 1
ATOM 8813 N N . VAL D 1 81 ? 14.331 38.506 99.616 1.00 24.68 80 VAL D N 1
ATOM 8814 C CA . VAL D 1 81 ? 13.841 37.416 98.777 1.00 28.54 80 VAL D CA 1
ATOM 8815 C C . VAL D 1 81 ? 14.852 37.087 97.691 1.00 30.30 80 VAL D C 1
ATOM 8816 O O . VAL D 1 81 ? 15.512 37.975 97.143 1.00 28.42 80 VAL D O 1
ATOM 8820 N N . LEU D 1 82 ? 14.980 35.796 97.400 1.00 28.31 81 LEU D N 1
ATOM 8821 C CA . LEU D 1 82 ? 15.655 35.301 96.212 1.00 23.99 81 LEU D CA 1
ATOM 8822 C C . LEU D 1 82 ? 14.602 35.041 95.152 1.00 23.69 81 LEU D C 1
ATOM 8823 O O . LEU D 1 82 ? 13.487 34.631 95.470 1.00 32.35 81 LEU D O 1
ATOM 8828 N N . LEU D 1 83 ? 14.945 35.270 93.897 1.00 22.54 82 LEU D N 1
ATOM 8829 C CA . LEU D 1 83 ? 14.005 34.997 92.822 1.00 27.51 82 LEU D CA 1
ATOM 8830 C C . LEU D 1 83 ? 14.345 33.678 92.125 1.00 26.93 82 LEU D C 1
ATOM 8831 O O . LEU D 1 83 ? 15.510 33.282 92.017 1.00 25.63 82 LEU D O 1
ATOM 8836 N N . ASN D 1 84 ? 13.309 32.989 91.655 1.00 27.21 83 ASN D N 1
ATOM 8837 C CA . ASN D 1 84 ? 13.491 31.776 90.881 1.00 23.70 83 ASN D CA 1
ATOM 8838 C C . ASN D 1 84 ? 12.614 31.850 89.642 1.00 26.61 83 ASN D C 1
ATOM 8839 O O . ASN D 1 84 ? 11.524 32.436 89.664 1.00 23.46 83 ASN D O 1
ATOM 8844 N N . TRP D 1 85 ? 13.082 31.249 88.551 1.00 21.34 84 TRP D N 1
ATOM 8845 C CA . TRP D 1 85 ? 12.277 31.283 87.345 1.00 25.63 84 TRP D CA 1
ATOM 8846 C C . TRP D 1 85 ? 11.454 30.017 87.148 1.00 27.72 84 TRP D C 1
ATOM 8847 O O . TRP D 1 85 ? 10.848 29.848 86.089 1.00 31.38 84 TRP D O 1
ATOM 8858 N N . ALA D 1 86 ? 11.396 29.135 88.148 1.00 26.55 85 ALA D N 1
ATOM 8859 C CA . ALA D 1 86 ? 10.523 27.971 88.036 1.00 28.04 85 ALA D CA 1
ATOM 8860 C C . ALA D 1 86 ? 9.056 28.353 88.220 1.00 28.90 85 ALA D C 1
ATOM 8861 O O . ALA D 1 86 ? 8.191 27.795 87.539 1.00 26.06 85 ALA D O 1
ATOM 8863 N N . THR D 1 87 ? 8.765 29.307 89.119 1.00 25.77 86 THR D N 1
ATOM 8864 C CA . THR D 1 87 ? 7.425 29.780 89.443 1.00 26.57 86 THR D CA 1
ATOM 8865 C C . THR D 1 87 ? 6.363 28.620 89.379 1.00 26.17 86 THR D C 1
ATOM 8866 O O . THR D 1 87 ? 5.441 28.715 88.642 1.00 25.95 86 THR D O 1
ATOM 8870 N N . PRO D 1 88 ? 6.597 27.568 90.172 1.00 24.19 87 PRO D N 1
ATOM 8871 C CA . PRO D 1 88 ? 5.798 26.340 89.942 1.00 29.02 87 PRO D CA 1
ATOM 8872 C C . PRO D 1 88 ? 4.366 26.481 90.431 1.00 27.75 87 PRO D C 1
ATOM 8873 O O . PRO D 1 88 ? 4.085 27.207 91.383 1.00 24.63 87 PRO D O 1
ATOM 8877 N N . CYS D 1 89 ? 3.460 25.722 89.803 1.00 25.79 88 CYS D N 1
ATOM 8878 C CA . CYS D 1 89 ? 2.039 25.851 90.117 1.00 22.01 88 CYS D CA 1
ATOM 8879 C C . CYS D 1 89 ? 1.634 25.056 91.350 1.00 32.55 88 CYS D C 1
ATOM 8880 O O . CYS D 1 89 ? 0.614 25.382 91.976 1.00 25.41 88 CYS D O 1
ATOM 8883 N N . MET D 1 90 ? 2.387 24.008 91.689 1.00 26.64 89 MET D N 1
ATOM 8884 C CA . MET D 1 90 ? 2.244 23.175 92.889 1.00 24.90 89 MET D CA 1
ATOM 8885 C C . MET D 1 90 ? 1.134 22.142 92.742 1.00 28.47 89 MET D C 1
ATOM 8886 O O . MET D 1 90 ? 0.890 21.416 93.700 1.00 29.97 89 MET D O 1
ATOM 8891 N N . HIS D 1 91 ? 0.449 22.051 91.604 1.00 23.20 90 HIS D N 1
ATOM 8892 C CA . HIS D 1 91 ? -0.718 21.176 91.495 1.00 31.11 90 HIS D CA 1
ATOM 8893 C C . HIS D 1 91 ? -0.696 20.235 90.297 1.00 28.24 90 HIS D C 1
ATOM 8894 O O . HIS D 1 91 ? -1.484 19.281 90.278 1.00 24.34 90 HIS D O 1
ATOM 8901 N N . CYS D 1 92 ? 0.154 20.469 89.301 1.00 22.55 91 CYS D N 1
ATOM 8902 C CA . CYS D 1 92 ? 0.192 19.615 88.129 1.00 22.61 91 CYS D CA 1
ATOM 8903 C C . CYS D 1 92 ? 0.913 18.302 88.460 1.00 23.82 91 CYS D C 1
ATOM 8904 O O . CYS D 1 92 ? 1.447 18.112 89.561 1.00 22.21 91 CYS D O 1
ATOM 8907 N N . PHE D 1 93 ? 0.913 17.378 87.492 1.00 24.31 92 PHE D N 1
ATOM 8908 C CA . PHE D 1 93 ? 1.542 16.076 87.723 1.00 24.56 92 PHE D CA 1
ATOM 8909 C C . PHE D 1 93 ? 3.009 16.229 88.132 1.00 21.91 92 PHE D C 1
ATOM 8910 O O . PHE D 1 93 ? 3.475 15.591 89.087 1.00 20.99 92 PHE D O 1
ATOM 8918 N N . GLN D 1 94 ? 3.754 17.088 87.429 1.00 21.82 93 GLN D N 1
ATOM 8919 C CA . GLN D 1 94 ? 5.182 17.190 87.709 1.00 19.48 93 GLN D CA 1
ATOM 8920 C C . GLN D 1 94 ? 5.431 17.790 89.081 1.00 21.05 93 GLN D C 1
ATOM 8921 O O . GLN D 1 94 ? 6.288 17.296 89.828 1.00 24.27 93 GLN D O 1
ATOM 8927 N N . CYS D 1 95 ? 4.675 18.834 89.440 1.00 18.67 94 CYS D N 1
ATOM 8928 C CA . CYS D 1 95 ? 4.794 19.421 90.770 1.00 24.10 94 CYS D CA 1
ATOM 8929 C C . CYS D 1 95 ? 4.510 18.384 91.857 1.00 20.77 94 CYS D C 1
ATOM 8930 O O . CYS D 1 95 ? 5.237 18.292 92.851 1.00 22.12 94 CYS D O 1
ATOM 8933 N N . GLN D 1 96 ? 3.472 17.574 91.681 1.00 22.43 95 GLN D N 1
ATOM 8934 C CA . GLN D 1 96 ? 3.204 16.554 92.685 1.00 23.72 95 GLN D CA 1
ATOM 8935 C C . GLN D 1 96 ? 4.261 15.451 92.701 1.00 26.28 95 GLN D C 1
ATOM 8936 O O . GLN D 1 96 ? 4.361 14.715 93.690 1.00 24.54 95 GLN D O 1
ATOM 8942 N N . GLU D 1 97 ? 5.050 15.330 91.639 1.00 27.31 96 GLU D N 1
ATOM 8943 C CA . GLU D 1 97 ? 6.168 14.395 91.586 1.00 27.55 96 GLU D CA 1
ATOM 8944 C C . GLU D 1 97 ? 7.433 14.959 92.222 1.00 29.78 96 GLU D C 1
ATOM 8945 O O . GLU D 1 97 ? 8.429 14.233 92.348 1.00 29.59 96 GLU D O 1
ATOM 8951 N N . GLY D 1 98 ? 7.411 16.222 92.643 1.00 23.41 97 GLY D N 1
ATOM 8952 C CA . GLY D 1 98 ? 8.604 16.886 93.111 1.00 20.68 97 GLY D CA 1
ATOM 8953 C C . GLY D 1 98 ? 9.388 17.564 92.020 1.00 27.54 97 GLY D C 1
ATOM 8954 O O . GLY D 1 98 ? 10.412 18.193 92.316 1.00 28.15 97 GLY D O 1
ATOM 8955 N N . ASN D 1 99 ? 8.938 17.461 90.770 1.00 20.89 98 ASN D N 1
ATOM 8956 C CA . ASN D 1 99 ? 9.621 18.063 89.629 1.00 23.88 98 ASN D CA 1
ATOM 8957 C C . ASN D 1 99 ? 9.039 19.449 89.330 1.00 20.02 98 ASN D C 1
ATOM 8958 O O . ASN D 1 99 ? 8.519 19.701 88.256 1.00 22.24 98 ASN D O 1
ATOM 8963 N N . GLN D 1 100 ? 9.108 20.336 90.334 1.00 20.38 99 GLN D N 1
ATOM 8964 C CA . GLN D 1 100 ? 8.634 21.715 90.181 1.00 25.00 99 GLN D CA 1
ATOM 8965 C C . GLN D 1 100 ? 9.374 22.451 89.070 1.00 22.19 99 GLN D C 1
ATOM 8966 O O . GLN D 1 100 ? 8.821 23.370 88.452 1.00 26.03 99 GLN D O 1
ATOM 8972 N N . HIS D 1 101 ? 10.610 22.057 88.796 1.00 18.85 100 HIS D N 1
ATOM 8973 C CA . HIS D 1 101 ? 11.431 22.690 87.770 1.00 26.08 100 HIS D CA 1
ATOM 8974 C C . HIS D 1 101 ? 10.925 22.438 86.355 1.00 26.90 100 HIS D C 1
ATOM 8975 O O . HIS D 1 101 ? 11.448 23.064 85.422 1.00 27.37 100 HIS D O 1
ATOM 8982 N N . ILE D 1 102 ? 9.956 21.533 86.167 1.00 21.66 101 ILE D N 1
ATOM 8983 C CA . ILE D 1 102 ? 9.412 21.224 84.842 1.00 22.58 101 ILE D CA 1
ATOM 8984 C C . ILE D 1 102 ? 7.895 21.229 84.940 1.00 22.56 101 ILE D C 1
ATOM 8985 O O . ILE D 1 102 ? 7.199 20.480 84.238 1.00 21.08 101 ILE D O 1
ATOM 8990 N N . CYS D 1 103 ? 7.386 22.066 85.832 1.00 28.08 102 CYS D N 1
ATOM 8991 C CA . CYS D 1 103 ? 5.964 22.319 85.995 1.00 21.99 102 CYS D CA 1
ATOM 8992 C C . CYS D 1 103 ? 5.263 22.480 84.652 1.00 24.62 102 CYS D C 1
ATOM 8993 O O . CYS D 1 103 ? 5.637 23.335 83.837 1.00 21.60 102 CYS D O 1
ATOM 8996 N N . GLU D 1 104 ? 4.247 21.645 84.421 1.00 23.15 103 GLU D N 1
ATOM 8997 C CA . GLU D 1 104 ? 3.558 21.611 83.130 1.00 23.10 103 GLU D CA 1
ATOM 8998 C C . GLU D 1 104 ? 2.748 22.873 82.857 1.00 27.61 103 GLU D C 1
ATOM 8999 O O . GLU D 1 104 ? 2.387 23.127 81.704 1.00 27.53 103 GLU D O 1
ATOM 9005 N N . ASN D 1 105 ? 2.431 23.659 83.881 1.00 24.77 104 ASN D N 1
ATOM 9006 C CA . ASN D 1 105 ? 1.610 24.842 83.671 1.00 31.06 104 ASN D CA 1
ATOM 9007 C C . ASN D 1 105 ? 2.410 26.127 83.594 1.00 30.19 104 ASN D C 1
ATOM 9008 O O . ASN D 1 105 ? 2.118 26.977 82.747 1.00 28.72 104 ASN D O 1
ATOM 9013 N N . ASN D 1 106 ? 3.393 26.306 84.475 1.00 26.82 105 ASN D N 1
ATOM 9014 C CA . ASN D 1 106 ? 3.978 27.620 84.689 1.00 25.37 105 ASN D CA 1
ATOM 9015 C C . ASN D 1 106 ? 5.425 27.743 84.242 1.00 26.96 105 ASN D C 1
ATOM 9016 O O . ASN D 1 106 ? 5.946 28.868 84.217 1.00 25.14 105 ASN D O 1
ATOM 9021 N N . SER D 1 107 ? 6.102 26.635 83.924 1.00 24.88 106 SER D N 1
ATOM 9022 C CA . SER D 1 107 ? 7.507 26.736 83.559 1.00 22.19 106 SER D CA 1
ATOM 9023 C C . SER D 1 107 ? 7.658 27.623 82.330 1.00 24.96 106 SER D C 1
ATOM 9024 O O . SER D 1 107 ? 6.996 27.389 81.315 1.00 27.36 106 SER D O 1
ATOM 9027 N N . PRO D 1 108 ? 8.501 28.649 82.379 1.00 31.54 107 PRO D N 1
ATOM 9028 C CA . PRO D 1 108 ? 8.727 29.451 81.169 1.00 23.21 107 PRO D CA 1
ATOM 9029 C C . PRO D 1 108 ? 9.460 28.674 80.083 1.00 35.07 107 PRO D C 1
ATOM 9030 O O . PRO D 1 108 ? 9.344 29.031 78.906 1.00 31.36 107 PRO D O 1
ATOM 9034 N N . VAL D 1 109 ? 10.198 27.619 80.436 1.00 27.22 108 VAL D N 1
ATOM 9035 C CA . VAL D 1 109 ? 10.880 26.811 79.428 1.00 27.00 108 VAL D CA 1
ATOM 9036 C C . VAL D 1 109 ? 9.941 25.758 78.854 1.00 32.05 108 VAL D C 1
ATOM 9037 O O . VAL D 1 109 ? 9.771 25.662 77.633 1.00 31.96 108 VAL D O 1
ATOM 9041 N N . VAL D 1 110 ? 9.314 24.957 79.727 1.00 25.59 109 VAL D N 1
ATOM 9042 C CA . VAL D 1 110 ? 8.484 23.842 79.270 1.00 30.13 109 VAL D CA 1
ATOM 9043 C C . VAL D 1 110 ? 7.147 24.342 78.739 1.00 36.20 109 VAL D C 1
ATOM 9044 O O . VAL D 1 110 ? 6.689 23.910 77.677 1.00 38.76 109 VAL D O 1
ATOM 9048 N N . ALA D 1 111 ? 6.474 25.222 79.487 1.00 31.77 110 ALA D N 1
ATOM 9049 C CA . ALA D 1 111 ? 5.147 25.665 79.074 1.00 34.38 110 ALA D CA 1
ATOM 9050 C C . ALA D 1 111 ? 5.163 27.000 78.344 1.00 41.20 110 ALA D C 1
ATOM 9051 O O . ALA D 1 111 ? 4.199 27.315 77.640 1.00 45.14 110 ALA D O 1
ATOM 9053 N N . GLY D 1 112 ? 6.228 27.781 78.494 1.00 38.57 111 GLY D N 1
ATOM 9054 C CA . GLY D 1 112 ? 6.411 28.980 77.706 1.00 53.54 111 GLY D CA 1
ATOM 9055 C C . GLY D 1 112 ? 6.774 28.645 76.275 1.00 61.81 111 GLY D C 1
ATOM 9056 O O . GLY D 1 112 ? 7.942 28.377 75.960 1.00 55.26 111 GLY D O 1
ATOM 9057 N N . GLY D 1 113 ? 5.758 28.621 75.412 1.00 69.90 112 GLY D N 1
ATOM 9058 C CA . GLY D 1 113 ? 5.949 28.397 73.994 1.00 70.11 112 GLY D CA 1
ATOM 9059 C C . GLY D 1 113 ? 5.784 29.700 73.246 1.00 74.38 112 GLY D C 1
ATOM 9060 O O . GLY D 1 113 ? 4.687 30.010 72.769 1.00 78.36 112 GLY D O 1
ATOM 9061 N N . ASN D 1 114 ? 6.871 30.474 73.164 1.00 75.79 113 ASN D N 1
ATOM 9062 C CA . ASN D 1 114 ? 6.880 31.844 72.651 1.00 74.92 113 ASN D CA 1
ATOM 9063 C C . ASN D 1 114 ? 6.153 32.781 73.612 1.00 74.78 113 ASN D C 1
ATOM 9064 O O . ASN D 1 114 ? 6.683 33.836 73.983 1.00 77.76 113 ASN D O 1
ATOM 9069 N N . GLY D 1 115 ? 4.945 32.402 74.023 1.00 71.44 114 GLY D N 1
ATOM 9070 C CA . GLY D 1 115 ? 4.182 33.167 74.981 1.00 68.39 114 GLY D CA 1
ATOM 9071 C C . GLY D 1 115 ? 4.654 32.945 76.407 1.00 66.57 114 GLY D C 1
ATOM 9072 O O . GLY D 1 115 ? 5.688 32.331 76.678 1.00 71.73 114 GLY D O 1
ATOM 9073 N N . HIS D 1 116 ? 3.856 33.459 77.334 1.00 55.36 115 HIS D N 1
ATOM 9074 C CA . HIS D 1 116 ? 4.145 33.447 78.759 1.00 47.95 115 HIS D CA 1
ATOM 9075 C C . HIS D 1 116 ? 3.123 32.574 79.475 1.00 43.69 115 HIS D C 1
ATOM 9076 O O . HIS D 1 116 ? 2.063 32.244 78.938 1.00 50.02 115 HIS D O 1
ATOM 9083 N N . THR D 1 117 ? 3.432 32.246 80.718 1.00 40.01 116 THR D N 1
ATOM 9084 C CA . THR D 1 117 ? 2.709 31.276 81.521 1.00 32.03 116 THR D CA 1
ATOM 9085 C C . THR D 1 117 ? 1.999 31.954 82.683 1.00 33.71 116 THR D C 1
ATOM 9086 O O . THR D 1 117 ? 2.249 33.126 82.987 1.00 28.99 116 THR D O 1
ATOM 9090 N N . PRO D 1 118 ? 1.102 31.238 83.371 1.00 34.76 117 PRO D N 1
ATOM 9091 C CA . PRO D 1 118 ? 0.522 31.793 84.605 1.00 28.91 117 PRO D CA 1
ATOM 9092 C C . PRO D 1 118 ? 1.542 32.077 85.709 1.00 30.62 117 PRO D C 1
ATOM 9093 O O . PRO D 1 118 ? 1.177 32.743 86.684 1.00 31.77 117 PRO D O 1
ATOM 9097 N N . GLY D 1 119 ? 2.797 31.626 85.589 1.00 27.28 118 GLY D N 1
ATOM 9098 C CA . GLY D 1 119 ? 3.831 32.078 86.527 1.00 27.66 118 GLY D CA 1
ATOM 9099 C C . GLY D 1 119 ? 4.221 33.544 86.372 1.00 31.99 118 GLY D C 1
ATOM 9100 O O . GLY D 1 119 ? 4.881 34.103 87.262 1.00 25.74 118 GLY D O 1
ATOM 9101 N N . HIS D 1 120 ? 3.819 34.166 85.269 1.00 28.07 119 HIS D N 1
ATOM 9102 C CA . HIS D 1 120 ? 4.084 35.575 84.990 1.00 34.04 119 HIS D CA 1
ATOM 9103 C C . HIS D 1 120 ? 3.050 36.456 85.692 1.00 30.14 119 HIS D C 1
ATOM 9104 O O . HIS D 1 120 ? 1.878 36.088 85.795 1.00 30.33 119 HIS D O 1
ATOM 9111 N N . ALA D 1 121 ? 3.485 37.611 86.202 1.00 33.25 120 ALA D N 1
ATOM 9112 C CA . ALA D 1 121 ? 2.527 38.589 86.713 1.00 33.34 120 ALA D CA 1
ATOM 9113 C C . ALA D 1 121 ? 1.618 39.074 85.579 1.00 32.58 120 ALA D C 1
ATOM 9114 O O . ALA D 1 121 ? 1.947 38.942 84.394 1.00 27.21 120 ALA D O 1
ATOM 9116 N N . HIS D 1 122 ? 0.459 39.643 85.945 1.00 38.51 121 HIS D N 1
ATOM 9117 C CA . HIS D 1 122 ? -0.526 39.989 84.922 1.00 37.55 121 HIS D CA 1
ATOM 9118 C C . HIS D 1 122 ? 0.095 40.926 83.889 1.00 36.86 121 HIS D C 1
ATOM 9119 O O . HIS D 1 122 ? 0.924 41.776 84.216 1.00 34.83 121 HIS D O 1
ATOM 9126 N N . LEU D 1 123 ? -0.256 40.697 82.620 1.00 37.82 122 LEU D N 1
ATOM 9127 C CA . LEU D 1 123 ? 0.481 41.282 81.507 1.00 44.08 122 LEU D CA 1
ATOM 9128 C C . LEU D 1 123 ? 0.417 42.804 81.519 1.00 51.67 122 LEU D C 1
ATOM 9129 O O . LEU D 1 123 ? 1.357 43.466 81.060 1.00 52.17 122 LEU D O 1
ATOM 9134 N N . GLU D 1 124 ? -0.669 43.378 82.043 1.00 44.37 123 GLU D N 1
ATOM 9135 C CA . GLU D 1 124 ? -0.830 44.829 82.089 1.00 53.41 123 GLU D CA 1
ATOM 9136 C C . GLU D 1 124 ? -0.151 45.471 83.294 1.00 51.18 123 GLU D C 1
ATOM 9137 O O . GLU D 1 124 ? -0.209 46.698 83.438 1.00 40.04 123 GLU D O 1
ATOM 9143 N N . GLY D 1 125 ? 0.470 44.684 84.172 1.00 46.46 124 GLY D N 1
ATOM 9144 C CA . GLY D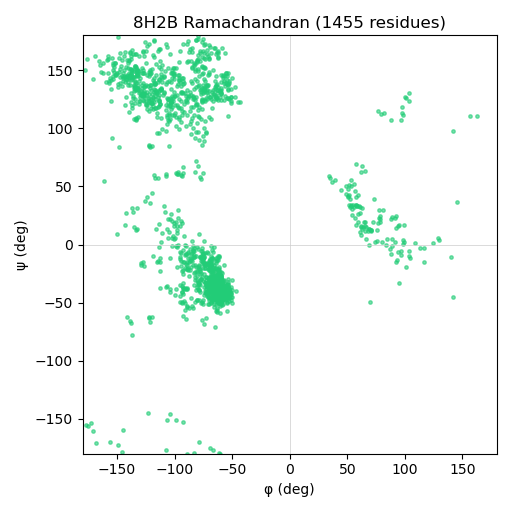 1 125 ? 1.176 45.266 85.296 1.00 43.57 124 GLY D CA 1
ATOM 9145 C C . GLY D 1 125 ? 2.519 45.877 84.959 1.00 32.28 124 GLY D C 1
ATOM 9146 O O . GLY D 1 125 ? 3.139 46.490 85.829 1.00 36.92 124 GLY D O 1
ATOM 9147 N N . SER D 1 126 ? 2.979 45.723 83.722 1.00 35.29 125 SER D N 1
ATOM 9148 C CA . SER D 1 126 ? 4.283 46.226 83.297 1.00 39.27 125 SER D CA 1
ATOM 9149 C C . SER D 1 126 ? 4.129 46.795 81.896 1.00 41.21 125 SER D C 1
ATOM 9150 O O . SER D 1 126 ? 3.865 46.047 80.946 1.00 42.96 125 SER D O 1
ATOM 9153 N N . GLN D 1 127 ? 4.303 48.115 81.774 1.00 40.60 126 GLN D N 1
ATOM 9154 C CA . GLN D 1 127 ? 4.026 48.836 80.537 1.00 50.69 126 GLN D CA 1
ATOM 9155 C C . GLN D 1 127 ? 5.209 49.693 80.120 1.00 39.98 126 GLN D C 1
ATOM 9156 O O . GLN D 1 127 ? 5.800 50.413 80.936 1.00 42.83 126 GLN D O 1
ATOM 9162 N N . TRP D 1 128 ? 5.526 49.609 78.837 1.00 36.64 127 TRP D N 1
ATOM 9163 C CA . TRP D 1 128 ? 6.565 50.395 78.197 1.00 51.06 127 TRP D CA 1
ATOM 9164 C C . TRP D 1 128 ? 5.989 50.923 76.894 1.00 51.91 127 TRP D C 1
ATOM 9165 O O . TRP D 1 128 ? 5.478 50.143 76.081 1.00 51.22 127 TRP D O 1
ATOM 9176 N N . GLU D 1 129 ? 6.039 52.242 76.717 1.00 52.13 128 GLU D N 1
ATOM 9177 C CA . GLU D 1 129 ? 5.539 52.890 75.506 1.00 50.74 128 GLU D CA 1
ATOM 9178 C C . GLU D 1 129 ? 4.055 52.599 75.299 1.00 51.53 128 GLU D C 1
ATOM 9179 O O . GLU D 1 129 ? 3.609 52.304 74.189 1.00 57.28 128 GLU D O 1
ATOM 9185 N N . GLY D 1 130 ? 3.287 52.667 76.386 1.00 55.36 129 GLY D N 1
ATOM 9186 C CA . GLY D 1 130 ? 1.849 52.487 76.326 1.00 58.74 129 GLY D CA 1
ATOM 9187 C C . GLY D 1 130 ? 1.370 51.084 75.996 1.00 62.58 129 GLY D C 1
ATOM 9188 O O . GLY D 1 130 ? 0.160 50.854 75.923 1.00 64.22 129 GLY D O 1
ATOM 9189 N N . LYS D 1 131 ? 2.308 50.135 75.778 1.00 58.25 130 LYS D N 1
ATOM 9190 C CA . LYS D 1 131 ? 2.060 48.725 75.503 1.00 55.84 130 LYS D CA 1
ATOM 9191 C C . LYS D 1 131 ? 2.471 47.877 76.707 1.00 57.38 130 LYS D C 1
ATOM 9192 O O . LYS D 1 131 ? 3.451 48.195 77.390 1.00 52.17 130 LYS D O 1
ATOM 9198 N N . PRO D 1 132 ? 1.745 46.798 77.002 1.00 56.91 131 PRO D N 1
ATOM 9199 C CA . PRO D 1 132 ? 2.234 45.846 78.007 1.00 52.35 131 PRO D CA 1
ATOM 9200 C C . PRO D 1 132 ? 3.524 45.179 77.538 1.00 45.28 131 PRO D C 1
ATOM 9201 O O . PRO D 1 132 ? 3.723 44.935 76.344 1.00 46.69 131 PRO D O 1
ATOM 9205 N N . ILE D 1 133 ? 4.420 44.897 78.489 1.00 40.96 132 ILE D N 1
ATOM 9206 C CA . ILE D 1 133 ? 5.724 44.316 78.165 1.00 45.53 132 ILE D CA 1
ATOM 9207 C C . ILE D 1 133 ? 5.971 43.043 78.979 1.00 37.37 132 ILE D C 1
ATOM 9208 O O . ILE D 1 133 ? 5.736 42.989 80.190 1.00 37.71 132 ILE D O 1
ATOM 9213 N N . GLU D 1 134 ? 6.464 42.022 78.298 1.00 42.46 133 GLU D N 1
ATOM 9214 C CA . GLU D 1 134 ? 6.724 40.723 78.897 1.00 40.77 133 GLU D CA 1
ATOM 9215 C C . GLU D 1 134 ? 8.042 40.767 79.677 1.00 42.24 133 GLU D C 1
ATOM 9216 O O . GLU D 1 134 ? 8.978 41.476 79.296 1.00 40.96 133 GLU D O 1
ATOM 9222 N N . ARG D 1 135 ? 8.104 40.042 80.796 1.00 36.59 134 ARG D N 1
ATOM 9223 C CA . ARG D 1 135 ? 9.287 40.019 81.654 1.00 33.24 134 ARG D CA 1
ATOM 9224 C C . ARG D 1 135 ? 10.019 38.689 81.477 1.00 34.06 134 ARG D C 1
ATOM 9225 O O . ARG D 1 135 ? 9.399 37.623 81.529 1.00 27.34 134 ARG D O 1
ATOM 9233 N N A SER D 1 136 ? 11.331 38.760 81.257 0.36 28.74 135 SER D N 1
ATOM 9234 N N B SER D 1 136 ? 11.334 38.766 81.276 0.64 28.65 135 SER D N 1
ATOM 9235 C CA A SER D 1 136 ? 12.097 37.578 80.885 0.36 28.17 135 SER D CA 1
ATOM 9236 C CA B SER D 1 136 ? 12.153 37.603 80.951 0.64 28.15 135 SER D CA 1
ATOM 9237 C C A SER D 1 136 ? 12.044 36.519 81.981 0.36 28.40 135 SER D C 1
ATOM 9238 C C B SER D 1 136 ? 12.036 36.517 82.016 0.64 28.37 135 SER D C 1
ATOM 9239 O O A SER D 1 136 ? 12.339 36.793 83.149 0.36 26.99 135 SER D O 1
ATOM 9240 O O B SER D 1 136 ? 12.294 36.768 83.200 0.64 26.99 135 SER D O 1
ATOM 9245 N N . PHE D 1 137 ? 11.646 35.308 81.584 1.00 23.75 136 PHE D N 1
ATOM 9246 C CA . PHE D 1 137 ? 11.512 34.145 82.472 1.00 30.18 136 PHE D CA 1
ATOM 9247 C C . PHE D 1 137 ? 10.553 34.409 83.626 1.00 27.24 136 PHE D C 1
ATOM 9248 O O . PHE D 1 137 ? 10.715 33.857 84.719 1.00 24.58 136 PHE D O 1
ATOM 9256 N N . ASN D 1 138 ? 9.536 35.235 83.370 1.00 22.57 137 ASN D N 1
ATOM 9257 C CA . ASN D 1 138 ? 8.513 35.640 84.333 1.00 26.20 137 ASN D CA 1
ATOM 9258 C C . ASN D 1 138 ? 9.057 36.564 85.414 1.00 26.67 137 ASN D C 1
ATOM 9259 O O . ASN D 1 138 ? 8.351 36.821 86.398 1.00 25.99 137 ASN D O 1
ATOM 9264 N N . LEU D 1 139 ? 10.279 37.088 85.259 1.00 24.70 138 LEU D N 1
ATOM 9265 C CA . LEU D 1 139 ? 10.911 37.874 86.315 1.00 25.34 138 LEU D CA 1
ATOM 9266 C C . LEU D 1 139 ? 11.231 39.310 85.887 1.00 27.37 138 LEU D C 1
ATOM 9267 O O . LEU D 1 139 ? 10.697 40.256 86.485 1.00 27.10 138 LEU D O 1
ATOM 9272 N N . GLY D 1 140 ? 12.098 39.519 84.890 1.00 24.35 139 GLY D N 1
ATOM 9273 C CA . GLY D 1 140 ? 12.578 40.862 84.556 1.00 31.76 139 GLY D CA 1
ATOM 9274 C C . GLY D 1 140 ? 13.342 41.546 85.679 1.00 26.33 139 GLY D C 1
ATOM 9275 O O . GLY D 1 140 ? 12.902 42.567 86.225 1.00 28.17 139 GLY D O 1
ATOM 9276 N N . THR D 1 141 ? 14.474 40.962 86.073 1.00 25.55 140 THR D N 1
ATOM 9277 C CA . THR D 1 141 ? 15.189 41.420 87.255 1.00 25.53 140 THR D CA 1
ATOM 9278 C C . THR D 1 141 ? 16.124 42.583 86.964 1.00 27.48 140 THR D C 1
ATOM 9279 O O . THR D 1 141 ? 16.604 43.226 87.904 1.00 29.13 140 THR D O 1
ATOM 9283 N N . LEU D 1 142 ? 16.415 42.864 85.696 1.00 27.70 141 LEU D N 1
ATOM 9284 C CA . LEU D 1 142 ? 17.301 43.983 85.365 1.00 30.34 141 LEU D CA 1
ATOM 9285 C C . LEU D 1 142 ? 16.487 45.274 85.380 1.00 30.51 141 LEU D C 1
ATOM 9286 O O . LEU D 1 142 ? 16.330 45.975 84.380 1.00 29.94 141 LEU D O 1
ATOM 9291 N N . SER D 1 143 ? 15.959 45.563 86.567 1.00 35.16 142 SER D N 1
ATOM 9292 C CA . SER D 1 143 ? 14.969 46.602 86.778 1.00 32.72 142 SER D CA 1
ATOM 9293 C C . SER D 1 143 ? 14.956 46.918 88.261 1.00 39.30 142 SER D C 1
ATOM 9294 O O . SER D 1 143 ? 15.206 46.039 89.094 1.00 33.49 142 SER D O 1
ATOM 9297 N N . GLU D 1 144 ? 14.675 48.186 88.577 1.00 29.33 143 GLU D N 1
ATOM 9298 C CA . GLU D 1 144 ? 14.652 48.624 89.970 1.00 33.83 143 GLU D CA 1
ATOM 9299 C C . GLU D 1 144 ? 13.526 47.964 90.740 1.00 30.75 143 GLU D C 1
ATOM 9300 O O . GLU D 1 144 ? 13.657 47.700 91.942 1.00 33.84 143 GLU D O 1
ATOM 9306 N N . TYR D 1 145 ? 12.391 47.758 90.085 1.00 29.02 144 TYR D N 1
ATOM 9307 C CA . TYR D 1 145 ? 11.217 47.196 90.729 1.00 36.54 144 TYR D CA 1
ATOM 9308 C C . TYR D 1 145 ? 10.635 46.169 89.782 1.00 36.54 144 TYR D C 1
ATOM 9309 O O . TYR D 1 145 ? 10.441 46.453 88.596 1.00 35.69 144 TYR D O 1
ATOM 9318 N N . ALA D 1 146 ? 10.412 44.965 90.287 1.00 31.80 145 ALA D N 1
ATOM 9319 C CA . ALA D 1 146 ? 9.891 43.889 89.462 1.00 31.09 145 ALA D CA 1
ATOM 9320 C C . ALA D 1 146 ? 8.572 43.420 90.042 1.00 29.35 145 ALA D C 1
ATOM 9321 O O . ALA D 1 146 ? 8.431 43.285 91.265 1.00 31.50 145 ALA D O 1
ATOM 9323 N N . LEU D 1 147 ? 7.614 43.192 89.153 1.00 28.69 146 LEU D N 1
ATOM 9324 C CA . LEU D 1 147 ? 6.314 42.640 89.506 1.00 36.82 146 LEU D CA 1
ATOM 9325 C C . LEU D 1 147 ? 6.335 41.144 89.218 1.00 27.26 146 LEU D C 1
ATOM 9326 O O . LEU D 1 147 ? 6.550 40.733 88.075 1.00 30.89 146 LEU D O 1
ATOM 9331 N N . VAL D 1 148 ? 6.122 40.327 90.247 1.00 28.54 147 VAL D N 1
ATOM 9332 C CA . VAL D 1 148 ? 6.219 38.881 90.096 1.00 30.61 147 VAL D CA 1
ATOM 9333 C C . VAL D 1 148 ? 5.093 38.201 90.866 1.00 34.78 147 VAL D C 1
ATOM 9334 O O . VAL D 1 148 ? 4.425 38.808 91.706 1.00 32.05 147 VAL D O 1
ATOM 9338 N N . LYS D 1 149 ? 4.886 36.921 90.558 1.00 27.93 148 LYS D N 1
ATOM 9339 C CA . LYS D 1 149 ? 3.982 36.085 91.335 1.00 32.99 148 LYS D CA 1
ATOM 9340 C C . LYS D 1 149 ? 4.687 35.596 92.597 1.00 30.54 148 LYS D C 1
ATOM 9341 O O . LYS D 1 149 ? 5.917 35.542 92.664 1.00 25.91 148 LYS D O 1
ATOM 9347 N N . GLU D 1 150 ? 3.890 35.243 93.614 1.00 33.44 149 GLU D N 1
ATOM 9348 C CA . GLU D 1 150 ? 4.475 34.756 94.861 1.00 38.93 149 GLU D CA 1
ATOM 9349 C C . GLU D 1 150 ? 5.369 33.543 94.634 1.00 31.26 149 GLU D C 1
ATOM 9350 O O . GLU D 1 150 ? 6.394 33.400 95.311 1.00 29.97 149 GLU D O 1
ATOM 9356 N N . SER D 1 151 ? 5.009 32.666 93.690 1.00 29.10 150 SER D N 1
ATOM 9357 C CA . SER D 1 151 ? 5.817 31.471 93.449 1.00 29.92 150 SER D CA 1
ATOM 9358 C C . SER D 1 151 ? 7.220 31.807 92.962 1.00 30.45 150 SER D C 1
ATOM 9359 O O . SER D 1 151 ? 8.088 30.924 92.959 1.00 28.52 150 SER D O 1
ATOM 9362 N N . ALA D 1 152 ? 7.473 33.061 92.582 1.00 28.08 151 ALA D N 1
ATOM 9363 C CA . ALA D 1 152 ? 8.776 33.463 92.078 1.00 27.17 151 ALA D CA 1
ATOM 9364 C C . ALA D 1 152 ? 9.779 33.793 93.172 1.00 26.06 151 ALA D C 1
ATOM 9365 O O . ALA D 1 152 ? 10.957 33.973 92.858 1.00 31.80 151 ALA D O 1
ATOM 9367 N N . VAL D 1 153 ? 9.364 33.915 94.432 1.00 27.88 152 VAL D N 1
ATOM 9368 C CA . VAL D 1 153 ? 10.260 34.458 95.445 1.00 23.88 152 VAL D CA 1
ATOM 9369 C C . VAL D 1 153 ? 10.432 33.436 96.552 1.00 28.98 152 VAL D C 1
ATOM 9370 O O . VAL D 1 153 ? 9.522 32.657 96.860 1.00 27.86 152 VAL D O 1
ATOM 9374 N N . VAL D 1 154 ? 11.613 33.455 97.164 1.00 26.41 153 VAL D N 1
ATOM 9375 C CA . VAL D 1 154 ? 11.914 32.627 98.326 1.00 31.39 153 VAL D CA 1
ATOM 9376 C C . VAL D 1 154 ? 12.395 33.539 99.441 1.00 32.99 153 VAL D C 1
ATOM 9377 O O . VAL D 1 154 ? 13.407 34.233 99.282 1.00 27.37 153 VAL D O 1
ATOM 9381 N N . LYS D 1 155 ? 11.693 33.524 100.573 1.00 34.19 154 LYS D N 1
ATOM 9382 C CA . LYS D 1 155 ? 12.077 34.387 101.682 1.00 32.15 154 LYS D CA 1
ATOM 9383 C C . LYS D 1 155 ? 13.334 33.865 102.370 1.00 35.32 154 LYS D C 1
ATOM 9384 O O . LYS D 1 155 ? 13.500 32.657 102.550 1.00 41.48 154 LYS D O 1
ATOM 9390 N N . ILE D 1 156 ? 14.221 34.789 102.754 1.00 34.79 155 ILE D N 1
ATOM 9391 C CA . ILE D 1 156 ? 15.402 34.493 103.558 1.00 37.50 155 ILE D CA 1
ATOM 9392 C C . ILE D 1 156 ? 15.550 35.591 104.607 1.00 40.12 155 ILE D C 1
ATOM 9393 O O . ILE D 1 156 ? 15.006 36.689 104.462 1.00 44.16 155 ILE D O 1
ATOM 9398 N N . GLU D 1 157 ? 16.302 35.294 105.675 1.00 43.79 156 GLU D N 1
ATOM 9399 C CA . GLU D 1 157 ? 16.625 36.292 106.698 1.00 49.48 156 GLU D CA 1
ATOM 9400 C C . GLU D 1 157 ? 18.109 36.244 107.036 1.00 49.02 156 GLU D C 1
ATOM 9401 O O . GLU D 1 157 ? 18.558 35.314 107.722 1.00 51.31 156 GLU D O 1
ATOM 9407 N N . GLU D 1 158 ? 18.849 37.263 106.607 1.00 48.25 157 GLU D N 1
ATOM 9408 C CA . GLU D 1 158 ? 20.266 37.391 106.922 1.00 55.89 157 GLU D CA 1
ATOM 9409 C C . GLU D 1 158 ? 20.625 38.850 107.174 1.00 50.49 157 GLU D C 1
ATOM 9410 O O . GLU D 1 158 ? 20.331 39.718 106.343 1.00 48.26 157 GLU D O 1
ATOM 9416 N N . GLU D 1 159 ? 21.246 39.116 108.325 1.00 49.47 158 GLU D N 1
ATOM 9417 C CA . GLU D 1 159 ? 22.068 40.312 108.464 1.00 54.80 158 GLU D CA 1
ATOM 9418 C C . GLU D 1 159 ? 23.226 40.369 107.488 1.00 50.33 158 GLU D C 1
ATOM 9419 O O . GLU D 1 159 ? 23.874 39.362 107.187 1.00 54.63 158 GLU D O 1
ATOM 9425 N N . ASN D 1 160 ? 23.520 41.604 107.076 1.00 50.19 159 ASN D N 1
ATOM 9426 C CA . ASN D 1 160 ? 24.683 41.951 106.262 1.00 58.83 159 ASN D CA 1
ATOM 9427 C C . ASN D 1 160 ? 24.777 41.046 105.044 1.00 52.43 159 ASN D C 1
ATOM 9428 O O . ASN D 1 160 ? 25.856 40.600 104.645 1.00 52.51 159 ASN D O 1
ATOM 9433 N N . LEU D 1 161 ? 23.616 40.780 104.454 1.00 51.23 160 LEU D N 1
ATOM 9434 C CA . LEU D 1 161 ? 23.535 39.921 103.287 1.00 44.37 160 LEU D CA 1
ATOM 9435 C C . LEU D 1 161 ? 24.282 40.552 102.125 1.00 40.84 160 LEU D C 1
ATOM 9436 O O . LEU D 1 161 ? 24.043 41.711 101.764 1.00 35.80 160 LEU D O 1
ATOM 9441 N N . ASN D 1 162 ? 25.216 39.794 101.563 1.00 36.95 161 ASN D N 1
ATOM 9442 C CA . ASN D 1 162 ? 25.838 40.156 100.297 1.00 34.02 161 ASN D CA 1
ATOM 9443 C C . ASN D 1 162 ? 24.818 39.846 99.199 1.00 38.44 161 ASN D C 1
ATOM 9444 O O . ASN D 1 162 ? 24.730 38.722 98.695 1.00 32.93 161 ASN D O 1
ATOM 9449 N N . PHE D 1 163 ? 24.027 40.865 98.834 1.00 29.17 162 PHE D N 1
ATOM 9450 C CA . PHE D 1 163 ? 22.991 40.699 97.818 1.00 33.55 162 PHE D CA 1
ATOM 9451 C C . PHE D 1 163 ? 23.563 40.311 96.464 1.00 26.58 162 PHE D C 1
ATOM 9452 O O . PHE D 1 163 ? 22.843 39.737 95.646 1.00 28.65 162 PHE D O 1
ATOM 9460 N N . SER D 1 164 ? 24.832 40.625 96.200 1.00 29.29 163 SER D N 1
ATOM 9461 C CA . SER D 1 164 ? 25.454 40.209 94.945 1.00 31.06 163 SER D CA 1
ATOM 9462 C C . SER D 1 164 ? 25.642 38.696 94.906 1.00 33.91 163 SER D C 1
ATOM 9463 O O . SER D 1 164 ? 25.288 38.035 93.918 1.00 27.16 163 SER D O 1
ATOM 9466 N N . ALA D 1 165 ? 26.210 38.138 95.974 1.00 29.47 164 ALA D N 1
ATOM 9467 C CA . ALA D 1 165 ? 26.304 36.689 96.106 1.00 34.43 164 ALA D CA 1
ATOM 9468 C C . ALA D 1 165 ? 24.930 36.049 95.987 1.00 29.10 164 ALA D C 1
ATOM 9469 O O . ALA D 1 165 ? 24.741 35.071 95.254 1.00 33.60 164 ALA D O 1
ATOM 9471 N N . ALA D 1 166 ? 23.955 36.604 96.704 1.00 26.23 165 ALA D N 1
ATOM 9472 C CA . ALA D 1 166 ? 22.612 36.045 96.718 1.00 28.18 165 ALA D CA 1
ATOM 9473 C C . ALA D 1 166 ? 21.995 35.996 95.327 1.00 30.69 165 ALA D C 1
ATOM 9474 O O . ALA D 1 166 ? 21.221 35.080 95.021 1.00 30.01 165 ALA D O 1
ATOM 9476 N N . SER D 1 167 ? 22.328 36.962 94.474 1.00 29.08 166 SER D N 1
ATOM 9477 C CA . SER D 1 167 ? 21.642 37.100 93.198 1.00 29.70 166 SER D CA 1
ATOM 9478 C C . SER D 1 167 ? 21.997 35.999 92.215 1.00 28.72 166 SER D C 1
ATOM 9479 O O . SER D 1 167 ? 21.266 35.814 91.240 1.00 36.90 166 SER D O 1
ATOM 9482 N N . ILE D 1 168 ? 23.091 35.261 92.429 1.00 26.49 167 ILE D N 1
ATOM 9483 C CA . ILE D 1 168 ? 23.459 34.242 91.443 1.00 25.70 167 ILE D CA 1
ATOM 9484 C C . ILE D 1 168 ? 22.938 32.858 91.794 1.00 28.17 167 ILE D C 1
ATOM 9485 O O . ILE D 1 168 ? 23.060 31.936 90.968 1.00 27.48 167 ILE D O 1
ATOM 9490 N N . ILE D 1 169 ? 22.337 32.682 92.977 1.00 28.86 168 ILE D N 1
ATOM 9491 C CA . ILE D 1 169 ? 21.697 31.405 93.292 1.00 32.75 168 ILE D CA 1
ATOM 9492 C C . ILE D 1 169 ? 20.592 31.104 92.286 1.00 32.85 168 ILE D C 1
ATOM 9493 O O . ILE D 1 169 ? 20.313 29.936 91.981 1.00 29.73 168 ILE D O 1
ATOM 9498 N N . SER D 1 170 ? 20.013 32.158 91.703 1.00 27.92 169 SER D N 1
ATOM 9499 C CA . SER D 1 170 ? 18.797 32.090 90.893 1.00 29.83 169 SER D CA 1
ATOM 9500 C C . SER D 1 170 ? 18.916 31.195 89.673 1.00 25.99 169 SER D C 1
ATOM 9501 O O . SER D 1 170 ? 17.894 30.707 89.187 1.00 30.96 169 SER D O 1
ATOM 9504 N N . CYS D 1 171 ? 20.114 31.052 89.096 1.00 32.28 170 CYS D N 1
ATOM 9505 C CA . CYS D 1 171 ? 20.244 30.378 87.803 1.00 33.43 170 CYS D CA 1
ATOM 9506 C C . CYS D 1 171 ? 21.438 29.429 87.768 1.00 35.59 170 CYS D C 1
ATOM 9507 O O . CYS D 1 171 ? 21.265 28.210 87.889 1.00 29.56 170 CYS D O 1
ATOM 9510 N N . GLY D 1 172 ? 22.645 29.984 87.607 1.00 30.04 171 GLY D N 1
ATOM 9511 C CA . GLY D 1 172 ? 23.822 29.152 87.407 1.00 30.52 171 GLY D CA 1
ATOM 9512 C C . GLY D 1 172 ? 24.169 28.292 88.610 1.00 30.04 171 GLY D C 1
ATOM 9513 O O . GLY D 1 172 ? 24.574 27.135 88.460 1.00 25.99 171 GLY D O 1
ATOM 9514 N N . VAL D 1 173 ? 24.042 28.849 89.813 1.00 25.19 172 VAL D N 1
ATOM 9515 C CA . VAL D 1 173 ? 24.340 28.090 91.023 1.00 25.90 172 VAL D CA 1
ATOM 9516 C C . VAL D 1 173 ? 23.350 26.938 91.187 1.00 28.04 172 VAL D C 1
ATOM 9517 O O . VAL D 1 173 ? 23.741 25.776 91.349 1.00 23.59 172 VAL D O 1
ATOM 9521 N N . MET D 1 174 ? 22.053 27.247 91.159 1.00 27.58 173 MET D N 1
ATOM 9522 C CA . MET D 1 174 ? 21.032 26.207 91.252 1.00 24.55 173 MET D CA 1
ATOM 9523 C C . MET D 1 174 ? 21.235 25.140 90.184 1.00 23.79 173 MET D C 1
ATOM 9524 O O . MET D 1 174 ? 21.085 23.947 90.452 1.00 22.53 173 MET D O 1
ATOM 9529 N N . THR D 1 175 ? 21.561 25.554 88.960 1.00 22.10 174 THR D N 1
ATOM 9530 C CA . THR D 1 175 ? 21.661 24.601 87.860 1.00 27.31 174 THR D CA 1
ATOM 9531 C C . THR D 1 175 ? 22.844 23.649 88.056 1.00 27.07 174 THR D C 1
ATOM 9532 O O . THR D 1 175 ? 22.691 22.422 87.969 1.00 21.46 174 THR D O 1
ATOM 9536 N N . GLY D 1 176 ? 24.023 24.193 88.371 1.00 24.88 175 GLY D N 1
ATOM 9537 C CA . GLY D 1 176 ? 25.200 23.345 88.510 1.00 23.91 175 GLY D CA 1
ATOM 9538 C C . GLY D 1 176 ? 25.188 22.533 89.790 1.00 19.25 175 GLY D C 1
ATOM 9539 O O . GLY D 1 176 ? 25.540 21.351 89.791 1.00 22.28 175 GLY D O 1
ATOM 9540 N N . TYR D 1 177 ? 24.821 23.164 90.908 1.00 21.12 176 TYR D N 1
ATOM 9541 C CA . TYR D 1 177 ? 24.676 22.422 92.151 1.00 16.43 176 TYR D CA 1
ATOM 9542 C C . TYR D 1 177 ? 23.605 21.338 92.013 1.00 24.19 176 TYR D C 1
ATOM 9543 O O . TYR D 1 177 ? 23.853 20.162 92.318 1.00 19.39 176 TYR D O 1
ATOM 9552 N N . GLY D 1 178 ? 22.411 21.715 91.532 1.00 18.47 177 GLY D N 1
ATOM 9553 C CA . GLY D 1 178 ? 21.330 20.747 91.404 1.00 19.67 177 GLY D CA 1
ATOM 9554 C C . GLY D 1 178 ? 21.646 19.599 90.457 1.00 18.49 177 GLY D C 1
ATOM 9555 O O . GLY D 1 178 ? 21.232 18.465 90.692 1.00 18.16 177 GLY D O 1
ATOM 9556 N N . SER D 1 179 ? 22.363 19.880 89.362 1.00 19.93 178 SER D N 1
ATOM 9557 C CA . SER D 1 179 ? 22.728 18.817 88.426 1.00 24.08 178 SER D CA 1
ATOM 9558 C C . SER D 1 179 ? 23.569 17.749 89.122 1.00 23.88 178 SER D C 1
ATOM 9559 O O . SER D 1 179 ? 23.450 16.561 88.823 1.00 23.77 178 SER D O 1
ATOM 9562 N N . VAL D 1 180 ? 24.427 18.170 90.046 1.00 21.21 179 VAL D N 1
ATOM 9563 C CA . VAL D 1 180 ? 25.254 17.254 90.815 1.00 17.36 179 VAL D CA 1
ATOM 9564 C C . VAL D 1 180 ? 24.433 16.557 91.885 1.00 18.82 179 VAL D C 1
ATOM 9565 O O . VAL D 1 180 ? 24.450 15.327 91.991 1.00 18.88 179 VAL D O 1
ATOM 9569 N N . VAL D 1 181 ? 23.694 17.322 92.686 1.00 17.58 180 VAL D N 1
ATOM 9570 C CA . VAL D 1 181 ? 23.160 16.788 93.939 1.00 20.89 180 VAL D CA 1
ATOM 9571 C C . VAL D 1 181 ? 21.782 16.160 93.753 1.00 24.84 180 VAL D C 1
ATOM 9572 O O . VAL D 1 181 ? 21.472 15.147 94.378 1.00 21.31 180 VAL D O 1
ATOM 9576 N N . ASN D 1 182 ? 20.918 16.750 92.924 1.00 21.32 181 ASN D N 1
ATOM 9577 C CA . ASN D 1 182 ? 19.562 16.243 92.774 1.00 22.28 181 ASN D CA 1
ATOM 9578 C C . ASN D 1 182 ? 19.443 15.306 91.593 1.00 22.16 181 ASN D C 1
ATOM 9579 O O . ASN D 1 182 ? 18.677 14.340 91.644 1.00 24.50 181 ASN D O 1
ATOM 9584 N N . SER D 1 183 ? 20.192 15.575 90.529 1.00 21.83 182 SER D N 1
ATOM 9585 C CA . SER D 1 183 ? 20.066 14.811 89.297 1.00 20.69 182 SER D CA 1
ATOM 9586 C C . SER D 1 183 ? 21.055 13.650 89.283 1.00 23.63 182 SER D C 1
ATOM 9587 O O . SER D 1 183 ? 20.652 12.485 89.259 1.00 22.56 182 SER D O 1
ATOM 9590 N N . ALA D 1 184 ? 22.356 13.949 89.335 1.00 24.67 183 ALA D N 1
ATOM 9591 C CA . ALA D 1 184 ? 23.333 12.862 89.393 1.00 22.36 183 ALA D CA 1
ATOM 9592 C C . ALA D 1 184 ? 23.288 12.150 90.738 1.00 24.52 183 ALA D C 1
ATOM 9593 O O . ALA D 1 184 ? 23.598 10.953 90.812 1.00 22.74 183 ALA D O 1
ATOM 9595 N N . LYS D 1 185 ? 22.884 12.848 91.801 1.00 22.58 184 LYS D N 1
ATOM 9596 C CA . LYS D 1 185 ? 22.942 12.294 93.158 1.00 25.32 184 LYS D CA 1
ATOM 9597 C C . LYS D 1 185 ? 24.341 11.735 93.424 1.00 25.27 184 LYS D C 1
ATOM 9598 O O . LYS D 1 185 ? 24.521 10.597 93.881 1.00 22.55 184 LYS D O 1
ATOM 9604 N N . LEU D 1 186 ? 25.344 12.548 93.086 1.00 25.06 185 LEU D N 1
ATOM 9605 C CA . LEU D 1 186 ? 26.740 12.143 93.190 1.00 21.64 185 LEU D CA 1
ATOM 9606 C C . LEU D 1 186 ? 27.054 11.639 94.595 1.00 21.85 185 LEU D C 1
ATOM 9607 O O . LEU D 1 186 ? 26.722 12.293 95.593 1.00 18.90 185 LEU D O 1
ATOM 9612 N N . ALA D 1 187 ? 27.735 10.496 94.658 1.00 16.76 186 ALA D N 1
ATOM 9613 C CA . ALA D 1 187 ? 28.098 9.849 95.914 1.00 25.01 186 ALA D CA 1
ATOM 9614 C C . ALA D 1 187 ? 29.482 10.282 96.356 1.00 22.89 186 ALA D C 1
ATOM 9615 O O . ALA D 1 187 ? 30.398 10.402 95.536 1.00 23.94 186 ALA D O 1
ATOM 9617 N N . ALA D 1 188 ? 29.637 10.485 97.665 1.00 25.62 187 ALA D N 1
ATOM 9618 C CA . ALA D 1 188 ? 30.937 10.843 98.218 1.00 22.11 187 ALA D CA 1
ATOM 9619 C C . ALA D 1 188 ? 31.980 9.779 97.883 1.00 26.57 187 ALA D C 1
ATOM 9620 O O . ALA D 1 188 ? 31.677 8.580 97.781 1.00 24.26 187 ALA D O 1
ATOM 9622 N N . GLY D 1 189 ? 33.222 10.233 97.677 1.00 25.78 188 GLY D N 1
ATOM 9623 C CA . GLY D 1 189 ? 34.336 9.356 97.346 1.00 18.30 188 GLY D CA 1
ATOM 9624 C C . GLY D 1 189 ? 34.525 9.041 95.872 1.00 23.66 188 GLY D C 1
ATOM 9625 O O . GLY D 1 189 ? 35.497 8.358 95.518 1.00 20.69 188 GLY D O 1
ATOM 9626 N N . SER D 1 190 ? 33.637 9.508 95.000 1.00 20.22 189 SER D N 1
ATOM 9627 C CA . SER D 1 190 ? 33.664 9.104 93.603 1.00 21.75 189 SER D CA 1
ATOM 9628 C C . SER D 1 190 ? 34.566 10.033 92.792 1.00 27.05 189 SER D C 1
ATOM 9629 O O . SER D 1 190 ? 35.152 10.998 93.311 1.00 26.06 189 SER D O 1
ATOM 9632 N N . SER D 1 191 ? 34.666 9.757 91.497 1.00 21.36 190 SER D N 1
ATOM 9633 C CA . SER D 1 191 ? 35.415 10.598 90.569 1.00 20.49 190 SER D CA 1
ATOM 9634 C C . SER D 1 191 ? 34.460 11.254 89.580 1.00 22.71 190 SER D C 1
ATOM 9635 O O . SER D 1 191 ? 33.493 10.626 89.126 1.00 20.79 190 SER D O 1
ATOM 9638 N N . ALA D 1 192 ? 34.743 12.514 89.237 1.00 23.77 191 ALA D N 1
ATOM 9639 C CA . ALA D 1 192 ? 33.856 13.318 88.408 1.00 21.15 191 ALA D CA 1
ATOM 9640 C C . ALA D 1 192 ? 34.655 14.158 87.418 1.00 22.54 191 ALA D C 1
ATOM 9641 O O . ALA D 1 192 ? 35.675 14.765 87.767 1.00 21.72 191 ALA D O 1
ATOM 9643 N N . VAL D 1 193 ? 34.176 14.204 86.186 1.00 23.55 192 VAL D N 1
ATOM 9644 C CA . VAL D 1 193 ? 34.747 15.054 85.148 1.00 19.12 192 VAL D CA 1
ATOM 9645 C C . VAL D 1 193 ? 33.744 16.153 84.819 1.00 22.17 192 VAL D C 1
ATOM 9646 O O . VAL D 1 193 ? 32.548 15.877 84.667 1.00 20.98 192 VAL D O 1
ATOM 9650 N N . ILE D 1 194 ? 34.227 17.396 84.707 1.00 24.11 193 ILE D N 1
ATOM 9651 C CA . ILE D 1 194 ? 33.396 18.555 84.358 1.00 21.50 193 ILE D CA 1
ATOM 9652 C C . ILE D 1 194 ? 33.926 19.132 83.043 1.00 22.70 193 ILE D C 1
ATOM 9653 O O . ILE D 1 194 ? 35.081 19.573 82.971 1.00 24.56 193 ILE D O 1
ATOM 9658 N N . LEU D 1 195 ? 33.100 19.104 81.999 1.00 19.65 194 LEU D N 1
ATOM 9659 C CA . LEU D 1 195 ? 33.477 19.648 80.696 1.00 25.56 194 LEU D CA 1
ATOM 9660 C C . LEU D 1 195 ? 32.929 21.070 80.587 1.00 25.55 194 LEU D C 1
ATOM 9661 O O . LEU D 1 195 ? 31.714 21.267 80.459 1.00 22.36 194 LEU D O 1
ATOM 9666 N N . GLY D 1 196 ? 33.825 22.052 80.610 1.00 26.73 195 GLY D N 1
ATOM 9667 C CA . GLY D 1 196 ? 33.411 23.442 80.531 1.00 24.27 195 GLY D CA 1
ATOM 9668 C C . GLY D 1 196 ? 33.342 24.060 81.910 1.00 31.14 195 GLY D C 1
ATOM 9669 O O . GLY D 1 196 ? 32.554 23.611 82.742 1.00 30.61 195 GLY D O 1
ATOM 9670 N N . CYS D 1 197 ? 34.144 25.096 82.168 1.00 33.59 196 CYS D N 1
ATOM 9671 C CA . CYS D 1 197 ? 34.185 25.706 83.493 1.00 34.67 196 CYS D CA 1
ATOM 9672 C C . CYS D 1 197 ? 33.727 27.153 83.484 1.00 31.19 196 CYS D C 1
ATOM 9673 O O . CYS D 1 197 ? 34.481 28.033 83.899 1.00 40.44 196 CYS D O 1
ATOM 9676 N N . GLY D 1 198 ? 32.517 27.421 83.014 1.00 35.52 197 GLY D N 1
ATOM 9677 C CA . GLY D 1 198 ? 31.928 28.743 83.102 1.00 30.56 197 GLY D CA 1
ATOM 9678 C C . GLY D 1 198 ? 31.092 28.886 84.353 1.00 29.40 197 GLY D C 1
ATOM 9679 O O . GLY D 1 198 ? 31.315 28.202 85.358 1.00 31.56 197 GLY D O 1
ATOM 9680 N N . GLY D 1 199 ? 30.090 29.766 84.287 1.00 30.81 198 GLY D N 1
ATOM 9681 C CA . GLY D 1 199 ? 29.216 29.961 85.440 1.00 32.36 198 GLY D CA 1
ATOM 9682 C C . GLY D 1 199 ? 28.588 28.670 85.930 1.00 31.70 198 GLY D C 1
ATOM 9683 O O . GLY D 1 199 ? 28.561 28.385 87.132 1.00 32.85 198 GLY D O 1
ATOM 9684 N N . VAL D 1 200 ? 28.083 27.857 85.006 1.00 32.29 199 VAL D N 1
ATOM 9685 C CA . VAL D 1 200 ? 27.492 26.584 85.416 1.00 29.37 199 VAL D CA 1
ATOM 9686 C C . VAL D 1 200 ? 28.581 25.619 85.875 1.00 25.36 199 VAL D C 1
ATOM 9687 O O . VAL D 1 200 ? 28.511 25.058 86.974 1.00 26.39 199 VAL D O 1
ATOM 9691 N N . GLY D 1 201 ? 29.618 25.440 85.050 1.00 21.96 200 GLY D N 1
ATOM 9692 C CA . GLY D 1 201 ? 30.622 24.426 85.325 1.00 22.73 200 GLY D CA 1
ATOM 9693 C C . GLY D 1 201 ? 31.357 24.640 86.634 1.00 30.52 200 GLY D C 1
ATOM 9694 O O . GLY D 1 201 ? 31.673 23.674 87.335 1.00 24.53 200 GLY D O 1
ATOM 9695 N N . LEU D 1 202 ? 31.652 25.904 86.982 1.00 24.28 201 LEU D N 1
ATOM 9696 C CA . LEU D 1 202 ? 32.333 26.159 88.248 1.00 24.51 201 LEU D CA 1
ATOM 9697 C C . LEU D 1 202 ? 31.457 25.783 89.430 1.00 20.57 201 LEU D C 1
ATOM 9698 O O . LEU D 1 202 ? 31.974 25.362 90.477 1.00 23.46 201 LEU D O 1
ATOM 9703 N N . ASN D 1 203 ? 30.139 25.944 89.289 1.00 18.74 202 ASN D N 1
ATOM 9704 C CA . ASN D 1 203 ? 29.221 25.495 90.329 1.00 21.61 202 ASN D CA 1
ATOM 9705 C C . ASN D 1 203 ? 29.059 23.984 90.325 1.00 20.57 202 ASN D C 1
ATOM 9706 O O . ASN D 1 203 ? 28.846 23.399 91.393 1.00 21.24 202 ASN D O 1
ATOM 9711 N N . VAL D 1 204 ? 29.162 23.333 89.158 1.00 20.42 203 VAL D N 1
ATOM 9712 C CA . VAL D 1 204 ? 29.260 21.871 89.149 1.00 18.68 203 VAL D CA 1
ATOM 9713 C C . VAL D 1 204 ? 30.482 21.427 89.949 1.00 24.24 203 VAL D C 1
ATOM 9714 O O . VAL D 1 204 ? 30.405 20.520 90.788 1.00 20.33 203 VAL D O 1
ATOM 9718 N N . ILE D 1 205 ? 31.628 22.086 89.719 1.00 22.91 204 ILE D N 1
ATOM 9719 C CA . ILE D 1 205 ? 32.859 21.752 90.444 1.00 21.17 204 ILE D CA 1
ATOM 9720 C C . ILE D 1 205 ? 32.694 21.981 91.942 1.00 20.39 204 ILE D C 1
ATOM 9721 O O . ILE D 1 205 ? 33.030 21.114 92.758 1.00 24.29 204 ILE D O 1
ATOM 9726 N N . ASN D 1 206 ? 32.193 23.158 92.329 1.00 23.49 205 ASN D N 1
ATOM 9727 C CA . ASN D 1 206 ? 31.918 23.431 93.738 1.00 23.56 205 ASN D CA 1
ATOM 9728 C C . ASN D 1 206 ? 31.006 22.366 94.351 1.00 22.30 205 ASN D C 1
ATOM 9729 O O . ASN D 1 206 ? 31.235 21.904 95.475 1.00 20.07 205 ASN D O 1
ATOM 9734 N N . ALA D 1 207 ? 29.943 22.004 93.636 1.00 18.91 206 ALA D N 1
ATOM 9735 C CA . ALA D 1 207 ? 29.007 21.027 94.171 1.00 23.02 206 ALA D CA 1
ATOM 9736 C C . ALA D 1 207 ? 29.642 19.641 94.307 1.00 20.63 206 ALA D C 1
ATOM 9737 O O . ALA D 1 207 ? 29.329 18.926 95.263 1.00 20.94 206 ALA D O 1
ATOM 9739 N N . CYS D 1 208 ? 30.523 19.243 93.375 1.00 23.51 207 CYS D N 1
ATOM 9740 C CA . CYS D 1 208 ? 31.228 17.960 93.515 1.00 25.96 207 CYS D CA 1
ATOM 9741 C C . CYS D 1 208 ? 32.117 17.971 94.753 1.00 22.85 207 CYS D C 1
ATOM 9742 O O . CYS D 1 208 ? 32.167 17.004 95.515 1.00 21.44 207 CYS D O 1
ATOM 9745 N N . GLU D 1 209 ? 32.794 19.090 94.982 1.00 24.04 208 GLU D N 1
ATOM 9746 C CA . GLU D 1 209 ? 33.588 19.287 96.183 1.00 27.86 208 GLU D CA 1
ATOM 9747 C C . GLU D 1 209 ? 32.729 19.198 97.439 1.00 29.21 208 GLU D C 1
ATOM 9748 O O . GLU D 1 209 ? 33.079 18.506 98.407 1.00 28.28 208 GLU D O 1
ATOM 9754 N N . ILE D 1 210 ? 31.587 19.890 97.428 1.00 25.59 209 ILE D N 1
ATOM 9755 C CA . ILE D 1 210 ? 30.678 19.886 98.569 1.00 25.43 209 ILE D CA 1
ATOM 9756 C C . ILE D 1 210 ? 30.190 18.471 98.836 1.00 22.68 209 ILE D C 1
ATOM 9757 O O . ILE D 1 210 ? 30.060 18.048 99.993 1.00 21.88 209 ILE D O 1
ATOM 9762 N N . SER D 1 211 ? 29.919 17.716 97.772 1.00 20.79 210 SER D N 1
ATOM 9763 C CA . SER D 1 211 ? 29.395 16.357 97.881 1.00 23.36 210 SER D CA 1
ATOM 9764 C C . SER D 1 211 ? 30.459 15.322 98.239 1.00 21.16 210 SER D C 1
ATOM 9765 O O . SER D 1 211 ? 30.105 14.174 98.528 1.00 20.88 210 SER D O 1
ATOM 9768 N N . GLY D 1 212 ? 31.740 15.681 98.195 1.00 25.20 211 GLY D N 1
ATOM 9769 C CA . GLY D 1 212 ? 32.786 14.778 98.627 1.00 24.96 211 GLY D CA 1
ATOM 9770 C C . GLY D 1 212 ? 33.401 13.898 97.562 1.00 23.42 211 GLY D C 1
ATOM 9771 O O . GLY D 1 212 ? 33.918 12.823 97.895 1.00 20.59 211 GLY D O 1
ATOM 9772 N N . ALA D 1 213 ? 33.359 14.301 96.294 1.00 20.08 212 ALA D N 1
ATOM 9773 C CA . ALA D 1 213 ? 34.077 13.541 95.281 1.00 21.76 212 ALA D CA 1
ATOM 9774 C C . ALA D 1 213 ? 35.556 13.448 95.653 1.00 29.35 212 ALA D C 1
ATOM 9775 O O . ALA D 1 213 ? 36.143 14.409 96.163 1.00 25.12 212 ALA D O 1
ATOM 9777 N N . GLY D 1 214 ? 36.146 12.261 95.437 1.00 23.65 213 GLY D N 1
ATOM 9778 C CA . GLY D 1 214 ? 37.562 12.079 95.711 1.00 23.02 213 GLY D CA 1
ATOM 9779 C C . GLY D 1 214 ? 38.474 12.645 94.643 1.00 28.08 213 GLY D C 1
ATOM 9780 O O . GLY D 1 214 ? 39.594 13.070 94.945 1.00 24.63 213 GLY D O 1
ATOM 9781 N N . ARG D 1 215 ? 38.018 12.658 93.392 1.00 22.86 214 ARG D N 1
ATOM 9782 C CA . ARG D 1 215 ? 38.721 13.275 92.280 1.00 21.77 214 ARG D CA 1
ATOM 9783 C C . ARG D 1 215 ? 37.740 14.145 91.523 1.00 26.03 214 ARG D C 1
ATOM 9784 O O . ARG D 1 215 ? 36.601 13.736 91.267 1.00 23.14 214 ARG D O 1
ATOM 9792 N N . ILE D 1 216 ? 38.195 15.332 91.144 1.00 19.76 215 ILE D N 1
ATOM 9793 C CA . ILE D 1 216 ? 37.388 16.284 90.407 1.00 22.34 215 ILE D CA 1
ATOM 9794 C C . ILE D 1 216 ? 38.260 16.787 89.267 1.00 26.59 215 ILE D C 1
ATOM 9795 O O . ILE D 1 216 ? 39.238 17.513 89.503 1.00 25.34 215 ILE D O 1
ATOM 9800 N N . ILE D 1 217 ? 37.931 16.387 88.044 1.00 25.24 216 ILE D N 1
ATOM 9801 C CA . ILE D 1 217 ? 38.720 16.723 86.864 1.00 24.95 216 ILE D CA 1
ATOM 9802 C C . ILE D 1 217 ? 38.002 17.834 86.103 1.00 25.06 216 ILE D C 1
ATOM 9803 O O . ILE D 1 217 ? 36.888 17.634 85.600 1.00 24.20 216 ILE D O 1
ATOM 9808 N N . ALA D 1 218 ? 38.635 19.005 86.000 1.00 23.72 217 ALA D N 1
ATOM 9809 C CA . ALA D 1 218 ? 38.079 20.112 85.233 1.00 27.44 217 ALA D CA 1
ATOM 9810 C C . ALA D 1 218 ? 38.681 20.145 83.838 1.00 25.12 217 ALA D C 1
ATOM 9811 O O . ALA D 1 218 ? 39.889 19.964 83.673 1.00 27.44 217 ALA D O 1
ATOM 9813 N N . VAL D 1 219 ? 37.833 20.389 82.835 1.00 20.40 218 VAL D N 1
ATOM 9814 C CA . VAL D 1 219 ? 38.250 20.431 81.438 1.00 28.45 218 VAL D CA 1
ATOM 9815 C C . VAL D 1 219 ? 37.712 21.711 80.819 1.00 25.96 218 VAL D C 1
ATOM 9816 O O . VAL D 1 219 ? 36.529 22.026 80.973 1.00 24.23 218 VAL D O 1
ATOM 9820 N N . ASP D 1 220 ? 38.577 22.444 80.125 1.00 26.92 219 ASP D N 1
ATOM 9821 C CA . ASP D 1 220 ? 38.175 23.658 79.420 1.00 29.78 219 ASP D CA 1
ATOM 9822 C C . ASP D 1 220 ? 39.194 23.926 78.320 1.00 32.69 219 ASP D C 1
ATOM 9823 O O . ASP D 1 220 ? 40.297 23.371 78.321 1.00 29.62 219 ASP D O 1
ATOM 9828 N N . ILE D 1 221 ? 38.793 24.759 77.359 1.00 30.25 220 ILE D N 1
ATOM 9829 C CA . ILE D 1 221 ? 39.721 25.226 76.331 1.00 32.75 220 ILE D CA 1
ATOM 9830 C C . ILE D 1 221 ? 40.414 26.513 76.746 1.00 38.78 220 ILE D C 1
ATOM 9831 O O . ILE D 1 221 ? 41.334 26.966 76.048 1.00 37.27 220 ILE D O 1
ATOM 9836 N N . ASN D 1 222 ? 39.991 27.115 77.847 1.00 27.76 221 ASN D N 1
ATOM 9837 C CA . ASN D 1 222 ? 40.552 28.352 78.354 1.00 27.73 221 ASN D CA 1
ATOM 9838 C C . ASN D 1 222 ? 41.385 28.027 79.578 1.00 34.50 221 ASN D C 1
ATOM 9839 O O . ASN D 1 222 ? 40.823 27.652 80.621 1.00 30.26 221 ASN D O 1
ATOM 9844 N N . PRO D 1 223 ? 42.710 28.166 79.505 1.00 37.30 222 PRO D N 1
ATOM 9845 C CA . PRO D 1 223 ? 43.534 27.849 80.672 1.00 35.76 222 PRO D CA 1
ATOM 9846 C C . PRO D 1 223 ? 43.260 28.742 81.841 1.00 33.95 222 PRO D C 1
ATOM 9847 O O . PRO D 1 223 ? 43.570 28.350 82.979 1.00 31.80 222 PRO D O 1
ATOM 9851 N N . ASN D 1 224 ? 42.664 29.924 81.629 1.00 33.55 223 ASN D N 1
ATOM 9852 C CA . ASN D 1 224 ? 42.482 30.771 82.790 1.00 32.71 223 ASN D CA 1
ATOM 9853 C C . ASN D 1 224 ? 41.367 30.174 83.646 1.00 31.56 223 ASN D C 1
ATOM 9854 O O . ASN D 1 224 ? 41.349 30.299 84.879 1.00 33.45 223 ASN D O 1
ATOM 9859 N N . LYS D 1 225 ? 40.350 29.599 82.974 1.00 31.10 224 LYS D N 1
ATOM 9860 C CA . LYS D 1 225 ? 39.242 28.901 83.623 1.00 37.52 224 LYS D CA 1
ATOM 9861 C C . LYS D 1 225 ? 39.720 27.694 84.418 1.00 31.11 224 LYS D C 1
ATOM 9862 O O . LYS D 1 225 ? 39.131 27.369 85.452 1.00 34.35 224 LYS D O 1
ATOM 9868 N N . LEU D 1 226 ? 40.755 26.999 83.939 1.00 26.48 225 LEU D N 1
ATOM 9869 C CA . LEU D 1 226 ? 41.284 25.869 84.698 1.00 31.58 225 LEU D CA 1
ATOM 9870 C C . LEU D 1 226 ? 41.900 26.335 86.007 1.00 35.98 225 LEU D C 1
ATOM 9871 O O . LEU D 1 226 ? 41.747 25.671 87.039 1.00 28.98 225 LEU D O 1
ATOM 9876 N N . GLU D 1 227 ? 42.582 27.494 85.995 1.00 36.28 226 GLU D N 1
ATOM 9877 C CA . GLU D 1 227 ? 43.119 28.034 87.242 1.00 33.76 226 GLU D CA 1
ATOM 9878 C C . GLU D 1 227 ? 41.996 28.345 88.223 1.00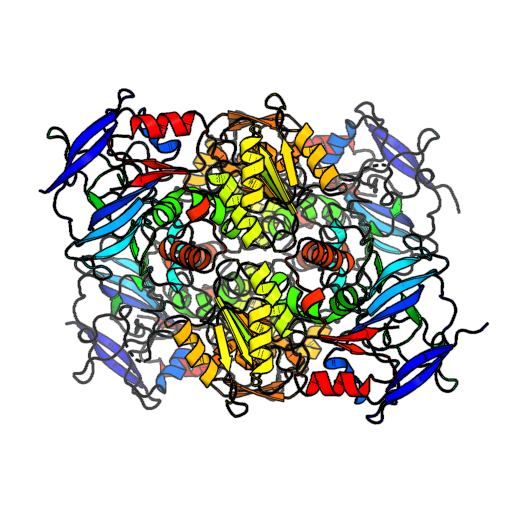 33.12 226 GLU D C 1
ATOM 9879 O O . GLU D 1 227 ? 42.098 28.032 89.418 1.00 29.76 226 GLU D O 1
ATOM 9885 N N . LEU D 1 228 ? 40.906 28.934 87.721 1.00 31.20 227 LEU D N 1
ATOM 9886 C CA . LEU D 1 228 ? 39.714 29.169 88.536 1.00 34.87 227 LEU D CA 1
ATOM 9887 C C . LEU D 1 228 ? 39.132 27.867 89.066 1.00 34.06 227 LEU D C 1
ATOM 9888 O O . LEU D 1 228 ? 38.722 27.788 90.227 1.00 31.76 227 LEU D O 1
ATOM 9893 N N . ALA D 1 229 ? 39.052 26.845 88.213 1.00 27.39 228 ALA D N 1
ATOM 9894 C CA . ALA D 1 229 ? 38.526 25.555 88.645 1.00 35.18 228 ALA D CA 1
ATOM 9895 C C . ALA D 1 229 ? 39.248 25.040 89.882 1.00 28.18 228 ALA D C 1
ATOM 9896 O O . ALA D 1 229 ? 38.626 24.437 90.761 1.00 25.21 228 ALA D O 1
ATOM 9898 N N . LYS D 1 230 ? 40.549 25.313 89.986 1.00 31.17 229 LYS D N 1
ATOM 9899 C CA . LYS D 1 230 ? 41.301 24.887 91.158 1.00 29.93 229 LYS D CA 1
ATOM 9900 C C . LYS D 1 230 ? 40.802 25.587 92.415 1.00 34.63 229 LYS D C 1
ATOM 9901 O O . LYS D 1 230 ? 40.759 24.978 93.491 1.00 39.82 229 LYS D O 1
ATOM 9907 N N . GLN D 1 231 ? 40.441 26.872 92.301 1.00 32.32 230 GLN D N 1
ATOM 9908 C CA . GLN D 1 231 ? 39.864 27.605 93.432 1.00 39.71 230 GLN D CA 1
ATOM 9909 C C . GLN D 1 231 ? 38.680 26.856 94.017 1.00 37.25 230 GLN D C 1
ATOM 9910 O O . GLN D 1 231 ? 38.529 26.754 95.241 1.00 42.14 230 GLN D O 1
ATOM 9916 N N . PHE D 1 232 ? 37.800 26.365 93.148 1.00 32.70 231 PHE D N 1
ATOM 9917 C CA . PHE D 1 232 ? 36.518 25.830 93.569 1.00 33.71 231 PHE D CA 1
ATOM 9918 C C . PHE D 1 232 ? 36.576 24.346 93.881 1.00 32.21 231 PHE D C 1
ATOM 9919 O O . PHE D 1 232 ? 35.551 23.767 94.266 1.00 33.13 231 PHE D O 1
ATOM 9927 N N . GLY D 1 233 ? 37.736 23.713 93.713 1.00 36.42 232 GLY D N 1
ATOM 9928 C CA . GLY D 1 233 ? 37.920 22.375 94.238 1.00 32.69 232 GLY D CA 1
ATOM 9929 C C . GLY D 1 233 ? 38.440 21.324 93.278 1.00 37.29 232 GLY D C 1
ATOM 9930 O O . GLY D 1 233 ? 38.514 20.147 93.652 1.00 33.06 232 GLY D O 1
ATOM 9931 N N . ALA D 1 234 ? 38.808 21.708 92.055 1.00 28.05 233 ALA D N 1
ATOM 9932 C CA . ALA D 1 234 ? 39.297 20.713 91.103 1.00 27.14 233 ALA D CA 1
ATOM 9933 C C . ALA D 1 234 ? 40.575 20.068 91.622 1.00 30.59 233 ALA D C 1
ATOM 9934 O O . ALA D 1 234 ? 41.457 20.755 92.144 1.00 29.20 233 ALA D O 1
ATOM 9936 N N . THR D 1 235 ? 40.664 18.730 91.505 1.00 27.87 234 THR D N 1
ATOM 9937 C CA . THR D 1 235 ? 41.884 18.030 91.889 1.00 23.69 234 THR D CA 1
ATOM 9938 C C . THR D 1 235 ? 42.834 17.854 90.717 1.00 25.92 234 THR D C 1
ATOM 9939 O O . THR D 1 235 ? 44.037 17.699 90.937 1.00 27.81 234 THR D O 1
ATOM 9943 N N . ASP D 1 236 ? 42.323 17.908 89.485 1.00 27.07 235 ASP D N 1
ATOM 9944 C CA . ASP D 1 236 ? 43.097 17.677 88.270 1.00 22.95 235 ASP D CA 1
ATOM 9945 C C . ASP D 1 236 ? 42.500 18.567 87.191 1.00 28.93 235 ASP D C 1
ATOM 9946 O O . ASP D 1 236 ? 41.306 18.872 87.234 1.00 28.39 235 ASP D O 1
ATOM 9951 N N . VAL D 1 237 ? 43.319 18.993 86.223 1.00 23.87 236 VAL D N 1
ATOM 9952 C CA . VAL D 1 237 ? 42.812 19.857 85.162 1.00 28.16 236 VAL D CA 1
ATOM 9953 C C . VAL D 1 237 ? 43.376 19.403 83.831 1.00 28.36 236 VAL D C 1
ATOM 9954 O O . VAL D 1 237 ? 44.494 18.891 83.752 1.00 30.94 236 VAL D O 1
ATOM 9958 N N . ILE D 1 238 ? 42.580 19.583 82.777 1.00 30.63 237 ILE D N 1
ATOM 9959 C CA . ILE D 1 238 ? 42.952 19.157 81.433 1.00 26.04 237 ILE D CA 1
ATOM 9960 C C . ILE D 1 238 ? 42.627 20.291 80.473 1.00 33.58 237 ILE D C 1
ATOM 9961 O O . ILE D 1 238 ? 41.477 20.744 80.406 1.00 27.02 237 ILE D O 1
ATOM 9966 N N . LEU D 1 239 ? 43.639 20.773 79.756 1.00 29.53 238 LEU D N 1
ATOM 9967 C CA . LEU D 1 239 ? 43.421 21.749 78.698 1.00 31.11 238 LEU D CA 1
ATOM 9968 C C . LEU D 1 239 ? 42.930 21.005 77.469 1.00 33.49 238 LEU D C 1
ATOM 9969 O O . LEU D 1 239 ? 43.678 20.233 76.856 1.00 35.04 238 LEU D O 1
ATOM 9974 N N . ALA D 1 240 ? 41.665 21.207 77.128 1.00 35.04 239 ALA D N 1
ATOM 9975 C CA . ALA D 1 240 ? 41.095 20.530 75.981 1.00 38.66 239 ALA D CA 1
ATOM 9976 C C . ALA D 1 240 ? 41.461 21.286 74.719 1.00 40.80 239 ALA D C 1
ATOM 9977 O O . ALA D 1 240 ? 41.623 22.509 74.728 1.00 40.61 239 ALA D O 1
ATOM 9979 N N . ASP D 1 241 ? 41.589 20.543 73.632 1.00 42.37 240 ASP D N 1
ATOM 9980 C CA . ASP D 1 241 ? 41.950 21.111 72.346 1.00 52.12 240 ASP D CA 1
ATOM 9981 C C . ASP D 1 241 ? 40.670 21.399 71.571 1.00 54.30 240 ASP D C 1
ATOM 9982 O O . ASP D 1 241 ? 39.835 20.509 71.383 1.00 57.05 240 ASP D O 1
ATOM 9987 N N . LYS D 1 242 ? 40.500 22.660 71.166 1.00 60.58 241 LYS D N 1
ATOM 9988 C CA . LYS D 1 242 ? 39.232 23.116 70.608 1.00 64.69 241 LYS D CA 1
ATOM 9989 C C . LYS D 1 242 ? 38.864 22.358 69.342 1.00 68.33 241 LYS D C 1
ATOM 9990 O O . LYS D 1 242 ? 37.686 22.312 68.975 1.00 71.89 241 LYS D O 1
ATOM 9996 N N . THR D 1 243 ? 39.848 21.747 68.684 1.00 65.28 242 THR D N 1
ATOM 9997 C CA . THR D 1 243 ? 39.598 20.939 67.499 1.00 70.84 242 THR D CA 1
ATOM 9998 C C . THR D 1 243 ? 39.035 19.565 67.849 1.00 73.01 242 THR D C 1
ATOM 9999 O O . THR D 1 243 ? 38.275 18.994 67.058 1.00 68.46 242 THR D O 1
ATOM 10003 N N . ASP D 1 244 ? 39.391 19.036 69.024 1.00 70.72 243 ASP D N 1
ATOM 10004 C CA . ASP D 1 244 ? 39.107 17.661 69.432 1.00 70.82 243 ASP D CA 1
ATOM 10005 C C . ASP D 1 244 ? 37.628 17.314 69.309 1.00 71.31 243 ASP D C 1
ATOM 10006 O O . ASP D 1 244 ? 36.792 17.816 70.070 1.00 71.01 243 ASP D O 1
ATOM 10011 N N . VAL D 1 245 ? 37.303 16.447 68.354 1.00 65.63 244 VAL D N 1
ATOM 10012 C CA . VAL D 1 245 ? 35.911 16.128 68.057 1.00 68.33 244 VAL D CA 1
ATOM 10013 C C . VAL D 1 245 ? 35.386 15.194 69.138 1.00 63.79 244 VAL D C 1
ATOM 10014 O O . VAL D 1 245 ? 35.956 14.123 69.378 1.00 60.89 244 VAL D O 1
ATOM 10018 N N . GLY D 1 246 ? 34.311 15.609 69.807 1.00 58.96 245 GLY D N 1
ATOM 10019 C CA . GLY D 1 246 ? 33.731 14.823 70.876 1.00 55.34 245 GLY D CA 1
ATOM 10020 C C . GLY D 1 246 ? 34.679 14.587 72.036 1.00 56.67 245 GLY D C 1
ATOM 10021 O O . GLY D 1 246 ? 34.403 13.757 72.910 1.00 48.42 245 GLY D O 1
ATOM 10022 N N . LEU D 1 247 ? 35.809 15.301 72.042 1.00 54.72 246 LEU D N 1
ATOM 10023 C CA . LEU D 1 247 ? 36.783 15.237 73.129 1.00 51.91 246 LEU D CA 1
ATOM 10024 C C . LEU D 1 247 ? 37.278 13.804 73.360 1.00 43.12 246 LEU D C 1
ATOM 10025 O O . LEU D 1 247 ? 37.384 13.329 74.492 1.00 42.90 246 LEU D O 1
ATOM 10030 N N . ALA D 1 248 ? 37.613 13.121 72.265 1.00 40.27 247 ALA D N 1
ATOM 10031 C CA . ALA D 1 248 ? 38.116 11.751 72.369 1.00 34.24 247 ALA D CA 1
ATOM 10032 C C . ALA D 1 248 ? 39.497 11.702 73.012 1.00 42.85 247 ALA D C 1
ATOM 10033 O O . ALA D 1 248 ? 39.828 10.736 73.718 1.00 38.79 247 ALA D O 1
ATOM 10035 N N . ASN D 1 249 ? 40.323 12.729 72.773 1.00 40.52 248 ASN D N 1
ATOM 10036 C CA . ASN D 1 249 ? 41.640 12.771 73.398 1.00 37.76 248 ASN D CA 1
ATOM 10037 C C . ASN D 1 249 ? 41.517 13.048 74.892 1.00 35.41 248 ASN D C 1
ATOM 10038 O O . ASN D 1 249 ? 42.276 12.503 75.699 1.00 28.90 248 ASN D O 1
ATOM 10043 N N . VAL D 1 250 ? 40.553 13.886 75.278 1.00 30.78 249 VAL D N 1
ATOM 10044 C CA . VAL D 1 250 ? 40.323 14.150 76.696 1.00 35.30 249 VAL D CA 1
ATOM 10045 C C . VAL D 1 250 ? 39.855 12.884 77.415 1.00 29.76 249 VAL D C 1
ATOM 10046 O O . VAL D 1 250 ? 40.242 12.628 78.562 1.00 26.79 249 VAL D O 1
ATOM 10050 N N . ALA D 1 251 ? 39.020 12.074 76.758 1.00 28.37 250 ALA D N 1
ATOM 10051 C CA . ALA D 1 251 ? 38.556 10.840 77.400 1.00 35.78 250 ALA D CA 1
ATOM 10052 C C . ALA D 1 251 ? 39.725 9.913 77.706 1.00 28.54 250 ALA D C 1
ATOM 10053 O O . ALA D 1 251 ? 39.811 9.353 78.804 1.00 28.25 250 ALA D O 1
ATOM 10055 N N . GLU D 1 252 ? 40.655 9.769 76.755 1.00 36.08 251 GLU D N 1
ATOM 10056 C CA . GLU D 1 252 ? 41.858 8.981 77.009 1.00 35.28 251 GLU D CA 1
ATOM 10057 C C . GLU D 1 252 ? 42.632 9.545 78.190 1.00 31.05 251 GLU D C 1
ATOM 10058 O O . GLU D 1 252 ? 43.077 8.797 79.067 1.00 35.37 251 GLU D O 1
ATOM 10060 N N . GLN D 1 253 ? 42.770 10.870 78.253 1.00 34.62 252 GLN D N 1
ATOM 10061 C CA . GLN D 1 253 ? 43.541 11.462 79.339 1.00 33.96 252 GLN D CA 1
ATOM 10062 C C . GLN D 1 253 ? 42.854 11.265 80.684 1.00 34.41 252 GLN D C 1
ATOM 10063 O O . GLN D 1 253 ? 43.525 11.035 81.696 1.00 34.74 252 GLN D O 1
ATOM 10069 N N . VAL D 1 254 ? 41.520 11.366 80.714 1.00 30.39 253 VAL D N 1
ATOM 10070 C CA . VAL D 1 254 ? 40.756 11.029 81.916 1.00 33.01 253 VAL D CA 1
ATOM 10071 C C . VAL D 1 254 ? 41.075 9.619 82.393 1.00 28.97 253 VAL D C 1
ATOM 10072 O O . VAL D 1 254 ? 41.326 9.396 83.586 1.00 29.42 253 VAL D O 1
ATOM 10076 N N . LYS D 1 255 ? 41.023 8.638 81.486 1.00 28.56 254 LYS D N 1
ATOM 10077 C CA . LYS D 1 255 ? 41.311 7.264 81.906 1.00 33.75 254 LYS D CA 1
ATOM 10078 C C . LYS D 1 255 ? 42.721 7.150 82.480 1.00 34.43 254 LYS D C 1
ATOM 10079 O O . LYS D 1 255 ? 42.932 6.464 83.483 1.00 41.98 254 LYS D O 1
ATOM 10085 N N . GLU D 1 256 ? 43.691 7.850 81.878 1.00 40.50 255 GLU D N 1
ATOM 10086 C CA . GLU D 1 256 ? 45.066 7.830 82.376 1.00 40.96 255 GLU D CA 1
ATOM 10087 C C . GLU D 1 256 ? 45.150 8.415 83.782 1.00 42.16 255 GLU D C 1
ATOM 10088 O O . GLU D 1 256 ? 45.607 7.754 84.721 1.00 40.87 255 GLU D O 1
ATOM 10094 N N . VAL D 1 257 ? 44.711 9.665 83.937 1.00 38.75 256 VAL D N 1
ATOM 10095 C CA . VAL D 1 257 ? 44.639 10.358 85.221 1.00 38.03 256 VAL D CA 1
ATOM 10096 C C . VAL D 1 257 ? 44.005 9.514 86.315 1.00 39.22 256 VAL D C 1
ATOM 10097 O O . VAL D 1 257 ? 44.460 9.536 87.466 1.00 37.79 256 VAL D O 1
ATOM 10101 N N . LEU D 1 258 ? 42.950 8.768 85.979 1.00 39.22 257 LEU D N 1
ATOM 10102 C CA . LEU D 1 258 ? 42.233 7.987 86.979 1.00 40.59 257 LEU D CA 1
ATOM 10103 C C . LEU D 1 258 ? 42.805 6.595 87.173 1.00 39.64 257 LEU D C 1
ATOM 10104 O O . LEU D 1 258 ? 42.352 5.885 88.074 1.00 37.50 257 LEU D O 1
ATOM 10109 N N . GLY D 1 259 ? 43.769 6.186 86.356 1.00 43.54 258 GLY D N 1
ATOM 10110 C CA . GLY D 1 259 ? 44.411 4.896 86.517 1.00 42.36 258 GLY D CA 1
ATOM 10111 C C . GLY D 1 259 ? 43.940 3.765 85.623 1.00 41.20 258 GLY D C 1
ATOM 10112 O O . GLY D 1 259 ? 44.234 2.602 85.929 1.00 44.40 258 GLY D O 1
ATOM 10113 N N . GLY D 1 260 ? 43.233 4.055 84.534 1.00 38.88 259 GLY D N 1
ATOM 10114 C CA . GLY D 1 260 ? 42.819 3.026 83.598 1.00 38.41 259 GLY D CA 1
ATOM 10115 C C . GLY D 1 260 ? 41.321 2.821 83.464 1.00 45.04 259 GLY D C 1
ATOM 10116 O O . GLY D 1 260 ? 40.899 2.005 82.634 1.00 42.66 259 GLY D O 1
ATOM 10117 N N . ARG D 1 261 ? 40.480 3.516 84.220 1.00 37.25 260 ARG D N 1
ATOM 10118 C CA . ARG D 1 261 ? 39.041 3.349 84.123 1.00 33.69 260 ARG D CA 1
ATOM 10119 C C . ARG D 1 261 ? 38.395 4.730 84.051 1.00 31.61 260 ARG D C 1
ATOM 10120 O O . ARG D 1 261 ? 38.891 5.688 84.651 1.00 32.62 260 ARG D O 1
ATOM 10128 N N . GLY D 1 262 ? 37.296 4.835 83.302 1.00 24.33 261 GLY D N 1
ATOM 10129 C CA . GLY D 1 262 ? 36.573 6.091 83.210 1.00 30.65 261 GLY D CA 1
ATOM 10130 C C . GLY D 1 262 ? 36.095 6.574 84.571 1.00 26.87 261 GLY D C 1
ATOM 10131 O O . GLY D 1 262 ? 36.137 5.866 85.578 1.00 25.35 261 GLY D O 1
ATOM 10132 N N . ALA D 1 263 ? 35.621 7.821 84.587 1.00 22.39 262 ALA D N 1
ATOM 10133 C CA . ALA D 1 263 ? 35.095 8.425 85.803 1.00 20.71 262 ALA D CA 1
ATOM 10134 C C . ALA D 1 263 ? 33.724 7.847 86.158 1.00 19.49 262 ALA D C 1
ATOM 10135 O O . ALA D 1 263 ? 33.009 7.300 85.317 1.00 20.93 262 ALA D O 1
ATOM 10137 N N . ASP D 1 264 ? 33.349 7.993 87.429 1.00 19.50 263 ASP D N 1
ATOM 10138 C CA . ASP D 1 264 ? 32.003 7.602 87.844 1.00 20.96 263 ASP D CA 1
ATOM 10139 C C . ASP D 1 264 ? 30.943 8.549 87.280 1.00 21.22 263 ASP D C 1
ATOM 10140 O O . ASP D 1 264 ? 29.830 8.119 86.949 1.00 19.96 263 ASP D O 1
ATOM 10145 N N . TYR D 1 265 ? 31.275 9.830 87.143 1.00 20.49 264 TYR D N 1
ATOM 10146 C CA . TYR D 1 265 ? 30.322 10.869 86.771 1.00 18.21 264 TYR D CA 1
ATOM 10147 C C . TYR D 1 265 ? 30.987 11.827 85.798 1.00 20.28 264 TYR D C 1
ATOM 10148 O O . TYR D 1 265 ? 32.182 12.098 85.907 1.00 17.86 264 TYR D O 1
ATOM 10157 N N . ALA D 1 266 ? 30.211 12.341 84.843 1.00 20.03 265 ALA D N 1
ATOM 10158 C CA . ALA D 1 266 ? 30.696 13.420 83.994 1.00 20.49 265 ALA D CA 1
ATOM 10159 C C . ALA D 1 266 ? 29.553 14.388 83.715 1.00 25.99 265 ALA D C 1
ATOM 10160 O O . ALA D 1 266 ? 28.394 13.972 83.580 1.00 23.91 265 ALA D O 1
ATOM 10162 N N . PHE D 1 267 ? 29.890 15.681 83.643 1.00 20.33 266 PHE D N 1
ATOM 10163 C CA . PHE D 1 267 ? 28.922 16.759 83.455 1.00 18.37 266 PHE D CA 1
ATOM 10164 C C . PHE D 1 267 ? 29.361 17.623 82.276 1.00 20.83 266 PHE D C 1
ATOM 10165 O O . PHE D 1 267 ? 30.504 18.082 82.231 1.00 22.89 266 PHE D O 1
ATOM 10173 N N . GLU D 1 268 ? 28.470 17.842 81.324 1.00 20.67 267 GLU D N 1
ATOM 10174 C CA . GLU D 1 268 ? 28.792 18.628 80.136 1.00 26.68 267 GLU D CA 1
ATOM 10175 C C . GLU D 1 268 ? 28.177 20.016 80.297 1.00 29.13 267 GLU D C 1
ATOM 10176 O O . GLU D 1 268 ? 26.958 20.137 80.465 1.00 26.75 267 GLU D O 1
ATOM 10182 N N . CYS D 1 269 ? 29.024 21.058 80.218 1.00 27.41 268 CYS D N 1
ATOM 10183 C CA . CYS D 1 269 ? 28.630 22.443 80.483 1.00 31.04 268 CYS D CA 1
ATOM 10184 C C . CYS D 1 269 ? 29.207 23.392 79.445 1.00 32.10 268 CYS D C 1
ATOM 10185 O O . CYS D 1 269 ? 29.513 24.549 79.768 1.00 28.73 268 CYS D O 1
ATOM 10188 N N . THR D 1 270 ? 29.447 22.908 78.231 1.00 28.95 269 THR D N 1
ATOM 10189 C CA . THR D 1 270 ? 30.231 23.661 77.259 1.00 28.21 269 THR D CA 1
ATOM 10190 C C . THR D 1 270 ? 29.408 24.593 76.392 1.00 30.73 269 THR D C 1
ATOM 10191 O O . THR D 1 270 ? 29.996 25.465 75.739 1.00 30.97 269 THR D O 1
ATOM 10195 N N . ALA D 1 271 ? 28.086 24.402 76.320 1.00 26.79 270 ALA D N 1
ATOM 10196 C CA . ALA D 1 271 ? 27.207 25.107 75.388 1.00 29.91 270 ALA D CA 1
ATOM 10197 C C . ALA D 1 271 ? 27.527 24.805 73.922 1.00 32.30 270 ALA D C 1
ATOM 10198 O O . ALA D 1 271 ? 27.052 25.520 73.034 1.00 38.99 270 ALA D O 1
ATOM 10200 N N . ILE D 1 272 ? 28.328 23.783 73.634 1.00 33.72 271 ILE D N 1
ATOM 10201 C CA . ILE D 1 272 ? 28.659 23.405 72.262 1.00 29.98 271 ILE D CA 1
ATOM 10202 C C . ILE D 1 272 ? 27.762 22.230 71.874 1.00 29.32 271 ILE D C 1
ATOM 10203 O O . ILE D 1 272 ? 27.974 21.126 72.385 1.00 30.27 271 ILE D O 1
ATOM 10208 N N . PRO D 1 273 ? 26.784 22.412 70.977 1.00 29.51 272 PRO D N 1
ATOM 10209 C CA . PRO D 1 273 ? 25.881 21.289 70.643 1.00 29.88 272 PRO D CA 1
ATOM 10210 C C . PRO D 1 273 ? 26.601 19.995 70.294 1.00 33.89 272 PRO D C 1
ATOM 10211 O O . PRO D 1 273 ? 26.227 18.928 70.798 1.00 34.16 272 PRO D O 1
ATOM 10215 N N . ALA D 1 274 ? 27.647 20.060 69.473 1.00 28.39 273 ALA D N 1
ATOM 10216 C CA . ALA D 1 274 ? 28.314 18.844 69.026 1.00 34.91 273 ALA D CA 1
ATOM 10217 C C . ALA D 1 274 ? 28.976 18.058 70.164 1.00 34.58 273 ALA D C 1
ATOM 10218 O O . ALA D 1 274 ? 29.327 16.891 69.963 1.00 38.93 273 ALA D O 1
ATOM 10220 N N . LEU D 1 275 ? 29.147 18.647 71.345 1.00 26.62 274 LEU D N 1
ATOM 10221 C CA . LEU D 1 275 ? 29.716 17.941 72.483 1.00 25.26 274 LEU D CA 1
ATOM 10222 C C . LEU D 1 275 ? 28.640 17.333 73.379 1.00 32.97 274 LEU D C 1
ATOM 10223 O O . LEU D 1 275 ? 28.925 17.006 74.538 1.00 30.15 274 LEU D O 1
ATOM 10228 N N . GLY D 1 276 ? 27.415 17.178 72.867 1.00 34.13 275 GLY D N 1
ATOM 10229 C CA . GLY D 1 276 ? 26.314 16.736 73.711 1.00 31.78 275 GLY D CA 1
ATOM 10230 C C . GLY D 1 276 ? 26.548 15.364 74.314 1.00 29.94 275 GLY D C 1
ATOM 10231 O O . GLY D 1 276 ? 26.168 15.107 75.460 1.00 30.01 275 GLY D O 1
ATOM 10232 N N . ALA D 1 277 ? 27.193 14.477 73.559 1.00 28.57 276 ALA D N 1
ATOM 10233 C CA . ALA D 1 277 ? 27.473 13.113 73.984 1.00 33.06 276 ALA D CA 1
ATOM 10234 C C . ALA D 1 277 ? 28.831 12.951 74.656 1.00 30.50 276 ALA D C 1
ATOM 10235 O O . ALA D 1 277 ? 29.131 11.854 75.143 1.00 31.15 276 ALA D O 1
ATOM 10237 N N . ALA D 1 278 ? 29.637 14.009 74.704 1.00 29.11 277 ALA D N 1
ATOM 10238 C CA . ALA D 1 278 ? 30.973 13.938 75.291 1.00 26.20 277 ALA D CA 1
ATOM 10239 C C . ALA D 1 278 ? 31.022 13.388 76.713 1.00 26.32 277 ALA D C 1
ATOM 10240 O O . ALA D 1 278 ? 31.999 12.691 77.036 1.00 24.53 277 ALA D O 1
ATOM 10242 N N . PRO D 1 279 ? 30.082 13.689 77.618 1.00 23.97 278 PRO D N 1
ATOM 10243 C CA . PRO D 1 279 ? 30.215 13.118 78.966 1.00 23.51 278 PRO D CA 1
ATOM 10244 C C . PRO D 1 279 ? 30.138 11.602 78.973 1.00 20.09 278 PRO D C 1
ATOM 10245 O O . PRO D 1 279 ? 30.716 10.984 79.870 1.00 24.52 278 PRO D O 1
ATOM 10249 N N . LEU D 1 280 ? 29.462 10.991 77.991 1.00 20.97 279 LEU D N 1
ATOM 10250 C CA . LEU D 1 280 ? 29.474 9.536 77.858 1.00 25.13 279 LEU D CA 1
ATOM 10251 C C . LEU D 1 280 ? 30.887 9.001 77.667 1.00 25.05 279 LEU D C 1
ATOM 10252 O O . LEU D 1 280 ? 31.224 7.924 78.175 1.00 22.99 279 LEU D O 1
ATOM 10257 N N . ALA D 1 281 ? 31.723 9.720 76.916 1.00 22.62 280 ALA D N 1
ATOM 10258 C CA . ALA D 1 281 ? 33.052 9.193 76.643 1.00 21.90 280 ALA D CA 1
ATOM 10259 C C . ALA D 1 281 ? 33.937 9.234 77.871 1.00 21.55 280 ALA D C 1
ATOM 10260 O O . ALA D 1 281 ? 34.954 8.546 77.910 1.00 26.57 280 ALA D O 1
ATOM 10262 N N . MET D 1 282 ? 33.564 10.012 78.879 1.00 23.83 281 MET D N 1
ATOM 10263 C CA . MET D 1 282 ? 34.411 10.213 80.038 1.00 23.02 281 MET D CA 1
ATOM 10264 C C . MET D 1 282 ? 34.165 9.185 81.123 1.00 22.75 281 MET D C 1
ATOM 10265 O O . MET D 1 282 ? 35.025 9.016 81.994 1.00 21.68 281 MET D O 1
ATOM 10270 N N . VAL D 1 283 ? 32.995 8.527 81.122 1.00 17.62 282 VAL D N 1
ATOM 10271 C CA . VAL D 1 283 ? 32.605 7.692 82.250 1.00 20.73 282 VAL D CA 1
ATOM 10272 C C . VAL D 1 283 ? 32.823 6.226 81.915 1.00 22.34 282 VAL D C 1
ATOM 10273 O O . VAL D 1 283 ? 32.748 5.799 80.756 1.00 20.13 282 VAL D O 1
ATOM 10277 N N . ARG D 1 284 ? 33.102 5.449 82.960 1.00 24.45 283 ARG D N 1
ATOM 10278 C CA . ARG D 1 284 ? 33.128 3.999 82.882 1.00 20.73 283 ARG D CA 1
ATOM 10279 C C . ARG D 1 284 ? 31.732 3.449 82.560 1.00 20.90 283 ARG D C 1
ATOM 10280 O O . ARG D 1 284 ? 30.709 4.145 82.663 1.00 21.73 283 ARG D O 1
ATOM 10288 N N . ASN D 1 285 ? 31.694 2.186 82.144 1.00 20.10 284 ASN D N 1
ATOM 10289 C CA . ASN D 1 285 ? 30.413 1.494 82.064 1.00 22.64 284 ASN D CA 1
ATOM 10290 C C . ASN D 1 285 ? 29.692 1.604 83.403 1.00 17.50 284 ASN D C 1
ATOM 10291 O O . ASN D 1 285 ? 30.318 1.570 84.470 1.00 17.20 284 ASN D O 1
ATOM 10296 N N . ALA D 1 286 ? 28.379 1.805 83.331 1.00 15.09 285 ALA D N 1
ATOM 10297 C CA . ALA D 1 286 ? 27.504 2.016 84.479 1.00 23.20 285 ALA D CA 1
ATOM 10298 C C . ALA D 1 286 ? 27.803 3.322 85.210 1.00 22.69 285 ALA D C 1
ATOM 10299 O O . ALA D 1 286 ? 27.360 3.508 86.350 1.00 22.99 285 ALA D O 1
ATOM 10301 N N . GLY D 1 287 ? 28.561 4.234 84.588 1.00 19.20 286 GLY D N 1
ATOM 10302 C CA . GLY D 1 287 ? 28.690 5.582 85.105 1.00 22.42 286 GLY D CA 1
ATOM 10303 C C . GLY D 1 287 ? 27.485 6.447 84.746 1.00 22.70 286 GLY D C 1
ATOM 10304 O O . GLY D 1 287 ? 26.536 6.012 84.091 1.00 22.27 286 GLY D O 1
ATOM 10305 N N . THR D 1 288 ? 27.533 7.705 85.195 1.00 20.25 287 THR D N 1
ATOM 10306 C CA . THR D 1 288 ? 26.432 8.650 85.032 1.00 20.03 287 THR D CA 1
ATOM 10307 C C . THR D 1 288 ? 26.903 9.896 84.284 1.00 22.47 287 THR D C 1
ATOM 10308 O O . THR D 1 288 ? 27.814 10.595 84.742 1.00 21.67 287 THR D O 1
ATOM 10312 N N . ALA D 1 289 ? 26.255 10.191 83.160 1.00 18.36 288 ALA D N 1
ATOM 10313 C CA . ALA D 1 289 ? 26.628 11.290 82.277 1.00 20.80 288 ALA D CA 1
ATOM 10314 C C . ALA D 1 289 ? 25.487 12.290 82.252 1.00 24.64 288 ALA D C 1
ATOM 10315 O O . ALA D 1 289 ? 24.377 11.954 81.816 1.00 22.93 288 ALA D O 1
ATOM 10317 N N . VAL D 1 290 ? 25.763 13.510 82.709 1.00 18.00 289 VAL D N 1
ATOM 10318 C CA . VAL D 1 290 ? 24.762 14.561 82.849 1.00 21.22 289 VAL D CA 1
ATOM 10319 C C . VAL D 1 290 ? 25.066 15.668 81.848 1.00 26.66 289 VAL D C 1
ATOM 10320 O O . VAL D 1 290 ? 26.136 16.284 81.890 1.00 26.03 289 VAL D O 1
ATOM 10324 N N . GLN D 1 291 ? 24.112 15.933 80.975 1.00 18.96 290 GLN D N 1
ATOM 10325 C CA . GLN D 1 291 ? 24.192 16.952 79.927 1.00 23.84 290 GLN D CA 1
ATOM 10326 C C . GLN D 1 291 ? 23.456 18.170 80.467 1.00 29.96 290 GLN D C 1
ATOM 10327 O O . GLN D 1 291 ? 22.228 18.180 80.514 1.00 30.97 290 GLN D O 1
ATOM 10333 N N . VAL D 1 292 ? 24.198 19.175 80.928 1.00 25.47 291 VAL D N 1
ATOM 10334 C CA . VAL D 1 292 ? 23.543 20.332 81.540 1.00 31.41 291 VAL D CA 1
ATOM 10335 C C . VAL D 1 292 ? 23.143 21.400 80.519 1.00 28.73 291 VAL D C 1
ATOM 10336 O O . VAL D 1 292 ? 22.212 22.177 80.782 1.00 30.29 291 VAL D O 1
ATOM 10340 N N . SER D 1 293 ? 23.777 21.428 79.346 1.00 32.29 292 SER D N 1
ATOM 10341 C CA . SER D 1 293 ? 23.633 22.572 78.442 1.00 30.78 292 SER D CA 1
ATOM 10342 C C . SER D 1 293 ? 22.219 22.688 77.881 1.00 36.23 292 SER D C 1
ATOM 10343 O O . SER D 1 293 ? 21.663 23.792 77.807 1.00 34.81 292 SER D O 1
ATOM 10346 N N . GLY D 1 294 ? 21.618 21.571 77.488 1.00 31.58 293 GLY D N 1
ATOM 10347 C CA . GLY D 1 294 ? 20.374 21.644 76.753 1.00 33.14 293 GLY D CA 1
ATOM 10348 C C . GLY D 1 294 ? 20.639 21.982 75.300 1.00 33.64 293 GLY D C 1
ATOM 10349 O O . GLY D 1 294 ? 21.075 23.094 74.983 1.00 40.06 293 GLY D O 1
ATOM 10350 N N . ILE D 1 295 ? 20.385 21.029 74.409 1.00 29.15 294 ILE D N 1
ATOM 10351 C CA . ILE D 1 295 ? 20.714 21.152 72.995 1.00 34.69 294 ILE D CA 1
ATOM 10352 C C . ILE D 1 295 ? 19.469 20.873 72.167 1.00 36.29 294 ILE D C 1
ATOM 10353 O O . ILE D 1 295 ? 18.786 19.864 72.382 1.00 30.34 294 ILE D O 1
ATOM 10358 N N . GLU D 1 296 ? 19.160 21.779 71.241 1.00 30.25 295 GLU D N 1
ATOM 10359 C CA . GLU D 1 296 ? 17.981 21.649 70.401 1.00 38.07 295 GLU D CA 1
ATOM 10360 C C . GLU D 1 296 ? 18.322 21.375 68.943 1.00 37.54 295 GLU D C 1
ATOM 10361 O O . GLU D 1 296 ? 17.412 21.262 68.119 1.00 53.65 295 GLU D O 1
ATOM 10367 N N . GLU D 1 297 ? 19.595 21.248 68.603 1.00 35.65 296 GLU D N 1
ATOM 10368 C CA . GLU D 1 297 ? 19.991 20.878 67.254 1.00 35.98 296 GLU D CA 1
ATOM 10369 C C . GLU D 1 297 ? 20.008 19.357 67.054 1.00 37.60 296 GLU D C 1
ATOM 10370 O O . GLU D 1 297 ? 20.107 18.569 68.002 1.00 30.54 296 GLU D O 1
ATOM 10376 N N . ASP D 1 298 ? 19.896 18.954 65.790 1.00 28.14 297 ASP D N 1
ATOM 10377 C CA . ASP D 1 298 ? 20.317 17.620 65.388 1.00 33.61 297 ASP D CA 1
ATOM 10378 C C . ASP D 1 298 ? 21.833 17.523 65.510 1.00 34.24 297 ASP D C 1
ATOM 10379 O O . ASP D 1 298 ? 22.553 18.407 65.045 1.00 36.47 297 ASP D O 1
ATOM 10384 N N . ILE D 1 299 ? 22.325 16.469 66.152 1.00 28.02 298 ILE D N 1
ATOM 10385 C CA . ILE D 1 299 ? 23.755 16.191 66.167 1.00 27.00 298 ILE D CA 1
ATOM 10386 C C . ILE D 1 299 ? 23.969 14.707 65.879 1.00 32.91 298 ILE D C 1
ATOM 10387 O O . ILE D 1 299 ? 23.091 13.873 66.113 1.00 27.90 298 ILE D O 1
ATOM 10392 N N . THR D 1 300 ? 25.137 14.388 65.334 1.00 30.46 299 THR D N 1
ATOM 10393 C CA . THR D 1 300 ? 25.494 13.013 65.037 1.00 33.58 299 THR D CA 1
ATOM 10394 C C . THR D 1 300 ? 26.243 12.428 66.225 1.00 33.94 299 THR D C 1
ATOM 10395 O O . THR D 1 300 ? 27.178 13.049 66.745 1.00 33.63 299 THR D O 1
ATOM 10399 N N . ILE D 1 301 ? 25.815 11.250 66.666 1.00 28.68 300 ILE D N 1
ATOM 10400 C CA . ILE D 1 301 ? 26.335 10.620 67.873 1.00 30.88 300 ILE D CA 1
ATOM 10401 C C . ILE D 1 301 ? 26.780 9.203 67.528 1.00 29.83 300 ILE D C 1
ATOM 10402 O O . ILE D 1 301 ? 26.046 8.458 66.871 1.00 32.15 300 ILE D O 1
ATOM 10407 N N . ASP D 1 302 ? 28.000 8.851 67.925 1.00 31.10 301 ASP D N 1
ATOM 10408 C CA . ASP D 1 302 ? 28.484 7.476 67.836 1.00 28.92 301 ASP D CA 1
ATOM 10409 C C . ASP D 1 302 ? 27.853 6.691 68.982 1.00 31.69 301 ASP D C 1
ATOM 10410 O O . ASP D 1 302 ? 28.203 6.890 70.150 1.00 27.76 301 ASP D O 1
ATOM 10415 N N . MET D 1 303 ? 26.903 5.815 68.659 1.00 29.53 302 MET D N 1
ATOM 10416 C CA . MET D 1 303 ? 26.095 5.203 69.711 1.00 30.42 302 MET D CA 1
ATOM 10417 C C . MET D 1 303 ? 26.851 4.189 70.550 1.00 25.23 302 MET D C 1
ATOM 10418 O O . MET D 1 303 ? 26.304 3.738 71.561 1.00 24.48 302 MET D O 1
ATOM 10423 N N . ARG D 1 304 ? 28.093 3.848 70.184 1.00 30.21 303 ARG D N 1
ATOM 10424 C CA . ARG D 1 304 ? 28.937 3.042 71.063 1.00 27.97 303 ARG D CA 1
ATOM 10425 C C . ARG D 1 304 ? 29.231 3.757 72.375 1.00 30.11 303 ARG D C 1
ATOM 10426 O O . ARG D 1 304 ? 29.567 3.094 73.370 1.00 20.31 303 ARG D O 1
ATOM 10434 N N . LEU D 1 305 ? 29.113 5.094 72.388 1.00 17.50 304 LEU D N 1
ATOM 10435 C CA . LEU D 1 305 ? 29.338 5.858 73.612 1.00 23.57 304 LEU D CA 1
ATOM 10436 C C . LEU D 1 305 ? 28.334 5.494 74.697 1.00 23.93 304 LEU D C 1
ATOM 10437 O O . LEU D 1 305 ? 28.645 5.590 75.890 1.00 23.63 304 LEU D O 1
ATOM 10442 N N . PHE D 1 306 ? 27.116 5.112 74.307 1.00 24.32 305 PHE D N 1
ATOM 10443 C CA . PHE D 1 306 ? 26.132 4.694 75.296 1.00 26.09 305 PHE D CA 1
ATOM 10444 C C . PHE D 1 306 ? 26.456 3.325 75.854 1.00 23.68 305 PHE D C 1
ATOM 10445 O O . PHE D 1 306 ? 25.961 2.974 76.930 1.00 21.99 305 PHE D O 1
ATOM 10453 N N . GLU D 1 307 ? 27.304 2.567 75.169 1.00 23.62 306 GLU D N 1
ATOM 10454 C CA . GLU D 1 307 ? 27.398 1.150 75.472 1.00 27.37 306 GLU D CA 1
ATOM 10455 C C . GLU D 1 307 ? 28.104 0.971 76.796 1.00 33.36 306 GLU D C 1
ATOM 10456 O O . GLU D 1 307 ? 29.277 1.328 76.954 1.00 28.53 306 GLU D O 1
ATOM 10462 N N . TRP D 1 308 ? 27.219 0.827 77.773 1.00 31.41 307 TRP D N 1
ATOM 10463 C CA . TRP D 1 308 ? 26.845 -0.308 78.595 1.00 26.24 307 TRP D CA 1
ATOM 10464 C C . TRP D 1 308 ? 26.624 0.285 79.958 1.00 21.92 307 TRP D C 1
ATOM 10465 O O . TRP D 1 308 ? 27.533 0.652 80.685 1.00 20.38 307 TRP D O 1
ATOM 10476 N N . ASP D 1 309 ? 25.335 0.506 80.174 1.00 22.91 308 ASP D N 1
ATOM 10477 C CA . ASP D 1 309 ? 24.615 0.832 81.406 1.00 17.96 308 ASP D CA 1
ATOM 10478 C C . ASP D 1 309 ? 24.900 2.254 81.854 1.00 22.46 308 ASP D C 1
ATOM 10479 O O . ASP D 1 309 ? 24.662 2.611 83.018 1.00 20.55 308 ASP D O 1
ATOM 10484 N N . LYS D 1 310 ? 25.385 3.111 80.969 1.00 20.48 309 LYS D N 1
ATOM 10485 C CA . LYS D 1 310 ? 25.616 4.498 81.355 1.00 21.95 309 LYS D CA 1
ATOM 10486 C C . LYS D 1 310 ? 24.271 5.205 81.435 1.00 22.96 309 LYS D C 1
ATOM 10487 O O . LYS D 1 310 ? 23.430 5.049 80.550 1.00 24.04 309 LYS D O 1
ATOM 10493 N N . ILE D 1 311 ? 24.052 5.932 82.513 1.00 18.30 310 ILE D N 1
ATOM 10494 C CA . ILE D 1 311 ? 22.842 6.728 82.675 1.00 19.81 310 ILE D CA 1
ATOM 10495 C C . ILE D 1 311 ? 23.088 8.102 82.059 1.00 24.12 310 ILE D C 1
ATOM 10496 O O . ILE D 1 311 ? 24.093 8.755 82.365 1.00 25.74 310 ILE D O 1
ATOM 10501 N N . TYR D 1 312 ? 22.191 8.535 81.180 1.00 19.08 311 TYR D N 1
ATOM 10502 C CA . TYR D 1 312 ? 22.334 9.802 80.483 1.00 21.51 311 TYR D CA 1
ATOM 10503 C C . TYR D 1 312 ? 21.100 10.656 80.750 1.00 23.11 311 TYR D C 1
ATOM 10504 O O . TYR D 1 312 ? 19.970 10.222 80.504 1.00 24.05 311 TYR D O 1
ATOM 10513 N N . ILE D 1 313 ? 21.311 11.878 81.228 1.00 23.79 312 ILE D N 1
ATOM 10514 C CA . ILE D 1 313 ? 20.194 12.739 81.591 1.00 22.05 312 ILE D CA 1
ATOM 10515 C C . ILE D 1 313 ? 20.519 14.188 81.253 1.00 19.61 312 ILE D C 1
ATOM 10516 O O . ILE D 1 313 ? 21.663 14.632 81.370 1.00 19.77 312 ILE D O 1
ATOM 10521 N N . ASN D 1 314 ? 19.489 14.927 80.834 1.00 21.24 313 ASN D N 1
ATOM 10522 C CA . ASN D 1 314 ? 19.588 16.341 80.482 1.00 20.86 313 ASN D CA 1
ATOM 10523 C C . ASN D 1 314 ? 18.603 17.068 81.397 1.00 22.08 313 ASN D C 1
ATOM 10524 O O . ASN D 1 314 ? 17.433 17.263 81.038 1.00 21.58 313 ASN D O 1
ATOM 10529 N N . PRO D 1 315 ? 19.013 17.398 82.621 1.00 19.87 314 PRO D N 1
ATOM 10530 C CA . PRO D 1 315 ? 18.072 17.976 83.584 1.00 19.49 314 PRO D CA 1
ATOM 10531 C C . PRO D 1 315 ? 17.935 19.479 83.408 1.00 25.17 314 PRO D C 1
ATOM 10532 O O . PRO D 1 315 ? 18.847 20.167 82.948 1.00 21.13 314 PRO D O 1
ATOM 10536 N N . LEU D 1 316 ? 16.769 19.979 83.785 1.00 24.55 315 LEU D N 1
ATOM 10537 C CA . LEU D 1 316 ? 16.458 21.395 83.702 1.00 19.74 315 LEU D CA 1
ATOM 10538 C C . LEU D 1 316 ? 16.603 22.007 85.084 1.00 21.50 315 LEU D C 1
ATOM 10539 O O . LEU D 1 316 ? 16.043 21.486 86.058 1.00 20.32 315 LEU D O 1
ATOM 10544 N N . TYR D 1 317 ? 17.411 23.074 85.168 1.00 21.25 316 TYR D N 1
ATOM 10545 C CA . TYR D 1 317 ? 17.458 23.965 86.337 1.00 22.48 316 TYR D CA 1
ATOM 10546 C C . TYR D 1 317 ? 17.825 23.191 87.601 1.00 21.61 316 TYR D C 1
ATOM 10547 O O . TYR D 1 317 ? 17.393 23.511 88.709 1.00 24.40 316 TYR D O 1
ATOM 10556 N N . GLY D 1 318 ? 18.655 22.161 87.427 1.00 21.90 317 GLY D N 1
ATOM 10557 C CA . GLY D 1 318 ? 19.136 21.386 88.557 1.00 24.60 317 GLY D CA 1
ATOM 10558 C C . GLY D 1 318 ? 18.049 20.734 89.379 1.00 26.06 317 GLY D C 1
ATOM 10559 O O . GLY D 1 318 ? 18.251 20.505 90.577 1.00 20.83 317 GLY D O 1
ATOM 10560 N N . LYS D 1 319 ? 16.887 20.444 88.770 1.00 23.47 318 LYS D N 1
ATOM 10561 C CA . LYS D 1 319 ? 15.741 19.861 89.482 1.00 23.52 318 LYS D CA 1
ATOM 10562 C C . LYS D 1 319 ? 15.299 20.733 90.649 1.00 28.25 318 LYS D C 1
ATOM 10563 O O . LYS D 1 319 ? 14.864 20.222 91.686 1.00 28.22 318 LYS D O 1
ATOM 10569 N N . CYS D 1 320 ? 15.431 22.044 90.476 1.00 25.50 319 CYS D N 1
ATOM 10570 C CA . CYS D 1 320 ? 15.073 23.042 91.477 1.00 28.54 319 CYS D CA 1
ATOM 10571 C C . CYS D 1 320 ? 13.669 22.855 92.028 1.00 25.61 319 CYS D C 1
ATOM 10572 O O . CYS D 1 320 ? 12.693 22.873 91.278 1.00 23.70 319 CYS D O 1
ATOM 10575 N N . ARG D 1 321 ? 13.574 22.711 93.348 1.00 23.31 320 ARG D N 1
ATOM 10576 C CA . ARG D 1 321 ? 12.363 23.067 94.077 1.00 23.39 320 ARG D CA 1
ATOM 10577 C C . ARG D 1 321 ? 12.723 24.291 94.903 1.00 25.52 320 ARG D C 1
ATOM 10578 O O . ARG D 1 321 ? 13.382 24.164 95.948 1.00 23.23 320 ARG D O 1
ATOM 10586 N N . PRO D 1 322 ? 12.367 25.492 94.450 1.00 29.43 321 PRO D N 1
ATOM 10587 C CA . PRO D 1 322 ? 12.961 26.714 95.030 1.00 24.88 321 PRO D CA 1
ATOM 10588 C C . PRO D 1 322 ? 12.843 26.812 96.538 1.00 24.22 321 PRO D C 1
ATOM 10589 O O . PRO D 1 322 ? 13.826 27.151 97.212 1.00 23.58 321 PRO D O 1
ATOM 10593 N N . GLN D 1 323 ? 11.666 26.518 97.092 1.00 27.31 322 GLN D N 1
ATOM 10594 C CA . GLN D 1 323 ? 11.457 26.695 98.523 1.00 30.15 322 GLN D CA 1
ATOM 10595 C C . GLN D 1 323 ? 12.250 25.701 99.355 1.00 27.88 322 GLN D C 1
ATOM 10596 O O . GLN D 1 323 ? 12.480 25.969 100.541 1.00 27.93 322 GLN D O 1
ATOM 10602 N N . ILE D 1 324 ? 12.638 24.560 98.778 1.00 28.19 323 ILE D N 1
ATOM 10603 C CA . ILE D 1 324 ? 13.480 23.584 99.472 1.00 27.11 323 ILE D CA 1
ATOM 10604 C C . ILE D 1 324 ? 14.954 23.842 99.195 1.00 27.89 323 ILE D C 1
ATOM 10605 O O . ILE D 1 324 ? 15.769 23.889 100.121 1.00 26.79 323 ILE D O 1
ATOM 10610 N N . ASP D 1 325 ? 15.314 24.023 97.916 1.00 21.20 324 ASP D N 1
ATOM 10611 C CA . ASP D 1 325 ? 16.726 24.036 97.530 1.00 27.41 324 ASP D CA 1
ATOM 10612 C C . ASP D 1 325 ? 17.411 25.363 97.865 1.00 26.27 324 ASP D C 1
ATOM 10613 O O . ASP D 1 325 ? 18.589 25.374 98.234 1.00 26.22 324 ASP D O 1
ATOM 10618 N N . PHE D 1 326 ? 16.709 26.483 97.761 1.00 22.46 325 PHE D N 1
ATOM 10619 C CA . PHE D 1 326 ? 17.383 27.764 97.980 1.00 23.37 325 PHE D CA 1
ATOM 10620 C C . PHE D 1 326 ? 17.801 27.956 99.438 1.00 20.02 325 PHE D C 1
ATOM 10621 O O . PHE D 1 326 ? 18.915 28.429 99.680 1.00 22.08 325 PHE D O 1
ATOM 10629 N N . PRO D 1 327 ? 16.980 27.610 100.441 1.00 22.01 326 PRO D N 1
ATOM 10630 C CA . PRO D 1 327 ? 17.490 27.705 101.823 1.00 23.91 326 PRO D CA 1
ATOM 10631 C C . PRO D 1 327 ? 18.615 26.729 102.118 1.00 25.50 326 PRO D C 1
ATOM 10632 O O . PRO D 1 327 ? 19.493 27.057 102.923 1.00 27.31 326 PRO D O 1
ATOM 10636 N N . LYS D 1 328 ? 18.647 25.554 101.484 1.00 22.30 327 LYS D N 1
ATOM 10637 C CA . LYS D 1 328 ? 19.815 24.696 101.667 1.00 28.94 327 LYS D CA 1
ATOM 10638 C C . LYS D 1 328 ? 21.064 25.335 101.069 1.00 21.57 327 LYS D C 1
ATOM 10639 O O . LYS D 1 328 ? 22.135 25.295 101.683 1.00 21.80 327 LYS D O 1
ATOM 10645 N N . LEU D 1 329 ? 20.953 25.947 99.883 1.00 20.91 328 LEU D N 1
ATOM 10646 C CA . LEU D 1 329 ? 22.113 26.632 99.323 1.00 20.87 328 LEU D CA 1
ATOM 10647 C C . LEU D 1 329 ? 22.557 27.781 100.215 1.00 24.38 328 LEU D C 1
ATOM 10648 O O . LEU D 1 329 ? 23.759 28.050 100.347 1.00 24.15 328 LEU D O 1
ATOM 10653 N N . MET D 1 330 ? 21.601 28.495 100.814 1.00 26.74 329 MET D N 1
ATOM 10654 C CA . MET D 1 330 ? 21.975 29.614 101.677 1.00 25.85 329 MET D CA 1
ATOM 10655 C C . MET D 1 330 ? 22.783 29.126 102.862 1.00 26.56 329 MET D C 1
ATOM 10656 O O . MET D 1 330 ? 23.753 29.772 103.261 1.00 26.36 329 MET D O 1
ATOM 10661 N N . GLN D 1 331 ? 22.418 27.958 103.411 1.00 27.73 330 GLN D N 1
ATOM 10662 C CA . GLN D 1 331 ? 23.136 27.415 104.559 1.00 25.91 330 GLN D CA 1
ATOM 10663 C C . GLN D 1 331 ? 24.548 26.999 104.179 1.00 23.59 330 GLN D C 1
ATOM 10664 O O . GLN D 1 331 ? 25.485 27.187 104.961 1.00 26.32 330 GLN D O 1
ATOM 10670 N N . LEU D 1 332 ? 24.721 26.430 102.980 1.00 25.29 331 LEU D N 1
ATOM 10671 C CA . LEU D 1 332 ? 26.048 26.030 102.523 1.00 25.16 331 LEU D CA 1
ATOM 10672 C C . LEU D 1 332 ? 26.930 27.237 102.236 1.00 29.93 331 LEU D C 1
ATOM 10673 O O . LEU D 1 332 ? 28.162 27.159 102.380 1.00 27.31 331 LEU D O 1
ATOM 10678 N N . TYR D 1 333 ? 26.318 28.338 101.787 1.00 23.65 332 TYR D N 1
ATOM 10679 C CA . TYR D 1 333 ? 27.027 29.605 101.643 1.00 26.06 332 TYR D CA 1
ATOM 10680 C C . TYR D 1 333 ? 27.453 30.142 103.004 1.00 27.22 332 TYR D C 1
ATOM 10681 O O . TYR D 1 333 ? 28.625 30.484 103.206 1.00 28.45 332 TYR D O 1
ATOM 10690 N N . LYS D 1 334 ? 26.508 30.214 103.952 1.00 23.76 333 LYS D N 1
ATOM 10691 C CA . LYS D 1 334 ? 26.819 30.675 105.308 1.00 29.52 333 LYS D CA 1
ATOM 10692 C C . LYS D 1 334 ? 27.872 29.796 105.967 1.00 35.00 333 LYS D C 1
ATOM 10693 O O . LYS D 1 334 ? 28.734 30.288 106.702 1.00 27.85 333 LYS D O 1
ATOM 10699 N N . LYS D 1 335 ? 27.819 28.490 105.708 1.00 29.90 334 LYS D N 1
ATOM 10700 C CA . LYS D 1 335 ? 28.789 27.566 106.276 1.00 32.80 334 LYS D CA 1
ATOM 10701 C C . LYS D 1 335 ? 30.180 27.760 105.680 1.00 29.28 334 LYS D C 1
ATOM 10702 O O . LYS D 1 335 ? 31.166 27.355 106.291 1.00 30.68 334 LYS D O 1
ATOM 10708 N N . GLY D 1 336 ? 30.286 28.364 104.505 1.00 26.88 335 GLY D N 1
ATOM 10709 C CA . GLY D 1 336 ? 31.562 28.553 103.851 1.00 24.20 335 GLY D CA 1
ATOM 10710 C C . GLY D 1 336 ? 31.839 27.619 102.693 1.00 36.19 335 GLY D C 1
ATOM 10711 O O . GLY D 1 336 ? 32.815 27.846 101.963 1.00 34.85 335 GLY D O 1
ATOM 10712 N N . ASP D 1 337 ? 31.008 26.583 102.493 1.00 30.17 336 ASP D N 1
ATOM 10713 C CA . ASP D 1 337 ? 31.307 25.563 101.497 1.00 30.14 336 ASP D CA 1
ATOM 10714 C C . ASP D 1 337 ? 30.969 26.005 100.080 1.00 32.68 336 ASP D C 1
ATOM 10715 O O . ASP D 1 337 ? 31.636 25.579 99.128 1.00 26.77 336 ASP D O 1
ATOM 10720 N N . LEU D 1 338 ? 29.920 26.798 99.917 1.00 25.36 337 LEU D N 1
ATOM 10721 C CA . LEU D 1 338 ? 29.491 27.264 98.610 1.00 28.90 337 LEU D CA 1
ATOM 10722 C C . LEU D 1 338 ? 30.081 28.659 98.407 1.00 32.50 337 LEU D C 1
ATOM 10723 O O . LEU D 1 338 ? 29.799 29.576 99.185 1.00 26.59 337 LEU D O 1
ATOM 10728 N N . LYS D 1 339 ? 30.915 28.812 97.385 1.00 26.77 338 LYS D N 1
ATOM 10729 C CA . LYS D 1 339 ? 31.857 29.929 97.328 1.00 33.48 338 LYS D CA 1
ATOM 10730 C C . LYS D 1 339 ? 31.314 31.059 96.449 1.00 30.04 338 LYS D C 1
ATOM 10731 O O . LYS D 1 339 ? 31.887 31.448 95.435 1.00 23.60 338 LYS D O 1
ATOM 10737 N N . LEU D 1 340 ? 30.168 31.594 96.880 1.00 28.49 339 LEU D N 1
ATOM 10738 C CA . LEU D 1 340 ? 29.461 32.570 96.062 1.00 31.13 339 LEU D CA 1
ATOM 10739 C C . LEU D 1 340 ? 30.275 33.858 95.910 1.00 31.12 339 LEU D C 1
ATOM 10740 O O . LEU D 1 340 ? 30.361 34.408 94.808 1.00 34.39 339 LEU D O 1
ATOM 10745 N N . ASP D 1 341 ? 30.891 34.339 96.999 1.00 31.92 340 ASP D N 1
ATOM 10746 C CA . ASP D 1 341 ? 31.655 35.589 96.944 1.00 38.73 340 ASP D CA 1
ATOM 10747 C C . ASP D 1 341 ? 32.728 35.533 95.868 1.00 41.36 340 ASP D C 1
ATOM 10748 O O . ASP D 1 341 ? 32.901 36.486 95.099 1.00 40.18 340 ASP D O 1
ATOM 10753 N N . GLU D 1 342 ? 33.447 34.407 95.792 1.00 35.82 341 GLU D N 1
ATOM 10754 C CA . GLU D 1 342 ? 34.522 34.223 94.822 1.00 34.74 341 GLU D CA 1
ATOM 10755 C C . GLU D 1 342 ? 34.020 34.111 93.389 1.00 38.64 341 GLU D C 1
ATOM 10756 O O . GLU D 1 342 ? 34.810 34.282 92.455 1.00 44.02 341 GLU D O 1
ATOM 10762 N N . MET D 1 343 ? 32.745 33.802 93.181 1.00 36.39 342 MET D N 1
ATOM 10763 C CA . MET D 1 343 ? 32.244 33.698 91.818 1.00 34.77 342 MET D CA 1
ATOM 10764 C C . MET D 1 343 ? 31.962 35.058 91.198 1.00 35.82 342 MET D C 1
ATOM 10765 O O . MET D 1 343 ? 31.902 35.153 89.969 1.00 36.55 342 MET D O 1
ATOM 10770 N N . ILE D 1 344 ? 31.768 36.099 92.012 1.00 32.16 343 ILE D N 1
ATOM 10771 C CA . ILE D 1 344 ? 31.436 37.439 91.519 1.00 35.63 343 ILE D CA 1
ATOM 10772 C C . ILE D 1 344 ? 32.735 38.101 91.061 1.00 34.41 343 ILE D C 1
ATOM 10773 O O . ILE D 1 344 ? 33.540 38.539 91.882 1.00 34.08 343 ILE D O 1
ATOM 10778 N N . THR D 1 345 ? 32.942 38.180 89.744 1.00 30.50 344 THR D N 1
ATOM 10779 C CA . THR D 1 345 ? 34.169 38.757 89.207 1.00 30.50 344 THR D CA 1
ATOM 10780 C C . THR D 1 345 ? 34.110 40.285 89.191 1.00 41.32 344 THR D C 1
ATOM 10781 O O . THR D 1 345 ? 35.122 40.951 89.436 1.00 34.53 344 THR D O 1
ATOM 10785 N N . LYS D 1 346 ? 32.937 40.847 88.906 1.00 32.94 345 LYS D N 1
ATOM 10786 C CA . LYS D 1 346 ? 32.762 42.281 88.755 1.00 34.55 345 LYS D CA 1
ATOM 10787 C C . LYS D 1 346 ? 31.299 42.620 89.009 1.00 36.56 345 LYS D C 1
ATOM 10788 O O . LYS D 1 346 ? 30.401 41.885 88.575 1.00 31.18 345 LYS D O 1
ATOM 10794 N N . GLU D 1 347 ? 31.072 43.722 89.721 1.00 29.73 346 GLU D N 1
ATOM 10795 C CA . GLU D 1 347 ? 29.743 44.297 89.900 1.00 33.20 346 GLU D CA 1
ATOM 10796 C C . GLU D 1 347 ? 29.603 45.514 88.999 1.00 38.33 346 GLU D C 1
ATOM 10797 O O . GLU D 1 347 ? 30.545 46.301 88.857 1.00 37.31 346 GLU D O 1
ATOM 10803 N N . TYR D 1 348 ? 28.428 45.668 88.397 1.00 32.56 347 TYR D N 1
ATOM 10804 C CA . TYR D 1 348 ? 28.181 46.738 87.439 1.00 31.29 347 TYR D CA 1
ATOM 10805 C C . TYR D 1 348 ? 26.971 47.565 87.855 1.00 32.12 347 TYR D C 1
ATOM 10806 O O . TYR D 1 348 ? 26.097 47.106 88.596 1.00 34.64 347 TYR D O 1
ATOM 10815 N N . LYS D 1 349 ? 26.949 48.803 87.372 1.00 30.04 348 LYS D N 1
ATOM 10816 C CA . LYS D 1 349 ? 25.776 49.659 87.395 1.00 31.86 348 LYS D CA 1
ATOM 10817 C C . LYS D 1 349 ? 24.842 49.271 86.260 1.00 31.87 348 LYS D C 1
ATOM 10818 O O . LYS D 1 349 ? 25.294 48.801 85.218 1.00 32.75 348 LYS D O 1
ATOM 10824 N N . LEU D 1 350 ? 23.530 49.455 86.460 1.00 31.50 349 LEU D N 1
ATOM 10825 C CA . LEU D 1 350 ? 22.604 49.128 85.368 1.00 32.00 349 LEU D CA 1
ATOM 10826 C C . LEU D 1 350 ? 23.012 49.820 84.075 1.00 40.22 349 LEU D C 1
ATOM 10827 O O . LEU D 1 350 ? 22.902 49.235 82.990 1.00 32.46 349 LEU D O 1
ATOM 10832 N N . ASP D 1 351 ? 23.495 51.071 84.174 1.00 37.31 350 ASP D N 1
ATOM 10833 C CA . ASP D 1 351 ? 23.893 51.821 82.985 1.00 38.56 350 ASP D CA 1
ATOM 10834 C C . ASP D 1 351 ? 25.160 51.265 82.346 1.00 37.51 350 ASP D C 1
ATOM 10835 O O . ASP D 1 351 ? 25.431 51.569 81.180 1.00 38.55 350 ASP D O 1
ATOM 10840 N N . ASP D 1 352 ? 25.932 50.467 83.085 1.00 34.42 351 ASP D N 1
ATOM 10841 C CA . ASP D 1 352 ? 27.078 49.698 82.598 1.00 40.68 351 ASP D CA 1
ATOM 10842 C C . ASP D 1 352 ? 26.695 48.419 81.860 1.00 38.99 351 ASP D C 1
ATOM 10843 O O . ASP D 1 352 ? 27.580 47.582 81.630 1.00 36.80 351 ASP D O 1
ATOM 10848 N N . LEU D 1 353 ? 25.419 48.190 81.550 1.00 35.93 352 LEU D N 1
ATOM 10849 C CA . LEU D 1 353 ? 25.036 46.852 81.103 1.00 33.94 352 LEU D CA 1
ATOM 10850 C C . LEU D 1 353 ? 25.745 46.473 79.817 1.00 37.35 352 LEU D C 1
ATOM 10851 O O . LEU D 1 353 ? 26.105 45.302 79.628 1.00 36.41 352 LEU D O 1
ATOM 10856 N N . GLN D 1 354 ? 25.997 47.448 78.939 1.00 37.22 353 GLN D N 1
ATOM 10857 C CA . GLN D 1 354 ? 26.688 47.129 77.691 1.00 45.68 353 GLN D CA 1
ATOM 10858 C C . GLN D 1 354 ? 28.085 46.570 77.945 1.00 41.33 353 GLN D C 1
ATOM 10859 O O . GLN D 1 354 ? 28.492 45.595 77.309 1.00 33.91 353 GLN D O 1
ATOM 10865 N N . GLN D 1 355 ? 28.838 47.169 78.870 1.00 34.93 354 GLN D N 1
ATOM 10866 C CA . GLN D 1 355 ? 30.146 46.609 79.217 1.00 33.85 354 GLN D CA 1
ATOM 10867 C C . GLN D 1 355 ? 30.024 45.196 79.778 1.00 39.56 354 GLN D C 1
ATOM 10868 O O . GLN D 1 355 ? 30.827 44.305 79.466 1.00 33.23 354 GLN D O 1
ATOM 10874 N N . ALA D 1 356 ? 29.079 44.997 80.701 1.00 34.69 355 ALA D N 1
ATOM 10875 C CA . ALA D 1 356 ? 28.964 43.713 81.385 1.00 37.05 355 ALA D CA 1
ATOM 10876 C C . ALA D 1 356 ? 28.664 42.581 80.412 1.00 36.74 355 ALA D C 1
ATOM 10877 O O . ALA D 1 356 ? 29.127 41.454 80.614 1.00 33.12 355 ALA D O 1
ATOM 10879 N N . LEU D 1 357 ? 27.892 42.857 79.359 1.00 33.20 356 LEU D N 1
ATOM 10880 C CA . LEU D 1 357 ? 27.629 41.843 78.343 1.00 35.16 356 LEU D CA 1
ATOM 10881 C C . LEU D 1 357 ? 28.859 41.604 77.475 1.00 39.17 356 LEU D C 1
ATOM 10882 O O . LEU D 1 357 ? 29.163 40.458 77.118 1.00 38.60 356 LEU D O 1
ATOM 10887 N N . ASP D 1 358 ? 29.570 42.678 77.114 1.00 38.92 357 ASP D N 1
ATOM 10888 C CA . ASP D 1 358 ? 30.830 42.534 76.388 1.00 44.29 357 ASP D CA 1
ATOM 10889 C C . ASP D 1 358 ? 31.834 41.725 77.194 1.00 35.50 357 ASP D C 1
ATOM 10890 O O . ASP D 1 358 ? 32.482 40.820 76.661 1.00 36.92 357 ASP D O 1
ATOM 10895 N N . ASP D 1 359 ? 31.990 42.055 78.479 1.00 33.99 358 ASP D N 1
ATOM 10896 C CA . ASP D 1 359 ? 32.922 41.315 79.324 1.00 36.71 358 ASP D CA 1
ATOM 10897 C C . ASP D 1 359 ? 32.514 39.852 79.426 1.00 38.38 358 ASP D C 1
ATOM 10898 O O . ASP D 1 359 ? 33.365 38.957 79.491 1.00 34.17 358 ASP D O 1
ATOM 10903 N N . MET D 1 360 ? 31.209 39.597 79.464 1.00 39.80 359 MET D N 1
ATOM 10904 C CA . MET D 1 360 ? 30.717 38.229 79.528 1.00 40.81 359 MET D CA 1
ATOM 10905 C C . MET D 1 360 ? 30.998 37.487 78.233 1.00 41.06 359 MET D C 1
ATOM 10906 O O . MET D 1 360 ? 31.456 36.336 78.254 1.00 35.95 359 MET D O 1
ATOM 10911 N N . LEU D 1 361 ? 30.707 38.124 77.090 1.00 36.16 360 LEU D N 1
ATOM 10912 C CA . LEU D 1 361 ? 30.940 37.451 75.819 1.00 39.63 360 LEU D CA 1
ATOM 10913 C C . LEU D 1 361 ? 32.426 37.272 75.554 1.00 45.55 360 LEU D C 1
ATOM 10914 O O . LEU D 1 361 ? 32.819 36.335 74.850 1.00 43.61 360 LEU D O 1
ATOM 10919 N N . ALA D 1 362 ? 33.265 38.144 76.117 1.00 44.03 361 ALA D N 1
ATOM 10920 C CA . ALA D 1 362 ? 34.707 37.994 75.980 1.00 40.91 361 ALA D CA 1
ATOM 10921 C C . ALA D 1 362 ? 35.278 36.890 76.859 1.00 39.22 361 ALA D C 1
ATOM 10922 O O . ALA D 1 362 ? 36.463 36.570 76.723 1.00 40.66 361 ALA D O 1
ATOM 10924 N N . GLY D 1 363 ? 34.476 36.309 77.755 1.00 33.19 362 GLY D N 1
ATOM 10925 C CA . GLY D 1 363 ? 34.966 35.297 78.669 1.00 37.80 362 GLY D CA 1
ATOM 10926 C C . GLY D 1 363 ? 35.768 35.816 79.840 1.00 38.42 362 GLY D C 1
ATOM 10927 O O . GLY D 1 363 ? 36.491 35.036 80.466 1.00 37.71 362 GLY D O 1
ATOM 10928 N N . LYS D 1 364 ? 35.650 37.110 80.167 1.00 41.97 363 LYS D N 1
ATOM 10929 C CA . LYS D 1 364 ? 36.475 37.757 81.187 1.00 39.76 363 LYS D CA 1
ATOM 10930 C C . LYS D 1 364 ? 36.040 37.446 82.612 1.00 45.65 363 LYS D C 1
ATOM 10931 O O . LYS D 1 364 ? 36.852 37.580 83.537 1.00 49.43 363 LYS D O 1
ATOM 10937 N N . ASN D 1 365 ? 34.786 37.068 82.819 1.00 43.89 364 ASN D N 1
ATOM 10938 C CA . ASN D 1 365 ? 34.234 36.917 84.156 1.00 43.72 364 ASN D CA 1
ATOM 10939 C C . ASN D 1 365 ? 33.939 35.454 84.450 1.00 43.99 364 ASN D C 1
ATOM 10940 O O . ASN D 1 365 ? 33.764 34.631 83.545 1.00 45.42 364 ASN D O 1
ATOM 10945 N N . ALA D 1 366 ? 33.879 35.140 85.741 1.00 40.94 365 ALA D N 1
ATOM 10946 C CA . ALA D 1 366 ? 33.079 33.998 86.161 1.00 44.47 365 ALA D CA 1
ATOM 10947 C C . ALA D 1 366 ? 31.602 34.381 86.124 1.00 39.05 365 ALA D C 1
ATOM 10948 O O . ALA D 1 366 ? 30.834 33.874 85.300 1.00 42.63 365 ALA D O 1
ATOM 10950 N N . LYS D 1 367 ? 31.200 35.322 86.976 1.00 41.88 366 LYS D N 1
ATOM 10951 C CA . LYS D 1 367 ? 29.874 35.919 86.909 1.00 39.28 366 LYS D CA 1
ATOM 10952 C C . LYS D 1 367 ? 30.010 37.427 87.026 1.00 37.60 366 LYS D C 1
ATOM 10953 O O . LYS D 1 367 ? 30.803 37.924 87.830 1.00 36.15 366 LYS D O 1
ATOM 10959 N N . GLY D 1 368 ? 29.237 38.148 86.224 1.00 33.74 367 GLY D N 1
ATOM 10960 C CA . GLY D 1 368 ? 29.043 39.570 86.412 1.00 29.16 367 GLY D CA 1
ATOM 10961 C C . GLY D 1 368 ? 27.679 39.787 87.040 1.00 32.18 367 GLY D C 1
ATOM 10962 O O . GLY D 1 368 ? 26.747 39.014 86.806 1.00 26.92 367 GLY D O 1
ATOM 10963 N N . VAL D 1 369 ? 27.580 40.825 87.870 1.00 24.91 368 VAL D N 1
ATOM 10964 C CA . VAL D 1 369 ? 26.358 41.150 88.601 1.00 31.04 368 VAL D CA 1
ATOM 10965 C C . VAL D 1 369 ? 26.054 42.645 88.461 1.00 33.20 368 VAL D C 1
ATOM 10966 O O . VAL D 1 369 ? 26.941 43.485 88.655 1.00 29.93 368 VAL D O 1
ATOM 10970 N N . VAL D 1 370 ? 24.798 42.972 88.140 1.00 26.92 369 VAL D N 1
ATOM 10971 C CA . VAL D 1 370 ? 24.302 44.341 88.204 1.00 27.30 369 VAL D CA 1
ATOM 10972 C C . VAL D 1 370 ? 23.795 44.607 89.614 1.00 34.62 369 VAL D C 1
ATOM 10973 O O . VAL D 1 370 ? 22.973 43.850 90.134 1.00 29.86 369 VAL D O 1
ATOM 10977 N N . VAL D 1 371 ? 24.264 45.694 90.232 1.00 31.91 370 VAL D N 1
ATOM 10978 C CA . VAL D 1 371 ? 23.826 46.058 91.573 1.00 29.40 370 VAL D CA 1
ATOM 10979 C C . VAL D 1 371 ? 23.090 47.390 91.506 1.00 35.50 370 VAL D C 1
ATOM 10980 O O . VAL D 1 371 ? 23.413 48.258 90.687 1.00 35.77 370 VAL D O 1
ATOM 10984 N N . PHE D 1 372 ? 22.077 47.535 92.359 1.00 36.19 371 PHE D N 1
ATOM 10985 C CA . PHE D 1 372 ? 21.305 48.775 92.475 1.00 34.58 371 PHE D CA 1
ATOM 10986 C C . PHE D 1 372 ? 21.514 49.408 93.838 1.00 44.13 371 PHE D C 1
ATOM 10987 O O . PHE D 1 372 ? 21.417 48.721 94.857 1.00 47.69 371 PHE D O 1
#

InterPro domains:
  IPR002328 Alcohol dehydrogenase, zinc-type, conserved site [PS00059] (57-71)
  IPR011032 GroES-like superfamily [SSF50129] (3-184)
  IPR011032 GroES-like superfamily [SSF50129] (323-371)
  IPR013149 Alcohol dehydrogenase-like, C-terminal [PF00107] (198-312)
  IPR013154 Alcohol dehydrogenase-like, N-terminal [PF08240] (28-156)
  IPR020843 Enoylreductase domain [SM00829] (12-369)
  IPR036291 NAD(P)-binding domain superfamily [SSF51735] (160-335)

Sequence (1475 aa):
MSIQSKSAVAKGDGSFTITHVTVAEPKADELLVKIKAAGLCHTDYDSLSWGKPIVMGHEGAGVVEKVGSDIKDLKKGDQVLLNWATPCMHCFQCQEGNQHICENNSPVVAGHTPGHAHLEGSQWEGKPIERSFNLGTLSEYALVKESAVVKIEEENLNFSAASIISCGVMTGYGSVVNSSAKLAAGSSAVILGCGGVGLNVINACEISGAGRIIAVDINPNKLELAKQFGATDVILADKTDVGLANVAEQVKEVLGGRGADYAFECTAIPALGAAPLAMVRNAGTAVQVSGIEEDITIDMRLFEWDKIYINPLYGKCRPQIDFPKLMQLYKKGDLKLDEMITKEYKLDDLQQALDDMLAGKNAKGVVVFSIQSKSAVAKGDGSFTITHVTVAEPKADELLVKIKAAGLCHTDYDSLSWGKPIVMGHEGAGVVEKVGSDIKDLKKGDQVLLNWATPCMHCFQCQEGNQHICENNSPVVAGGHTPGHAHLEGSQWEGKPIERSFNLGTLSEYALVKESAVVKIEEENLNFSAASIISCGVMTGYGSVVNSAKLAAGSSSAVILGCGGVGLNVINACEISGAGRIIAVDINPNKLELAKQFGATDVILADKTDVGLANVAEQVKEVLGGRGADYAFECTAIPALGAAPLAMVRNAGTAVQVSGIEEDITIDMRLFEWDKIYINPLYGKCRPQIDFPKLMQLYKKGDLKLDEMITKEYKLDDLQQALDDMLAGKNAKGVVVFSMSIQSKSAVAKGDGSFTITHVTVAEPKADELLVKIKAAGLCHTDYDSLSWGKPIVMGHEGAGVVEKVGSDIKDLKKGDQVLLNWATPCMHCFQCQEGNQHICENNSPVVAGHTPGHAHLEGSQWEGKPIERSFNLGTLSEYALVKESAVVKIEEENLNFSAASIISCGVMTGYGSVVNSAKLAAGSSSAVILGCGGVGLNVINACEISGAGRIIAVDINPNKLELAKQFGATDVILADKTDVGLANVAEQVKEVLGGRGADYAFECTAIPALGAAPLAMVRNAGTAVQVSGIEEDITIDMRLFEWDKIYINPLYGKCRPQIDFPKLMQLYKKGDLKLDEMITKEYKLDDLQQALDDMLAGKNAKGVVVFSIQSKSAVAKGDGSFTITHVTVAEPKADELLVKIKAAGLCHTDYDSLSWGKPIVMGHEGAGVVEKVGSDIKDLKKGDQVLLNWATPCMHCFQCQEGNQHICENNSPVVAGGNGHTPGHAHLEGSQWEGKPIERSSFNLGTLSEYALVKESAVVKIEEENLNFSAASIISCGVMTGYGSVVNSAKLAAGSSAVILGCGGVGLNVINACEISGAGRIIAVDINPNKLELAKQFGATDVILADKTDVGLANVAEQVKEVLGGRGADYAFECTAIPALGAAPLAMVRNAGTAVQVSGIEEDITIDMRLFEWDKIYINPLYGKCRPQIDFPKLMQLYKKGDLKLDEMITKEYKLDDLQQALDDMLAGKNAKGVVVF

Organism: Zobellia galactanivorans (strain DSM 12802 / CCUG 47099 / CIP 106680 / NCIMB 13871 / Dsij) (NCBI:txid63186)

Secondary structure (DSSP, 8-state):
--EEEEEEEE-SSS-EEEEEEEEPPP-TTEEEEEEEEEE--HHHHHHTTSSS-EE-----EEEEEEE-TT--S--TT-EEEE-S----SSSHHHHTT-GGG-TTT-TTTT---TTSPPGGGEEETTEE-EEGGGT--SBSEEEEEGGGEEEE--TT--HHHHHGGGTHHHHHHHIIIIIS-PPTT-EEEEE--STTHHHHHHHHHHTT-SEEEEEES-HHHHHHHHHTT-SEEEEPPTT-GGGHHHHHHHHHHTTSS-EEEEEE-S--GGGTTHHHHHEEEEEEEEE-S---SEEEEEGGGGTTT-EEE--SGGG--HHHHHHHHHHHHHHTSS-HHHHEEEEE-GGGHHHHHHHHHTT--SEEEEE-/-EEEEEEEE-TTS-EEEEEEEEPPP-TTEEEEEEEEEE--HHHHHGGGSSS-EE-----EEEEEEE-TT--S--TT-EEEE-S----SSSHHHHTT-GGG-TTT-TTTT----TTSPPGGGEEETTEE-EEGGGT--SBSEEEEEGGGEEEE--TT--HHHHHGGGTHHHHHHHIIIIIS-PPTT-EEEEE--STTHHHHHHHHHHHT-SEEEEEES-HHHHHHHHHHT-SEEEEPPTT-GGGHHHHHHHHHHTTSS-EEEEEE-S--GGGTTHHHHHEEEEEEEEE-S---SEEEEEGGGGTTT-EEE--SGGG--HHHHHHHHHHHHHHT-S-HHHHEEEEE-GGGHHHHHHHHHHT--SEEEEE-/---EEEEEEEE-SSS-EEEEEEEE----TTEEEEEEEEEE--HHHHHGGGSSS-EE-----EEEEEEE-TT--S--TT-EEEE-S----SSSHHHHTT-GGG-TTT-TTTT---TTSPPGGGEEETTEE-EEGGGT--SBSEEEEEGGGEEEE--TT--HHHHHGGGTHHHHHHHIIIIII-PPTT-EEEEE--STTHHHHHHHHHHHT-SEEEEEES-HHHHHHHHHHT-SEEEE--TT-GGGHHHHHHHHHHTTS--EEEEEE-S--GGGTTHHHHHEEEEEEEEE-S---SEEEEEGGGGTTT-EEE--SGGG--HHHHHHHHHHHHHHTSS-HHHHEEEEE-GGGHHHHHHHHHHT--SEEEEE-/-EEEEEEEE-SSS-EEEEEEEEPPP-TTEEEEEEEEEEE-HHHHHTTSSSS-EE--S--EEEEEEE-TT--S--TT-EEEE-S----SSSHHHHTT-GGG-TTT-TTTT-SSS--TTSPPGGGEEETTEE-EEGGGT--SBSEEEEEGGGEEEE--TT--HHHHHTIIIIIHHHHHIIIIII-PPTT-EEEEE--SHHHHHHHHHHHHHT-SEEEEEES-HHHHHHHHHHT-SEEEE--TT-GGGHHHHHHHHHHHTSS-EEEEEE----GGGTTHHHHHEEEEEEEEE-S---SEEEEEGGGGTTT-EEE--SGGG--HHHHHHHHHHHHHHT-S-HHHHEEEEE-GGGHHHHHHHHHTT--SEEEEE-